Protein 2IYA (pdb70)

CATH classification: 3.40.50.2000 (+1 more: 3.40.50.2000)

Solvent-accessible surface area: 30878 Å² total; per-residue (Å²): 155,94,57,8,0,0,3,5,8,7,3,8,36,41,45,0,21,13,0,13,3,0,0,49,14,0,52,51,64,43,21,125,5,8,0,0,0,9,75,59,1,18,63,24,0,130,60,8,40,5,88,25,25,83,10,83,18,89,5,14,94,20,64,48,75,164,67,63,40,37,105,70,72,35,50,20,12,22,55,27,6,72,9,1,81,104,6,4,64,52,3,54,112,58,6,61,151,60,132,3,42,0,0,2,14,4,55,9,5,20,6,0,10,5,0,1,102,127,15,132,27,35,44,2,16,7,1,11,21,25,10,23,12,120,40,26,66,122,87,26,83,24,2,63,58,71,102,123,56,46,24,30,68,128,9,0,77,138,0,31,59,10,2,118,142,68,50,1,133,36,85,9,26,81,28,28,36,47,16,109,27,0,1,0,4,0,11,77,89,6,4,34,97,4,127,48,11,46,90,65,24,15,7,0,0,18,1,54,22,99,37,87,106,56,36,109,17,68,37,72,79,69,81,122,45,11,0,0,1,5,10,23,32,24,32,6,86,53,52,113,25,0,110,37,1,14,70,2,3,83,70,16,99,19,24,1,0,0,10,0,8,94,52,7,73,44,78,75,8,50,82,52,19,142,29,14,44,27,71,48,92,8,24,26,17,34,0,1,78,87,15,44,0,0,1,0,16,0,9,9,26,13,0,4,11,0,1,17,41,34,0,11,0,0,0,4,7,14,38,73,49,9,48,50,1,0,81,44,0,71,124,51,17,0,12,104,51,20,68,100,148,62,29,74,32,75,37,0,71,75,1,2,77,30,6,40,87,58,110,21,12,58,133,101,4,59,57,26,56,63,50,20,146,34,10,16,15,19,65,0,0,0,4,6,0,46,9,5,6,54,47,56,137,127,59,80,6,0,0,3,5,8,7,4,12,41,41,45,0,20,13,0,14,3,0,0,51,43,0,52,83,82,43,29,104,3,6,0,0,0,13,112,59,3,13,76,49,0,120,75,7,40,4,89,28,26,82,9,56,16,12,3,8,67,31,79,39,64,66,7,13,46,30,94,72,71,48,46,21,12,23,16,27,2,8,9,1,33,20,6,3,24,54,4,50,114,57,6,36,148,64,124,4,46,0,0,2,14,4,56,9,6,20,7,0,7,4,0,1,97,127,24,134,18,42,37,2,15,7,1,12,20,26,10,24,9,79,32,20,70,82,87,31,80,24,3,88,28,66,73,116,133,31,42,68,58,9,0,76,66,0,33,60,13,2,134,74,61,67,2,99,26,84,6,28,84,24,29,26,50,15,76,87,0,1,0,4,0,11,101,81,6,3,25,100,6,129,58,12,39,104,54,22,44,21,1,0,18,2,55,22,86,83,151,75,98,136,102,53,17,0,0,1,6,2,23,38,26,31,5,61,52,45,110,26,0,110,38,0,16,70,3,4,91,75,12,108,18,39,1,0,0,10,0,7,50,43,7,78,43,77,81,14,50,184,43,23,140,10,12,43,28,71,71,141,10,69,28,24,50,0,1,81,100,15,44,0,0,0,0,14,0,9,7,27,12,0,4,10,0,1,24,38,24,2,13,0,0,0,0,6,15,37,77,48,8,46,39,1,0,75,42,0,74,120,52,20,0,13,110,52,12,43,104,128,92,31,63,29,122,77,0,95,93,2,2,64,31,6,39,86,60,95,17,14,58,120,104,3,45,53,21,98,77,68,19,177,121,25,33,15,21,174,25,0,0,79,31,0,54,45,31,5,90,153,66

InterPro domains:
  IPR002213 UDP-glucuronosyl/UDP-glucosyltransferase [cd03784] (14-419)
  IPR006326 UDP-glycosyltransferase, MGT-like [TIGR01426] (18-422)
  IPR010610 Erythromycin biosynthesis protein CIII-like, C-terminal domain [PF06722] (277-403)
  IPR035595 UDP-glycosyltransferase family, conserved site [PS00375] (312-353)
  IPR050426 Glycosyltransferase 28 [PTHR48050] (252-417)

Nearest PDB structures (foldseek):
  2iya-assembly1_A  TM=1.003E+00  e=1.671E-77  Streptomyces antibioticus
  2iya-assembly2_B  TM=9.967E-01  e=1.538E-72  Streptomyces antibioticus
  3iaa-assembly1_A  TM=9.223E-01  e=1.329E-37  Micromonospora echinospora
  7vlb-assembly1_A  TM=9.215E-01  e=2.554E-37  Bacillus spizizenii
  7vlb-assembly2_B  TM=9.319E-01  e=5.097E-36  Bacillus spizizenii

Secondary structure (DSSP, 8-state):
---EEEEE--S-HHHHHHHHHHHHHHHHTT-EEEEEE-GGGHHHHHHHTPEEEE----SPPTT-TT----SSHHHHHHHHHHHHHHHHHHHHHHTTTS--SEEEEETT-THHHHHHHHHT--EEEEESS----TTHHHHSGGGS----HHHHHHHHHHHHHHHHHTT--S-HHHHHH--SSEEESS-TTTSTTGGG--TTEEE--------GGG-------SS--EEEEE--SSS---HHHHHHHHHHHTT-SSEEEEE--TTS-GGGG-SPPTTEEEESS--HHHHHTT-SEEEE---HHHHHHHHHTT--EEE---SHHHHHHHHHHHHTTSEEE--GGG--HHHHHHHHHHHHH-HHHHHHHHHHHHHHHTS-HHHHHHHHHHHHHHH-/-PPPEEEEE--S-HHHHHHHHHHHHHHHHTT-EEEEEE-HHHHHHHHHTTPEEEE----SPPTT-TT----SSHHHHHHHHHHHHHHHHHHHHHHHTTS--SEEEEETT-THHHHHHHHHT--EEEEESS----TTHHHHSGGGS-TT--HHHHHHHHHHHHHHHTT--S-HHHHHH--SSEEESS-TTTSTTGGGS-TTEEE--------------EEEEE--SSS---HHHHHHHHHHHTT-SSEEEEE--SSS-GGGG-S--TTEEEESS--HHHHHTT-SEEEE---HHHHHHHHHTT--EEE--SSHHHHHHHHHHHHTTSEEE--GGG--HHHHHHHHHHHHH-HHHHHHHHHHHHHHHTS-HHHHHHHHHHHHHHH-

Organism: Streptomyces antibioticus (NCBI:txid1890)

B-factor: mean 14.63, std 6.98, range [3.24, 51.51]

Radius of gyration: 29.79 Å; Cα contacts (8 Å, |Δi|>4): 1487; chains: 2; bounding box: 72×70×78 Å

Foldseek 3Di:
DAFEEEEEEEQFCLQPQLCLLLLLVSVVVPHAYEYEYAPVCQVVSVVSPHHYLHDDFPADHLQDLVDADDQDPLVVLLRLLVRLVRCLVSVCVSCVPPPGQEYEYELSNLSQVLVCVVVVHYYEYEYSAAAQFVCNCVVVVLLPAPCVVVSSVVSLVSQCVVCVVSPHPPRRSCSNGPDQAYEYQAALLLHDNSVRDDDSYAYQHGAGNDSCVQPADDDPPPPFAEEEEDAGSGDQQCLVVVLQQQLLCAPPRHAYEYARGNNDDVCVSPDGHPSYDYHVDHPLLNVLLRHLEYEYCQSSNSVRSNLLNLHAYEHAHDHPSSVSSQVSCVVLLQAHYQYNVRDGSNVVNVRRVVNSPDVVNSVSSVVSNVVNVVSQHSNVVSVVVVVSSVVD/DQAAEEEEEEEPFCLTPQLCLLLLLVSVVVPHAYEYEYAPLCQVVSVVSPHHYDHDDFPADHLQDLVDADDQDPLRNLLRLLVRLVRCLVSVCVSCVPPPGQEYEYELSNLSQVLVCVVVVHYYEYEYSAAADFVCNCVVVVLLPAPVCVSSVVSLVSQCVVCVVSPHPDRRSCSNGPDQAYEYQAFLLLHDNSVRDDPSYAYQHRAGDDDPDDPFAEEEEDAGSGDQQCLVVVLQQLLLCAPPSYQYEYARADNDDPCVSPDGPPSYDYHVDDPLLVRLLRHLEYEYCQSSNSVRSNLLNLHAYEHAHDHVSSVSSQVSCVVLLQAHYDYNVRDGSNVVNVRRVCCSPDVVNSVSSVVSNVVNVVSQHSNNVNVVVVVSSVVD

Structure (mmCIF, N/CA/C/O backbone):
data_2IYA
#
_entry.id   2IYA
#
_cell.length_a   51.338
_cell.length_b   103.471
_cell.length_c   74.590
_cell.angle_alpha   90.00
_cell.angle_beta   94.82
_cell.angle_gamma   90.00
#
_symmetry.space_group_name_H-M   'P 1 21 1'
#
loop_
_entity.id
_entity.type
_entity.pdbx_description
1 polymer 'OLEANDOMYCIN GLYCOSYLTRANSFERASE'
2 non-polymer "URIDINE-5'-DIPHOSPHATE"
3 non-polymer '(3S,5R,6S,7R,8R,11R,12S,13R,14S,15S)-6-HYDROXY-5,7,8,11,13,15-HEXAMETHYL-4,10-DIOXO-14-{[3,4,6-TRIDEOXY-3-(DIMETHYLAMINO)-BETA-D-XYLO-HEXOPYRANOSYL]OXY}-1,9-DIOXASPIRO[2.13]HEXADEC-12-YL 2,6-DIDEOXY-3-O-METHYL-ALPHA-L-ARABINO-HEXOPYRANOSIDE'
4 water water
#
loop_
_atom_site.group_PDB
_atom_site.id
_atom_site.type_symbol
_atom_site.label_atom_id
_atom_site.label_alt_id
_atom_site.label_comp_id
_atom_site.label_asym_id
_atom_site.label_entity_id
_atom_site.label_seq_id
_atom_site.pdbx_PDB_ins_code
_atom_site.Cartn_x
_atom_site.Cartn_y
_atom_site.Cartn_z
_atom_site.occupancy
_atom_site.B_iso_or_equiv
_atom_site.auth_seq_id
_atom_site.auth_comp_id
_atom_site.auth_asym_id
_atom_site.auth_atom_id
_atom_site.pdbx_PDB_model_num
ATOM 1 N N . THR A 1 11 ? 14.685 42.550 46.286 1.00 20.96 11 THR A N 1
ATOM 2 C CA . THR A 1 11 ? 13.963 42.611 44.976 1.00 20.31 11 THR A CA 1
ATOM 3 C C . THR A 1 11 ? 15.001 42.470 43.868 1.00 18.40 11 THR A C 1
ATOM 4 O O . THR A 1 11 ? 15.980 43.246 43.842 1.00 18.56 11 THR A O 1
ATOM 8 N N . PRO A 1 12 ? 14.798 41.494 42.963 1.00 16.66 12 PRO A N 1
ATOM 9 C CA . PRO A 1 12 ? 15.722 41.340 41.829 1.00 14.80 12 PRO A CA 1
ATOM 10 C C . PRO A 1 12 ? 15.799 42.603 40.983 1.00 13.14 12 PRO A C 1
ATOM 11 O O . PRO A 1 12 ? 14.780 43.274 40.737 1.00 12.57 12 PRO A O 1
ATOM 15 N N . ARG A 1 13 ? 17.017 42.923 40.551 1.00 10.72 13 ARG A N 1
ATOM 16 C CA . ARG A 1 13 ? 17.256 44.061 39.672 1.00 9.61 13 ARG A CA 1
ATOM 17 C C . ARG A 1 13 ? 17.836 43.570 38.352 1.00 8.87 13 ARG A C 1
ATOM 18 O O . ARG A 1 13 ? 18.239 42.402 38.248 1.00 8.98 13 ARG A O 1
ATOM 26 N N . HIS A 1 14 ? 17.858 44.464 37.363 1.00 7.97 14 HIS A N 1
ATOM 27 C CA . HIS A 1 14 ? 18.424 44.172 36.051 1.00 7.25 14 HIS A CA 1
ATOM 28 C C . HIS A 1 14 ? 19.775 44.864 35.998 1.00 7.90 14 HIS A C 1
ATOM 29 O O . HIS A 1 14 ? 19.847 46.094 36.020 1.00 7.97 14 HIS A O 1
ATOM 36 N N . ILE A 1 15 ? 20.828 44.050 35.969 1.00 6.93 15 ILE A N 1
ATOM 37 C CA . ILE A 1 15 ? 22.197 44.562 35.881 1.00 7.09 15 ILE A CA 1
ATOM 38 C C . ILE A 1 15 ? 22.736 44.221 34.505 1.00 6.74 15 ILE A C 1
ATOM 39 O O . ILE A 1 15 ? 22.677 43.053 34.081 1.00 7.65 15 ILE A O 1
ATOM 44 N N . SER A 1 16 ? 23.253 45.230 33.804 1.00 6.72 16 SER A N 1
ATOM 45 C CA . SER A 1 16 ? 23.874 45.035 32.487 1.00 6.72 16 SER A CA 1
ATOM 46 C C . SER A 1 16 ? 25.392 45.147 32.609 1.00 6.60 16 SER A C 1
ATOM 47 O O . SER A 1 16 ? 25.910 46.086 33.208 1.00 7.12 16 SER A O 1
ATOM 50 N N . PHE A 1 17 ? 26.099 44.184 32.040 1.00 5.95 17 PHE A N 1
ATOM 51 C CA . PHE A 1 17 ? 27.545 44.279 31.891 1.00 5.70 17 PHE A CA 1
ATOM 52 C C . PHE A 1 17 ? 27.860 44.689 30.452 1.00 5.74 17 PHE A C 1
ATOM 53 O O . PHE A 1 17 ? 27.293 44.116 29.497 1.00 5.98 17 PHE A O 1
ATOM 61 N N . PHE A 1 18 ? 28.727 45.692 30.285 1.00 5.90 18 PHE A N 1
ATOM 62 C CA . PHE A 1 18 ? 29.224 46.077 28.948 1.00 6.28 18 PHE A CA 1
ATOM 63 C C . PHE A 1 18 ? 30.683 45.647 28.900 1.00 6.70 18 PHE A C 1
ATOM 64 O O . PHE A 1 18 ? 31.477 45.993 29.799 1.00 7.21 18 PHE A O 1
ATOM 72 N N . ASN A 1 19 ? 31.070 44.906 27.871 1.00 7.01 19 ASN A N 1
ATOM 73 C CA . ASN A 1 19 ? 32.471 44.536 27.770 1.00 7.02 19 ASN A CA 1
ATOM 74 C C . ASN A 1 19 ? 32.880 44.545 26.300 1.00 7.65 19 ASN A C 1
ATOM 75 O O . ASN A 1 19 ? 32.047 44.824 25.409 1.00 8.10 19 ASN A O 1
ATOM 80 N N . ILE A 1 20 ? 34.147 44.216 26.072 1.00 7.63 20 ILE A N 1
ATOM 81 C CA . ILE A 1 20 ? 34.752 44.169 24.746 1.00 8.60 20 ILE A CA 1
ATOM 82 C C . ILE A 1 20 ? 35.240 42.746 24.480 1.00 8.45 20 ILE A C 1
ATOM 83 O O . ILE A 1 20 ? 35.528 41.983 25.426 1.00 9.24 20 ILE A O 1
ATOM 88 N N . PRO A 1 21 ? 35.275 42.362 23.199 1.00 9.30 21 PRO A N 1
ATOM 89 C CA . PRO A 1 21 ? 35.559 40.978 22.830 1.00 9.38 21 PRO A CA 1
ATOM 90 C C . PRO A 1 21 ? 37.032 40.553 22.981 1.00 10.25 21 PRO A C 1
ATOM 91 O O . PRO A 1 21 ? 37.742 40.358 21.979 1.00 11.88 21 PRO A O 1
ATOM 95 N N . GLY A 1 22 ? 37.484 40.394 24.221 1.00 9.64 22 GLY A N 1
ATOM 96 C CA . GLY A 1 22 ? 38.825 39.835 24.527 1.00 9.74 22 GLY A CA 1
ATOM 97 C C . GLY A 1 22 ? 38.730 39.019 25.804 1.00 9.00 22 GLY A C 1
ATOM 98 O O . GLY A 1 22 ? 38.085 39.456 26.754 1.00 8.46 22 GLY A O 1
ATOM 99 N N . HIS A 1 23 ? 39.308 37.812 25.820 1.00 8.93 23 HIS A N 1
ATOM 100 C CA . HIS A 1 23 ? 39.212 36.946 27.012 1.00 8.60 23 HIS A CA 1
ATOM 101 C C . HIS A 1 23 ? 39.771 37.616 28.257 1.00 8.26 23 HIS A C 1
ATOM 102 O O . HIS A 1 23 ? 39.239 37.422 29.357 1.00 8.68 23 HIS A O 1
ATOM 109 N N . GLY A 1 24 ? 40.815 38.423 28.086 1.00 7.25 24 GLY A N 1
ATOM 110 C CA . GLY A 1 24 ? 41.404 39.134 29.223 1.00 8.31 24 GLY A CA 1
ATOM 111 C C . GLY A 1 24 ? 40.500 40.200 29.836 1.00 7.79 24 GLY A C 1
ATOM 112 O O . GLY A 1 24 ? 40.633 40.549 31.017 1.00 9.56 24 GLY A O 1
ATOM 113 N N . HIS A 1 25 ? 39.552 40.701 29.045 1.00 7.92 25 HIS A N 1
ATOM 114 C CA . HIS A 1 25 ? 38.561 41.656 29.553 1.00 7.54 25 HIS A CA 1
ATOM 115 C C . HIS A 1 25 ? 37.282 40.952 30.031 1.00 6.71 25 HIS A C 1
ATOM 116 O O . HIS A 1 25 ? 36.717 41.329 31.041 1.00 6.88 25 HIS A O 1
ATOM 123 N N . VAL A 1 26 ? 36.853 39.911 29.326 1.00 6.30 26 VAL A N 1
ATOM 124 C CA . VAL A 1 26 ? 35.627 39.198 29.694 1.00 6.94 26 VAL A CA 1
ATOM 125 C C . VAL A 1 26 ? 35.771 38.321 30.946 1.00 6.75 26 VAL A C 1
ATOM 126 O O . VAL A 1 26 ? 34.897 38.336 31.842 1.00 7.47 26 VAL A O 1
ATOM 130 N N . ASN A 1 27 ? 36.843 37.532 31.006 1.00 6.37 27 ASN A N 1
ATOM 131 C CA . ASN A 1 27 ? 36.968 36.525 32.066 1.00 6.55 27 ASN A CA 1
ATOM 132 C C . ASN A 1 27 ? 36.799 37.021 33.503 1.00 6.87 27 ASN A C 1
ATOM 133 O O . ASN A 1 27 ? 36.061 36.392 34.271 1.00 7.37 27 ASN A O 1
ATOM 138 N N . PRO A 1 28 ? 37.476 38.121 33.893 1.00 6.95 28 PRO A N 1
ATOM 139 C CA . PRO A 1 28 ? 37.263 38.581 35.291 1.00 8.02 28 PRO A CA 1
ATOM 140 C C . PRO A 1 28 ? 35.802 38.921 35.652 1.00 9.15 28 PRO A C 1
ATOM 141 O O . PRO A 1 28 ? 35.354 38.678 36.790 1.00 10.65 28 PRO A O 1
ATOM 145 N N . SER A 1 29 ? 35.037 39.414 34.691 1.00 7.77 29 SER A N 1
ATOM 146 C CA . SER A 1 29 ? 33.669 39.806 34.987 1.00 8.01 29 SER A CA 1
ATOM 147 C C . SER A 1 29 ? 32.771 38.612 35.329 1.00 7.94 29 SER A C 1
ATOM 148 O O . SER A 1 29 ? 31.749 38.763 36.016 1.00 7.95 29 SER A O 1
ATOM 151 N N . LEU A 1 30 ? 33.122 37.443 34.811 1.00 7.46 30 LEU A N 1
ATOM 152 C CA . LEU A 1 30 ? 32.205 36.292 34.878 1.00 8.50 30 LEU A CA 1
ATOM 153 C C . LEU A 1 30 ? 31.949 35.759 36.289 1.00 7.79 30 LEU A C 1
ATOM 154 O O . LEU A 1 30 ? 30.832 35.292 36.566 1.00 8.33 30 LEU A O 1
ATOM 159 N N . GLY A 1 31 ? 32.937 35.849 37.189 1.00 7.38 31 GLY A N 1
ATOM 160 C CA . GLY A 1 31 ? 32.701 35.493 38.586 1.00 7.81 31 GLY A CA 1
ATOM 161 C C . GLY A 1 31 ? 31.678 36.401 39.253 1.00 7.40 31 GLY A C 1
ATOM 162 O O . GLY A 1 31 ? 30.905 35.960 40.105 1.00 7.09 31 GLY A O 1
ATOM 163 N N . ILE A 1 32 ? 31.691 37.685 38.875 1.00 7.30 32 ILE A N 1
ATOM 164 C CA . ILE A 1 32 ? 30.726 38.646 39.398 1.00 7.06 32 ILE A CA 1
ATOM 165 C C . ILE A 1 32 ? 29.342 38.335 38.840 1.00 7.16 32 ILE A C 1
ATOM 166 O O . ILE A 1 32 ? 28.360 38.325 39.588 1.00 7.71 32 ILE A O 1
ATOM 171 N N . VAL A 1 33 ? 29.261 38.048 37.533 1.00 7.19 33 VAL A N 1
ATOM 172 C CA . VAL A 1 33 ? 28.002 37.631 36.925 1.00 7.08 33 VAL A CA 1
ATOM 173 C C . VAL A 1 33 ? 27.430 36.444 37.701 1.00 7.78 33 VAL A C 1
ATOM 174 O O . VAL A 1 33 ? 26.261 36.463 38.121 1.00 7.48 33 VAL A O 1
ATOM 178 N N . GLN A 1 34 ? 28.261 35.422 37.921 1.00 7.03 34 GLN A N 1
ATOM 179 C CA . GLN A 1 34 ? 27.799 34.199 38.588 1.00 8.55 34 GLN A CA 1
ATOM 180 C C . GLN A 1 34 ? 27.276 34.501 39.994 1.00 7.98 34 GLN A C 1
ATOM 181 O O . GLN A 1 34 ? 26.213 33.985 40.396 1.00 8.00 34 GLN A O 1
ATOM 187 N N . GLU A 1 35 ? 27.983 35.353 40.731 1.00 7.51 35 GLU A N 1
ATOM 188 C CA . GLU A 1 35 ? 27.543 35.749 42.070 1.00 8.56 35 GLU A CA 1
ATOM 189 C C . GLU A 1 35 ? 26.217 36.536 42.076 1.00 8.53 35 GLU A C 1
ATOM 190 O O . GLU A 1 35 ? 25.330 36.272 42.903 1.00 8.31 35 GLU A O 1
ATOM 196 N N . LEU A 1 36 ? 26.072 37.488 41.155 1.00 6.97 36 LEU A N 1
ATOM 197 C CA . LEU A 1 36 ? 24.824 38.265 41.027 1.00 7.45 36 LEU A CA 1
ATOM 198 C C . LEU A 1 36 ? 23.616 37.402 40.651 1.00 7.48 36 LEU A C 1
ATOM 199 O O . LEU A 1 36 ? 22.509 37.597 41.170 1.00 7.64 36 LEU A O 1
ATOM 204 N N . VAL A 1 37 ? 23.844 36.466 39.743 1.00 7.87 37 VAL A N 1
ATOM 205 C CA . VAL A 1 37 ? 22.808 35.520 39.321 1.00 9.37 37 VAL A CA 1
ATOM 206 C C . VAL A 1 37 ? 22.402 34.638 40.514 1.00 9.56 37 VAL A C 1
ATOM 207 O O . VAL A 1 37 ? 21.205 34.398 40.744 1.00 10.44 37 VAL A O 1
ATOM 211 N N . ALA A 1 38 ? 23.391 34.190 41.284 1.00 10.69 38 ALA A N 1
ATOM 212 C CA . ALA A 1 38 ? 23.137 33.373 42.494 1.00 10.91 38 ALA A CA 1
ATOM 213 C C . ALA A 1 38 ? 22.264 34.122 43.504 1.00 11.68 38 ALA A C 1
ATOM 214 O O . ALA A 1 38 ? 21.394 33.513 44.150 1.00 12.49 38 ALA A O 1
ATOM 216 N N . ARG A 1 39 ? 22.478 35.441 43.605 1.00 10.89 39 ARG A N 1
ATOM 217 C CA . ARG A 1 39 ? 21.714 36.340 44.491 1.00 11.36 39 ARG A CA 1
ATOM 218 C C . ARG A 1 39 ? 20.309 36.719 43.982 1.00 11.65 39 ARG A C 1
ATOM 219 O O . ARG A 1 39 ? 19.560 37.430 44.674 1.00 13.08 39 ARG A O 1
ATOM 227 N N . GLY A 1 40 ? 19.974 36.267 42.774 1.00 11.27 40 GLY A N 1
ATOM 228 C CA . GLY A 1 40 ? 18.627 36.363 42.206 1.00 11.46 40 GLY A CA 1
ATOM 229 C C . GLY A 1 40 ? 18.414 37.497 41.209 1.00 10.81 40 GLY A C 1
ATOM 230 O O . GLY A 1 40 ? 17.274 37.733 40.764 1.00 11.50 40 GLY A O 1
ATOM 231 N N . HIS A 1 41 ? 19.482 38.218 40.861 1.00 10.22 41 HIS A N 1
ATOM 232 C CA . HIS A 1 41 ? 19.358 39.325 39.886 1.00 9.90 41 HIS A CA 1
ATOM 233 C C . HIS A 1 41 ? 19.260 38.823 38.445 1.00 9.81 41 HIS A C 1
ATOM 234 O O . HIS A 1 41 ? 19.695 37.710 38.142 1.00 8.77 41 HIS A O 1
ATOM 241 N N . ARG A 1 42 ? 18.692 39.656 37.575 1.00 8.83 42 ARG A N 1
ATOM 242 C CA . ARG A 1 42 ? 18.631 39.372 36.148 1.00 9.09 42 ARG A CA 1
ATOM 243 C C . ARG A 1 42 ? 19.807 40.083 35.504 1.00 9.21 42 ARG A C 1
ATOM 244 O O . ARG A 1 42 ? 19.879 41.310 35.549 1.00 9.48 42 ARG A O 1
ATOM 252 N N . VAL A 1 43 ? 20.711 39.317 34.897 1.00 8.18 43 VAL A N 1
ATOM 253 C CA . VAL A 1 43 ? 21.936 39.904 34.357 1.00 8.09 43 VAL A CA 1
ATOM 254 C C . VAL A 1 43 ? 21.982 39.750 32.841 1.00 7.88 43 VAL A C 1
ATOM 255 O O . VAL A 1 43 ? 21.797 38.648 32.317 1.00 8.31 43 VAL A O 1
ATOM 259 N N . SER A 1 44 ? 22.182 40.867 32.149 1.00 6.90 44 SER A N 1
ATOM 260 C CA . SER A 1 44 ? 22.357 40.850 30.706 1.00 7.13 44 SER A CA 1
ATOM 261 C C . SER A 1 44 ? 23.802 41.275 30.440 1.00 7.28 44 SER A C 1
ATOM 262 O O . SER A 1 44 ? 24.453 41.895 31.292 1.00 7.84 44 SER A O 1
ATOM 265 N N . TYR A 1 45 ? 24.315 40.913 29.272 1.00 7.17 45 TYR A N 1
ATOM 266 C CA . TYR A 1 45 ? 25.738 41.063 29.041 1.00 7.21 45 TYR A CA 1
ATOM 267 C C . TYR A 1 45 ? 25.980 41.397 27.580 1.00 7.61 45 TYR A C 1
ATOM 268 O O . TYR A 1 45 ? 25.735 40.564 26.696 1.00 7.91 45 TYR A O 1
ATOM 277 N N . ALA A 1 46 ? 26.429 42.628 27.336 1.00 6.60 46 ALA A N 1
ATOM 278 C CA . ALA A 1 46 ? 26.679 43.113 25.971 1.00 7.34 46 ALA A CA 1
ATOM 279 C C . ALA A 1 46 ? 28.058 42.668 25.521 1.00 6.76 46 ALA A C 1
ATOM 280 O O . ALA A 1 46 ? 29.075 43.085 26.075 1.00 6.92 46 ALA A O 1
ATOM 282 N N . ILE A 1 47 ? 28.068 41.814 24.511 1.00 6.49 47 ILE A N 1
ATOM 283 C CA . ILE A 1 47 ? 29.311 41.253 23.995 1.00 6.95 47 ILE A CA 1
ATOM 284 C C . ILE A 1 47 ? 29.055 40.747 22.565 1.00 6.93 47 ILE A C 1
ATOM 285 O O . ILE A 1 47 ? 27.945 40.866 22.049 1.00 8.67 47 ILE A O 1
ATOM 290 N N . THR A 1 48 ? 30.085 40.236 21.905 1.00 7.13 48 THR A N 1
ATOM 291 C CA . THR A 1 48 ? 29.932 39.738 20.538 1.00 8.23 48 THR A CA 1
ATOM 292 C C . THR A 1 48 ? 29.564 38.244 20.548 1.00 9.09 48 THR A C 1
ATOM 293 O O . THR A 1 48 ? 29.638 37.569 21.590 1.00 8.99 48 THR A O 1
ATOM 297 N N . ASP A 1 49 ? 29.186 37.741 19.374 1.00 10.28 49 ASP A N 1
ATOM 298 C CA . ASP A 1 49 ? 28.766 36.342 19.203 1.00 11.88 49 ASP A CA 1
ATOM 299 C C . ASP A 1 49 ? 29.829 35.344 19.690 1.00 12.00 49 ASP A C 1
ATOM 300 O O . ASP A 1 49 ? 29.494 34.305 20.251 1.00 12.99 49 ASP A O 1
ATOM 302 N N . GLU A 1 50 ? 31.101 35.684 19.482 1.00 13.16 50 GLU A N 1
ATOM 303 C CA . GLU A 1 50 ? 32.268 34.869 19.893 1.00 13.64 50 GLU A CA 1
ATOM 304 C C . GLU A 1 50 ? 32.203 34.452 21.381 1.00 13.00 50 GLU A C 1
ATOM 305 O O . GLU A 1 50 ? 32.639 33.340 21.767 1.00 13.13 50 GLU A O 1
ATOM 311 N N . PHE A 1 51 ? 31.634 35.326 22.214 1.00 10.67 51 PHE A N 1
ATOM 312 C CA . PHE A 1 51 ? 31.633 35.104 23.659 1.00 10.43 51 PHE A CA 1
ATOM 313 C C . PHE A 1 51 ? 30.266 34.745 24.226 1.00 10.35 51 PHE A C 1
ATOM 314 O O . PHE A 1 51 ? 30.131 34.567 25.439 1.00 10.03 51 PHE A O 1
ATOM 322 N N . ALA A 1 52 ? 29.256 34.647 23.363 1.00 10.21 52 ALA A N 1
ATOM 323 C CA . ALA A 1 52 ? 27.883 34.462 23.844 1.00 10.66 52 ALA A CA 1
ATOM 324 C C . ALA A 1 52 ? 27.720 33.168 24.649 1.00 11.07 52 ALA A C 1
ATOM 325 O O . ALA A 1 52 ? 27.084 33.171 25.704 1.00 11.49 52 ALA A O 1
ATOM 327 N N . ALA A 1 53 ? 28.291 32.062 24.167 1.00 11.13 53 ALA A N 1
ATOM 328 C CA . ALA A 1 53 ? 28.128 30.785 24.865 1.00 11.75 53 ALA A CA 1
ATOM 329 C C . ALA A 1 53 ? 28.718 30.829 26.282 1.00 12.12 53 ALA A C 1
ATOM 330 O O . ALA A 1 53 ? 28.132 30.308 27.229 1.00 12.13 53 ALA A O 1
ATOM 332 N N . GLN A 1 54 ? 29.871 31.484 26.417 1.00 11.99 54 GLN A N 1
ATOM 333 C CA . GLN A 1 54 ? 30.542 31.599 27.694 1.00 12.56 54 GLN A CA 1
ATOM 334 C C . GLN A 1 54 ? 29.770 32.460 28.699 1.00 11.61 54 GLN A C 1
ATOM 335 O O . GLN A 1 54 ? 29.692 32.144 29.892 1.00 11.45 54 GLN A O 1
ATOM 341 N N . VAL A 1 55 ? 29.231 33.570 28.202 1.00 11.14 55 VAL A N 1
ATOM 342 C CA . VAL A 1 55 ? 28.426 34.468 29.009 1.00 11.63 55 VAL A CA 1
ATOM 343 C C . VAL A 1 55 ? 27.129 33.772 29.463 1.00 12.19 55 VAL A C 1
ATOM 344 O O . VAL A 1 55 ? 26.749 33.846 30.637 1.00 11.07 55 VAL A O 1
ATOM 348 N N . LYS A 1 56 ? 26.496 33.060 28.536 1.00 12.14 56 LYS A N 1
ATOM 349 C CA . LYS A 1 56 ? 25.324 32.236 28.834 1.00 13.91 56 LYS A CA 1
ATOM 350 C C . LYS A 1 56 ? 25.588 31.232 29.957 1.00 13.39 56 LYS A C 1
ATOM 351 O O . LYS A 1 56 ? 24.787 31.108 30.886 1.00 12.79 56 LYS A O 1
ATOM 357 N N . ALA A 1 57 ? 26.712 30.517 29.871 1.00 12.95 57 ALA A N 1
ATOM 358 C CA . ALA A 1 57 ? 27.108 29.542 30.898 1.00 13.29 57 ALA A CA 1
ATOM 359 C C . ALA A 1 57 ? 27.280 30.149 32.281 1.00 13.67 57 ALA A C 1
ATOM 360 O O . ALA A 1 57 ? 27.097 29.464 33.298 1.00 14.19 57 ALA A O 1
ATOM 362 N N . ALA A 1 58 ? 27.668 31.424 32.320 1.00 12.16 58 ALA A N 1
ATOM 363 C CA . ALA A 1 58 ? 27.813 32.168 33.565 1.00 11.78 58 ALA A CA 1
ATOM 364 C C . ALA A 1 58 ? 26.466 32.590 34.134 1.00 11.25 58 ALA A C 1
ATOM 365 O O . ALA A 1 58 ? 26.389 32.963 35.302 1.00 11.99 58 ALA A O 1
ATOM 367 N N . GLY A 1 59 ? 25.421 32.544 33.307 1.00 10.88 59 GLY A N 1
ATOM 368 C CA . GLY A 1 59 ? 24.050 32.801 33.786 1.00 10.56 59 GLY A CA 1
ATOM 369 C C . GLY A 1 59 ? 23.436 34.087 33.265 1.00 10.41 59 GLY A C 1
ATOM 370 O O . GLY A 1 59 ? 22.309 34.443 33.646 1.00 11.27 59 GLY A O 1
ATOM 371 N N . ALA A 1 60 ? 24.172 34.793 32.412 1.00 10.73 60 ALA A N 1
ATOM 372 C CA . ALA A 1 60 ? 23.691 36.052 31.841 1.00 11.20 60 ALA A CA 1
ATOM 373 C C . ALA A 1 60 ? 23.010 35.864 30.493 1.00 12.07 60 ALA A C 1
ATOM 374 O O . ALA A 1 60 ? 23.266 34.888 29.792 1.00 13.07 60 ALA A O 1
ATOM 376 N N . THR A 1 61 ? 22.150 36.806 30.119 1.00 11.38 61 THR A N 1
ATOM 377 C CA . THR A 1 61 ? 21.607 36.800 28.763 1.00 11.80 61 THR A CA 1
ATOM 378 C C . THR A 1 61 ? 22.517 37.651 27.872 1.00 10.80 61 THR A C 1
ATOM 379 O O . THR A 1 61 ? 22.713 38.842 28.154 1.00 10.15 61 THR A O 1
ATOM 383 N N . PRO A 1 62 ? 23.107 37.048 26.811 1.00 10.59 62 PRO A N 1
ATOM 384 C CA . PRO A 1 62 ? 23.916 37.882 25.913 1.00 10.60 62 PRO A CA 1
ATOM 385 C C . PRO A 1 62 ? 23.076 38.901 25.143 1.00 10.55 62 PRO A C 1
ATOM 386 O O . PRO A 1 62 ? 21.976 38.576 24.631 1.00 10.80 62 PRO A O 1
ATOM 390 N N . VAL A 1 63 ? 23.595 40.117 25.068 1.00 9.39 63 VAL A N 1
ATOM 391 C CA . VAL A 1 63 ? 23.067 41.156 24.186 1.00 9.36 63 VAL A CA 1
ATOM 392 C C . VAL A 1 63 ? 24.140 41.327 23.122 1.00 9.13 63 VAL A C 1
ATOM 393 O O . VAL A 1 63 ? 25.179 41.935 23.360 1.00 9.33 63 VAL A O 1
ATOM 397 N N . VAL A 1 64 ? 23.907 40.726 21.957 1.00 8.92 64 VAL A N 1
ATOM 398 C CA . VAL A 1 64 ? 24.974 40.583 20.988 1.00 9.17 64 VAL A CA 1
ATOM 399 C C . VAL A 1 64 ? 25.032 41.808 20.096 1.00 9.62 64 VAL A C 1
ATOM 400 O O . VAL A 1 64 ? 23.996 42.246 19.552 1.00 11.22 64 VAL A 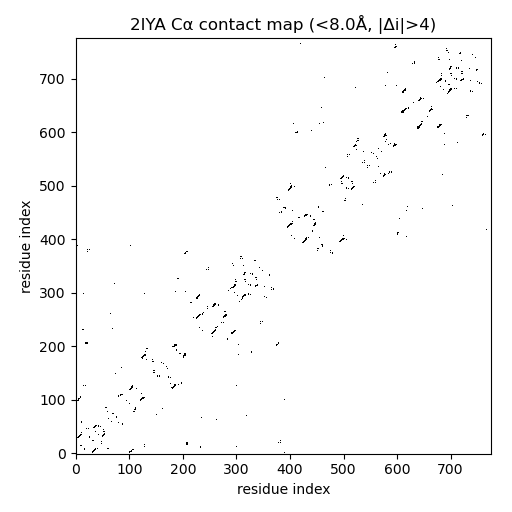O 1
ATOM 404 N N . TYR A 1 65 ? 26.227 42.376 19.973 1.00 9.03 65 TYR A N 1
ATOM 405 C CA . TYR A 1 65 ? 26.462 43.500 19.069 1.00 8.70 65 TYR A CA 1
ATOM 406 C C . TYR A 1 65 ? 27.495 43.132 18.037 1.00 9.18 65 TYR A C 1
ATOM 407 O O . TYR A 1 65 ? 28.241 42.169 18.219 1.00 8.94 65 TYR A O 1
ATOM 416 N N . ASP A 1 66 ? 27.537 43.926 16.969 1.00 9.18 66 ASP A N 1
ATOM 417 C CA . ASP A 1 66 ? 28.496 43.747 15.912 1.00 11.33 66 ASP A CA 1
ATOM 418 C C . ASP A 1 66 ? 29.706 44.637 16.177 1.00 10.34 66 ASP A C 1
ATOM 419 O O . ASP A 1 66 ? 29.568 45.838 16.436 1.00 10.85 66 ASP A O 1
ATOM 424 N N . SER A 1 67 ? 30.885 44.023 16.105 1.00 11.27 67 SER A N 1
ATOM 425 C CA . SER A 1 67 ? 32.157 44.673 16.451 1.00 10.52 67 SER A CA 1
ATOM 426 C C . SER A 1 67 ? 33.118 44.732 15.261 1.00 10.83 67 SER A C 1
ATOM 427 O O . SER A 1 67 ? 33.111 43.837 14.402 1.00 11.15 67 SER A O 1
ATOM 430 N N . ILE A 1 68 ? 33.946 45.774 15.221 1.00 9.94 68 ILE A N 1
ATOM 431 C CA . ILE A 1 68 ? 35.022 45.863 14.240 1.00 10.50 68 ILE A CA 1
ATOM 432 C C . ILE A 1 68 ? 36.380 45.545 14.861 1.00 10.23 68 ILE A C 1
ATOM 433 O O . ILE A 1 68 ? 37.412 45.663 14.202 1.00 10.03 68 ILE A O 1
ATOM 438 N N . LEU A 1 69 ? 36.374 45.143 16.130 1.00 9.14 69 LEU A N 1
ATOM 439 C CA . LEU A 1 69 ? 37.606 44.802 16.832 1.00 8.83 69 LEU A CA 1
ATOM 440 C C . LEU A 1 69 ? 38.153 43.450 16.310 1.00 9.49 69 LEU A C 1
ATOM 441 O O . LEU A 1 69 ? 37.376 42.593 15.869 1.00 9.26 69 LEU A O 1
ATOM 446 N N . PRO A 1 70 ? 39.486 43.264 16.341 1.00 10.57 70 PRO A N 1
ATOM 447 C CA . PRO A 1 70 ? 40.093 42.037 15.792 1.00 11.37 70 PRO A CA 1
ATOM 448 C C . PRO A 1 70 ? 39.684 40.846 16.628 1.00 12.90 70 PRO A C 1
ATOM 449 O O . PRO A 1 70 ? 39.877 40.871 17.848 1.00 13.18 70 PRO A O 1
ATOM 453 N N . LYS A 1 71 ? 39.095 39.834 15.988 1.00 12.80 71 LYS A N 1
ATOM 454 C CA . LYS A 1 71 ? 38.608 38.631 16.684 1.00 14.35 71 LYS A CA 1
ATOM 455 C C . LYS A 1 71 ? 39.735 37.702 17.138 1.00 15.22 71 LYS A C 1
ATOM 456 O O . LYS A 1 71 ? 40.569 37.295 16.325 1.00 13.90 71 LYS A O 1
ATOM 462 N N . GLU A 1 72 ? 39.755 37.337 18.427 1.00 16.32 72 GLU A N 1
ATOM 463 C CA . GLU A 1 72 ? 40.865 36.510 18.910 1.00 17.30 72 GLU A CA 1
ATOM 464 C C . GLU A 1 72 ? 40.811 35.100 18.308 1.00 17.26 72 GLU A C 1
ATOM 465 O O . GLU A 1 72 ? 41.821 34.388 18.314 1.00 17.91 72 GLU A O 1
ATOM 468 N N . SER A 1 73 ? 39.643 34.738 17.765 1.00 17.35 73 SER A N 1
ATOM 469 C CA . SER A 1 73 ? 39.429 33.480 17.035 1.00 17.99 73 SER A CA 1
ATOM 470 C C . SER A 1 73 ? 39.802 33.494 15.539 1.00 17.55 73 SER A C 1
ATOM 471 O O . SER A 1 73 ? 39.928 32.427 14.937 1.00 19.02 73 SER A O 1
ATOM 474 N N . ASN A 1 74 ? 39.970 34.682 14.943 1.00 15.98 74 ASN A N 1
ATOM 475 C CA . ASN A 1 74 ? 40.344 34.826 13.529 1.00 14.37 74 ASN A CA 1
ATOM 476 C C . ASN A 1 74 ? 41.859 35.076 13.370 1.00 13.30 74 ASN A C 1
ATOM 477 O O . ASN A 1 74 ? 42.346 36.171 13.691 1.00 12.00 74 ASN A O 1
ATOM 482 N N . PRO A 1 75 ? 42.602 34.094 12.818 1.00 12.08 75 PRO A N 1
ATOM 483 C CA . PRO A 1 75 ? 44.060 34.238 12.738 1.00 12.05 75 PRO A CA 1
ATOM 484 C C . PRO A 1 75 ? 44.532 35.206 11.648 1.00 11.94 75 PRO A C 1
ATOM 485 O O . PRO A 1 75 ? 45.740 35.438 11.513 1.00 11.99 75 PRO A O 1
ATOM 489 N N . GLU A 1 76 ? 43.596 35.783 10.903 1.00 11.67 76 GLU A N 1
ATOM 490 C CA . GLU A 1 76 ? 43.968 36.723 9.851 1.00 13.47 76 GLU A CA 1
ATOM 491 C C . GLU A 1 76 ? 44.126 38.169 10.352 1.00 11.77 76 GLU A C 1
ATOM 492 O O . GLU A 1 76 ? 44.582 39.052 9.611 1.00 12.22 76 GLU A O 1
ATOM 498 N N . GLU A 1 77 ? 43.775 38.413 11.613 1.00 9.86 77 GLU A N 1
ATOM 499 C CA . GLU A 1 77 ? 43.832 39.776 12.151 1.00 9.40 77 GLU A CA 1
ATOM 500 C C . GLU A 1 77 ? 44.292 39.780 13.604 1.00 8.64 77 GLU A C 1
ATOM 501 O O . GLU A 1 77 ? 44.132 38.785 14.313 1.00 7.62 77 GLU A O 1
ATOM 507 N N . SER A 1 78 ? 44.866 40.894 14.030 1.00 7.55 78 SER A N 1
ATOM 508 C CA A SER A 1 78 ? 45.421 41.009 15.374 0.50 7.59 78 SER A CA 1
ATOM 509 C CA B SER A 1 78 ? 45.341 41.000 15.399 0.50 8.34 78 SER A CA 1
ATOM 510 C C . SER A 1 78 ? 45.264 42.424 15.939 1.00 8.51 78 SER A C 1
ATOM 511 O O . SER A 1 78 ? 45.014 43.380 15.187 1.00 7.36 78 SER A O 1
ATOM 516 N N . TRP A 1 79 ? 45.424 42.538 17.259 1.00 8.97 79 TRP A N 1
ATOM 517 C CA . TRP A 1 79 ? 45.512 43.829 17.940 1.00 10.20 79 TRP A CA 1
ATOM 518 C C . TRP A 1 79 ? 46.835 44.513 17.619 1.00 10.63 79 TRP A C 1
ATOM 519 O O . TRP A 1 79 ? 47.858 43.839 17.347 1.00 10.99 79 TRP A O 1
ATOM 530 N N . PRO A 1 80 ? 46.854 45.861 17.684 1.00 11.77 80 PRO A N 1
ATOM 531 C CA . PRO A 1 80 ? 48.131 46.554 17.610 1.00 11.77 80 PRO A CA 1
ATOM 532 C C . PRO A 1 80 ? 48.821 46.422 18.972 1.00 12.20 80 PRO A C 1
ATOM 533 O O . PRO A 1 80 ? 48.162 46.084 19.962 1.00 11.24 80 PRO A O 1
ATOM 537 N N . GLU A 1 81 ? 50.125 46.673 19.022 1.00 12.44 81 GLU A N 1
ATOM 538 C CA . GLU A 1 81 ? 50.857 46.676 20.303 1.00 14.13 81 GLU A CA 1
ATOM 539 C C . GLU A 1 81 ? 50.844 48.051 20.983 1.00 13.61 81 GLU A C 1
ATOM 540 O O . GLU A 1 81 ? 51.106 48.154 22.185 1.00 14.83 81 GLU A O 1
ATOM 546 N N . ASP A 1 82 ? 50.528 49.103 20.232 1.00 12.83 82 ASP A N 1
ATOM 547 C CA . ASP A 1 82 ? 50.685 50.461 20.753 1.00 12.29 82 ASP A CA 1
ATOM 548 C C . ASP A 1 82 ? 49.370 51.074 21.237 1.00 11.75 82 ASP A C 1
ATOM 549 O O . ASP A 1 82 ? 48.320 50.916 20.589 1.00 10.57 82 ASP A O 1
ATOM 554 N N . GLN A 1 83 ? 49.451 51.829 22.336 1.00 10.98 83 GLN A N 1
ATOM 555 C CA . GLN A 1 83 ? 48.257 52.372 22.970 1.00 11.10 83 GLN A CA 1
ATOM 556 C C . GLN A 1 83 ? 47.514 53.344 22.063 1.00 11.40 83 GLN A C 1
ATOM 557 O O . GLN A 1 83 ? 46.278 53.329 22.000 1.00 11.15 83 GLN A O 1
ATOM 563 N N . GLU A 1 84 ? 48.272 54.178 21.353 1.00 11.56 84 GLU A N 1
ATOM 564 C CA . GLU A 1 84 ? 47.672 55.159 20.451 1.00 12.05 84 GLU A CA 1
ATOM 565 C C . GLU A 1 84 ? 46.705 54.523 19.437 1.00 12.05 84 GLU A C 1
ATOM 566 O O . GLU A 1 84 ? 45.555 54.958 19.295 1.00 12.20 84 GLU A O 1
ATOM 569 N N . SER A 1 85 ? 47.173 53.492 18.733 1.00 10.99 85 SER A N 1
ATOM 570 C CA . SER A 1 85 ? 46.342 52.792 17.760 1.00 10.72 85 SER A CA 1
ATOM 571 C C . SER A 1 85 ? 45.156 52.103 18.422 1.00 10.02 85 SER A C 1
ATOM 572 O O . SER A 1 85 ? 44.028 52.126 17.904 1.00 8.89 85 SER A O 1
ATOM 575 N N . ALA A 1 86 ? 45.404 51.496 19.574 1.00 8.58 86 ALA A N 1
ATOM 576 C CA . ALA A 1 86 ? 44.338 50.783 20.294 1.00 9.28 86 ALA A CA 1
ATOM 577 C C . ALA A 1 86 ? 43.224 51.727 20.741 1.00 8.68 86 ALA A C 1
ATOM 578 O O . ALA A 1 86 ? 42.035 51.412 20.616 1.00 8.87 86 ALA A O 1
ATOM 580 N N . MET A 1 87 ? 43.598 52.886 21.277 1.00 8.04 87 MET A N 1
ATOM 581 C CA . MET A 1 87 ? 42.591 53.845 21.702 1.00 8.21 87 MET A CA 1
ATOM 582 C C . MET A 1 87 ? 41.728 54.303 20.512 1.00 7.50 87 MET A C 1
ATOM 583 O O . MET A 1 87 ? 40.521 54.440 20.644 1.00 7.21 87 MET A O 1
ATOM 588 N N . GLY A 1 88 ? 42.345 54.498 19.339 1.00 6.98 88 GLY A N 1
ATOM 589 C CA . GLY A 1 88 ? 41.609 54.865 18.118 1.00 7.22 88 GLY A CA 1
ATOM 590 C C . GLY A 1 88 ? 40.564 53.802 17.795 1.00 7.84 88 GLY A C 1
ATOM 591 O O . GLY A 1 88 ? 39.429 54.114 17.433 1.00 7.12 88 GLY A O 1
ATOM 592 N N . LEU A 1 89 ? 40.983 52.536 17.904 1.00 7.47 89 LEU A N 1
ATOM 593 C CA A LEU A 1 89 ? 40.094 51.398 17.642 0.50 7.64 89 LEU A CA 1
ATOM 594 C CA B LEU A 1 89 ? 40.120 51.399 17.651 0.50 8.19 89 LEU A CA 1
ATOM 595 C C . LEU A 1 89 ? 38.916 51.422 18.604 1.00 7.82 89 LEU A C 1
ATOM 596 O O . LEU A 1 89 ? 37.763 51.237 18.200 1.00 7.61 89 LEU A O 1
ATOM 605 N N . PHE A 1 90 ? 39.187 51.668 19.880 1.00 7.22 90 PHE A N 1
ATOM 606 C CA . PHE A 1 90 ? 38.120 51.635 20.874 1.00 7.62 90 PHE A CA 1
ATOM 607 C C . PHE A 1 90 ? 37.147 52.789 20.680 1.00 7.63 90 PHE A C 1
ATOM 608 O O . PHE A 1 90 ? 35.961 52.662 20.996 1.00 8.28 90 PHE A O 1
ATOM 616 N N . LEU A 1 91 ? 37.652 53.906 20.158 1.00 7.18 91 LEU A N 1
ATOM 617 C CA . LEU A 1 91 ? 36.786 55.053 19.866 1.00 7.72 91 LEU A CA 1
ATOM 618 C C . LEU A 1 91 ? 35.854 54.718 18.710 1.00 7.58 91 LEU A C 1
ATOM 619 O O . LEU A 1 91 ? 34.638 54.903 18.801 1.00 7.39 91 LEU A O 1
ATOM 624 N N . ASP A 1 92 ? 36.422 54.215 17.614 1.00 7.19 92 ASP A N 1
ATOM 625 C CA . ASP A 1 92 ? 35.615 53.890 16.439 1.00 8.44 92 ASP A CA 1
ATOM 626 C C . ASP A 1 92 ? 34.592 52.805 16.780 1.00 8.02 92 ASP A C 1
ATOM 627 O O . ASP A 1 92 ? 33.437 52.846 16.342 1.00 7.85 92 ASP A O 1
ATOM 632 N N . GLU A 1 93 ? 35.004 51.876 17.629 1.00 8.15 93 GLU A N 1
ATOM 633 C CA . GLU A 1 93 ? 34.093 50.835 18.087 1.00 8.49 93 GLU A CA 1
ATOM 634 C C . GLU A 1 93 ? 32.965 51.431 18.933 1.00 8.95 93 GLU A C 1
ATOM 635 O O . GLU A 1 93 ? 31.808 51.069 18.750 1.00 9.47 93 GLU A O 1
ATOM 641 N N . ALA A 1 94 ? 33.300 52.362 19.819 1.00 8.17 94 ALA A N 1
ATOM 642 C CA . ALA A 1 94 ? 32.283 53.036 20.658 1.00 8.16 94 ALA A CA 1
ATOM 643 C C . ALA A 1 94 ? 31.211 53.730 19.805 1.00 8.16 94 ALA A C 1
ATOM 644 O O . ALA A 1 94 ? 29.995 53.648 20.098 1.00 8.59 94 ALA A O 1
ATOM 646 N N . VAL A 1 95 ? 31.652 54.424 18.752 1.00 8.17 95 VAL A N 1
ATOM 647 C CA . VAL A 1 95 ? 30.724 55.100 17.848 1.00 8.02 95 VAL A CA 1
ATOM 648 C C . VAL A 1 95 ? 29.711 54.120 17.277 1.00 8.03 95 VAL A C 1
ATOM 649 O O . VAL A 1 95 ? 28.511 54.419 17.166 1.00 8.25 95 VAL A O 1
ATOM 653 N N . ARG A 1 96 ? 30.209 52.950 16.908 1.00 7.47 96 ARG A N 1
ATOM 654 C CA . ARG A 1 96 ? 29.410 51.960 16.200 1.00 7.48 96 ARG A CA 1
ATOM 655 C C . ARG A 1 96 ? 28.577 51.102 17.147 1.00 8.20 96 ARG A C 1
ATOM 656 O O . ARG A 1 96 ? 27.499 50.612 16.766 1.00 7.58 96 ARG A O 1
ATOM 664 N N . VAL A 1 97 ? 29.070 50.913 18.381 1.00 6.97 97 VAL A N 1
ATOM 665 C CA . VAL A 1 97 ? 28.400 50.029 19.344 1.00 6.76 97 VAL A CA 1
ATOM 666 C C . VAL A 1 97 ? 27.337 50.772 20.147 1.00 7.26 97 VAL A C 1
ATOM 667 O O . VAL A 1 97 ? 26.273 50.219 20.435 1.00 7.24 97 VAL A O 1
ATOM 671 N N . LEU A 1 98 ? 27.621 52.025 20.511 1.00 7.36 98 LEU A N 1
ATOM 672 C CA . LEU A 1 98 ? 26.652 52.834 21.257 1.00 8.87 98 LEU A CA 1
ATOM 673 C C . LEU A 1 98 ? 25.172 52.706 20.770 1.00 8.60 98 LEU A C 1
ATOM 674 O O . LEU A 1 98 ? 24.289 52.365 21.576 1.00 8.77 98 LEU A O 1
ATOM 679 N N . PRO A 1 99 ? 24.887 52.982 19.478 1.00 9.47 99 PRO A N 1
ATOM 680 C CA . PRO A 1 99 ? 23.489 52.874 19.016 1.00 9.80 99 PRO A CA 1
ATOM 681 C C . PRO A 1 99 ? 22.936 51.473 19.044 1.00 9.37 99 PRO A C 1
ATOM 682 O O . PRO A 1 99 ? 21.725 51.289 19.227 1.00 9.77 99 PRO A O 1
ATOM 686 N N . GLN A 1 100 ? 23.803 50.480 18.862 1.00 8.39 100 GLN A N 1
ATOM 687 C CA . GLN A 1 100 ? 23.357 49.098 18.959 1.00 7.49 100 GLN A CA 1
ATOM 688 C C . GLN A 1 100 ? 22.844 48.789 20.369 1.00 8.01 100 GLN A C 1
ATOM 689 O O . GLN A 1 100 ? 21.818 48.113 20.525 1.00 9.01 100 GLN A O 1
ATOM 695 N N . LEU A 1 101 ? 23.533 49.296 21.389 1.00 8.06 101 LEU A N 1
ATOM 696 C CA . LEU A 1 101 ? 23.122 49.027 22.776 1.00 9.23 101 LEU A CA 1
ATOM 697 C C . LEU A 1 101 ? 21.892 49.843 23.135 1.00 9.52 101 LEU A C 1
ATOM 698 O O . LEU A 1 101 ? 20.992 49.380 23.864 1.00 8.31 101 LEU A O 1
ATOM 703 N N . GLU A 1 102 ? 21.827 51.048 22.592 1.00 10.17 102 GLU A N 1
ATOM 704 C CA . GLU A 1 102 ? 20.694 51.913 22.867 1.00 12.31 102 GLU A CA 1
ATOM 705 C C . GLU A 1 102 ? 19.427 51.266 22.321 1.00 12.91 102 GLU A C 1
ATOM 706 O O . GLU A 1 102 ? 18.392 51.254 22.998 1.00 13.58 102 GLU A O 1
ATOM 712 N N . ASP A 1 103 ? 19.524 50.713 21.111 1.00 12.86 103 ASP A N 1
ATOM 713 C CA A ASP A 1 103 ? 18.422 49.986 20.471 0.50 13.64 103 ASP A CA 1
ATOM 714 C CA B ASP A 1 103 ? 18.391 50.011 20.506 0.50 13.89 103 ASP A CA 1
ATOM 715 C C . ASP A 1 103 ? 18.036 48.721 21.254 1.00 13.61 103 ASP A C 1
ATOM 716 O O . ASP A 1 103 ? 16.855 48.450 21.496 1.00 13.65 103 ASP A O 1
ATOM 725 N N . ALA A 1 104 ? 19.050 47.938 21.627 1.00 12.57 104 ALA A N 1
ATOM 726 C CA . ALA A 1 104 ? 18.843 46.656 22.302 1.00 12.62 104 ALA A CA 1
ATOM 727 C C . ALA A 1 104 ? 18.109 46.832 23.628 1.00 12.30 104 ALA A C 1
ATOM 728 O O . ALA A 1 104 ? 17.215 46.049 23.952 1.00 12.60 104 ALA A O 1
ATOM 730 N N . TYR A 1 105 ? 18.471 47.873 24.371 1.00 12.02 105 TYR A N 1
ATOM 731 C CA . TYR A 1 105 ? 17.931 48.113 25.707 1.00 12.01 105 TYR A CA 1
ATOM 732 C C . TYR A 1 105 ? 16.782 49.117 25.742 1.00 13.75 105 TYR A C 1
ATOM 733 O O . TYR A 1 105 ? 16.341 49.518 26.831 1.00 13.52 105 TYR A O 1
ATOM 742 N N . ALA A 1 106 ? 16.300 49.514 24.568 1.00 14.88 106 ALA A N 1
ATOM 743 C CA . ALA A 1 106 ? 15.326 50.608 24.472 1.00 17.04 106 ALA A CA 1
ATOM 744 C C . ALA A 1 106 ? 14.107 50.345 25.367 1.00 17.84 106 ALA A C 1
ATOM 745 O O . ALA A 1 106 ? 13.660 51.238 26.085 1.00 20.06 106 ALA A O 1
ATOM 747 N N . ASP A 1 107 ? 13.613 49.118 25.355 1.00 18.16 107 ASP A N 1
ATOM 748 C CA . ASP A 1 107 ? 12.380 48.792 26.075 1.00 19.07 107 ASP A CA 1
ATOM 749 C C . ASP A 1 107 ? 12.602 48.133 27.438 1.00 17.81 107 ASP A C 1
ATOM 750 O O . ASP A 1 107 ? 11.645 47.759 28.128 1.00 17.39 107 ASP A O 1
ATOM 755 N N . ASP A 1 108 ? 13.866 48.006 27.836 1.00 15.27 108 ASP A N 1
ATOM 756 C CA . ASP A 1 108 ? 14.224 47.187 28.986 1.00 13.77 108 ASP A CA 1
ATOM 757 C C . ASP A 1 108 ? 15.517 47.744 29.568 1.00 12.51 108 ASP A C 1
ATOM 758 O O . ASP A 1 108 ? 16.515 47.040 29.653 1.00 12.34 108 ASP A O 1
ATOM 763 N N . ARG A 1 109 ? 15.508 49.010 29.948 1.00 11.71 109 ARG A N 1
ATOM 764 C CA . ARG A 1 109 ? 16.729 49.634 30.468 1.00 11.25 109 ARG A CA 1
ATOM 765 C C . ARG A 1 109 ? 17.170 48.969 31.781 1.00 10.85 109 ARG A C 1
ATOM 766 O O . ARG A 1 109 ? 16.337 48.704 32.668 1.00 10.56 109 ARG A O 1
ATOM 774 N N . PRO A 1 110 ? 18.482 48.736 31.929 1.00 10.02 110 PRO A N 1
ATOM 775 C CA . PRO A 1 110 ? 19.015 48.143 33.164 1.00 9.55 110 PRO A CA 1
ATOM 776 C C . PRO A 1 110 ? 18.927 49.135 34.325 1.00 9.08 110 PRO A C 1
ATOM 777 O O . PRO A 1 110 ? 18.711 50.340 34.104 1.00 8.91 110 PRO A O 1
ATOM 781 N N . ASP A 1 111 ? 19.051 48.613 35.544 1.00 7.67 111 ASP A N 1
ATOM 782 C CA . ASP A 1 111 ? 19.112 49.438 36.759 1.00 7.27 111 ASP A CA 1
ATOM 783 C C . ASP A 1 111 ? 20.520 49.922 37.103 1.00 7.19 111 ASP A C 1
ATOM 784 O O . ASP A 1 111 ? 20.701 50.875 37.884 1.00 7.65 111 ASP A O 1
ATOM 789 N N . LEU A 1 112 ? 21.507 49.257 36.504 1.00 6.98 112 LEU A N 1
ATOM 790 C CA A LEU A 1 112 ? 22.909 49.566 36.742 0.50 6.47 112 LEU A CA 1
ATOM 791 C CA B LEU A 1 112 ? 22.925 49.481 36.796 0.50 5.89 112 LEU A CA 1
ATOM 792 C C . LEU A 1 112 ? 23.734 48.976 35.603 1.00 6.13 112 LEU A C 1
ATOM 793 O O . LEU A 1 112 ? 23.395 47.918 35.048 1.00 6.73 112 LEU A O 1
ATOM 802 N N . ILE A 1 113 ? 24.797 49.686 35.252 1.00 5.25 113 ILE A N 1
ATOM 803 C CA . ILE A 1 113 ? 25.748 49.200 34.230 1.00 5.97 113 ILE A CA 1
ATOM 804 C C . ILE A 1 113 ? 27.115 48.947 34.901 1.00 5.92 113 ILE A C 1
ATOM 805 O O . ILE A 1 113 ? 27.645 49.832 35.616 1.00 6.49 113 ILE A O 1
ATOM 810 N N . VAL A 1 114 ? 27.672 47.752 34.679 1.00 5.32 114 VAL A N 1
ATOM 811 C CA . VAL A 1 114 ? 29.055 47.444 35.081 1.00 5.73 114 VAL A CA 1
ATOM 812 C C . VAL A 1 114 ? 29.842 47.376 33.787 1.00 5.86 114 VAL A C 1
ATOM 813 O O . VAL A 1 114 ? 29.483 46.613 32.894 1.00 6.51 114 VAL A O 1
ATOM 817 N N . TYR A 1 115 ? 30.897 48.179 33.653 1.00 5.49 115 TYR A N 1
ATOM 818 C CA . TYR A 1 115 ? 31.545 48.280 32.336 1.00 5.30 115 TYR A CA 1
ATOM 819 C C . TYR A 1 115 ? 33.053 48.125 32.385 1.00 5.88 115 TYR A C 1
ATOM 820 O O . TYR A 1 115 ? 33.728 48.573 33.327 1.00 4.88 115 TYR A O 1
ATOM 829 N N . ASP A 1 116 ? 33.577 47.495 31.342 1.00 5.75 116 ASP A N 1
ATOM 830 C CA . ASP A 1 116 ? 35.005 47.326 31.201 1.00 6.61 116 ASP A CA 1
ATOM 831 C C . ASP A 1 116 ? 35.715 48.663 30.902 1.00 6.37 116 ASP A C 1
ATOM 832 O O . ASP A 1 116 ? 35.104 49.630 30.421 1.00 6.98 116 ASP A O 1
ATOM 837 N N . ILE A 1 117 ? 37.013 48.693 31.163 1.00 6.27 117 ILE A N 1
ATOM 838 C CA . ILE A 1 117 ? 37.839 49.890 30.922 1.00 7.05 117 ILE A CA 1
ATOM 839 C C . ILE A 1 117 ? 37.749 50.423 29.487 1.00 7.33 117 ILE A C 1
ATOM 840 O O . ILE A 1 117 ? 37.902 51.622 29.270 1.00 9.02 117 ILE A O 1
ATOM 845 N N . ALA A 1 118 ? 37.514 49.534 28.523 1.00 7.49 118 ALA A N 1
ATOM 846 C CA . ALA A 1 118 ? 37.444 49.931 27.106 1.00 8.77 118 ALA A CA 1
ATOM 847 C C . ALA A 1 118 ? 36.002 50.091 26.571 1.00 9.71 118 ALA A C 1
ATOM 848 O O . ALA A 1 118 ? 35.806 50.319 25.364 1.00 10.30 118 ALA A O 1
ATOM 850 N N . SER A 1 119 ? 35.001 49.973 27.450 1.00 9.43 119 SER A N 1
ATOM 851 C CA . SER A 1 119 ? 33.585 50.043 27.021 1.00 9.48 119 SER A CA 1
ATOM 852 C C . SER A 1 119 ? 33.062 51.462 27.147 1.00 9.13 119 SER A C 1
ATOM 853 O O . SER A 1 119 ? 32.182 51.751 27.976 1.00 9.37 119 SER A O 1
ATOM 856 N N . TRP A 1 120 ? 33.568 52.342 26.281 1.00 8.65 120 TRP A N 1
ATOM 857 C CA . TRP A 1 120 ? 33.277 53.765 26.372 1.00 9.12 120 TRP A CA 1
ATOM 858 C C . TRP A 1 120 ? 31.806 54.172 26.140 1.00 8.85 120 TRP A C 1
ATOM 859 O O . TRP A 1 120 ? 31.429 55.251 26.576 1.00 9.29 120 TRP A O 1
ATOM 870 N N . PRO A 1 121 ? 30.967 53.323 25.469 1.00 8.94 121 PRO A N 1
ATOM 871 C CA . PRO A 1 121 ? 29.517 53.655 25.483 1.00 8.95 121 PRO A CA 1
ATOM 872 C C . PRO A 1 121 ? 28.846 53.694 26.877 1.00 9.18 121 PRO A C 1
ATOM 873 O O . PRO A 1 121 ? 27.798 54.339 27.042 1.00 8.65 121 PRO A O 1
ATOM 877 N N . ALA A 1 122 ? 29.429 53.014 27.865 1.00 9.04 122 ALA A N 1
ATOM 878 C CA . ALA A 1 122 ? 28.764 52.858 29.168 1.00 9.42 122 ALA A CA 1
ATOM 879 C C . ALA A 1 122 ? 28.479 54.190 29.888 1.00 9.77 122 ALA A C 1
ATOM 880 O O . ALA A 1 122 ? 27.327 54.441 30.261 1.00 9.93 122 ALA A O 1
ATOM 882 N N . PRO A 1 123 ? 29.495 55.074 30.048 1.00 10.23 123 PRO A N 1
ATOM 883 C CA . PRO A 1 123 ? 29.190 56.356 30.699 1.00 10.60 123 PRO A CA 1
ATOM 884 C C . PRO A 1 123 ? 28.211 57.234 29.890 1.00 11.05 123 PRO A C 1
ATOM 885 O O . PRO A 1 123 ? 27.486 58.059 30.470 1.00 11.67 123 PRO A O 1
ATOM 889 N N . VAL A 1 124 ? 28.191 57.061 28.567 1.00 10.22 124 VAL A N 1
ATOM 890 C CA . VAL A 1 124 ? 27.271 57.818 27.728 1.00 10.58 124 VAL A CA 1
ATOM 891 C C . VAL A 1 124 ? 25.833 57.404 28.043 1.00 10.14 124 VAL A C 1
ATOM 892 O O . VAL A 1 124 ? 24.967 58.245 28.310 1.00 9.99 124 VAL A O 1
ATOM 896 N N . LEU A 1 125 ? 25.588 56.100 28.034 1.00 9.42 125 LEU A N 1
ATOM 897 C CA . LEU A 1 125 ? 24.254 55.589 28.297 1.00 10.25 125 LEU A CA 1
ATOM 898 C C . LEU A 1 125 ? 23.856 55.684 29.769 1.00 10.63 125 LEU A C 1
ATOM 899 O O . LEU A 1 125 ? 22.702 55.946 30.068 1.00 10.51 125 LEU A O 1
ATOM 904 N N . GLY A 1 126 ? 24.806 55.507 30.694 1.00 10.94 126 GLY A N 1
ATOM 905 C CA . GLY A 1 126 ? 24.508 55.733 32.119 1.00 11.23 126 GLY A CA 1
ATOM 906 C C . GLY A 1 126 ? 23.976 57.138 32.372 1.00 12.55 126 GLY A C 1
ATOM 907 O O . GLY A 1 126 ? 23.034 57.330 33.146 1.00 11.85 126 GLY A O 1
ATOM 908 N N . ARG A 1 127 ? 24.587 58.119 31.715 1.00 13.20 127 ARG A N 1
ATOM 909 C CA . ARG A 1 127 ? 24.149 59.513 31.817 1.00 15.98 127 ARG A CA 1
ATOM 910 C C . ARG A 1 127 ? 22.783 59.709 31.165 1.00 15.87 127 ARG A C 1
ATOM 911 O O . ARG A 1 127 ? 21.884 60.318 31.758 1.00 16.52 127 ARG A O 1
ATOM 919 N N . LYS A 1 128 ? 22.626 59.190 29.945 1.00 15.60 128 LYS A N 1
ATOM 920 C CA . LYS A 1 128 ? 21.388 59.327 29.186 1.00 16.15 128 LYS A CA 1
ATOM 921 C C . LYS A 1 128 ? 20.191 58.711 29.923 1.00 16.24 128 LYS A C 1
ATOM 922 O O . LYS A 1 128 ? 19.111 59.309 29.978 1.00 16.48 128 LYS A O 1
ATOM 928 N N . TRP A 1 129 ? 20.415 57.532 30.500 1.00 14.50 129 TRP A N 1
ATOM 929 C CA . TRP A 1 129 ? 19.396 56.759 31.194 1.00 14.52 129 TRP A CA 1
ATOM 930 C C . TRP A 1 129 ? 19.254 57.125 32.681 1.00 13.71 129 TRP A C 1
ATOM 931 O O . TRP A 1 129 ? 18.337 56.645 33.332 1.00 13.49 129 TRP A O 1
ATOM 942 N N . ASP A 1 130 ? 20.153 57.970 33.198 1.00 13.52 130 ASP A N 1
ATOM 943 C CA . ASP A 1 130 ? 20.186 58.316 34.625 1.00 13.82 130 ASP A CA 1
ATOM 944 C C . ASP A 1 130 ? 20.257 57.077 35.512 1.00 12.62 130 ASP A C 1
ATOM 945 O O . ASP A 1 130 ? 19.429 56.880 36.427 1.00 12.42 130 ASP A O 1
ATOM 950 N N . ILE A 1 131 ? 21.238 56.227 35.227 1.00 11.22 131 ILE A N 1
ATOM 951 C CA . ILE A 1 131 ? 21.464 55.071 36.082 1.00 10.53 131 ILE A CA 1
ATOM 952 C C . ILE A 1 131 ? 22.936 55.003 36.490 1.00 9.88 131 ILE A C 1
ATOM 953 O O . ILE A 1 131 ? 23.792 55.537 35.781 1.00 10.27 131 ILE A O 1
ATOM 958 N N . PRO A 1 132 ? 23.227 54.359 37.634 1.00 9.97 132 PRO A N 1
ATOM 959 C CA . PRO A 1 132 ? 24.626 54.250 38.063 1.00 9.06 132 PRO A CA 1
ATOM 960 C C . PRO A 1 132 ? 25.426 53.410 37.088 1.00 7.99 132 PRO A C 1
ATOM 961 O O . PRO A 1 132 ? 24.885 52.476 36.482 1.00 7.44 132 PRO A O 1
ATOM 965 N N . PHE A 1 133 ? 26.689 53.771 36.927 1.00 7.23 133 PHE A N 1
ATOM 966 C CA . PHE A 1 133 ? 27.620 52.995 36.094 1.00 6.81 133 PHE A CA 1
ATOM 967 C C . PHE A 1 133 ? 28.947 52.850 36.825 1.00 6.68 133 PHE A C 1
ATOM 968 O O . PHE A 1 133 ? 29.521 53.842 37.323 1.00 7.71 133 PHE A O 1
ATOM 976 N N . VAL A 1 134 ? 29.418 51.609 36.930 1.00 5.80 134 VAL A N 1
ATOM 977 C CA . VAL A 1 134 ? 30.599 51.296 37.742 1.00 5.83 134 VAL A CA 1
ATOM 978 C C . VAL A 1 134 ? 31.599 50.572 36.853 1.00 5.98 134 VAL A C 1
ATOM 979 O O . VAL A 1 134 ? 31.238 49.615 36.175 1.00 5.14 134 VAL A O 1
ATOM 983 N N . GLN A 1 135 ? 32.840 51.056 36.848 1.00 5.06 135 GLN A N 1
ATOM 984 C CA . GLN A 1 135 ? 33.874 50.433 36.039 1.00 5.75 135 GLN A CA 1
ATOM 985 C C . GLN A 1 135 ? 34.421 49.192 36.714 1.00 6.00 135 GLN A C 1
ATOM 986 O O . GLN A 1 135 ? 34.566 49.143 37.942 1.00 6.51 135 GLN A O 1
ATOM 992 N N . LEU A 1 136 ? 34.675 48.164 35.916 1.00 6.38 136 LEU A N 1
ATOM 993 C CA . LEU A 1 136 ? 35.384 46.982 36.400 1.00 7.20 136 LEU A CA 1
ATOM 994 C C . LEU A 1 136 ? 36.712 46.930 35.688 1.00 6.82 136 LEU A C 1
ATOM 995 O O . LEU A 1 136 ? 36.760 46.781 34.460 1.00 7.45 136 LEU A O 1
ATOM 1000 N N . SER A 1 137 ? 37.797 47.064 36.433 1.00 6.07 137 SER A N 1
ATOM 1001 C CA . SER A 1 137 ? 39.108 47.040 35.806 1.00 5.94 137 SER A CA 1
ATOM 1002 C C . SER A 1 137 ? 39.831 45.706 35.939 1.00 6.38 137 SER A C 1
ATOM 1003 O O . SER A 1 137 ? 40.141 45.279 37.063 1.00 6.19 137 SER A O 1
ATOM 1006 N N . PRO A 1 138 ? 40.172 45.090 34.790 1.00 6.53 138 PRO A N 1
ATOM 1007 C CA . PRO A 1 138 ? 40.906 43.816 34.793 1.00 7.59 138 PRO A CA 1
ATOM 1008 C C . PRO A 1 138 ? 42.399 44.045 34.933 1.00 8.43 138 PRO A C 1
ATOM 1009 O O . PRO A 1 138 ? 43.146 43.085 35.003 1.00 9.40 138 PRO A O 1
ATOM 1013 N N . THR A 1 139 ? 42.840 45.308 34.948 1.00 8.16 139 THR A N 1
ATOM 1014 C CA . THR A 1 139 ? 44.279 45.587 35.095 1.00 8.81 139 THR A CA 1
ATOM 1015 C C . THR A 1 139 ? 44.529 46.712 36.108 1.00 7.89 139 THR A C 1
ATOM 1016 O O . THR A 1 139 ? 43.586 47.193 36.761 1.00 8.15 139 THR A O 1
ATOM 1020 N N . PHE A 1 140 ? 45.790 47.114 36.257 1.00 7.55 140 PHE A N 1
ATOM 1021 C CA . PHE A 1 140 ? 46.086 48.180 37.197 1.00 6.80 140 PHE A CA 1
ATOM 1022 C C . PHE A 1 140 ? 45.413 49.500 36.761 1.00 6.98 140 PHE A C 1
ATOM 1023 O O . PHE A 1 140 ? 45.099 49.693 35.589 1.00 6.89 140 PHE A O 1
ATOM 1031 N N . VAL A 1 141 ? 45.159 50.360 37.738 1.00 7.01 141 VAL A N 1
ATOM 1032 C CA . VAL A 1 141 ? 44.452 51.626 37.522 1.00 7.32 141 VAL A CA 1
ATOM 1033 C C . VAL A 1 141 ? 45.415 52.816 37.637 1.00 9.19 141 VAL A C 1
ATOM 1034 O O . VAL A 1 141 ? 46.606 52.648 37.954 1.00 9.60 141 VAL A O 1
ATOM 1038 N N . ALA A 1 142 ? 44.905 54.006 37.341 1.00 9.77 142 ALA A N 1
ATOM 1039 C CA . ALA A 1 142 ? 45.733 55.206 37.346 1.00 11.64 142 ALA A CA 1
ATOM 1040 C C . ALA A 1 142 ? 46.094 55.518 38.792 1.00 13.24 142 ALA A C 1
ATOM 1041 O O . ALA A 1 142 ? 45.218 55.639 39.648 1.00 16.16 142 ALA A O 1
ATOM 1043 N N . TYR A 1 143 ? 47.383 55.557 39.071 1.00 13.35 143 TYR A N 1
ATOM 1044 C CA . TYR A 1 143 ? 47.887 55.930 40.381 1.00 13.62 143 TYR A CA 1
ATOM 1045 C C . TYR A 1 143 ? 48.392 57.377 40.286 1.00 14.84 143 TYR A C 1
ATOM 1046 O O . TYR A 1 143 ? 48.421 57.962 39.203 1.00 14.71 143 TYR A O 1
ATOM 1055 N N . GLU A 1 144 ? 48.810 57.938 41.416 1.00 15.81 144 GLU A N 1
ATOM 1056 C CA . GLU A 1 144 ? 49.325 59.306 41.435 1.00 18.32 144 GLU A CA 1
ATOM 1057 C C . GLU A 1 144 ? 50.495 59.459 40.470 1.00 17.56 144 GLU A C 1
ATOM 1058 O O . GLU A 1 144 ? 51.521 58.772 40.585 1.00 17.71 144 GLU A O 1
ATOM 1064 N N . GLY A 1 145 ? 50.327 60.361 39.508 1.00 17.35 145 GLY A N 1
ATOM 1065 C CA . GLY A 1 145 ? 51.341 60.596 38.498 1.00 17.84 145 GLY A CA 1
ATOM 1066 C C . GLY A 1 145 ? 51.270 59.698 37.271 1.00 18.30 145 GLY A C 1
ATOM 1067 O O . GLY A 1 145 ? 52.154 59.750 36.421 1.00 18.59 145 GLY A O 1
ATOM 1068 N N . PHE A 1 146 ? 50.221 58.878 37.171 1.00 18.24 146 PHE A N 1
ATOM 1069 C CA . PHE A 1 146 ? 50.056 57.935 36.042 1.00 17.58 146 PHE A CA 1
ATOM 1070 C C . PHE A 1 146 ? 50.310 58.574 34.673 1.00 17.61 146 PHE A C 1
ATOM 1071 O O . PHE A 1 146 ? 51.038 58.022 33.840 1.00 17.37 146 PHE A O 1
ATOM 1079 N N . GLU A 1 147 ? 49.717 59.740 34.445 1.00 18.70 147 GLU A N 1
ATOM 1080 C CA . GLU A 1 147 ? 49.799 60.354 33.122 1.00 19.38 147 GLU A CA 1
ATOM 1081 C C . GLU A 1 147 ? 51.229 60.737 32.725 1.00 19.05 147 GLU A C 1
ATOM 1082 O O . GLU A 1 147 ? 51.525 60.890 31.548 1.00 18.22 147 GLU A O 1
ATOM 1088 N N . GLU A 1 148 ? 52.116 60.888 33.702 1.00 19.21 148 GLU A N 1
ATOM 1089 C CA . GLU A 1 148 ? 53.513 61.166 33.383 1.00 19.77 148 GLU A CA 1
ATOM 1090 C C . GLU A 1 148 ? 54.255 59.900 32.950 1.00 19.34 148 GLU A C 1
ATOM 1091 O O . GLU A 1 148 ? 55.114 59.947 32.063 1.00 19.50 148 GLU A O 1
ATOM 1097 N N . ASP A 1 149 ? 53.901 58.766 33.551 1.00 18.85 149 ASP A N 1
ATOM 1098 C CA . ASP A 1 149 ? 54.491 57.481 33.183 1.00 19.03 149 ASP A CA 1
ATOM 1099 C C . ASP A 1 149 ? 53.940 56.962 31.860 1.00 18.58 149 ASP A C 1
ATOM 1100 O O . ASP A 1 149 ? 54.629 56.248 31.132 1.00 18.16 149 ASP A O 1
ATOM 1105 N N . VAL A 1 150 ? 52.688 57.321 31.561 1.00 18.00 150 VAL A N 1
ATOM 1106 C CA . VAL A 1 150 ? 51.996 56.849 30.360 1.00 17.63 150 VAL A CA 1
ATOM 1107 C C . VAL A 1 150 ? 51.461 58.066 29.595 1.00 17.52 150 VAL A C 1
ATOM 1108 O O . VAL A 1 150 ? 50.258 58.324 29.578 1.00 17.06 150 VAL A O 1
ATOM 1112 N N . PRO A 1 151 ? 52.367 58.823 28.954 1.00 17.49 151 PRO A N 1
ATOM 1113 C CA . PRO A 1 151 ? 51.983 60.138 28.419 1.00 17.19 151 PRO A CA 1
ATOM 1114 C C . PRO A 1 151 ? 51.020 60.108 27.223 1.00 16.35 151 PRO A C 1
ATOM 1115 O O . PRO A 1 151 ? 50.473 61.157 26.859 1.00 17.08 151 PRO A O 1
ATOM 1119 N N . ALA A 1 152 ? 50.783 58.935 26.628 1.00 15.10 152 ALA A N 1
ATOM 1120 C CA . ALA A 1 152 ? 49.760 58.834 25.570 1.00 14.07 152 ALA A CA 1
ATOM 1121 C C . ALA A 1 152 ? 48.357 59.265 26.025 1.00 13.30 152 ALA A C 1
ATOM 1122 O O . ALA A 1 152 ? 47.516 59.611 25.195 1.00 12.33 152 ALA A O 1
ATOM 1124 N N . VAL A 1 153 ? 48.096 59.243 27.328 1.00 12.23 153 VAL A N 1
ATOM 1125 C CA . VAL A 1 153 ? 46.770 59.637 27.824 1.00 12.43 153 VAL A CA 1
ATOM 1126 C C . VAL A 1 153 ? 46.598 61.149 27.995 1.00 13.15 153 VAL A C 1
ATOM 1127 O O . VAL A 1 153 ? 45.481 61.622 28.254 1.00 13.08 153 VAL A O 1
ATOM 1131 N N . GLN A 1 154 ? 47.695 61.898 27.870 1.00 14.22 154 GLN A N 1
ATOM 1132 C CA . GLN A 1 154 ? 47.651 63.363 27.943 1.00 15.90 154 GLN A CA 1
ATOM 1133 C C . GLN A 1 154 ? 47.163 63.937 26.630 1.00 16.65 154 GLN A C 1
ATOM 1134 O O . GLN A 1 154 ? 47.677 63.594 25.560 1.00 16.93 154 GLN A O 1
ATOM 1140 N N . ASP A 1 155 ? 46.176 64.819 26.730 1.00 18.25 155 ASP A N 1
ATOM 1141 C CA . ASP A 1 155 ? 45.555 65.444 25.568 1.00 19.77 155 ASP A CA 1
ATOM 1142 C C . ASP A 1 155 ? 46.514 66.482 24.971 1.00 20.78 155 ASP A C 1
ATOM 1143 O O . ASP A 1 155 ? 46.806 67.488 25.619 1.00 19.83 155 ASP A O 1
ATOM 1148 N N . PRO A 1 156 ? 47.018 66.239 23.742 1.00 22.42 156 PRO A N 1
ATOM 1149 C CA . PRO A 1 156 ? 47.957 67.208 23.164 1.00 23.69 156 PRO A CA 1
ATOM 1150 C C . PRO A 1 156 ? 47.259 68.442 22.559 1.00 25.20 156 PRO A C 1
ATOM 1151 O O . PRO A 1 156 ? 47.927 69.403 22.160 1.00 25.96 156 PRO A O 1
ATOM 1155 N N . THR A 1 157 ? 45.929 68.419 22.508 1.00 26.56 157 THR A N 1
ATOM 1156 C CA . THR A 1 157 ? 45.165 69.529 21.932 1.00 27.94 157 THR A CA 1
ATOM 1157 C C . THR A 1 157 ? 44.877 70.588 23.001 1.00 28.85 157 THR A C 1
ATOM 1158 O O . THR A 1 157 ? 44.331 71.655 22.697 1.00 30.24 157 THR A O 1
ATOM 1162 N N . ALA A 1 179 ? 52.907 59.664 14.433 1.00 26.93 179 ALA A N 1
ATOM 1163 C CA . ALA A 1 179 ? 52.416 59.292 15.768 1.00 26.94 179 ALA A CA 1
ATOM 1164 C C . ALA A 1 179 ? 51.912 60.515 16.546 1.00 26.65 179 ALA A C 1
ATOM 1165 O O . ALA A 1 179 ? 50.924 60.426 17.302 1.00 26.52 179 ALA A O 1
ATOM 1167 N N . GLU A 1 180 ? 52.605 61.644 16.370 1.00 25.43 180 GLU A N 1
ATOM 1168 C CA . GLU A 1 180 ? 52.192 62.923 16.954 1.00 24.74 180 GLU A CA 1
ATOM 1169 C C . GLU A 1 180 ? 50.855 63.369 16.372 1.00 23.94 180 GLU A C 1
ATOM 1170 O O . GLU A 1 180 ? 49.924 63.723 17.120 1.00 24.01 180 GLU A O 1
ATOM 1171 N N . ASP A 1 181 ? 50.755 63.329 15.039 1.00 22.93 181 ASP A N 1
ATOM 1172 C CA . ASP A 1 181 ? 49.531 63.709 14.345 1.00 21.14 181 ASP A CA 1
ATOM 1173 C C . ASP A 1 181 ? 48.411 62.752 14.762 1.00 19.57 181 ASP A C 1
ATOM 1174 O O . ASP A 1 181 ? 47.266 63.170 14.949 1.00 19.55 181 ASP A O 1
ATOM 1175 N N . GLY A 1 182 ? 48.761 61.475 14.920 1.00 18.55 182 GLY A N 1
ATOM 1176 C CA . GLY A 1 182 ? 47.799 60.442 15.303 1.00 17.28 182 GLY A CA 1
ATOM 1177 C C . GLY A 1 182 ? 47.132 60.716 16.645 1.00 16.88 182 GLY A C 1
ATOM 1178 O O . GLY A 1 182 ? 45.930 60.506 16.799 1.00 15.44 182 GLY A O 1
ATOM 1179 N N . LEU A 1 183 ? 47.902 61.209 17.613 1.00 15.78 183 LEU A N 1
ATOM 1180 C CA . LEU A 1 183 ? 47.328 61.443 18.946 1.00 15.90 183 LEU A CA 1
ATOM 1181 C C . LEU A 1 183 ? 46.428 62.689 18.925 1.00 14.93 183 LEU A C 1
ATOM 1182 O O . LEU A 1 183 ? 45.366 62.726 19.561 1.00 13.89 183 LEU A O 1
ATOM 1187 N N . VAL A 1 184 ? 46.844 63.706 18.172 1.00 14.58 184 VAL A N 1
ATOM 1188 C CA . VAL A 1 184 ? 46.011 64.885 17.973 1.00 14.31 184 VAL A CA 1
ATOM 1189 C C . VAL A 1 184 ? 44.676 64.516 17.322 1.00 13.96 184 VAL A C 1
ATOM 1190 O O . VAL A 1 184 ? 43.619 64.955 17.773 1.00 14.30 184 VAL A O 1
ATOM 1194 N N . ARG A 1 185 ? 44.733 63.686 16.283 1.00 13.08 185 ARG A N 1
ATOM 1195 C CA . ARG A 1 185 ? 43.546 63.254 15.566 1.00 13.41 185 ARG A CA 1
ATOM 1196 C C . ARG A 1 185 ? 42.639 62.474 16.512 1.00 12.00 185 ARG A C 1
ATOM 1197 O O . ARG A 1 185 ? 41.448 62.722 16.558 1.00 12.67 185 ARG A O 1
ATOM 1205 N N . PHE A 1 186 ? 43.226 61.563 17.282 1.00 11.04 186 PHE A N 1
ATOM 1206 C CA . PHE A 1 186 ? 42.452 60.790 18.256 1.00 10.02 186 PHE A CA 1
ATOM 1207 C C . PHE A 1 186 ? 41.744 61.703 19.272 1.00 9.89 186 PHE A C 1
ATOM 1208 O O . PHE A 1 186 ? 40.540 61.578 19.483 1.00 10.08 186 PHE A O 1
ATOM 1216 N N . PHE A 1 187 ? 42.489 62.583 19.939 1.00 10.50 187 PHE A N 1
ATOM 1217 C CA . PHE A 1 187 ? 41.855 63.436 20.972 1.00 10.16 187 PHE A CA 1
ATOM 1218 C C . PHE A 1 187 ? 40.777 64.373 20.419 1.00 10.91 187 PHE A C 1
ATOM 1219 O O . PHE A 1 187 ? 39.741 64.597 21.053 1.00 10.37 187 PHE A O 1
ATOM 1227 N N . THR A 1 188 ? 41.027 64.907 19.230 1.00 10.26 188 THR A N 1
ATOM 1228 C CA . THR A 1 188 ? 40.032 65.694 18.534 1.00 11.24 188 THR A CA 1
ATOM 1229 C C . THR A 1 188 ? 38.755 64.888 18.317 1.00 10.16 188 THR A C 1
ATOM 1230 O O . THR A 1 188 ? 37.645 65.372 18.592 1.00 10.12 188 THR A O 1
ATOM 1234 N N . ARG A 1 189 ? 38.910 63.645 17.860 1.00 9.48 189 ARG A N 1
ATOM 1235 C CA . ARG A 1 189 ? 37.753 62.793 17.580 1.00 9.32 189 ARG A CA 1
ATOM 1236 C C . ARG A 1 189 ? 37.054 62.317 18.860 1.00 9.66 189 ARG A C 1
ATOM 1237 O O . ARG A 1 189 ? 35.823 62.169 18.881 1.00 9.90 189 ARG A O 1
ATOM 1245 N N . LEU A 1 190 ? 37.836 62.093 19.924 1.00 10.01 190 LEU A N 1
ATOM 1246 C CA . LEU A 1 190 ? 37.276 61.656 21.213 1.00 10.27 190 LEU A CA 1
ATOM 1247 C C . LEU A 1 190 ? 36.427 62.774 21.825 1.00 10.96 190 LEU A C 1
ATOM 1248 O O . LEU A 1 190 ? 35.292 62.557 22.249 1.00 10.08 190 LEU A O 1
ATOM 1253 N N . SER A 1 191 ? 36.988 63.974 21.838 1.00 11.58 191 SER A N 1
ATOM 1254 C CA . SER A 1 191 ? 36.272 65.144 22.354 1.00 13.03 191 SER A CA 1
ATOM 1255 C C . SER A 1 191 ? 34.985 65.372 21.589 1.00 12.97 191 SER A C 1
ATOM 1256 O O . SER A 1 191 ? 33.957 65.669 22.191 1.00 13.40 191 SER A O 1
ATOM 1259 N N . ALA A 1 192 ? 35.025 65.193 20.269 1.00 12.90 192 ALA A N 1
ATOM 1260 C CA . ALA A 1 192 ? 33.835 65.387 19.439 1.00 12.79 192 ALA A CA 1
ATOM 1261 C C . ALA A 1 192 ? 32.771 64.362 19.818 1.00 12.84 192 ALA A C 1
ATOM 1262 O O . ALA A 1 192 ? 31.600 64.699 19.948 1.00 13.92 192 ALA A O 1
ATOM 1264 N N . PHE A 1 193 ? 33.183 63.110 20.020 1.00 12.12 193 PHE A N 1
ATOM 1265 C CA . PHE A 1 193 ? 32.238 62.051 20.391 1.00 12.46 193 PHE A CA 1
ATOM 1266 C C . PHE A 1 193 ? 31.586 62.346 21.746 1.00 12.47 193 PHE A C 1
ATOM 1267 O O . PHE A 1 193 ? 30.368 62.252 21.903 1.00 12.57 193 PHE A O 1
ATOM 1275 N N . LEU A 1 194 ? 32.401 62.698 22.726 1.00 12.86 194 LEU A N 1
ATOM 1276 C CA . LEU A 1 194 ? 31.893 62.913 24.069 1.00 13.63 194 LEU A CA 1
ATOM 1277 C C . LEU A 1 194 ? 30.899 64.073 24.076 1.00 14.86 194 LEU A C 1
ATOM 1278 O O . LEU A 1 194 ? 29.774 63.939 24.558 1.00 13.98 194 LEU A O 1
ATOM 1283 N N . GLU A 1 195 ? 31.321 65.206 23.529 1.00 15.51 195 GLU A N 1
ATOM 1284 C CA . GLU A 1 195 ? 30.434 66.375 23.465 1.00 17.51 195 GLU A CA 1
ATOM 1285 C C . GLU A 1 195 ? 29.136 66.136 22.710 1.00 17.11 195 GLU A C 1
ATOM 1286 O O . GLU A 1 195 ? 28.067 66.546 23.189 1.00 18.11 195 GLU A O 1
ATOM 1292 N N . GLU A 1 196 ? 29.202 65.459 21.563 1.00 17.30 196 GLU A N 1
ATOM 1293 C CA . GLU A 1 196 ? 27.991 65.118 20.812 1.00 18.85 196 GLU A CA 1
ATOM 1294 C C . GLU A 1 196 ? 26.986 64.331 21.672 1.00 18.38 196 GLU A C 1
ATOM 1295 O O . GLU A 1 196 ? 25.770 64.528 21.565 1.00 18.12 196 GLU A O 1
ATOM 1301 N N . HIS A 1 197 ? 27.495 63.432 22.514 1.00 17.62 197 HIS A N 1
ATOM 1302 C CA . HIS A 1 197 ? 26.615 62.528 23.268 1.00 18.51 197 HIS A CA 1
ATOM 1303 C C . HIS A 1 197 ? 26.392 62.937 24.716 1.00 18.98 197 HIS A C 1
ATOM 1304 O O . HIS A 1 197 ? 26.007 62.108 25.556 1.00 19.06 197 HIS A O 1
ATOM 1311 N N . GLY A 1 198 ? 26.637 64.216 24.981 1.00 18.71 198 GLY A N 1
ATOM 1312 C CA . GLY A 1 198 ? 26.282 64.861 26.239 1.00 19.57 198 GLY A CA 1
ATOM 1313 C C . GLY A 1 198 ? 27.155 64.555 27.434 1.00 19.55 198 GLY A C 1
ATOM 1314 O O . GLY A 1 198 ? 26.697 64.681 28.573 1.00 19.96 198 GLY A O 1
ATOM 1315 N N . VAL A 1 199 ? 28.398 64.150 27.180 1.00 19.13 199 VAL A N 1
ATOM 1316 C CA . VAL A 1 199 ? 29.381 63.910 28.238 1.00 18.85 199 VAL A CA 1
ATOM 1317 C C . VAL A 1 199 ? 30.360 65.074 28.240 1.00 19.52 199 VAL A C 1
ATOM 1318 O O . VAL A 1 199 ? 31.100 65.268 27.270 1.00 19.70 199 VAL A O 1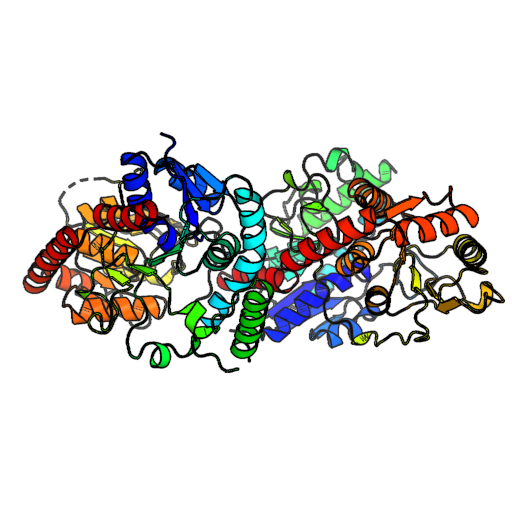
ATOM 1322 N N . ASP A 1 200 ? 30.388 65.832 29.336 1.00 20.43 200 ASP A N 1
ATOM 1323 C CA . ASP A 1 200 ? 31.250 67.019 29.423 1.00 21.48 200 ASP A CA 1
ATOM 1324 C C . ASP A 1 200 ? 32.588 66.760 30.122 1.00 20.41 200 ASP A C 1
ATOM 1325 O O . ASP A 1 200 ? 33.394 67.679 30.303 1.00 20.24 200 ASP A O 1
ATOM 1330 N N . THR A 1 201 ? 32.814 65.506 30.502 1.00 19.12 201 THR A N 1
ATOM 1331 C CA . THR A 1 201 ? 34.055 65.095 31.159 1.00 17.49 201 THR A CA 1
ATOM 1332 C C . THR A 1 201 ? 35.250 65.404 30.237 1.00 15.95 201 THR A C 1
ATOM 1333 O O . THR A 1 201 ? 35.230 65.016 29.076 1.00 15.05 201 THR A O 1
ATOM 1337 N N . PRO A 1 202 ? 36.285 66.111 30.742 1.00 14.43 202 PRO A N 1
ATOM 1338 C CA . PRO A 1 202 ? 37.477 66.356 29.919 1.00 13.54 202 PRO A CA 1
ATOM 1339 C C . PRO A 1 202 ? 38.078 65.034 29.435 1.00 12.63 202 PRO A C 1
ATOM 1340 O O . PRO A 1 202 ? 37.973 64.020 30.143 1.00 11.67 202 PRO A O 1
ATOM 1344 N N . ALA A 1 203 ? 38.712 65.049 28.260 1.00 11.42 203 ALA A N 1
ATOM 1345 C CA . ALA A 1 203 ? 39.119 63.797 27.585 1.00 10.11 203 ALA A CA 1
ATOM 1346 C C . ALA A 1 203 ? 40.015 62.893 28.420 1.00 9.83 203 ALA A C 1
ATOM 1347 O O . ALA A 1 203 ? 39.737 61.690 28.539 1.00 8.24 203 ALA A O 1
ATOM 1349 N N . THR A 1 204 ? 41.085 63.444 28.993 1.00 8.59 204 THR A N 1
ATOM 1350 C CA . THR A 1 204 ? 41.998 62.597 29.776 1.00 9.06 204 THR A CA 1
ATOM 1351 C C . THR A 1 204 ? 41.298 61.982 30.987 1.00 8.54 204 THR A C 1
ATOM 1352 O O . THR A 1 204 ? 41.478 60.783 31.268 1.00 7.73 204 THR A O 1
ATOM 1356 N N . GLU A 1 205 ? 40.486 62.789 31.675 1.00 8.02 205 GLU A N 1
ATOM 1357 C CA . GLU A 1 205 ? 39.731 62.312 32.847 1.00 7.26 205 GLU A CA 1
ATOM 1358 C C . GLU A 1 205 ? 38.799 61.178 32.433 1.00 7.37 205 GLU A C 1
ATOM 1359 O O . GLU A 1 205 ? 38.682 60.154 33.135 1.00 7.68 205 GLU A O 1
ATOM 1365 N N . PHE A 1 206 ? 38.136 61.357 31.290 1.00 6.60 206 PHE A N 1
ATOM 1366 C CA . PHE A 1 206 ? 37.256 60.313 30.778 1.00 7.08 206 PHE A CA 1
ATOM 1367 C C . PHE A 1 206 ? 38.018 58.986 30.637 1.00 7.20 206 PHE A C 1
ATOM 1368 O O . PHE A 1 206 ? 37.510 57.923 31.031 1.00 7.07 206 PHE A O 1
ATOM 1376 N N . LEU A 1 207 ? 39.224 59.065 30.078 1.00 6.63 207 LEU A N 1
ATOM 1377 C CA . LEU A 1 207 ? 40.026 57.882 29.798 1.00 7.02 207 LEU A CA 1
ATOM 1378 C C . LEU A 1 207 ? 40.532 57.190 31.065 1.00 7.63 207 LEU A C 1
ATOM 1379 O O . LEU A 1 207 ? 40.547 55.947 31.122 1.00 7.43 207 LEU A O 1
ATOM 1384 N N . ILE A 1 208 ? 40.947 57.962 32.072 1.00 6.61 208 ILE A N 1
ATOM 1385 C CA . ILE A 1 208 ? 41.736 57.373 33.166 1.00 7.04 208 ILE A CA 1
ATOM 1386 C C . ILE A 1 208 ? 41.201 57.513 34.602 1.00 6.99 208 ILE A C 1
ATOM 1387 O O . ILE A 1 208 ? 41.808 56.972 35.542 1.00 6.89 208 ILE A O 1
ATOM 1392 N N . ALA A 1 209 ? 40.106 58.252 34.780 1.00 6.94 209 ALA A N 1
ATOM 1393 C CA . ALA A 1 209 ? 39.603 58.590 36.122 1.00 8.26 209 ALA A CA 1
ATOM 1394 C C . ALA A 1 209 ? 38.103 58.285 36.256 1.00 8.55 209 ALA A C 1
ATOM 1395 O O . ALA A 1 209 ? 37.259 59.186 36.147 1.00 9.15 209 ALA A O 1
ATOM 1397 N N . PRO A 1 210 ? 37.742 57.004 36.454 1.00 8.56 210 PRO A N 1
ATOM 1398 C CA . PRO A 1 210 ? 36.322 56.636 36.591 1.00 8.50 210 PRO A CA 1
ATOM 1399 C C . PRO A 1 210 ? 35.720 57.136 37.902 1.00 8.78 210 PRO A C 1
ATOM 1400 O O . PRO A 1 210 ? 36.408 57.177 38.913 1.00 8.71 210 PRO A O 1
ATOM 1404 N N . ASN A 1 211 ? 34.435 57.489 37.886 1.00 9.59 211 ASN A N 1
ATOM 1405 C CA . ASN A 1 211 ? 33.768 57.886 39.129 1.00 10.12 211 ASN A CA 1
ATOM 1406 C C . ASN A 1 211 ? 33.791 56.785 40.197 1.00 9.62 211 ASN A C 1
ATOM 1407 O O . ASN A 1 211 ? 33.923 57.054 41.396 1.00 10.23 211 ASN A O 1
ATOM 1412 N N . ARG A 1 212 ? 33.663 55.535 39.761 1.00 8.82 212 ARG A N 1
ATOM 1413 C CA . ARG A 1 212 ? 33.649 54.402 40.701 1.00 7.65 212 ARG A CA 1
ATOM 1414 C C . ARG A 1 212 ? 34.204 53.191 39.968 1.00 6.75 212 ARG A C 1
ATOM 1415 O O . ARG A 1 212 ? 33.813 52.917 38.828 1.00 6.54 212 ARG A O 1
ATOM 1423 N N . CYS A 1 213 ? 35.119 52.491 40.620 1.00 5.59 213 CYS A N 1
ATOM 1424 C CA . CYS A 1 213 ? 35.819 51.393 39.982 1.00 5.66 213 CYS A CA 1
ATOM 1425 C C . CYS A 1 213 ? 36.055 50.242 40.955 1.00 5.77 213 CYS A C 1
ATOM 1426 O O . CYS A 1 213 ? 36.450 50.472 42.087 1.00 7.09 213 CYS A O 1
ATOM 1429 N N . ILE A 1 214 ? 35.772 49.021 40.493 1.00 5.34 214 ILE A N 1
ATOM 1430 C CA . ILE A 1 214 ? 36.089 47.798 41.231 1.00 4.62 214 ILE A CA 1
ATOM 1431 C C . ILE A 1 214 ? 37.282 47.152 40.503 1.00 5.65 214 ILE A C 1
ATOM 1432 O O . ILE A 1 214 ? 37.194 46.885 39.288 1.00 6.08 214 ILE A O 1
ATOM 1437 N N . VAL A 1 215 ? 38.377 46.896 41.224 1.00 5.11 215 VAL A N 1
ATOM 1438 C CA . VAL A 1 215 ? 39.640 46.506 40.573 1.00 5.23 215 VAL A CA 1
ATOM 1439 C C . VAL A 1 215 ? 39.957 45.034 40.878 1.00 5.60 215 VAL A C 1
ATOM 1440 O O . VAL A 1 215 ? 40.027 44.645 42.044 1.00 6.01 215 VAL A O 1
ATOM 1444 N N . ALA A 1 216 ? 40.212 44.245 39.836 1.00 5.99 216 ALA A N 1
ATOM 1445 C CA . ALA A 1 216 ? 40.313 42.798 39.957 1.00 6.15 216 ALA A CA 1
ATOM 1446 C C . ALA A 1 216 ? 41.740 42.335 40.330 1.00 6.87 216 ALA A C 1
ATOM 1447 O O . ALA A 1 216 ? 42.254 41.329 39.808 1.00 8.06 216 ALA A O 1
ATOM 1449 N N . LEU A 1 217 ? 42.363 43.068 41.248 1.00 6.88 217 LEU A N 1
ATOM 1450 C CA . LEU A 1 217 ? 43.644 42.661 41.838 1.00 7.77 217 LEU A CA 1
ATOM 1451 C C . LEU A 1 217 ? 43.761 43.266 43.230 1.00 8.10 217 LEU A C 1
ATOM 1452 O O . LEU A 1 217 ? 43.025 44.193 43.568 1.00 7.28 217 LEU A O 1
ATOM 1457 N N . PRO A 1 218 ? 44.648 42.704 44.076 1.00 8.59 218 PRO A N 1
ATOM 1458 C CA . PRO A 1 218 ? 44.793 43.354 45.399 1.00 9.30 218 PRO A CA 1
ATOM 1459 C C . PRO A 1 218 ? 45.599 44.646 45.341 1.00 9.10 218 PRO A C 1
ATOM 1460 O O . PRO A 1 218 ? 46.435 44.811 44.461 1.00 9.79 218 PRO A O 1
ATOM 1464 N N . ARG A 1 219 ? 45.353 45.551 46.292 1.00 9.76 219 ARG A N 1
ATOM 1465 C CA . ARG A 1 219 ? 46.079 46.815 46.336 1.00 10.26 219 ARG A CA 1
ATOM 1466 C C . ARG A 1 219 ? 47.594 46.603 46.371 1.00 10.51 219 ARG A C 1
ATOM 1467 O O . ARG A 1 219 ? 48.343 47.397 45.810 1.00 11.01 219 ARG A O 1
ATOM 1475 N N . THR A 1 220 ? 48.035 45.535 47.026 1.00 10.85 220 THR A N 1
ATOM 1476 C CA . THR A 1 220 ? 49.475 45.285 47.175 1.00 11.70 220 THR A CA 1
ATOM 1477 C C . THR A 1 220 ? 50.172 45.045 45.828 1.00 11.20 220 THR A C 1
ATOM 1478 O O . THR A 1 220 ? 51.334 45.413 45.660 1.00 12.83 220 THR A O 1
ATOM 1482 N N . PHE A 1 221 ? 49.455 44.477 44.860 1.00 10.07 221 PHE A N 1
ATOM 1483 C CA . PHE A 1 221 ? 50.031 44.289 43.533 1.00 9.20 221 PHE A CA 1
ATOM 1484 C C . PHE A 1 221 ? 50.046 45.585 42.718 1.00 8.95 221 PHE A C 1
ATOM 1485 O O . PHE A 1 221 ? 50.976 45.833 41.947 1.00 8.97 221 PHE A O 1
ATOM 1493 N N . GLN A 1 222 ? 49.007 46.398 42.900 1.00 9.04 222 GLN A N 1
ATOM 1494 C CA . GLN A 1 222 ? 48.838 47.646 42.171 1.00 8.51 222 GLN A CA 1
ATOM 1495 C C . GLN A 1 222 ? 50.048 48.573 42.303 1.00 8.60 222 GLN A C 1
ATOM 1496 O O . GLN A 1 222 ? 50.520 48.830 43.412 1.00 8.04 222 GLN A O 1
ATOM 1502 N N . ILE A 1 223 ? 50.535 49.089 41.172 1.00 9.22 223 ILE A N 1
ATOM 1503 C CA . ILE A 1 223 ? 51.632 50.078 41.185 1.00 10.43 223 ILE A CA 1
ATOM 1504 C C . ILE A 1 223 ? 51.199 51.299 42.007 1.00 10.47 223 ILE A C 1
ATOM 1505 O O . ILE A 1 223 ? 50.135 51.898 41.758 1.00 9.24 223 ILE A O 1
ATOM 1510 N N . LYS A 1 224 ? 52.006 51.662 43.003 1.00 10.90 224 LYS A N 1
ATOM 1511 C CA . LYS A 1 224 ? 51.679 52.806 43.873 1.00 12.81 224 LYS A CA 1
ATOM 1512 C C . LYS A 1 224 ? 50.242 52.751 44.425 1.00 12.17 224 LYS A C 1
ATOM 1513 O O . LYS A 1 224 ? 49.526 53.767 44.505 1.00 12.18 224 LYS A O 1
ATOM 1519 N N . GLY A 1 225 ? 49.836 51.542 44.808 1.00 12.40 225 GLY A N 1
ATOM 1520 C CA . GLY A 1 225 ? 48.477 51.275 45.275 1.00 12.88 225 GLY A CA 1
ATOM 1521 C C . GLY A 1 225 ? 48.067 52.113 46.467 1.00 13.77 225 GLY A C 1
ATOM 1522 O O . GLY A 1 225 ? 46.894 52.391 46.670 1.00 12.76 225 GLY A O 1
ATOM 1523 N N . ASP A 1 226 ? 49.052 52.512 47.263 1.00 15.23 226 ASP A N 1
ATOM 1524 C CA . ASP A 1 226 ? 48.806 53.347 48.434 1.00 17.38 226 ASP A CA 1
ATOM 1525 C C . ASP A 1 226 ? 48.324 54.757 48.069 1.00 17.25 226 ASP A C 1
ATOM 1526 O O . ASP A 1 226 ? 47.757 55.462 48.921 1.00 18.14 226 ASP A O 1
ATOM 1531 N N . THR A 1 227 ? 48.556 55.174 46.823 1.00 16.24 227 THR A N 1
ATOM 1532 C CA . THR A 1 227 ? 48.173 56.514 46.356 1.00 16.37 227 THR A CA 1
ATOM 1533 C C . THR A 1 227 ? 46.825 56.528 45.628 1.00 16.05 227 THR A C 1
ATOM 1534 O O . THR A 1 227 ? 46.394 57.572 45.127 1.00 15.87 227 THR A O 1
ATOM 1538 N N . VAL A 1 228 ? 46.186 55.369 45.540 1.00 14.76 228 VAL A N 1
ATOM 1539 C CA . VAL A 1 228 ? 44.884 55.266 44.869 1.00 14.80 228 VAL A CA 1
ATOM 1540 C C . VAL A 1 228 ? 43.734 55.497 45.866 1.00 15.64 228 VAL A C 1
ATOM 1541 O O . VAL A 1 228 ? 43.631 54.816 46.903 1.00 16.11 228 VAL A O 1
ATOM 1545 N N . GLY A 1 229 ? 42.858 56.445 45.511 1.00 17.30 229 GLY A N 1
ATOM 1546 C CA . GLY A 1 229 ? 41.773 56.924 46.375 1.00 17.68 229 GLY A CA 1
ATOM 1547 C C . GLY A 1 229 ? 40.531 56.048 46.497 1.00 18.83 229 GLY A C 1
ATOM 1548 O O . GLY A 1 229 ? 40.409 55.011 45.840 1.00 17.67 229 GLY A O 1
ATOM 1549 N N . ASP A 1 230 ? 39.597 56.491 47.339 1.00 18.99 230 ASP A N 1
ATOM 1550 C CA . ASP A 1 230 ? 38.485 55.652 47.793 1.00 19.85 230 ASP A CA 1
ATOM 1551 C C . ASP A 1 230 ? 37.398 55.415 46.744 1.00 18.68 230 ASP A C 1
ATOM 1552 O O . ASP A 1 230 ? 36.475 54.613 46.989 1.00 20.34 230 ASP A O 1
ATOM 1555 N N . ASN A 1 231 ? 37.479 56.080 45.595 1.00 17.09 231 ASN A N 1
ATOM 1556 C CA . ASN A 1 231 ? 36.551 55.663 44.518 1.00 15.80 231 ASN A CA 1
ATOM 1557 C C . ASN A 1 231 ? 36.941 54.362 43.783 1.00 12.99 231 ASN A C 1
ATOM 1558 O O . ASN A 1 231 ? 36.181 53.872 42.945 1.00 10.74 231 ASN A O 1
ATOM 1563 N N . TYR A 1 232 ? 38.091 53.801 44.162 1.00 9.85 232 TYR A N 1
ATOM 1564 C CA . TYR A 1 232 ? 38.469 52.452 43.740 1.00 9.23 232 TYR A CA 1
ATOM 1565 C C . TYR A 1 232 ? 38.395 51.485 44.908 1.00 9.29 232 TYR A C 1
ATOM 1566 O O . TYR A 1 232 ? 38.762 51.839 46.041 1.00 9.59 232 TYR A O 1
ATOM 1575 N N . THR A 1 233 ? 37.949 50.266 44.635 1.00 8.54 233 THR A N 1
ATOM 1576 C CA . THR A 1 233 ? 38.024 49.209 45.635 1.00 8.93 233 THR A CA 1
ATOM 1577 C C . THR A 1 233 ? 38.738 48.033 45.015 1.00 8.04 233 THR A C 1
ATOM 1578 O O . THR A 1 233 ? 38.323 47.549 43.954 1.00 8.15 233 THR A O 1
ATOM 1582 N N . PHE A 1 234 ? 39.810 47.591 45.676 1.00 6.88 234 PHE A N 1
ATOM 1583 C CA . PHE A 1 234 ? 40.626 46.470 45.184 1.00 6.80 234 PHE A CA 1
ATOM 1584 C C . PHE A 1 234 ? 40.117 45.158 45.785 1.00 7.34 234 PHE A C 1
ATOM 1585 O O . PHE A 1 234 ? 40.224 44.943 47.010 1.00 9.12 234 PHE A O 1
ATOM 1593 N N . VAL A 1 235 ? 39.560 44.288 44.951 1.00 6.05 235 VAL A N 1
ATOM 1594 C CA . VAL A 1 235 ? 38.959 43.060 45.486 1.00 6.40 235 VAL A CA 1
ATOM 1595 C C . VAL A 1 235 ? 39.733 41.789 45.122 1.00 6.79 235 VAL A C 1
ATOM 1596 O O . VAL A 1 235 ? 39.305 40.687 45.441 1.00 6.67 235 VAL A O 1
ATOM 1600 N N . GLY A 1 236 ? 40.878 41.956 44.456 1.00 6.04 236 GLY A N 1
ATOM 1601 C CA . GLY A 1 236 ? 41.625 40.811 43.906 1.00 6.88 236 GLY A CA 1
ATOM 1602 C C . GLY A 1 236 ? 40.859 40.179 42.736 1.00 6.75 236 GLY A C 1
ATOM 1603 O O . GLY A 1 236 ? 39.805 40.709 42.317 1.00 6.76 236 GLY A O 1
ATOM 1604 N N . PRO A 1 237 ? 41.371 39.048 42.204 1.00 7.21 237 PRO A N 1
ATOM 1605 C CA . PRO A 1 237 ? 40.733 38.446 41.024 1.00 7.35 237 PRO A CA 1
ATOM 1606 C C . PRO A 1 237 ? 39.278 38.061 41.267 1.00 9.04 237 PRO A C 1
ATOM 1607 O O . PRO A 1 237 ? 38.933 37.612 42.352 1.00 8.51 237 PRO A O 1
ATOM 1611 N N . THR A 1 238 ? 38.441 38.238 40.250 1.00 9.07 238 THR A N 1
ATOM 1612 C CA . THR A 1 238 ? 37.012 38.019 40.418 1.00 10.47 238 THR A CA 1
ATOM 1613 C C . THR A 1 238 ? 36.502 36.881 39.537 1.00 11.28 238 THR A C 1
ATOM 1614 O O . THR A 1 238 ? 35.272 36.720 39.346 1.00 10.88 238 THR A O 1
ATOM 1618 N N . TYR A 1 239 ? 37.427 36.103 38.968 1.00 11.11 239 TYR A N 1
ATOM 1619 C CA . TYR A 1 239 ? 37.019 35.023 38.084 1.00 12.20 239 TYR A CA 1
ATOM 1620 C C . TYR A 1 239 ? 36.197 33.990 38.842 1.00 12.87 239 TYR A C 1
ATOM 1621 O O . TYR A 1 239 ? 36.328 33.837 40.070 1.00 13.52 239 TYR A O 1
ATOM 1630 N N . GLY A 1 240 ? 35.334 33.290 38.116 1.00 14.13 240 GLY A N 1
ATOM 1631 C CA . GLY A 1 240 ? 34.425 32.371 38.769 1.00 15.27 240 GLY A CA 1
ATOM 1632 C C . GLY A 1 240 ? 34.741 30.926 38.463 1.00 16.29 240 GLY A C 1
ATOM 1633 O O . GLY A 1 240 ? 35.888 30.564 38.177 1.00 16.12 240 GLY A O 1
ATOM 1634 N N . ASP A 1 241 ? 33.696 30.114 38.540 1.00 16.61 241 ASP A N 1
ATOM 1635 C CA . ASP A 1 241 ? 33.733 28.712 38.163 1.00 18.20 241 ASP A CA 1
ATOM 1636 C C . ASP A 1 241 ? 33.828 28.639 36.635 1.00 18.13 241 ASP A C 1
ATOM 1637 O O . ASP A 1 241 ? 32.906 29.063 35.923 1.00 19.12 241 ASP A O 1
ATOM 1642 N N . ARG A 1 242 ? 34.932 28.099 36.130 1.00 16.92 242 ARG A N 1
ATOM 1643 C CA . ARG A 1 242 ? 35.143 28.033 34.680 1.00 16.72 242 ARG A CA 1
ATOM 1644 C C . ARG A 1 242 ? 34.882 26.622 34.133 1.00 17.17 242 ARG A C 1
ATOM 1645 O O . ARG A 1 242 ? 35.577 26.163 33.226 1.00 15.15 242 ARG A O 1
ATOM 1653 N N . SER A 1 243 ? 33.851 25.959 34.673 1.00 18.66 243 SER A N 1
ATOM 1654 C CA . SER A 1 243 ? 33.515 24.588 34.258 1.00 20.22 243 SER A CA 1
ATOM 1655 C C . SER A 1 243 ? 33.169 24.493 32.767 1.00 20.40 243 SER A C 1
ATOM 1656 O O . SER A 1 243 ? 33.344 23.435 32.163 1.00 20.63 243 SER A O 1
ATOM 1659 N N . HIS A 1 244 ? 32.717 25.607 32.186 1.00 20.96 244 HIS A N 1
ATOM 1660 C CA . HIS A 1 244 ? 32.449 25.705 30.744 1.00 21.46 244 HIS A CA 1
ATOM 1661 C C . HIS A 1 244 ? 33.643 25.237 29.916 1.00 21.39 244 HIS A C 1
ATOM 1662 O O . HIS A 1 244 ? 33.467 24.622 28.870 1.00 20.74 244 HIS A O 1
ATOM 1669 N N . GLN A 1 245 ? 34.852 25.549 30.380 1.00 21.72 245 GLN A N 1
ATOM 1670 C CA . GLN A 1 245 ? 36.079 25.107 29.697 1.00 22.28 245 GLN A CA 1
ATOM 1671 C C . GLN A 1 245 ? 36.375 23.621 29.902 1.00 23.13 245 GLN A C 1
ATOM 1672 O O . GLN A 1 245 ? 37.231 23.043 29.216 1.00 24.20 245 GLN A O 1
ATOM 1678 N N . GLY A 1 246 ? 35.699 23.017 30.869 1.00 23.89 246 GLY A N 1
ATOM 1679 C CA . GLY A 1 246 ? 35.950 21.627 31.237 1.00 24.59 246 GLY A CA 1
ATOM 1680 C C . GLY A 1 246 ? 37.270 21.468 31.968 1.00 25.27 246 GLY A C 1
ATOM 1681 O O . GLY A 1 246 ? 37.984 22.458 32.216 1.00 25.79 246 GLY A O 1
ATOM 1682 N N . THR A 1 247 ? 37.587 20.214 32.297 1.00 24.92 247 THR A N 1
ATOM 1683 C CA . THR A 1 247 ? 38.761 19.853 33.072 1.00 24.54 247 THR A CA 1
ATOM 1684 C C . THR A 1 247 ? 39.924 19.532 32.131 1.00 22.83 247 THR A C 1
ATOM 1685 O O . THR A 1 247 ? 39.728 19.195 30.949 1.00 23.19 247 THR A O 1
ATOM 1689 N N . TRP A 1 248 ? 41.140 19.679 32.640 1.00 20.72 248 TRP A N 1
ATOM 1690 C CA . TRP A 1 248 ? 42.301 19.112 31.981 1.00 18.62 248 TRP A CA 1
ATOM 1691 C C . TRP A 1 248 ? 42.695 17.844 32.740 1.00 18.32 248 TRP A C 1
ATOM 1692 O O . TRP A 1 248 ? 42.773 17.857 33.958 1.00 18.97 248 TRP A O 1
ATOM 1703 N N . GLU A 1 249 ? 42.902 16.748 32.022 1.00 17.77 249 GLU A N 1
ATOM 1704 C CA . GLU A 1 249 ? 43.293 15.499 32.684 1.00 18.14 249 GLU A CA 1
ATOM 1705 C C . GLU A 1 249 ? 44.795 15.342 32.563 1.00 17.22 249 GLU A C 1
ATOM 1706 O O . GLU A 1 249 ? 45.300 15.106 31.477 1.00 17.64 249 GLU A O 1
ATOM 1707 N N . GLY A 1 250 ? 45.508 15.485 33.675 1.00 17.41 250 GLY A N 1
ATOM 1708 C CA . GLY A 1 250 ? 46.961 15.304 33.659 1.00 17.40 250 GLY A CA 1
ATOM 1709 C C . GLY A 1 250 ? 47.351 13.830 33.576 1.00 17.89 250 GLY A C 1
ATOM 1710 O O . GLY A 1 250 ? 46.494 12.950 33.735 1.00 17.79 250 GLY A O 1
ATOM 1711 N N . PRO A 1 251 ? 48.637 13.554 33.313 1.00 17.73 251 PRO A N 1
ATOM 1712 C CA . PRO A 1 251 ? 49.120 12.156 33.282 1.00 17.61 251 PRO A CA 1
ATOM 1713 C C . PRO A 1 251 ? 48.907 11.407 34.606 1.00 17.48 251 PRO A C 1
ATOM 1714 O O . PRO A 1 251 ? 48.784 10.188 34.585 1.00 17.74 251 PRO A O 1
ATOM 1718 N N . GLY A 1 252 ? 48.851 12.123 35.730 1.00 16.52 252 GLY A N 1
ATOM 1719 C CA . GLY A 1 252 ? 48.607 11.507 37.041 1.00 16.36 252 GLY A CA 1
ATOM 1720 C C . GLY A 1 252 ? 49.758 10.618 37.493 1.00 16.29 252 GLY A C 1
ATOM 1721 O O . GLY A 1 252 ? 49.528 9.600 38.164 1.00 16.52 252 GLY A O 1
ATOM 1722 N N . ASP A 1 253 ? 50.977 11.019 37.115 1.00 16.07 253 ASP A N 1
ATOM 1723 C CA . ASP A 1 253 ? 52.239 10.348 37.477 1.00 15.53 253 ASP A CA 1
ATOM 1724 C C . ASP A 1 253 ? 53.036 11.008 38.610 1.00 15.30 253 ASP A C 1
ATOM 1725 O O . ASP A 1 253 ? 54.146 10.551 38.943 1.00 15.76 253 ASP A O 1
ATOM 1730 N N . GLY A 1 254 ? 52.506 12.093 39.173 1.00 13.42 254 GLY A N 1
ATOM 1731 C CA . GLY A 1 254 ? 53.204 12.816 40.228 1.00 13.20 254 GLY A CA 1
ATOM 1732 C C . GLY A 1 254 ? 54.282 13.767 39.740 1.00 11.81 254 GLY A C 1
ATOM 1733 O O . GLY A 1 254 ? 54.928 14.435 40.559 1.00 13.22 254 GLY A O 1
ATOM 1734 N N . ARG A 1 255 ? 54.504 13.838 38.428 1.00 11.64 255 ARG A N 1
ATOM 1735 C CA . ARG A 1 255 ? 55.548 14.721 37.882 1.00 10.92 255 ARG A CA 1
ATOM 1736 C C . ARG A 1 255 ? 55.028 16.167 37.889 1.00 10.07 255 ARG A C 1
ATOM 1737 O O . ARG A 1 255 ? 53.823 16.388 37.681 1.00 9.82 255 ARG A O 1
ATOM 1745 N N . PRO A 1 256 ? 55.924 17.136 38.153 1.00 9.84 256 PRO A N 1
ATOM 1746 C CA . PRO A 1 256 ? 55.495 18.538 38.158 1.00 9.26 256 PRO A CA 1
ATOM 1747 C C . PRO A 1 256 ? 55.063 18.937 36.750 1.00 9.20 256 PRO A C 1
ATOM 1748 O O . PRO A 1 256 ? 55.613 18.427 35.744 1.00 8.97 256 PRO A O 1
ATOM 1752 N N . VAL A 1 257 ? 54.044 19.795 36.707 1.00 9.02 257 VAL A N 1
ATOM 1753 C CA . VAL A 1 257 ? 53.437 20.253 35.479 1.00 7.13 257 VAL A CA 1
ATOM 1754 C C . VAL A 1 257 ? 53.821 21.710 35.207 1.00 7.47 257 VAL A C 1
ATOM 1755 O O . VAL A 1 257 ? 53.698 22.577 36.075 1.00 7.76 257 VAL A O 1
ATOM 1759 N N . LEU A 1 258 ? 54.284 21.949 33.996 1.00 6.33 258 LEU A N 1
ATOM 1760 C CA . LEU A 1 258 ? 54.616 23.317 33.568 1.00 6.51 258 LEU A CA 1
ATOM 1761 C C . LEU A 1 258 ? 53.566 23.743 32.547 1.00 6.06 258 LEU A C 1
ATOM 1762 O O . LEU A 1 258 ? 53.324 23.023 31.594 1.00 5.99 258 LEU A O 1
ATOM 1767 N N . LEU A 1 259 ? 52.955 24.911 32.742 1.00 5.52 259 LEU A N 1
ATOM 1768 C CA . LEU A 1 259 ? 52.130 25.500 31.695 1.00 5.44 259 LEU A CA 1
ATOM 1769 C C . LEU A 1 259 ? 52.934 26.566 30.951 1.00 5.25 259 LEU A C 1
ATOM 1770 O O . LEU A 1 259 ? 53.609 27.381 31.573 1.00 5.04 259 LEU A O 1
ATOM 1775 N N . ILE A 1 260 ? 52.828 26.571 29.624 1.00 4.70 260 ILE A N 1
ATOM 1776 C CA . ILE A 1 260 ? 53.394 27.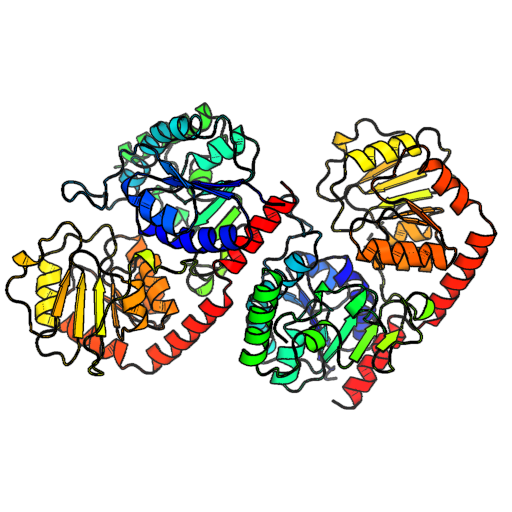647 28.818 1.00 5.57 260 ILE A CA 1
ATOM 1777 C C . ILE A 1 260 ? 52.238 28.260 28.021 1.00 5.18 260 ILE A C 1
ATOM 1778 O O . ILE A 1 260 ? 51.615 27.589 27.217 1.00 5.88 260 ILE A O 1
ATOM 1783 N N . ALA A 1 261 ? 51.925 29.531 28.279 1.00 6.45 261 ALA A N 1
ATOM 1784 C CA . ALA A 1 261 ? 50.829 30.208 27.569 1.00 6.94 261 ALA A CA 1
ATOM 1785 C C . ALA A 1 261 ? 51.047 31.723 27.623 1.00 7.99 261 ALA A C 1
ATOM 1786 O O . ALA A 1 261 ? 51.245 32.277 28.714 1.00 8.60 261 ALA A O 1
ATOM 1788 N N . LEU A 1 262 ? 50.976 32.364 26.456 1.00 7.76 262 LEU A N 1
ATOM 1789 C CA . LEU A 1 262 ? 51.155 33.824 26.328 1.00 8.83 262 LEU A CA 1
ATOM 1790 C C . LEU A 1 262 ? 49.831 34.623 26.175 1.00 8.78 262 LEU A C 1
ATOM 1791 O O . LEU A 1 262 ? 49.762 35.691 25.507 1.00 9.71 262 LEU A O 1
ATOM 1796 N N . GLY A 1 263 ? 48.772 34.154 26.816 1.00 8.07 263 GLY A N 1
ATOM 1797 C CA . GLY A 1 263 ? 47.528 34.928 26.823 1.00 8.53 263 GLY A CA 1
ATOM 1798 C C . GLY A 1 263 ? 46.622 34.675 25.644 1.00 10.01 263 GLY A C 1
ATOM 1799 O O . GLY A 1 263 ? 46.757 33.661 24.956 1.00 8.71 263 GLY A O 1
ATOM 1800 N N . SER A 1 264 ? 45.679 35.592 25.411 1.00 9.41 264 SER A N 1
ATOM 1801 C CA . SER A 1 264 ? 44.681 35.369 24.367 1.00 11.22 264 SER A CA 1
ATOM 1802 C C . SER A 1 264 ? 44.872 36.282 23.164 1.00 11.12 264 SER A C 1
ATOM 1803 O O . SER A 1 264 ? 44.079 36.230 22.224 1.00 11.37 264 SER A O 1
ATOM 1806 N N . ALA A 1 265 ? 45.921 37.100 23.173 1.00 11.18 265 ALA A N 1
ATOM 1807 C CA . ALA A 1 265 ? 46.081 38.075 22.087 1.00 11.79 265 ALA A CA 1
ATOM 1808 C C . ALA A 1 265 ? 47.426 38.040 21.375 1.00 11.54 265 ALA A C 1
ATOM 1809 O O . ALA A 1 265 ? 47.473 37.882 20.149 1.00 13.61 265 ALA A O 1
ATOM 1811 N N . PHE A 1 266 ? 48.505 38.185 22.120 1.00 9.57 266 PHE A N 1
ATOM 1812 C CA . PHE A 1 266 ? 49.812 38.416 21.485 1.00 9.84 266 PHE A CA 1
ATOM 1813 C C . PHE A 1 266 ? 50.627 37.133 21.465 1.00 10.09 266 PHE A C 1
ATOM 1814 O O . PHE A 1 266 ? 51.682 37.037 22.078 1.00 9.95 266 PHE A O 1
ATOM 1822 N N . THR A 1 267 ? 50.116 36.155 20.728 1.00 9.59 267 THR A N 1
ATOM 1823 C CA . THR A 1 267 ? 50.615 34.784 20.838 1.00 9.68 267 THR A CA 1
ATOM 1824 C C . THR A 1 267 ? 51.364 34.305 19.596 1.00 10.53 267 THR A C 1
ATOM 1825 O O . THR A 1 267 ? 51.859 33.168 19.581 1.00 10.44 267 THR A O 1
ATOM 1829 N N . ASP A 1 268 ? 51.425 35.128 18.548 1.00 10.13 268 ASP A N 1
ATOM 1830 C CA . ASP A 1 268 ? 52.012 34.642 17.285 1.00 11.89 268 ASP A CA 1
ATOM 1831 C C . ASP A 1 268 ? 53.551 34.589 17.313 1.00 12.24 268 ASP A C 1
ATOM 1832 O O . ASP A 1 268 ? 54.238 35.480 16.768 1.00 13.12 268 ASP A O 1
ATOM 1837 N N . HIS A 1 269 ? 54.090 33.530 17.922 1.00 12.00 269 HIS A N 1
ATOM 1838 C CA . HIS A 1 269 ? 55.520 33.461 18.246 1.00 12.52 269 HIS A CA 1
ATOM 1839 C C . HIS A 1 269 ? 56.114 32.071 18.051 1.00 12.90 269 HIS A C 1
ATOM 1840 O O . HIS A 1 269 ? 56.646 31.470 19.008 1.00 12.24 269 HIS A O 1
ATOM 1847 N N . LEU A 1 270 ? 56.052 31.585 16.807 1.00 13.74 270 LEU A N 1
ATOM 1848 C CA . LEU A 1 270 ? 56.516 30.229 16.494 1.00 14.82 270 LEU A CA 1
ATOM 1849 C C . LEU A 1 270 ? 57.940 29.959 16.967 1.00 14.94 270 LEU A C 1
ATOM 1850 O O . LEU A 1 270 ? 58.216 28.887 17.539 1.00 14.71 270 LEU A O 1
ATOM 1855 N N . ASP A 1 271 ? 58.847 30.905 16.726 1.00 15.61 271 ASP A N 1
ATOM 1856 C CA . ASP A 1 271 ? 60.245 30.722 17.116 1.00 16.69 271 ASP A CA 1
ATOM 1857 C C . ASP A 1 271 ? 60.387 30.572 18.626 1.00 16.14 271 ASP A C 1
ATOM 1858 O O . ASP A 1 271 ? 61.169 29.745 19.103 1.00 15.84 271 ASP A O 1
ATOM 1863 N N . PHE A 1 272 ? 59.617 31.362 19.380 1.00 14.63 272 PHE A N 1
ATOM 1864 C CA . PHE A 1 272 ? 59.624 31.249 20.823 1.00 13.67 272 PHE A CA 1
ATOM 1865 C C . PHE A 1 272 ? 59.150 29.854 21.254 1.00 12.86 272 PHE A C 1
ATOM 1866 O O . PHE A 1 272 ? 59.748 29.240 22.143 1.00 14.03 272 PHE A O 1
ATOM 1874 N N . TYR A 1 273 ? 58.083 29.365 20.634 1.00 11.74 273 TYR A N 1
ATOM 1875 C CA . TYR A 1 273 ? 57.535 28.051 20.996 1.00 11.98 273 TYR A CA 1
ATOM 1876 C C . TYR A 1 273 ? 58.510 26.932 20.656 1.00 13.41 273 TYR A C 1
ATOM 1877 O O . TYR A 1 273 ? 58.604 25.956 21.397 1.00 12.89 273 TYR A O 1
ATOM 1886 N N . ARG A 1 274 ? 59.253 27.078 19.557 1.00 14.06 274 ARG A N 1
ATOM 1887 C CA . ARG A 1 274 ? 60.300 26.081 19.245 1.00 15.34 274 ARG A CA 1
ATOM 1888 C C . ARG A 1 274 ? 61.404 26.086 20.300 1.00 15.58 274 ARG A C 1
ATOM 1889 O O . ARG A 1 274 ? 61.917 25.026 20.686 1.00 16.61 274 ARG A O 1
ATOM 1897 N N . THR A 1 275 ? 61.758 27.278 20.771 1.00 15.10 275 THR A N 1
ATOM 1898 C CA . THR A 1 275 ? 62.741 27.472 21.847 1.00 16.04 275 THR A CA 1
ATOM 1899 C C . THR A 1 275 ? 62.276 26.799 23.156 1.00 15.65 275 THR A C 1
ATOM 1900 O O . THR A 1 275 ? 63.071 26.150 23.849 1.00 15.32 275 THR A O 1
ATOM 1904 N N . CYS A 1 276 ? 60.981 26.920 23.464 1.00 15.15 276 CYS A N 1
ATOM 1905 C CA . CYS A 1 276 ? 60.376 26.229 24.620 1.00 14.86 276 CYS A CA 1
ATOM 1906 C C . CYS A 1 276 ? 60.506 24.700 24.522 1.00 15.08 276 CYS A C 1
ATOM 1907 O O . CYS A 1 276 ? 60.763 24.023 25.522 1.00 13.84 276 CYS A O 1
ATOM 1910 N N . LEU A 1 277 ? 60.330 24.165 23.323 1.00 15.38 277 LEU A N 1
ATOM 1911 C CA . LEU A 1 277 ? 60.444 22.719 23.113 1.00 17.57 277 LEU A CA 1
ATOM 1912 C C . LEU A 1 277 ? 61.851 22.242 23.466 1.00 18.14 277 LEU A C 1
ATOM 1913 O O . LEU A 1 277 ? 62.019 21.216 24.154 1.00 18.36 277 LEU A O 1
ATOM 1918 N N . SER A 1 278 ? 62.855 23.006 23.028 1.00 18.73 278 SER A N 1
ATOM 1919 C CA . SER A 1 278 ? 64.262 22.710 23.365 1.00 19.35 278 SER A CA 1
ATOM 1920 C C . SER A 1 278 ? 64.528 22.873 24.854 1.00 18.74 278 SER A C 1
ATOM 1921 O O . SER A 1 278 ? 65.270 22.092 25.448 1.00 18.56 278 SER A O 1
ATOM 1924 N N . ALA A 1 279 ? 63.914 23.890 25.454 1.00 17.14 279 ALA A N 1
ATOM 1925 C CA . ALA A 1 279 ? 64.055 24.138 26.879 1.00 17.17 279 ALA A CA 1
ATOM 1926 C C . ALA A 1 279 ? 63.557 22.951 27.721 1.00 16.56 279 ALA A C 1
ATOM 1927 O O . ALA A 1 279 ? 64.139 22.648 28.758 1.00 18.01 279 ALA A O 1
ATOM 1929 N N . VAL A 1 280 ? 62.482 22.299 27.286 1.00 16.43 280 VAL A N 1
ATOM 1930 C CA . VAL A 1 280 ? 61.830 21.281 28.130 1.00 16.66 280 VAL A CA 1
ATOM 1931 C C . VAL A 1 280 ? 62.211 19.839 27.772 1.00 17.87 280 VAL A C 1
ATOM 1932 O O . VAL A 1 280 ? 61.772 18.884 28.424 1.00 17.83 280 VAL A O 1
ATOM 1936 N N . ASP A 1 281 ? 63.023 19.691 26.729 1.00 18.21 281 ASP A N 1
ATOM 1937 C CA . ASP A 1 281 ? 63.427 18.376 26.268 1.00 19.98 281 ASP A CA 1
ATOM 1938 C C . ASP A 1 281 ? 64.317 17.727 27.320 1.00 19.31 281 ASP A C 1
ATOM 1939 O O . ASP A 1 281 ? 65.376 18.257 27.659 1.00 19.44 281 ASP A O 1
ATOM 1944 N N . GLY A 1 282 ? 63.883 16.581 27.826 1.00 19.75 282 GLY A N 1
ATOM 1945 C CA . GLY A 1 282 ? 64.632 15.876 28.866 1.00 19.56 282 GLY A CA 1
ATOM 1946 C C . GLY A 1 282 ? 64.350 16.335 30.288 1.00 19.39 282 GLY A C 1
ATOM 1947 O O . GLY A 1 282 ? 64.892 15.766 31.245 1.00 20.13 282 GLY A O 1
ATOM 1948 N N . LEU A 1 283 ? 63.503 17.357 30.437 1.00 18.35 283 LEU A N 1
ATOM 1949 C CA . LEU A 1 283 ? 63.071 17.808 31.761 1.00 17.84 283 LEU A CA 1
ATOM 1950 C C . LEU A 1 283 ? 62.137 16.752 32.342 1.00 16.24 283 LEU A C 1
ATOM 1951 O O . LEU A 1 283 ? 61.296 16.192 31.636 1.00 15.37 283 LEU A O 1
ATOM 1956 N N . ASP A 1 284 ? 62.282 16.478 33.632 1.00 14.26 284 ASP A N 1
ATOM 1957 C CA . ASP A 1 284 ? 61.421 15.492 34.275 1.00 12.84 284 ASP A CA 1
ATOM 1958 C C . ASP A 1 284 ? 60.106 16.143 34.757 1.00 12.07 284 ASP A C 1
ATOM 1959 O O . ASP A 1 284 ? 59.719 16.070 35.934 1.00 10.23 284 ASP A O 1
ATOM 1964 N N . TRP A 1 285 ? 59.415 16.753 33.798 1.00 11.23 285 TRP A N 1
ATOM 1965 C CA . TRP A 1 285 ? 58.186 17.499 34.028 1.00 11.18 285 TRP A CA 1
ATOM 1966 C C . TRP A 1 285 ? 57.225 17.163 32.902 1.00 10.54 285 TRP A C 1
ATOM 1967 O O . TRP A 1 285 ? 57.680 16.845 31.795 1.00 11.39 285 TRP A O 1
ATOM 1978 N N . HIS A 1 286 ? 55.921 17.244 33.161 1.00 9.76 286 HIS A N 1
ATOM 1979 C CA . HIS A 1 286 ? 54.940 17.255 32.081 1.00 10.21 286 HIS A CA 1
ATOM 1980 C C . HIS A 1 286 ? 54.711 18.714 31.655 1.00 9.77 286 HIS A C 1
ATOM 1981 O O . HIS A 1 286 ? 54.620 19.587 32.509 1.00 10.05 286 HIS A O 1
ATOM 1988 N N . VAL A 1 287 ? 54.633 18.966 30.354 1.00 8.58 287 VAL A N 1
ATOM 1989 C CA . VAL A 1 287 ? 54.488 20.351 29.854 1.00 8.43 287 VAL A CA 1
ATOM 1990 C C . VAL A 1 287 ? 53.242 20.487 29.007 1.00 8.02 287 VAL A C 1
ATOM 1991 O O . VAL A 1 287 ? 53.020 19.688 28.101 1.00 9.11 287 VAL A O 1
ATOM 1995 N N . VAL A 1 288 ? 52.431 21.503 29.291 1.00 7.36 288 VAL A N 1
ATOM 1996 C CA . VAL A 1 288 ? 51.302 21.842 28.448 1.00 7.49 288 VAL A CA 1
ATOM 1997 C C . VAL A 1 288 ? 51.698 23.150 27.760 1.00 7.32 288 VAL A C 1
ATOM 1998 O O . VAL A 1 288 ? 51.953 24.173 28.437 1.00 7.52 288 VAL A O 1
ATOM 2002 N N . LEU A 1 289 ? 51.772 23.095 26.429 1.00 6.97 289 LEU A N 1
ATOM 2003 C CA . LEU A 1 289 ? 52.153 24.245 25.612 1.00 7.39 289 LEU A CA 1
ATOM 2004 C C . LEU A 1 289 ? 50.918 24.739 24.860 1.00 8.39 289 LEU A C 1
ATOM 2005 O O . LEU A 1 289 ? 50.347 24.016 24.042 1.00 9.17 289 LEU A O 1
ATOM 2010 N N . SER A 1 290 ? 50.499 25.964 25.158 1.00 7.15 290 SER A N 1
ATOM 2011 C CA . SER A 1 290 ? 49.383 26.569 24.429 1.00 8.01 290 SER A CA 1
ATOM 2012 C C . SER A 1 290 ? 50.002 27.543 23.444 1.00 8.81 290 SER A C 1
ATOM 2013 O O . SER A 1 290 ? 50.756 28.431 23.875 1.00 8.04 290 SER A O 1
ATOM 2016 N N . VAL A 1 291 ? 49.758 27.355 22.140 1.00 7.84 291 VAL A N 1
ATOM 2017 C CA . VAL A 1 291 ? 50.473 28.163 21.126 1.00 8.40 291 VAL A CA 1
ATOM 2018 C C . VAL A 1 291 ? 49.648 29.293 20.511 1.00 8.34 291 VAL A C 1
ATOM 2019 O O . VAL A 1 291 ? 50.160 30.045 19.678 1.00 8.45 291 VAL A O 1
ATOM 2023 N N . GLY A 1 292 ? 48.392 29.424 20.921 1.00 8.73 292 GLY A N 1
ATOM 2024 C CA . GLY A 1 292 ? 47.552 30.504 20.364 1.00 8.16 292 GLY A CA 1
ATOM 2025 C C . GLY A 1 292 ? 46.954 30.148 19.013 1.00 9.64 292 GLY A C 1
ATOM 2026 O O . GLY A 1 292 ? 47.240 29.082 18.434 1.00 8.69 292 GLY A O 1
ATOM 2027 N N . ARG A 1 293 ? 46.110 31.046 18.515 1.00 8.84 293 ARG A N 1
ATOM 2028 C CA . ARG A 1 293 ? 45.317 30.798 17.314 1.00 10.30 293 ARG A CA 1
ATOM 2029 C C . ARG A 1 293 ? 46.074 31.035 16.000 1.00 10.12 293 ARG A C 1
ATOM 2030 O O . ARG A 1 293 ? 45.596 30.634 14.931 1.00 11.07 293 ARG A O 1
ATOM 2038 N N . PHE A 1 294 ? 47.231 31.688 16.072 1.00 9.33 294 PHE A N 1
ATOM 2039 C CA . PHE A 1 294 ? 47.993 32.020 14.863 1.00 9.48 294 PHE A CA 1
ATOM 2040 C C . PHE A 1 294 ? 48.957 30.914 14.424 1.00 10.14 294 PHE A C 1
ATOM 2041 O O . PHE A 1 294 ? 49.445 30.934 13.289 1.00 10.78 294 PHE A O 1
ATOM 2049 N N . VAL A 1 295 ? 49.243 29.975 15.334 1.00 9.73 295 VAL A N 1
ATOM 2050 C CA . VAL A 1 295 ? 50.279 28.957 15.114 1.00 10.79 295 VAL A CA 1
ATOM 2051 C C . VAL A 1 295 ? 49.611 27.590 15.006 1.00 11.36 295 VAL A C 1
ATOM 2052 O O . VAL A 1 295 ? 48.842 27.189 15.866 1.00 11.72 295 VAL A O 1
ATOM 2056 N N . ASP A 1 296 ? 49.895 26.896 13.915 1.00 11.94 296 ASP A N 1
ATOM 2057 C CA . ASP A 1 296 ? 49.411 25.534 13.716 1.00 13.33 296 ASP A CA 1
ATOM 2058 C C . ASP A 1 296 ? 50.322 24.604 14.547 1.00 13.58 296 ASP A C 1
ATOM 2059 O O . ASP A 1 296 ? 51.528 24.587 14.326 1.00 13.31 296 ASP A O 1
ATOM 2064 N N . PRO A 1 297 ? 49.754 23.847 15.520 1.00 14.41 297 PRO A N 1
ATOM 2065 C CA . PRO A 1 297 ? 50.613 22.951 16.330 1.00 15.70 297 PRO A CA 1
ATOM 2066 C C . PRO A 1 297 ? 51.482 22.022 15.481 1.00 16.88 297 PRO A C 1
ATOM 2067 O O . PRO A 1 297 ? 52.591 21.666 15.895 1.00 17.03 297 PRO A O 1
ATOM 2071 N N . ALA A 1 298 ? 51.015 21.673 14.286 1.00 17.90 298 ALA A N 1
ATOM 2072 C CA . ALA A 1 298 ? 51.812 20.811 13.410 1.00 19.43 298 ALA A CA 1
ATOM 2073 C C . ALA A 1 298 ? 53.092 21.479 12.887 1.00 20.77 298 ALA A C 1
ATO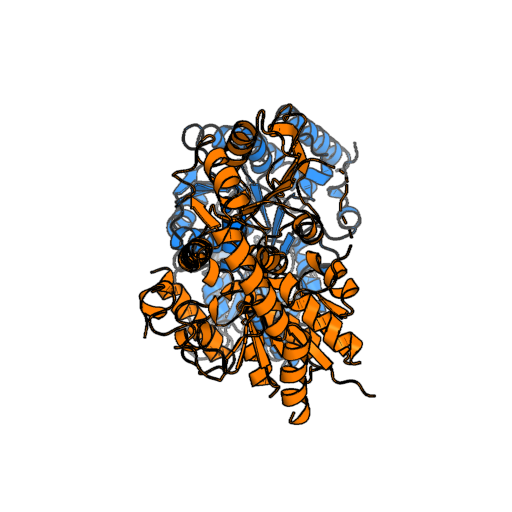M 2074 O O . ALA A 1 298 ? 54.013 20.795 12.445 1.00 21.56 298 ALA A O 1
ATOM 2076 N N . ASP A 1 299 ? 53.168 22.808 12.972 1.00 21.65 299 ASP A N 1
ATOM 2077 C CA . ASP A 1 299 ? 54.358 23.547 12.529 1.00 23.49 299 ASP A CA 1
ATOM 2078 C C . ASP A 1 299 ? 55.500 23.502 13.556 1.00 24.27 299 ASP A C 1
ATOM 2079 O O . ASP A 1 299 ? 56.588 24.048 13.326 1.00 24.47 299 ASP A O 1
ATOM 2084 N N . LEU A 1 300 ? 55.244 22.848 14.688 1.00 24.78 300 LEU A N 1
ATOM 2085 C CA . LEU A 1 300 ? 56.271 22.631 15.703 1.00 26.55 300 LEU A CA 1
ATOM 2086 C C . LEU A 1 300 ? 56.986 21.292 15.477 1.00 27.33 300 LEU A C 1
ATOM 2087 O O . LEU A 1 300 ? 58.012 21.010 16.109 1.00 28.46 300 LEU A O 1
ATOM 2092 N N . GLY A 1 301 ? 56.418 20.479 14.587 1.00 28.24 301 GLY A N 1
ATOM 2093 C CA . GLY A 1 301 ? 56.950 19.161 14.240 1.00 29.21 301 GLY A CA 1
ATOM 2094 C C . GLY A 1 301 ? 56.771 18.125 15.335 1.00 29.37 301 GLY A C 1
ATOM 2095 O O . GLY A 1 301 ? 55.746 18.109 16.037 1.00 30.10 301 GLY A O 1
ATOM 2096 N N . GLU A 1 302 ? 57.766 17.249 15.463 1.00 29.30 302 GLU A N 1
ATOM 2097 C CA . GLU A 1 302 ? 57.804 16.254 16.530 1.00 28.56 302 GLU A CA 1
ATOM 2098 C C . GLU A 1 302 ? 58.185 16.930 17.854 1.00 28.13 302 GLU A C 1
ATOM 2099 O O . GLU A 1 302 ? 59.238 17.579 17.973 1.00 28.61 302 GLU A O 1
ATOM 2100 N N . VAL A 1 303 ? 57.318 16.777 18.843 1.00 27.06 303 VAL A N 1
ATOM 2101 C CA . VAL A 1 303 ? 57.557 17.401 20.138 1.00 26.07 303 VAL A CA 1
ATOM 2102 C C . VAL A 1 303 ? 58.063 16.336 21.103 1.00 24.98 303 VAL A C 1
ATOM 2103 O O . VAL A 1 303 ? 57.716 15.153 20.944 1.00 24.85 303 VAL A O 1
ATOM 2107 N N . PRO A 1 304 ? 58.884 16.740 22.096 1.00 24.15 304 PRO A N 1
ATOM 2108 C CA . PRO A 1 304 ? 59.313 15.760 23.096 1.00 23.18 304 PRO A CA 1
ATOM 2109 C C . PRO A 1 304 ? 58.109 15.051 23.731 1.00 22.46 304 PRO A C 1
ATOM 2110 O O . PRO A 1 304 ? 57.017 15.628 23.801 1.00 22.52 304 PRO A O 1
ATOM 2114 N N . PRO A 1 305 ? 58.285 13.795 24.169 1.00 21.36 305 PRO A N 1
ATOM 2115 C CA . PRO A 1 305 ? 57.203 12.960 24.720 1.00 20.08 305 PRO A CA 1
ATOM 2116 C C . PRO A 1 305 ? 56.499 13.491 25.988 1.00 18.87 305 PRO A C 1
ATOM 2117 O O . PRO A 1 305 ? 55.383 13.055 26.300 1.00 19.06 305 PRO A O 1
ATOM 2121 N N . ASN A 1 306 ? 57.137 14.428 26.689 1.00 17.41 306 ASN A N 1
ATOM 2122 C CA . ASN A 1 306 ? 56.554 15.049 27.886 1.00 16.27 306 ASN A CA 1
ATOM 2123 C C . ASN A 1 306 ? 55.754 16.320 27.579 1.00 15.65 306 ASN A C 1
ATOM 2124 O O . ASN A 1 306 ? 55.352 17.029 28.502 1.00 14.32 306 ASN A O 1
ATOM 2129 N N . VAL A 1 307 ? 55.524 16.597 26.296 1.00 14.71 307 VAL A N 1
ATOM 2130 C CA . VAL A 1 307 ? 54.828 17.813 25.902 1.00 14.79 307 VAL A CA 1
ATOM 2131 C C . VAL A 1 307 ? 53.517 17.528 25.188 1.00 14.61 307 VAL A C 1
ATOM 2132 O O . VAL A 1 307 ? 53.450 16.676 24.283 1.00 14.93 307 VAL A O 1
ATOM 2136 N N . GLU A 1 308 ? 52.468 18.247 25.589 1.00 13.72 308 GLU A N 1
ATOM 2137 C CA . GLU A 1 308 ? 51.248 18.273 24.805 1.00 13.79 308 GLU A CA 1
ATOM 2138 C C . GLU A 1 308 ? 51.025 19.699 24.308 1.00 14.07 308 GLU A C 1
ATOM 2139 O O . GLU A 1 308 ? 51.205 20.651 25.074 1.00 13.13 308 GLU A O 1
ATOM 2145 N N . VAL A 1 309 ? 50.673 19.819 23.027 1.00 12.99 309 VAL A N 1
ATOM 2146 C CA . VAL A 1 309 ? 50.550 21.123 22.362 1.00 12.75 309 VAL A CA 1
ATOM 2147 C C . VAL A 1 309 ? 49.110 21.350 21.914 1.00 12.70 309 VAL A C 1
ATOM 2148 O O . VAL A 1 309 ? 48.486 20.462 21.320 1.00 12.55 309 VAL A O 1
ATOM 2152 N N . HIS A 1 310 ? 48.584 22.542 22.188 1.00 11.64 310 HIS A N 1
ATOM 2153 C CA . HIS A 1 310 ? 47.218 22.899 21.802 1.00 11.57 310 HIS A CA 1
ATOM 2154 C C . HIS A 1 310 ? 47.221 24.367 21.401 1.00 10.22 310 HIS A C 1
ATOM 2155 O O . HIS A 1 310 ? 48.079 25.109 21.844 1.00 9.82 310 HIS A O 1
ATOM 2162 N N . GLN A 1 311 ? 46.250 24.802 20.603 1.00 8.72 311 GLN A N 1
ATOM 2163 C CA . GLN A 1 311 ? 46.115 26.248 20.392 1.00 8.47 311 GLN A CA 1
ATOM 2164 C C . GLN A 1 311 ? 45.532 26.950 21.611 1.00 8.94 311 GLN A C 1
ATOM 2165 O O . GLN A 1 311 ? 45.793 28.128 21.821 1.00 9.28 311 GLN A O 1
ATOM 2171 N N . TRP A 1 312 ? 44.703 26.240 22.372 1.00 8.67 312 TRP A N 1
ATOM 2172 C CA . TRP A 1 312 ? 43.944 26.859 23.485 1.00 8.94 312 TRP A CA 1
ATOM 2173 C C . TRP A 1 312 ? 43.703 25.797 24.557 1.00 9.06 312 TRP A C 1
ATOM 2174 O O . TRP A 1 312 ? 43.384 24.652 24.225 1.00 9.92 312 TRP A O 1
ATOM 2185 N N . VAL A 1 313 ? 43.914 26.154 25.824 1.00 7.95 313 VAL A N 1
ATOM 2186 C CA . VAL A 1 313 ? 43.782 25.187 26.921 1.00 8.26 313 VAL A CA 1
ATOM 2187 C C . VAL A 1 313 ? 42.898 25.701 28.068 1.00 8.55 313 VAL A C 1
ATOM 2188 O O . VAL A 1 313 ? 42.649 26.905 28.150 1.00 8.76 313 VAL A O 1
ATOM 2192 N N . PRO A 1 314 ? 42.426 24.793 28.946 1.00 9.28 314 PRO A N 1
ATOM 2193 C CA . PRO A 1 314 ? 41.730 25.215 30.173 1.00 8.57 314 PRO A CA 1
ATOM 2194 C C . PRO A 1 314 ? 42.766 25.683 31.175 1.00 7.55 314 PRO A C 1
ATOM 2195 O O . PRO A 1 314 ? 43.153 24.946 32.111 1.00 6.88 314 PRO A O 1
ATOM 2199 N N . GLN A 1 315 ? 43.225 26.911 30.972 1.00 7.09 315 GLN A N 1
ATOM 2200 C CA . GLN A 1 315 ? 44.356 27.427 31.755 1.00 6.70 315 GLN A CA 1
ATOM 2201 C C . GLN A 1 315 ? 44.109 27.442 33.246 1.00 6.18 315 GLN A C 1
ATOM 2202 O O . GLN A 1 315 ? 44.997 27.073 34.021 1.00 5.61 315 GLN A O 1
ATOM 2208 N N . LEU A 1 316 ? 42.931 27.904 33.667 1.00 7.36 316 LEU A N 1
ATOM 2209 C CA . LEU A 1 316 ? 42.676 28.008 35.105 1.00 8.37 316 LEU A CA 1
ATOM 2210 C C . LEU A 1 316 ? 42.738 26.618 35.725 1.00 8.59 316 LEU A C 1
ATOM 2211 O O . LEU A 1 316 ? 43.397 26.413 36.757 1.00 9.33 316 LEU A O 1
ATOM 2216 N N . ASP A 1 317 ? 42.111 25.644 35.068 1.00 8.94 317 ASP A N 1
ATOM 2217 C CA . ASP A 1 317 ? 42.169 24.286 35.611 1.00 9.72 317 ASP A CA 1
ATOM 2218 C C . ASP A 1 317 ? 43.610 23.757 35.710 1.00 9.23 317 ASP A C 1
ATOM 2219 O O . ASP A 1 317 ? 43.989 23.170 36.720 1.00 9.52 317 ASP A O 1
ATOM 2224 N N . ILE A 1 318 ? 44.405 23.982 34.674 1.00 7.78 318 ILE A N 1
ATOM 2225 C CA . ILE A 1 318 ? 45.791 23.535 34.689 1.00 6.99 318 ILE A CA 1
ATOM 2226 C C . ILE A 1 318 ? 46.591 24.240 35.797 1.00 7.41 318 ILE A C 1
ATOM 2227 O O . ILE A 1 318 ? 47.411 23.629 36.474 1.00 7.36 318 ILE A O 1
ATOM 2232 N N . LEU A 1 319 ? 46.342 25.538 35.991 1.00 6.19 319 LEU A N 1
ATOM 2233 C CA . LEU A 1 319 ? 47.055 26.265 37.034 1.00 6.48 319 LEU A CA 1
ATOM 2234 C C . LEU A 1 319 ? 46.761 25.752 38.433 1.00 7.35 319 LEU A C 1
ATOM 2235 O O . LEU A 1 319 ? 47.620 25.866 39.320 1.00 8.71 319 LEU A O 1
ATOM 2240 N N . THR A 1 320 ? 45.591 25.137 38.634 1.00 7.40 320 THR A N 1
ATOM 2241 C CA . THR A 1 320 ? 45.314 24.497 39.939 1.00 8.98 320 THR A CA 1
ATOM 2242 C C . THR A 1 320 ? 46.210 23.262 40.165 1.00 9.59 320 THR A C 1
ATOM 2243 O O . THR A 1 320 ? 46.323 22.790 41.291 1.00 10.05 320 THR A O 1
ATOM 2247 N N . LYS A 1 321 ? 46.831 22.776 39.094 1.00 9.32 321 LYS A N 1
ATOM 2248 C CA . LYS A 1 321 ? 47.657 21.550 39.103 1.00 10.24 321 LYS A CA 1
ATOM 2249 C C . LYS A 1 321 ? 49.143 21.798 38.802 1.00 10.29 321 LYS A C 1
ATOM 2250 O O . LYS A 1 321 ? 49.959 20.867 38.868 1.00 10.28 321 LYS A O 1
ATOM 2256 N N . ALA A 1 322 ? 49.486 23.046 38.468 1.00 8.03 322 ALA A N 1
ATOM 2257 C CA . ALA A 1 322 ? 50.810 23.381 37.956 1.00 8.48 322 ALA A CA 1
ATOM 2258 C C . ALA A 1 322 ? 51.847 23.687 39.034 1.00 8.10 322 ALA A C 1
ATOM 2259 O O . ALA A 1 322 ? 51.504 24.175 40.103 1.00 9.61 322 ALA A O 1
ATOM 2261 N N . SER A 1 323 ? 53.119 23.451 38.707 1.00 7.37 323 SER A N 1
ATOM 2262 C CA . SER A 1 323 ? 54.238 23.819 39.556 1.00 7.63 323 SER A CA 1
ATOM 2263 C C . SER A 1 323 ? 55.050 25.014 39.048 1.00 7.10 323 SER A C 1
ATOM 2264 O O . SER A 1 323 ? 55.912 25.521 39.763 1.00 7.66 323 SER A O 1
ATOM 2267 N N . ALA A 1 324 ? 54.806 25.421 37.798 1.00 6.40 324 ALA A N 1
ATOM 2268 C CA . ALA A 1 324 ? 55.442 26.614 37.236 1.00 5.99 324 ALA A CA 1
ATOM 2269 C C . ALA A 1 324 ? 54.673 27.044 36.008 1.00 5.85 324 ALA A C 1
ATOM 2270 O O . ALA A 1 324 ? 53.907 26.264 35.425 1.00 5.71 324 ALA A O 1
ATOM 2272 N N . PHE A 1 325 ? 54.882 28.300 35.620 1.00 5.70 325 PHE A N 1
ATOM 2273 C CA . PHE A 1 325 ? 54.115 28.881 34.531 1.00 5.37 325 PHE A CA 1
ATOM 2274 C C . PHE A 1 325 ? 55.008 29.844 33.766 1.00 5.69 325 PHE A C 1
ATOM 2275 O O . PHE A 1 325 ? 55.522 30.794 34.367 1.00 6.54 325 PHE A O 1
ATOM 2283 N N . ILE A 1 326 ? 55.199 29.586 32.469 1.00 5.18 326 ILE A N 1
ATOM 2284 C CA . ILE A 1 326 ? 55.842 30.564 31.551 1.00 5.47 326 ILE A CA 1
ATOM 2285 C C . ILE A 1 326 ? 54.690 31.331 30.932 1.00 6.11 326 ILE A C 1
ATOM 2286 O O . ILE A 1 326 ? 53.823 30.749 30.250 1.00 5.66 326 ILE A O 1
ATOM 2291 N N . THR A 1 327 ? 54.682 32.634 31.196 1.00 6.72 327 THR A N 1
ATOM 2292 C CA . THR A 1 327 ? 53.526 33.512 30.940 1.00 8.63 327 THR A CA 1
ATOM 2293 C C . THR A 1 327 ? 54.010 34.833 30.333 1.00 7.82 327 THR A C 1
ATOM 2294 O O . THR A 1 327 ? 55.166 35.219 30.517 1.00 8.05 327 THR A O 1
ATOM 2298 N N . HIS A 1 328 ? 53.118 35.532 29.638 1.00 7.46 328 HIS A N 1
ATOM 2299 C CA . HIS A 1 328 ? 53.407 36.896 29.204 1.00 7.58 328 HIS A CA 1
ATOM 2300 C C . HIS A 1 328 ? 53.164 37.915 30.339 1.00 7.60 328 HIS A C 1
ATOM 2301 O O . HIS A 1 328 ? 53.458 39.094 30.179 1.00 8.09 328 HIS A O 1
ATOM 2308 N N . ALA A 1 329 ? 52.611 37.453 31.467 1.00 7.86 329 ALA A N 1
ATOM 2309 C CA . ALA A 1 329 ? 52.288 38.320 32.616 1.00 7.42 329 ALA A CA 1
ATOM 2310 C C . ALA A 1 329 ? 51.155 39.306 32.341 1.00 7.13 329 ALA A C 1
ATOM 2311 O O . ALA A 1 329 ? 51.139 40.400 32.912 1.00 7.43 329 ALA A O 1
ATOM 2313 N N . GLY A 1 330 ? 50.200 38.918 31.488 1.00 6.43 330 GLY A N 1
ATOM 2314 C CA . GLY A 1 330 ? 48.907 39.622 31.453 1.00 6.34 330 GLY A CA 1
ATOM 2315 C C . GLY A 1 330 ? 48.321 39.570 32.867 1.00 6.40 330 GLY A C 1
ATOM 2316 O O . GLY A 1 330 ? 48.613 38.628 33.617 1.00 5.86 330 GLY A O 1
ATOM 2317 N N . MET A 1 331 ? 47.468 40.529 33.236 1.00 6.51 331 MET A N 1
ATOM 2318 C CA . MET A 1 331 ? 46.984 40.545 34.638 1.00 6.97 331 MET A CA 1
ATOM 2319 C C . MET A 1 331 ? 46.134 39.329 35.009 1.00 6.63 331 MET A C 1
ATOM 2320 O O . MET A 1 331 ? 46.221 38.819 36.144 1.00 6.67 331 MET A O 1
ATOM 2325 N N . GLY A 1 332 ? 45.274 38.898 34.087 1.00 6.12 332 GLY A N 1
ATOM 2326 C CA . GLY A 1 332 ? 44.413 37.728 34.345 1.00 6.46 332 GLY A CA 1
ATOM 2327 C C . GLY A 1 332 ? 45.256 36.488 34.629 1.00 5.77 332 GLY A C 1
ATOM 2328 O O . GLY A 1 332 ? 45.031 35.765 35.616 1.00 6.63 332 GLY A O 1
ATOM 2329 N N . SER A 1 333 ? 46.219 36.241 33.743 1.00 5.40 333 SER A N 1
ATOM 2330 C CA . SER A 1 333 ? 47.102 35.082 33.893 1.00 6.18 333 SER A CA 1
ATOM 2331 C C . SER A 1 333 ? 47.900 35.160 35.207 1.00 6.56 333 SER A C 1
ATOM 2332 O O . SER A 1 333 ? 48.041 34.161 35.923 1.00 5.52 333 SER A O 1
ATOM 2335 N N . THR A 1 334 ? 48.384 36.356 35.512 1.00 5.86 334 THR A N 1
ATOM 2336 C CA . THR A 1 334 ? 49.116 36.635 36.748 1.00 6.90 334 THR A CA 1
ATOM 2337 C C . THR A 1 334 ? 48.246 36.323 37.949 1.00 6.68 334 THR A C 1
ATOM 2338 O O . THR A 1 334 ? 48.655 35.574 38.834 1.00 6.94 334 THR A O 1
ATOM 2342 N N . MET A 1 335 ? 47.029 36.860 37.956 1.00 6.24 335 MET A N 1
ATOM 2343 C CA . MET A 1 335 ? 46.147 36.638 39.114 1.00 6.98 335 MET A CA 1
ATOM 2344 C C . MET A 1 335 ? 45.661 35.183 39.241 1.00 7.15 335 MET A C 1
ATOM 2345 O O . MET A 1 335 ? 45.478 34.672 40.369 1.00 7.38 335 MET A O 1
ATOM 2350 N N . GLU A 1 336 ? 45.486 34.489 38.113 1.00 6.27 336 GLU A N 1
ATOM 2351 C CA . GLU A 1 336 ? 45.137 33.050 38.176 1.00 6.14 336 GLU A CA 1
ATOM 2352 C C . GLU A 1 336 ? 46.287 32.196 38.767 1.00 5.66 336 GLU A C 1
ATOM 2353 O O . GLU A 1 336 ? 46.075 31.304 39.619 1.00 6.81 336 GLU A O 1
ATOM 2359 N N . ALA A 1 337 ? 47.508 32.497 38.337 1.00 5.27 337 ALA A N 1
ATOM 2360 C CA . ALA A 1 337 ? 48.689 31.830 38.899 1.00 5.08 337 ALA A CA 1
ATOM 2361 C C . ALA A 1 337 ? 48.839 32.132 40.395 1.00 7.00 337 ALA A C 1
ATOM 2362 O O . ALA A 1 337 ? 49.040 31.213 41.220 1.00 6.53 337 ALA A O 1
ATOM 2364 N N . LEU A 1 338 ? 48.740 33.406 40.757 1.00 7.28 338 LEU A N 1
ATOM 2365 C CA . LEU A 1 338 ? 48.942 33.800 42.185 1.00 7.02 338 LEU A CA 1
ATOM 2366 C C . LEU A 1 338 ? 47.861 33.253 43.110 1.00 7.85 338 LEU A C 1
ATOM 2367 O O . LEU A 1 338 ? 48.144 32.905 44.271 1.00 8.34 338 LEU A O 1
ATOM 2372 N N . SER A 1 339 ? 46.641 33.137 42.589 1.00 7.87 339 SER A N 1
ATOM 2373 C CA . SER A 1 339 ? 45.535 32.548 43.353 1.00 8.93 339 SER A CA 1
ATOM 2374 C C . SER A 1 339 ? 45.847 31.100 43.672 1.00 9.39 339 SER A C 1
ATOM 2375 O O . SER A 1 339 ? 45.318 30.546 44.643 1.00 10.21 339 SER A O 1
ATOM 2378 N N . ASN A 1 340 ? 46.690 30.495 42.827 1.00 8.61 340 ASN A N 1
ATOM 2379 C CA . ASN A 1 340 ? 47.072 29.095 42.966 1.00 9.15 340 ASN A CA 1
ATOM 2380 C C . ASN A 1 340 ? 48.524 28.867 43.418 1.00 8.56 340 ASN A C 1
ATOM 2381 O O . ASN A 1 340 ? 49.030 27.733 43.375 1.00 8.81 340 ASN A O 1
ATOM 2386 N N . ALA A 1 341 ? 49.164 29.937 43.891 1.00 9.49 341 ALA A N 1
ATOM 2387 C CA . ALA A 1 341 ? 50.569 29.917 44.346 1.00 9.25 341 ALA A CA 1
ATOM 2388 C C . ALA A 1 341 ? 51.533 29.275 43.330 1.00 8.69 341 ALA A C 1
ATOM 2389 O O . ALA A 1 341 ? 52.379 28.438 43.697 1.00 9.35 341 ALA A O 1
ATOM 2391 N N . VAL A 1 342 ? 51.384 29.630 42.049 1.00 7.40 342 VAL A N 1
ATOM 2392 C CA . VAL A 1 342 ? 52.233 29.065 40.988 1.00 7.12 342 VAL A CA 1
ATOM 2393 C C . VAL A 1 342 ? 53.339 30.052 40.590 1.00 7.34 342 VAL A C 1
ATOM 2394 O O . VAL A 1 342 ? 53.034 31.164 40.157 1.00 6.98 342 VAL A O 1
ATOM 2398 N N . PRO A 1 343 ? 54.622 29.657 40.742 1.00 7.87 343 PRO A N 1
ATOM 2399 C CA . PRO A 1 343 ? 55.703 30.591 40.375 1.00 7.35 343 PRO A CA 1
ATOM 2400 C C . PRO A 1 343 ? 55.752 30.816 38.884 1.00 7.79 343 PRO A C 1
ATOM 2401 O O . PRO A 1 343 ? 55.419 29.914 38.099 1.00 8.51 343 PRO A O 1
ATOM 2405 N N . MET A 1 344 ? 56.187 32.012 38.496 1.00 7.30 344 MET A N 1
ATOM 2406 C CA . MET A 1 344 ? 56.113 32.418 37.112 1.00 7.53 344 MET A CA 1
ATOM 2407 C C . MET A 1 344 ? 57.476 32.777 36.532 1.00 7.85 344 MET A C 1
ATOM 2408 O O . MET A 1 344 ? 58.370 33.260 37.238 1.00 7.92 344 MET A O 1
ATOM 2413 N N . VAL A 1 345 ? 57.617 32.511 35.243 1.00 6.78 345 VAL A N 1
ATOM 2414 C CA . VAL A 1 345 ? 58.706 33.058 34.436 1.00 7.26 345 VAL A CA 1
ATOM 2415 C C . VAL A 1 345 ? 58.004 33.908 33.390 1.00 7.29 345 VAL A C 1
ATOM 2416 O O . VAL A 1 345 ? 57.293 33.374 32.534 1.00 7.57 345 VAL A O 1
ATOM 2420 N N . ALA A 1 346 ? 58.185 35.228 33.479 1.00 6.76 346 ALA A N 1
ATOM 2421 C CA . ALA A 1 346 ? 57.384 36.174 32.697 1.00 6.50 346 ALA A CA 1
ATOM 2422 C C . ALA A 1 346 ? 58.188 36.635 31.500 1.00 6.81 346 ALA A C 1
ATOM 2423 O O . ALA A 1 346 ? 59.334 37.075 31.649 1.00 6.61 346 ALA A O 1
ATOM 2425 N N . VAL A 1 347 ? 57.576 36.516 30.325 1.00 6.92 347 VAL A N 1
ATOM 2426 C CA . VAL A 1 347 ? 58.142 36.982 29.054 1.00 7.26 347 VAL A CA 1
ATOM 2427 C C . VAL A 1 347 ? 57.112 37.947 28.397 1.00 7.57 347 VAL A C 1
ATOM 2428 O O . VAL A 1 347 ? 56.312 37.541 27.529 1.00 8.29 347 VAL A O 1
ATOM 2432 N N . PRO A 1 348 ? 57.109 39.225 28.836 1.00 8.26 348 PRO A N 1
ATOM 2433 C CA . PRO A 1 348 ? 56.086 40.218 28.445 1.00 8.59 348 PRO A CA 1
ATOM 2434 C C . PRO A 1 348 ? 56.133 40.569 26.968 1.00 9.69 348 PRO A C 1
ATOM 2435 O O . PRO A 1 348 ? 57.192 40.520 26.352 1.00 9.81 348 PRO A O 1
ATOM 2439 N N . GLN A 1 349 ? 54.976 40.921 26.411 1.00 10.84 349 GLN A N 1
ATOM 2440 C CA . GLN A 1 349 ? 54.917 41.373 25.023 1.00 11.91 349 GLN A CA 1
ATOM 2441 C C . GLN A 1 349 ? 54.801 42.908 24.963 1.00 12.32 349 GLN A C 1
ATOM 2442 O O . GLN A 1 349 ? 55.606 43.565 24.305 1.00 14.67 349 GLN A O 1
ATOM 2444 N N . ILE A 1 350 ? 53.844 43.476 25.699 1.00 10.39 350 ILE A N 1
ATOM 2445 C CA . ILE A 1 350 ? 53.577 44.914 25.644 1.00 10.37 350 ILE A CA 1
ATOM 2446 C C . ILE A 1 350 ? 53.938 45.579 26.974 1.00 9.91 350 ILE A C 1
ATOM 2447 O O . ILE A 1 350 ? 54.128 44.898 27.971 1.00 8.72 350 ILE A O 1
ATOM 2452 N N . ALA A 1 351 ? 54.038 46.914 26.974 1.00 9.77 351 ALA A N 1
ATOM 2453 C CA . ALA A 1 351 ? 54.433 47.653 28.174 1.00 9.62 351 ALA A CA 1
ATOM 2454 C C . ALA A 1 351 ? 53.633 47.317 29.434 1.00 9.21 351 ALA A C 1
ATOM 2455 O O . ALA A 1 351 ? 54.213 47.218 30.515 1.00 9.00 351 ALA A O 1
ATOM 2457 N N . GLU A 1 352 ? 52.315 47.154 29.310 1.00 9.20 352 GLU A N 1
ATOM 2458 C CA . GLU A 1 352 ? 51.500 46.772 30.476 1.00 9.46 352 GLU A CA 1
ATOM 2459 C C . GLU A 1 352 ? 52.077 45.504 31.106 1.00 8.45 352 GLU A C 1
ATOM 2460 O O . GLU A 1 352 ? 52.237 45.416 32.318 1.00 8.11 352 GLU A O 1
ATOM 2466 N N . GLN A 1 353 ? 52.401 44.528 30.270 1.00 7.00 353 GLN A N 1
ATOM 2467 C CA . GLN A 1 353 ? 52.926 43.253 30.765 1.00 6.53 353 GLN A CA 1
ATOM 2468 C C . GLN A 1 353 ? 54.315 43.393 31.368 1.00 7.01 353 GLN A C 1
ATOM 2469 O O . GLN A 1 353 ? 54.630 42.723 32.337 1.00 6.79 353 GLN A O 1
ATOM 2475 N N . THR A 1 354 ? 55.130 44.284 30.816 1.00 6.77 354 THR A N 1
ATOM 2476 C CA . THR A 1 354 ? 56.452 44.532 31.409 1.00 7.68 354 THR A CA 1
ATOM 2477 C C . THR A 1 354 ? 56.283 45.090 32.819 1.00 8.22 354 THR A C 1
ATOM 2478 O O . THR A 1 354 ? 57.002 44.680 33.750 1.00 8.00 354 THR A O 1
ATOM 2482 N N . MET A 1 355 ? 55.322 46.003 32.981 1.00 7.62 355 MET A N 1
ATOM 2483 C CA . MET A 1 355 ? 55.043 46.567 34.321 1.00 9.52 355 MET A CA 1
ATOM 2484 C C . MET A 1 355 ? 54.593 45.454 35.304 1.00 8.46 355 MET A C 1
ATOM 2485 O O . MET A 1 355 ? 55.063 45.400 36.448 1.00 8.14 355 MET A O 1
ATOM 2490 N N . ASN A 1 356 ? 53.727 44.543 34.840 1.00 6.85 356 ASN A N 1
ATOM 2491 C CA . ASN A 1 356 ? 53.297 43.414 35.666 1.00 7.52 356 ASN A CA 1
ATOM 2492 C C . ASN A 1 356 ? 54.481 42.512 36.008 1.00 6.88 356 ASN A C 1
ATOM 2493 O O . ASN A 1 356 ? 54.621 42.043 37.145 1.00 7.50 356 ASN A O 1
ATOM 2498 N N . ALA A 1 357 ? 55.345 42.262 35.027 1.00 7.19 357 ALA A N 1
ATOM 2499 C CA . ALA A 1 357 ? 56.517 41.422 35.274 1.00 7.54 357 ALA A CA 1
ATOM 2500 C C . ALA A 1 357 ? 57.451 42.050 36.315 1.00 8.79 357 ALA A C 1
ATOM 2501 O O . ALA A 1 357 ? 58.011 41.345 37.150 1.00 8.41 357 ALA A O 1
ATOM 2503 N N . GLU A 1 358 ? 57.620 43.368 36.256 1.00 8.86 358 GLU A N 1
ATOM 2504 C CA . GLU A 1 358 ? 58.459 44.056 37.257 1.00 11.07 358 GLU A CA 1
ATOM 2505 C C . GLU A 1 358 ? 57.883 43.914 38.668 1.00 10.37 358 GLU A C 1
ATOM 2506 O O . GLU A 1 358 ? 58.631 43.708 39.637 1.00 9.77 358 GLU A O 1
ATOM 2512 N N . ARG A 1 359 ? 56.556 44.000 38.784 1.00 9.68 359 ARG A N 1
ATOM 2513 C CA . ARG A 1 359 ? 55.878 43.820 40.083 1.00 10.78 359 ARG A CA 1
ATOM 2514 C C . ARG A 1 359 ? 56.096 42.397 40.618 1.00 10.10 359 ARG A C 1
ATOM 2515 O O . ARG A 1 359 ? 56.316 42.197 41.828 1.00 9.77 359 ARG A O 1
ATOM 2523 N N . ILE A 1 360 ? 56.014 41.411 39.715 1.00 9.00 360 ILE A N 1
ATOM 2524 C CA . ILE A 1 360 ? 56.257 40.000 40.049 1.00 8.87 360 ILE A CA 1
ATOM 2525 C C . ILE A 1 360 ? 57.670 39.853 40.637 1.00 9.22 360 ILE A C 1
ATOM 2526 O O . ILE A 1 360 ? 57.863 39.182 41.672 1.00 10.48 360 ILE A O 1
ATOM 2531 N N . VAL A 1 361 ? 58.644 40.493 39.991 1.00 9.21 361 VAL A N 1
ATOM 2532 C CA . VAL A 1 361 ? 60.036 40.438 40.468 1.00 10.49 361 VAL A CA 1
ATOM 2533 C C . VAL A 1 361 ? 60.172 41.142 41.820 1.00 11.22 361 VAL A C 1
ATOM 2534 O O . VAL A 1 361 ? 60.724 40.569 42.779 1.00 11.38 361 VAL A O 1
ATOM 2538 N N . GLU A 1 362 ? 59.655 42.363 41.904 1.00 11.28 362 GLU A N 1
ATOM 2539 C CA . GLU A 1 362 ? 59.723 43.159 43.143 1.00 13.77 362 GLU A CA 1
ATOM 2540 C 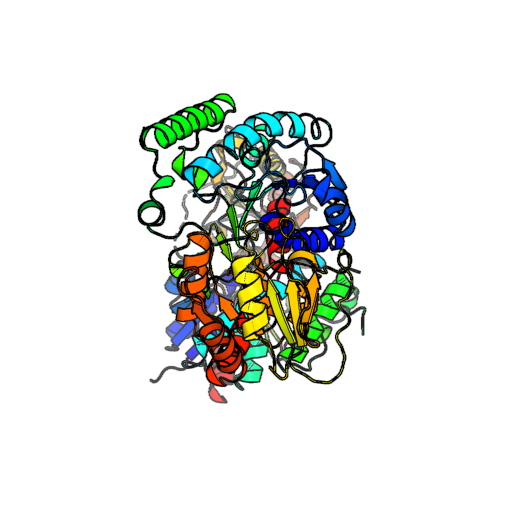C . GLU A 1 362 ? 59.103 42.435 44.344 1.00 12.97 362 GLU A C 1
ATOM 2541 O O . GLU A 1 362 ? 59.605 42.543 45.478 1.00 13.62 362 GLU A O 1
ATOM 2547 N N . LEU A 1 363 ? 58.027 41.691 44.101 1.00 12.63 363 LEU A N 1
ATOM 2548 C CA . LEU A 1 363 ? 57.328 40.948 45.158 1.00 12.26 363 LEU A CA 1
ATOM 2549 C C . LEU A 1 363 ? 57.933 39.566 45.412 1.00 12.12 363 LEU A C 1
ATOM 2550 O O . LEU A 1 363 ? 57.507 38.840 46.324 1.00 11.86 363 LEU A O 1
ATOM 2555 N N . GLY A 1 364 ? 58.911 39.198 44.586 1.00 11.15 364 GLY A N 1
ATOM 2556 C CA . GLY A 1 364 ? 59.660 37.955 44.766 1.00 11.83 364 GLY A CA 1
ATOM 2557 C C . GLY A 1 364 ? 58.832 36.730 44.435 1.00 11.72 364 GLY A C 1
ATOM 2558 O O . GLY A 1 364 ? 58.896 35.701 45.136 1.00 12.16 364 GLY A O 1
ATOM 2559 N N . LEU A 1 365 ? 58.039 36.842 43.373 1.00 10.85 365 LEU A N 1
ATOM 2560 C CA . LEU A 1 365 ? 57.100 35.761 42.983 1.00 10.71 365 LEU A CA 1
ATOM 2561 C C . LEU A 1 365 ? 57.472 35.043 41.687 1.00 10.92 365 LEU A C 1
ATOM 2562 O O . LEU A 1 365 ? 56.741 34.136 41.228 1.00 10.71 365 LEU A O 1
ATOM 2567 N N . GLY A 1 366 ? 58.586 35.444 41.088 1.00 10.61 366 GLY A N 1
ATOM 2568 C CA . GLY A 1 366 ? 59.035 34.838 39.841 1.00 11.25 366 GLY A CA 1
ATOM 2569 C C . GLY A 1 366 ? 60.216 35.557 39.228 1.00 11.20 366 GLY A C 1
ATOM 2570 O O . GLY A 1 366 ? 60.896 36.340 39.905 1.00 12.02 366 GLY A O 1
ATOM 2571 N N . ARG A 1 367 ? 60.461 35.264 37.961 1.00 10.92 367 ARG A N 1
ATOM 2572 C CA . ARG A 1 367 ? 61.578 35.798 37.203 1.00 11.42 367 ARG A CA 1
ATOM 2573 C C . ARG A 1 367 ? 61.036 36.498 35.963 1.00 11.44 367 ARG A C 1
ATOM 2574 O O . ARG A 1 367 ? 59.967 36.140 35.453 1.00 10.62 367 ARG A O 1
ATOM 2582 N N . HIS A 1 368 ? 61.795 37.470 35.475 1.00 9.83 368 HIS A N 1
ATOM 2583 C CA . HIS A 1 368 ? 61.413 38.230 34.295 1.00 10.20 368 HIS A CA 1
ATOM 2584 C C . HIS A 1 368 ? 62.543 38.045 33.295 1.00 11.13 368 HIS A C 1
ATOM 2585 O O . HIS A 1 368 ? 63.714 38.346 33.611 1.00 11.57 368 HIS A O 1
ATOM 2592 N N . ILE A 1 369 ? 62.190 37.515 32.124 1.00 11.00 369 ILE A N 1
ATOM 2593 C CA . ILE A 1 369 ? 63.101 37.391 30.979 1.00 12.21 369 ILE A CA 1
ATOM 2594 C C . ILE A 1 369 ? 62.514 38.180 29.820 1.00 12.50 369 ILE A C 1
ATOM 2595 O O . ILE A 1 369 ? 61.554 37.734 29.192 1.00 12.35 369 ILE A O 1
ATOM 2600 N N . PRO A 1 370 ? 63.080 39.360 29.519 1.00 14.01 370 PRO A N 1
ATOM 2601 C CA . PRO A 1 370 ? 62.617 40.142 28.362 1.00 14.98 370 PRO A CA 1
ATOM 2602 C C . PRO A 1 370 ? 62.633 39.336 27.053 1.00 16.18 370 PRO A C 1
ATOM 2603 O O . PRO A 1 370 ? 63.518 38.497 26.851 1.00 15.50 370 PRO A O 1
ATOM 2607 N N . ARG A 1 371 ? 61.632 39.583 26.208 1.00 18.48 371 ARG A N 1
ATOM 2608 C CA . ARG A 1 371 ? 61.360 38.796 24.992 1.00 21.34 371 ARG A CA 1
ATOM 2609 C C . ARG A 1 371 ? 62.566 38.547 24.094 1.00 23.00 371 ARG A C 1
ATOM 2610 O O . ARG A 1 371 ? 62.791 37.422 23.648 1.00 23.56 371 ARG A O 1
ATOM 2618 N N . ASP A 1 372 ? 63.335 39.585 23.789 1.00 24.49 372 ASP A N 1
ATOM 2619 C CA . ASP A 1 372 ? 64.466 39.327 22.887 1.00 26.22 372 ASP A CA 1
ATOM 2620 C C . ASP A 1 372 ? 65.763 38.916 23.602 1.00 26.00 372 ASP A C 1
ATOM 2621 O O . ASP A 1 372 ? 66.838 38.914 22.989 1.00 27.53 372 ASP A O 1
ATOM 2626 N N . GLN A 1 373 ? 65.640 38.522 24.879 1.00 25.41 373 GLN A N 1
ATOM 2627 C CA . GLN A 1 373 ? 66.735 37.914 25.660 1.00 24.55 373 GLN A CA 1
ATOM 2628 C C . GLN A 1 373 ? 66.506 36.418 26.017 1.00 23.94 373 GLN A C 1
ATOM 2629 O O . GLN A 1 373 ? 67.231 35.838 26.837 1.00 24.44 373 GLN A O 1
ATOM 2631 N N . VAL A 1 374 ? 65.496 35.808 25.403 1.00 22.77 374 VAL A N 1
ATOM 2632 C CA . VAL A 1 374 ? 65.124 34.410 25.669 1.00 21.42 374 VAL A CA 1
ATOM 2633 C C . VAL A 1 374 ? 66.033 33.400 24.964 1.00 21.11 374 VAL A C 1
ATOM 2634 O O . VAL A 1 374 ? 66.304 33.537 23.771 1.00 20.66 374 VAL A O 1
ATOM 2638 N N . THR A 1 375 ? 66.472 32.375 25.701 1.00 20.67 375 THR A N 1
ATOM 2639 C CA . THR A 1 375 ? 67.090 31.175 25.108 1.00 20.79 375 THR A CA 1
ATOM 2640 C C . THR A 1 375 ? 66.529 29.903 25.757 1.00 20.14 375 THR A C 1
ATOM 2641 O O . THR A 1 375 ? 65.887 29.966 26.818 1.00 20.16 375 THR A O 1
ATOM 2645 N N . ALA A 1 376 ? 66.767 28.755 25.127 1.00 19.83 376 ALA A N 1
ATOM 2646 C CA . ALA A 1 376 ? 66.370 27.475 25.715 1.00 19.53 376 ALA A CA 1
ATOM 2647 C C . ALA A 1 376 ? 66.961 27.278 27.116 1.00 19.43 376 ALA A C 1
ATOM 2648 O O . ALA A 1 376 ? 66.229 26.928 28.059 1.00 18.53 376 ALA A O 1
ATOM 2650 N N . GLU A 1 377 ? 68.266 27.532 27.260 1.00 18.90 377 GLU A N 1
ATOM 2651 C CA . GLU A 1 377 ? 68.953 27.350 28.545 1.00 18.93 377 GLU A CA 1
ATOM 2652 C C . GLU A 1 377 ? 68.419 28.268 29.645 1.00 18.78 377 GLU A C 1
ATOM 2653 O O . GLU A 1 377 ? 68.257 27.840 30.800 1.00 18.12 377 GLU A O 1
ATOM 2655 N N . LYS A 1 378 ? 68.149 29.524 29.288 1.00 18.26 378 LYS A N 1
ATOM 2656 C CA . LYS A 1 378 ? 67.628 30.498 30.243 1.00 17.62 378 LYS A CA 1
ATOM 2657 C C . LYS A 1 378 ? 66.241 30.106 30.753 1.00 17.07 378 LYS A C 1
ATOM 2658 O O . LYS A 1 378 ? 65.980 30.192 31.967 1.00 16.33 378 LYS A O 1
ATOM 2660 N N . LEU A 1 379 ? 65.374 29.662 29.836 1.00 16.00 379 LEU A N 1
ATOM 2661 C CA . LEU A 1 379 ? 64.016 29.242 30.191 1.00 15.60 379 LEU A CA 1
ATOM 2662 C C . LEU A 1 379 ? 64.060 28.042 31.124 1.00 15.39 379 LEU A C 1
ATOM 2663 O O . LEU A 1 379 ? 63.427 28.053 32.186 1.00 14.34 379 LEU A O 1
ATOM 2668 N N . ARG A 1 380 ? 64.827 27.021 30.733 1.00 15.41 380 ARG A N 1
ATOM 2669 C CA . ARG A 1 380 ? 64.985 25.816 31.562 1.00 16.37 380 ARG A CA 1
ATOM 2670 C C . ARG A 1 380 ? 65.478 26.172 32.972 1.00 15.25 380 ARG A C 1
ATOM 2671 O O . ARG A 1 380 ? 64.877 25.758 33.966 1.00 14.25 380 ARG A O 1
ATOM 2679 N N . GLU A 1 381 ? 66.572 26.932 33.053 1.00 14.85 381 GLU A N 1
ATOM 2680 C CA . GLU A 1 381 ? 67.149 27.320 34.339 1.00 14.71 381 GLU A CA 1
ATOM 2681 C C . GLU A 1 381 ? 66.140 28.081 35.207 1.00 14.01 381 GLU A C 1
ATOM 2682 O O . GLU A 1 381 ? 66.051 27.835 36.406 1.00 12.99 381 GLU A O 1
ATOM 2685 N N . ALA A 1 382 ? 65.413 29.019 34.594 1.00 13.60 382 ALA A N 1
ATOM 2686 C CA . ALA A 1 382 ? 64.411 29.840 35.312 1.00 12.76 382 ALA A CA 1
ATOM 2687 C C . ALA A 1 382 ? 63.262 29.007 35.878 1.00 12.31 382 ALA A C 1
ATOM 2688 O O . ALA A 1 382 ? 62.844 29.205 37.036 1.00 11.64 382 ALA A O 1
ATOM 2690 N N . VAL A 1 383 ? 62.729 28.106 35.060 1.00 11.27 383 VAL A N 1
ATOM 2691 C CA . VAL A 1 383 ? 61.626 27.222 35.504 1.00 11.72 383 VAL A CA 1
ATOM 2692 C C . VAL A 1 383 ? 62.093 26.403 36.707 1.00 11.94 383 VAL A C 1
ATOM 2693 O O . VAL A 1 383 ? 61.444 26.375 37.754 1.00 11.89 383 VAL A O 1
ATOM 2697 N N . LEU A 1 384 ? 63.259 25.782 36.565 1.00 12.35 384 LEU A N 1
ATOM 2698 C CA . LEU A 1 384 ? 63.829 24.953 37.641 1.00 13.30 384 LEU A CA 1
ATOM 2699 C C . LEU A 1 384 ? 64.098 25.763 38.914 1.00 13.34 384 LEU A C 1
ATOM 2700 O O . LEU A 1 384 ? 63.798 25.303 40.029 1.00 14.13 384 LEU A O 1
ATOM 2705 N N . ALA A 1 385 ? 64.634 26.970 38.750 1.00 13.31 385 ALA A N 1
ATOM 2706 C CA . ALA A 1 385 ? 64.936 27.858 39.884 1.00 13.43 385 ALA A CA 1
ATOM 2707 C C . ALA A 1 385 ? 63.664 28.321 40.612 1.00 13.98 385 ALA A C 1
ATOM 2708 O O . ALA A 1 385 ? 63.566 28.197 41.846 1.00 14.40 385 ALA A O 1
ATOM 2710 N N . VAL A 1 386 ? 62.670 28.830 39.878 1.00 13.54 386 VAL A N 1
ATOM 2711 C CA . VAL A 1 386 ? 61.498 29.370 40.581 1.00 13.37 386 VAL A CA 1
ATOM 2712 C C . VAL A 1 386 ? 60.675 28.276 41.254 1.00 13.61 386 VAL A C 1
ATOM 2713 O O . VAL A 1 386 ? 60.084 28.528 42.290 1.00 14.24 386 VAL A O 1
ATOM 2717 N N . ALA A 1 387 ? 60.672 27.069 40.681 1.00 13.15 387 ALA A N 1
ATOM 2718 C CA . ALA A 1 387 ? 59.834 25.982 41.190 1.00 14.54 387 ALA A CA 1
ATOM 2719 C C . ALA A 1 387 ? 60.410 25.353 42.454 1.00 15.31 387 ALA A C 1
ATOM 2720 O O . ALA A 1 387 ? 59.679 24.718 43.212 1.00 15.55 387 ALA A O 1
ATOM 2722 N N . SER A 1 388 ? 61.702 25.577 42.696 1.00 15.57 388 SER A N 1
ATOM 2723 C CA . SER A 1 388 ? 62.404 24.949 43.825 1.00 17.37 388 SER A CA 1
ATOM 2724 C C . SER A 1 388 ? 62.871 25.918 44.919 1.00 17.73 388 SER A C 1
ATOM 2725 O O . SER A 1 388 ? 63.449 25.497 45.938 1.00 18.95 388 SER A O 1
ATOM 2728 N N . ASP A 1 389 ? 62.637 27.209 44.711 1.00 17.35 389 ASP A N 1
ATOM 2729 C CA . ASP A 1 389 ? 63.033 28.245 45.659 1.00 17.68 389 ASP A CA 1
ATOM 2730 C C . ASP A 1 389 ? 62.073 28.306 46.861 1.00 17.51 389 ASP A C 1
ATOM 2731 O O . ASP A 1 389 ? 60.896 28.652 46.713 1.00 16.69 389 ASP A O 1
ATOM 2736 N N . PRO A 1 390 ? 62.572 27.989 48.071 1.00 17.37 390 PRO A N 1
ATOM 2737 C CA . PRO A 1 390 ? 61.647 27.991 49.215 1.00 17.03 390 PRO A CA 1
ATOM 2738 C C . PRO A 1 390 ? 61.150 29.395 49.597 1.00 16.47 390 PRO A C 1
ATOM 2739 O O . PRO A 1 390 ? 60.055 29.515 50.139 1.00 16.49 390 PRO A O 1
ATOM 2743 N N . GLY A 1 391 ? 61.954 30.424 49.311 1.00 15.57 391 GLY A N 1
ATOM 2744 C CA . GLY A 1 391 ? 61.589 31.826 49.563 1.00 15.22 391 GLY A CA 1
ATOM 2745 C C . GLY A 1 391 ? 60.452 32.266 48.646 1.00 14.45 391 GLY A C 1
ATOM 2746 O O . GLY A 1 391 ? 59.484 32.880 49.108 1.00 14.28 391 GLY A O 1
ATOM 2747 N N . VAL A 1 392 ? 60.581 31.943 47.355 1.00 13.83 392 VAL A N 1
ATOM 2748 C CA . VAL A 1 392 ? 59.489 32.153 46.383 1.00 12.94 392 VAL A CA 1
ATOM 2749 C C . VAL A 1 392 ? 58.230 31.405 46.843 1.00 12.96 392 VAL A C 1
ATOM 2750 O O . VAL A 1 392 ? 57.138 31.969 46.843 1.00 12.50 392 VAL A O 1
ATOM 2754 N N . ALA A 1 393 ? 58.382 30.146 47.257 1.00 12.34 393 ALA A N 1
ATOM 2755 C CA . ALA A 1 393 ? 57.234 29.381 47.753 1.00 12.46 393 ALA A CA 1
ATOM 2756 C C . ALA A 1 393 ? 56.575 30.036 48.958 1.00 12.65 393 ALA A C 1
ATOM 2757 O O . ALA A 1 393 ? 55.346 30.102 49.021 1.00 12.33 393 ALA A O 1
ATOM 2759 N N . GLU A 1 394 ? 57.383 30.523 49.910 1.00 13.12 394 GLU A N 1
ATOM 2760 C CA . GLU A 1 394 ? 56.846 31.226 51.078 1.00 14.23 394 GLU A CA 1
ATOM 2761 C C . GLU A 1 394 ? 56.043 32.464 50.648 1.00 13.51 394 GLU A C 1
ATOM 2762 O O . GLU A 1 394 ? 54.942 32.705 51.143 1.00 14.13 394 GLU A O 1
ATOM 2768 N N . ARG A 1 395 ? 56.607 33.232 49.732 1.00 12.43 395 ARG A N 1
ATOM 2769 C CA . ARG A 1 395 ? 55.979 34.474 49.273 1.00 12.02 395 ARG A CA 1
ATOM 2770 C C . ARG A 1 395 ? 54.701 34.224 48.475 1.00 11.24 395 ARG A C 1
ATOM 2771 O O . ARG A 1 395 ? 53.718 34.946 48.641 1.00 9.86 395 ARG A O 1
ATOM 2779 N N . LEU A 1 396 ? 54.700 33.171 47.663 1.00 10.62 396 LEU A N 1
ATOM 2780 C CA . LEU A 1 396 ? 53.487 32.777 46.923 1.00 10.22 396 LEU A CA 1
ATOM 2781 C C . LEU A 1 396 ? 52.370 32.353 47.871 1.00 10.94 396 LEU A C 1
ATOM 2782 O O . LEU A 1 396 ? 51.201 32.658 47.635 1.00 9.85 396 LEU A O 1
ATOM 2787 N N . ALA A 1 397 ? 52.735 31.632 48.939 1.00 10.95 397 ALA A N 1
ATOM 2788 C CA . ALA A 1 397 ? 51.757 31.234 49.949 1.00 12.01 397 ALA A CA 1
ATOM 2789 C C . ALA A 1 397 ? 51.119 32.451 50.619 1.00 12.59 397 ALA A C 1
ATOM 2790 O O . ALA A 1 397 ? 49.895 32.479 50.842 1.00 13.59 397 ALA A O 1
ATOM 2792 N N . ALA A 1 398 ? 51.945 33.455 50.925 1.00 12.58 398 ALA A N 1
ATOM 2793 C CA . ALA A 1 398 ? 51.478 34.702 51.539 1.00 12.83 398 ALA A CA 1
ATOM 2794 C C . ALA A 1 398 ? 50.517 35.442 50.603 1.00 12.96 398 ALA A C 1
ATOM 2795 O O . ALA A 1 398 ? 49.445 35.903 51.029 1.00 13.04 398 ALA A O 1
ATOM 2797 N N . VAL A 1 399 ? 50.899 35.535 49.329 1.00 12.75 399 VAL A N 1
ATOM 2798 C CA . VAL A 1 399 ? 50.078 36.252 48.333 1.00 12.64 399 VAL A CA 1
ATOM 2799 C C . VAL A 1 399 ? 48.764 35.530 48.032 1.00 12.11 399 VAL A C 1
ATOM 2800 O O . VAL A 1 399 ? 47.707 36.170 47.851 1.00 11.54 399 VAL A O 1
ATOM 2804 N N . ARG A 1 400 ? 48.804 34.197 48.009 1.00 11.74 400 ARG A N 1
ATOM 2805 C CA . ARG A 1 400 ? 47.581 33.425 47.844 1.00 12.48 400 ARG A CA 1
ATOM 2806 C C . ARG A 1 400 ? 46.606 33.755 48.980 1.00 12.60 400 ARG A C 1
ATOM 2807 O O . ARG A 1 400 ? 45.408 33.924 48.756 1.00 11.68 400 ARG A O 1
ATOM 2812 N N . GLN A 1 401 ? 47.136 33.888 50.194 1.00 12.75 401 GLN A N 1
ATOM 2813 C CA . GLN A 1 401 ? 46.289 34.221 51.341 1.00 13.85 401 GLN A CA 1
ATOM 2814 C C . GLN A 1 401 ? 45.721 35.642 51.238 1.00 13.26 401 GLN A C 1
ATOM 2815 O O . GLN A 1 401 ? 44.544 35.863 51.550 1.00 13.38 401 GLN A O 1
ATOM 2821 N N . GLU A 1 402 ? 46.550 36.596 50.801 1.00 13.05 402 GLU A N 1
ATOM 2822 C CA . GLU A 1 402 ? 46.106 37.976 50.550 1.00 13.41 402 GLU A CA 1
ATOM 2823 C C . GLU A 1 402 ? 44.924 37.981 49.559 1.00 13.07 402 GLU A C 1
ATOM 2824 O O . GLU A 1 402 ? 43.910 38.677 49.759 1.00 12.23 402 GLU A O 1
ATOM 2827 N N . ILE A 1 403 ? 45.045 37.187 48.495 1.00 11.52 403 ILE A N 1
ATOM 2828 C CA . ILE A 1 403 ? 43.968 37.092 47.510 1.00 11.74 403 ILE A CA 1
ATOM 2829 C C . ILE A 1 403 ? 42.701 36.488 48.128 1.00 12.82 403 ILE A C 1
ATOM 2830 O O . ILE A 1 403 ? 41.601 36.971 47.868 1.00 13.31 403 ILE A O 1
ATOM 2835 N N . ARG A 1 404 ? 42.846 35.453 48.956 1.00 12.96 404 ARG A N 1
ATOM 2836 C CA . ARG A 1 404 ? 41.690 34.853 49.635 1.00 14.36 404 ARG A CA 1
ATOM 2837 C C . ARG A 1 404 ? 40.975 35.860 50.544 1.00 13.52 404 ARG A C 1
ATOM 2838 O O . ARG A 1 404 ? 39.785 35.707 50.802 1.00 14.41 404 ARG A O 1
ATOM 2846 N N . GLU A 1 405 ? 41.703 36.889 50.977 1.00 13.16 405 GLU A N 1
ATOM 2847 C CA . GLU A 1 405 ? 41.192 37.898 51.917 1.00 13.73 405 GLU A CA 1
ATOM 2848 C C . GLU A 1 405 ? 40.731 39.165 51.204 1.00 13.32 405 GLU A C 1
ATOM 2849 O O . GLU A 1 405 ? 40.213 40.090 51.833 1.00 13.18 405 GLU A O 1
ATOM 2855 N N . ALA A 1 406 ? 40.952 39.225 49.896 1.00 11.12 406 ALA A N 1
ATOM 2856 C CA . ALA A 1 406 ? 40.732 40.477 49.165 1.00 11.30 406 ALA A CA 1
ATOM 2857 C C . ALA A 1 406 ? 39.259 40.761 48.887 1.00 10.96 406 ALA A C 1
ATOM 2858 O O . ALA A 1 406 ? 38.885 41.925 48.650 1.00 11.41 406 ALA A O 1
ATOM 2860 N N . GLY A 1 407 ? 38.441 39.707 48.884 1.00 10.36 407 GLY A N 1
ATOM 2861 C CA . GLY A 1 407 ? 36.983 39.832 48.756 1.00 10.86 407 GLY A CA 1
ATOM 2862 C C . GLY A 1 407 ? 36.386 39.222 47.502 1.00 10.18 407 GLY A C 1
ATOM 2863 O O . GLY A 1 407 ? 35.254 38.689 47.529 1.00 10.40 407 GLY A O 1
ATOM 2864 N N . GLY A 1 408 ? 37.132 39.313 46.396 1.00 9.42 408 GLY A N 1
ATOM 2865 C CA . GLY A 1 408 ? 36.741 38.668 45.148 1.00 8.50 408 GLY A CA 1
ATOM 2866 C C . GLY A 1 408 ? 35.358 39.043 44.634 1.00 8.15 408 GLY A C 1
ATOM 2867 O O . GLY A 1 408 ? 34.865 40.155 44.890 1.00 7.64 408 GLY A O 1
ATOM 2868 N N . ALA A 1 409 ? 34.742 38.123 43.896 1.00 8.42 409 ALA A N 1
ATOM 2869 C CA . ALA A 1 409 ? 33.410 38.360 43.328 1.00 8.04 409 ALA A CA 1
ATOM 2870 C C . ALA A 1 409 ? 32.336 38.652 44.399 1.00 8.38 409 ALA A C 1
ATOM 2871 O O . ALA A 1 409 ? 31.405 39.419 44.150 1.00 7.49 409 ALA A O 1
ATOM 2873 N N . ARG A 1 410 ? 32.472 38.041 45.574 1.00 8.27 410 ARG A N 1
ATOM 2874 C CA . ARG A 1 410 ? 31.552 38.317 46.689 1.00 9.90 410 ARG A CA 1
ATOM 2875 C C . ARG A 1 410 ? 31.569 39.785 47.103 1.00 8.35 410 ARG A C 1
ATOM 2876 O O . ARG A 1 410 ? 30.505 40.420 47.204 1.00 9.16 410 ARG A O 1
ATOM 2884 N N . ALA A 1 411 ? 32.766 40.335 47.313 1.00 7.50 411 ALA A N 1
ATOM 2885 C CA . ALA A 1 411 ? 32.912 41.752 47.680 1.00 7.36 411 ALA A CA 1
ATOM 2886 C C . ALA A 1 411 ? 32.405 42.640 46.559 1.00 7.19 411 ALA A C 1
ATOM 2887 O O . ALA A 1 411 ? 31.717 43.641 46.818 1.00 6.04 411 ALA A O 1
ATOM 2889 N N . ALA A 1 412 ? 32.734 42.275 45.322 1.00 6.14 412 ALA A N 1
ATOM 2890 C CA . ALA A 1 412 ? 32.312 43.085 44.155 1.00 6.54 412 ALA A CA 1
ATOM 2891 C C . ALA A 1 412 ? 30.789 43.148 44.058 1.00 6.72 412 ALA A C 1
ATOM 2892 O O . ALA A 1 412 ? 30.208 44.236 43.882 1.00 7.29 412 ALA A O 1
ATOM 2894 N N . ALA A 1 413 ? 30.134 41.998 44.225 1.00 7.27 413 ALA A N 1
ATOM 2895 C CA . ALA A 1 413 ? 28.676 41.959 44.231 1.00 7.09 413 ALA A CA 1
ATOM 2896 C C . ALA A 1 413 ? 28.065 42.749 45.399 1.00 8.48 413 ALA A C 1
ATOM 2897 O O . ALA A 1 413 ? 27.062 43.435 45.220 1.00 8.74 413 ALA A O 1
ATOM 2899 N N . ASP A 1 414 ? 28.679 42.665 46.581 1.00 8.34 414 ASP A N 1
ATOM 2900 C CA . ASP A 1 414 ? 28.263 43.492 47.732 1.00 9.27 414 ASP A CA 1
ATOM 2901 C C . ASP A 1 414 ? 28.234 44.990 47.398 1.00 8.80 414 ASP A C 1
ATOM 2902 O O . ASP A 1 414 ? 27.240 45.686 47.695 1.00 9.00 414 ASP A O 1
ATOM 2907 N N . ILE A 1 415 ? 29.321 45.469 46.785 1.00 7.54 415 ILE A N 1
ATOM 2908 C CA . ILE A 1 415 ? 29.496 46.867 46.396 1.00 7.66 415 ILE A CA 1
ATOM 2909 C C . ILE A 1 415 ? 28.370 47.243 45.428 1.00 7.07 415 ILE A C 1
ATOM 2910 O O . ILE A 1 415 ? 27.691 48.272 45.601 1.00 7.04 415 ILE A O 1
ATOM 2915 N N . LEU A 1 416 ? 28.176 46.418 44.403 1.00 6.54 416 LEU A N 1
ATOM 2916 C CA . LEU A 1 416 ? 27.126 46.685 43.411 1.00 6.27 416 LEU A CA 1
ATOM 2917 C C . LEU A 1 416 ? 25.736 46.681 44.052 1.00 6.85 416 LEU A C 1
ATOM 2918 O O . LEU A 1 416 ? 24.904 47.532 43.728 1.00 6.27 416 LEU A O 1
ATOM 2923 N N . GLU A 1 417 ? 25.483 45.741 44.956 1.00 6.86 417 GLU A N 1
ATOM 2924 C CA . GLU A 1 417 ? 24.188 45.742 45.644 1.00 8.79 417 GLU A CA 1
ATOM 2925 C C . GLU A 1 417 ? 23.948 46.981 46.523 1.00 8.57 417 GLU A C 1
ATOM 2926 O O . GLU A 1 417 ? 22.801 47.457 46.637 1.00 8.95 417 GLU A O 1
ATOM 2932 N N . GLY A 1 418 ? 25.022 47.511 47.109 1.00 8.07 418 GLY A N 1
ATOM 2933 C CA . GLY A 1 418 ? 24.967 48.765 47.891 1.00 8.46 418 GLY A CA 1
ATOM 2934 C C . GLY A 1 418 ? 24.533 49.935 47.017 1.00 8.70 418 GLY A C 1
ATOM 2935 O O . GLY A 1 418 ? 23.756 50.796 47.437 1.00 9.03 418 GLY A O 1
ATOM 2936 N N . ILE A 1 419 ? 25.022 49.948 45.784 1.00 7.91 419 ILE A N 1
ATOM 2937 C CA . ILE A 1 419 ? 24.644 50.992 44.830 1.00 9.38 419 ILE A CA 1
ATOM 2938 C C . ILE A 1 419 ? 23.184 50.811 44.405 1.00 9.73 419 ILE A C 1
ATOM 2939 O O . ILE A 1 419 ? 22.419 51.788 44.312 1.00 9.81 419 ILE A O 1
ATOM 2944 N N . LEU A 1 420 ? 22.787 49.557 44.176 1.00 10.25 420 LEU A N 1
ATOM 2945 C CA . LEU A 1 420 ? 21.415 49.250 43.771 1.00 11.90 420 LEU A CA 1
ATOM 2946 C C . LEU A 1 420 ? 20.398 49.602 44.846 1.00 13.86 420 LEU A C 1
ATOM 2947 O O . LEU A 1 420 ? 19.248 49.933 44.531 1.00 13.85 420 LEU A O 1
ATOM 2952 N N . ALA A 1 421 ? 20.838 49.542 46.104 1.00 15.20 421 ALA A N 1
ATOM 2953 C CA . ALA A 1 421 ? 19.981 49.815 47.260 1.00 17.86 421 ALA A CA 1
ATOM 2954 C C . ALA A 1 421 ? 19.490 51.260 47.247 1.00 19.97 421 ALA A C 1
ATOM 2955 O O . ALA A 1 421 ? 18.405 51.557 47.752 1.00 21.28 421 ALA A O 1
ATOM 2957 N N . GLU A 1 422 ? 20.305 52.142 46.675 1.00 21.77 422 GLU A N 1
ATOM 2958 C CA . GLU A 1 422 ? 19.997 53.563 46.572 1.00 24.52 422 GLU A CA 1
ATOM 2959 C C . GLU A 1 422 ? 19.298 53.878 45.253 1.00 25.68 422 GLU A C 1
ATOM 2960 O O . GLU A 1 422 ? 18.378 54.707 45.219 1.00 26.66 422 GLU A O 1
ATOM 2966 N N . ALA A 1 423 ? 19.706 53.191 44.187 1.00 26.84 423 ALA A N 1
ATOM 2967 C CA . ALA A 1 423 ? 19.273 53.520 42.827 1.00 28.09 423 ALA A CA 1
ATOM 2968 C C . ALA A 1 423 ? 17.898 52.962 42.447 1.00 28.88 423 ALA A C 1
ATOM 2969 O O . ALA A 1 423 ? 17.462 51.923 42.955 1.00 30.19 423 ALA A O 1
ATOM 2971 N N . VAL B 1 10 ? 50.732 54.132 83.751 1.00 28.20 10 VAL B N 1
ATOM 2972 C CA . VAL B 1 10 ? 52.201 54.203 83.484 1.00 26.77 10 VAL B CA 1
ATOM 2973 C C . VAL B 1 10 ? 52.877 52.865 83.775 1.00 26.17 10 VAL B C 1
ATOM 2974 O O . VAL B 1 10 ? 53.216 52.584 84.944 1.00 27.61 10 VAL B O 1
ATOM 2976 N N . THR B 1 11 ? 53.059 52.015 82.757 1.00 24.47 11 THR B N 1
ATOM 2977 C CA . THR B 1 11 ? 52.548 52.234 81.400 1.00 22.28 11 THR B CA 1
ATOM 2978 C C . THR B 1 11 ? 51.028 51.991 81.366 1.00 20.20 11 THR B C 1
ATOM 2979 O O . THR B 1 11 ? 50.554 50.962 81.847 1.00 20.02 11 THR B O 1
ATOM 2983 N N . PRO B 1 12 ? 50.267 52.947 80.802 1.00 18.68 12 PRO B N 1
ATOM 2984 C CA . PRO B 1 12 ? 48.820 52.780 80.672 1.00 17.00 12 PRO B CA 1
ATOM 2985 C C . PRO B 1 12 ? 48.433 51.516 79.911 1.00 15.84 12 PRO B C 1
ATOM 2986 O O . PRO B 1 12 ? 49.104 51.154 78.929 1.00 15.04 12 PRO B O 1
ATOM 2990 N N . ARG B 1 13 ? 47.350 50.870 80.350 1.00 14.36 13 ARG B N 1
ATOM 2991 C CA . ARG B 1 13 ? 46.826 49.708 79.625 1.00 13.50 13 ARG B CA 1
ATOM 2992 C C . ARG B 1 13 ? 46.304 50.167 78.264 1.00 11.66 13 ARG B C 1
ATOM 2993 O O . ARG B 1 13 ? 45.854 51.304 78.127 1.00 11.69 13 ARG B O 1
ATOM 3001 N N . HIS B 1 14 ? 46.352 49.264 77.285 1.00 10.43 14 HIS B N 1
ATOM 3002 C CA . HIS B 1 14 ? 45.932 49.568 75.920 1.00 9.47 14 HIS B CA 1
ATOM 3003 C C . HIS B 1 14 ? 44.601 48.863 75.682 1.00 8.86 14 HIS B C 1
ATOM 3004 O O . HIS B 1 14 ? 44.536 47.636 75.730 1.00 9.43 14 HIS B O 1
ATOM 3011 N N . ILE B 1 15 ? 43.546 49.657 75.488 1.00 8.30 15 ILE B N 1
ATOM 3012 C CA . ILE B 1 15 ? 42.220 49.110 75.178 1.00 7.84 15 ILE B CA 1
ATOM 3013 C C . ILE B 1 15 ? 41.904 49.430 73.727 1.00 7.28 15 ILE B C 1
ATOM 3014 O O . ILE B 1 15 ? 42.059 50.574 73.305 1.00 7.21 15 ILE B O 1
ATOM 3019 N N . SER B 1 16 ? 41.499 48.417 72.973 1.00 7.54 16 SER B N 1
ATOM 3020 C CA . SER B 1 16 ? 41.131 48.604 71.564 1.00 7.13 16 SER B CA 1
ATOM 3021 C C . SER B 1 16 ? 39.634 48.470 71.380 1.00 7.12 16 SER B C 1
ATOM 3022 O O . SER B 1 16 ? 39.029 47.517 71.879 1.00 7.45 16 SER B O 1
ATOM 3025 N N . PHE B 1 17 ? 39.031 49.420 70.666 1.00 6.02 17 PHE B N 1
ATOM 3026 C CA . PHE B 1 17 ? 37.626 49.298 70.236 1.00 6.27 17 PHE B CA 1
ATOM 3027 C C . PHE B 1 17 ? 37.586 48.884 68.779 1.00 6.61 17 PHE B C 1
ATOM 3028 O O . PHE B 1 17 ? 38.313 49.452 67.948 1.00 7.20 17 PHE B O 1
ATOM 3036 N N . PHE B 1 18 ? 36.764 47.893 68.466 1.00 6.49 18 PHE B N 1
ATOM 3037 C CA . PHE B 1 18 ? 36.545 47.502 67.073 1.00 7.57 18 PHE B CA 1
ATOM 3038 C C . PHE B 1 18 ? 35.117 47.928 66.760 1.00 8.10 18 PHE B C 1
ATOM 3039 O O . PHE B 1 18 ? 34.170 47.507 67.454 1.00 9.01 18 PHE B O 1
ATOM 3047 N N . ASN B 1 19 ? 34.920 48.736 65.725 1.00 8.25 19 ASN B N 1
ATOM 3048 C CA . ASN B 1 19 ? 33.545 49.057 65.365 1.00 8.44 19 ASN B CA 1
ATOM 3049 C C . ASN B 1 19 ? 33.364 49.050 63.851 1.00 9.13 19 ASN B C 1
ATOM 3050 O O . ASN B 1 19 ? 34.329 48.807 63.093 1.00 9.42 19 ASN B O 1
ATOM 3055 N N . ILE B 1 20 ? 32.117 49.251 63.430 1.00 9.49 20 ILE B N 1
ATOM 3056 C CA . ILE B 1 20 ? 31.775 49.364 62.022 1.00 10.57 20 ILE B CA 1
ATOM 3057 C C . ILE B 1 20 ? 31.357 50.811 61.722 1.00 10.69 20 ILE B C 1
ATOM 3058 O O . ILE B 1 20 ? 30.944 51.546 62.631 1.00 10.45 20 ILE B O 1
ATOM 3063 N N . PRO B 1 21 ? 31.537 51.246 60.465 1.00 11.95 21 PRO B N 1
ATOM 3064 C CA . PRO B 1 21 ? 31.264 52.624 60.067 1.00 12.09 21 PRO B CA 1
ATOM 3065 C C . PRO B 1 21 ? 29.777 52.984 59.925 1.00 13.42 21 PRO B C 1
ATOM 3066 O O . PRO B 1 21 ? 29.243 53.097 58.796 1.00 14.44 21 PRO B O 1
ATOM 3070 N N . GLY B 1 22 ? 29.123 53.216 61.055 1.00 12.32 22 GLY B N 1
ATOM 3071 C CA . GLY B 1 22 ? 27.784 53.856 61.052 1.00 12.74 22 GLY B CA 1
ATOM 3072 C C . GLY B 1 22 ? 27.615 54.606 62.356 1.00 12.41 22 GLY B C 1
ATOM 3073 O O . GLY B 1 22 ? 28.050 54.095 63.398 1.00 12.12 22 GLY B O 1
ATOM 3074 N N . HIS B 1 23 ? 27.014 55.804 62.310 1.00 12.09 23 HIS B N 1
ATOM 3075 C CA . HIS B 1 23 ? 26.846 56.636 63.511 1.00 11.46 23 HIS B CA 1
ATOM 3076 C C . HIS B 1 23 ? 26.084 55.911 64.618 1.00 10.59 23 HIS B C 1
ATOM 3077 O O . HIS B 1 23 ? 26.392 56.099 65.790 1.00 9.99 23 HIS B O 1
ATOM 3084 N N . GLY B 1 24 ? 25.124 55.066 64.240 1.00 10.18 24 GLY B N 1
ATOM 3085 C CA . GLY B 1 24 ? 24.329 54.341 65.224 1.00 10.37 24 GLY B CA 1
ATOM 3086 C C . GLY B 1 24 ? 25.167 53.320 65.984 1.00 10.08 24 GLY B C 1
ATOM 3087 O O . GLY B 1 24 ? 24.803 52.918 67.093 1.00 11.12 24 GLY B O 1
ATOM 3088 N N . HIS B 1 25 ? 26.276 52.884 65.381 1.00 9.72 25 HIS B N 1
ATOM 3089 C CA . HIS B 1 25 ? 27.167 51.930 66.055 1.00 10.39 25 HIS B CA 1
ATOM 3090 C C . HIS B 1 25 ? 28.310 52.637 66.764 1.00 10.42 25 HIS B C 1
ATOM 3091 O O . HIS B 1 25 ? 28.714 52.215 67.860 1.00 10.22 25 HIS B O 1
ATOM 3098 N N . VAL B 1 26 ? 28.819 53.712 66.153 1.00 9.55 26 VAL B N 1
ATOM 3099 C CA . VAL B 1 26 ? 29.952 54.446 66.727 1.00 9.32 26 VAL B CA 1
ATOM 3100 C C . VAL B 1 26 ? 29.553 55.331 67.907 1.00 9.91 26 VAL B C 1
ATOM 3101 O O . VAL B 1 26 ? 30.226 55.345 68.941 1.00 10.02 26 VAL B O 1
ATOM 3105 N N . ASN B 1 27 ? 28.466 56.080 67.768 1.00 9.08 27 ASN B N 1
ATOM 3106 C CA . ASN B 1 27 ? 28.139 57.064 68.798 1.00 9.75 27 ASN B CA 1
ATOM 3107 C C . ASN B 1 27 ? 28.100 56.561 70.262 1.00 8.67 27 ASN B C 1
ATOM 3108 O O . ASN B 1 27 ? 28.668 57.211 71.147 1.00 9.26 27 ASN B O 1
ATOM 3113 N N . PRO B 1 28 ? 27.437 55.418 70.528 1.00 9.10 28 PRO B N 1
ATOM 3114 C CA . PRO B 1 28 ? 27.399 54.967 71.937 1.00 9.32 28 PRO B CA 1
ATOM 3115 C C . PRO B 1 28 ? 28.782 54.685 72.517 1.00 10.04 28 PRO B C 1
ATOM 3116 O O . PRO B 1 28 ? 29.056 54.997 73.692 1.00 10.80 28 PRO B O 1
ATOM 3120 N N . SER B 1 29 ? 29.676 54.156 71.689 1.00 8.90 29 SER B N 1
ATOM 3121 C CA . SER B 1 29 ? 31.003 53.778 72.188 1.00 9.17 29 SER B CA 1
ATOM 3122 C C . SER B 1 29 ? 31.828 54.986 72.633 1.00 8.96 29 SER B C 1
ATOM 3123 O O . SER B 1 29 ? 32.711 54.855 73.462 1.00 9.12 29 SER B O 1
ATOM 3126 N N . LEU B 1 30 ? 31.578 56.155 72.050 1.00 9.62 30 LEU B N 1
ATOM 3127 C CA . LEU B 1 30 ? 32.439 57.315 72.304 1.00 10.18 30 LEU B CA 1
ATOM 3128 C C . LEU B 1 30 ? 32.374 57.861 73.723 1.00 9.42 30 LEU B C 1
ATOM 3129 O O . LEU B 1 30 ? 33.362 58.424 74.208 1.00 9.30 30 LEU B O 1
ATOM 3134 N N . GLY B 1 31 ? 31.246 57.682 74.418 1.00 8.31 31 GLY B N 1
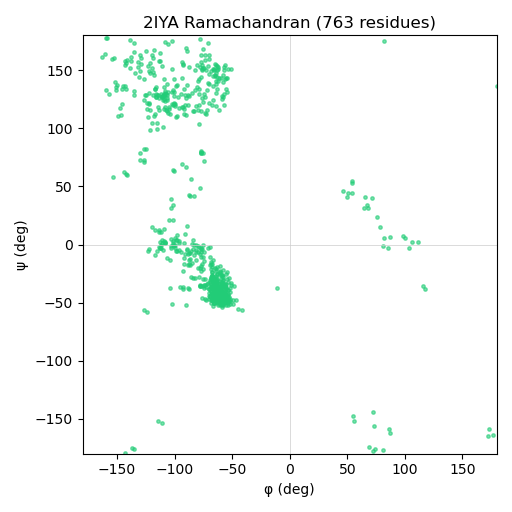ATOM 3135 C CA . GLY B 1 31 ? 31.228 58.099 75.825 1.00 8.54 31 GLY B CA 1
ATOM 3136 C C . GLY B 1 31 ? 32.147 57.240 76.675 1.00 8.34 31 GLY B C 1
ATOM 3137 O O . GLY B 1 31 ? 32.764 57.722 77.650 1.00 7.65 31 GLY B O 1
ATOM 3138 N N . ILE B 1 32 ? 32.208 55.955 76.314 1.00 7.31 32 ILE B N 1
ATOM 3139 C CA . ILE B 1 32 ? 33.069 54.999 77.022 1.00 7.41 32 ILE B CA 1
ATOM 3140 C C . ILE B 1 32 ? 34.533 55.341 76.732 1.00 6.20 32 ILE B C 1
ATOM 3141 O O . ILE B 1 32 ? 35.357 55.397 77.655 1.00 7.24 32 ILE B O 1
ATOM 3146 N N . VAL B 1 33 ? 34.848 55.605 75.466 1.00 6.75 33 VAL B N 1
ATOM 3147 C CA . VAL B 1 33 ? 36.183 56.080 75.097 1.00 6.77 33 VAL B CA 1
ATOM 3148 C C . VAL B 1 33 ? 36.595 57.297 75.937 1.00 7.61 33 VAL B C 1
ATOM 3149 O O . VAL B 1 33 ? 37.701 57.316 76.521 1.00 7.37 33 VAL B O 1
ATOM 3153 N N . GLN B 1 34 ? 35.729 58.316 75.991 1.00 7.56 34 GLN B N 1
ATOM 3154 C CA . GLN B 1 34 ? 36.019 59.540 76.758 1.00 8.84 34 GLN B CA 1
ATOM 3155 C C . GLN B 1 34 ? 36.320 59.229 78.236 1.00 8.37 34 GLN B C 1
ATOM 3156 O O . GLN B 1 34 ? 37.276 59.771 78.819 1.00 8.22 34 GLN B O 1
ATOM 3162 N N . GLU B 1 35 ? 35.510 58.355 78.832 1.00 7.47 35 GLU B N 1
ATOM 3163 C CA . GLU B 1 35 ? 35.708 57.976 80.235 1.00 8.85 35 GLU B CA 1
ATOM 3164 C C . GLU B 1 35 ? 37.031 57.235 80.429 1.00 8.57 35 GLU B C 1
ATOM 3165 O O . GLU B 1 35 ? 37.794 57.552 81.353 1.00 9.00 35 GLU B O 1
ATOM 3171 N N . LEU B 1 36 ? 37.311 56.256 79.566 1.00 7.77 36 LEU B N 1
ATOM 3172 C CA . LEU B 1 36 ? 38.561 55.491 79.682 1.00 7.62 36 LEU B CA 1
ATOM 3173 C C . LEU B 1 36 ? 39.799 56.380 79.526 1.00 7.83 36 LEU B C 1
ATOM 3174 O O . LEU B 1 36 ? 40.799 56.186 80.222 1.00 7.70 36 LEU B O 1
ATOM 3179 N N . VAL B 1 37 ? 39.722 57.342 78.608 1.00 7.88 37 VAL B N 1
ATOM 3180 C CA . VAL B 1 37 ? 40.847 58.258 78.360 1.00 8.66 37 VAL B CA 1
ATOM 3181 C C . VAL B 1 37 ? 41.048 59.156 79.589 1.00 9.33 37 VAL B C 1
ATOM 3182 O O . VAL B 1 37 ? 42.195 59.400 80.024 1.00 9.82 37 VAL B O 1
ATOM 3186 N N . ALA B 1 38 ? 39.924 59.612 80.153 1.00 9.72 38 ALA B N 1
ATOM 3187 C CA . ALA B 1 38 ? 39.909 60.416 81.380 1.00 11.58 38 ALA B CA 1
ATOM 3188 C C . ALA B 1 38 ? 40.608 59.669 82.511 1.00 11.49 38 ALA B C 1
ATOM 3189 O O . ALA B 1 38 ? 41.356 60.270 83.295 1.00 13.31 38 ALA B O 1
ATOM 3191 N N . ARG B 1 39 ? 40.401 58.354 82.570 1.00 11.76 39 ARG B N 1
ATOM 3192 C CA . ARG B 1 39 ? 41.010 57.491 83.587 1.00 12.37 39 ARG B CA 1
ATOM 3193 C C . ARG B 1 39 ? 42.484 57.154 83.333 1.00 12.96 39 ARG B C 1
ATOM 3194 O O . ARG B 1 39 ? 43.141 56.487 84.165 1.00 14.59 39 ARG B O 1
ATOM 3202 N N . GLY B 1 40 ? 42.987 57.571 82.177 1.00 12.69 40 GLY B N 1
ATOM 3203 C CA . GLY B 1 40 ? 44.409 57.424 81.856 1.00 12.31 40 GLY B CA 1
ATOM 3204 C C . GLY B 1 40 ? 44.821 56.251 80.984 1.00 11.72 40 GLY B C 1
ATOM 3205 O O . GLY B 1 40 ? 46.011 56.014 80.799 1.00 12.06 40 GLY B O 1
ATOM 3206 N N . HIS B 1 41 ? 43.853 55.519 80.440 1.00 10.70 41 HIS B N 1
ATOM 3207 C CA . HIS B 1 41 ? 44.155 54.404 79.543 1.00 9.83 41 HIS B CA 1
ATOM 3208 C C . HIS B 1 41 ? 44.518 54.890 78.141 1.00 9.56 41 HIS B C 1
ATOM 3209 O O . HIS B 1 41 ? 44.057 55.953 77.718 1.00 9.32 41 HIS B O 1
ATOM 3216 N N . ARG B 1 42 ? 45.318 54.099 77.424 1.00 7.97 42 ARG B N 1
ATOM 3217 C CA . ARG B 1 42 ? 45.578 54.370 76.007 1.00 8.11 42 ARG B CA 1
ATOM 3218 C C . ARG B 1 42 ? 44.512 53.666 75.197 1.00 7.57 42 ARG B C 1
ATOM 3219 O O . ARG B 1 42 ? 44.369 52.462 75.299 1.00 8.57 42 ARG B O 1
ATOM 3227 N N . VAL B 1 43 ? 43.739 54.427 74.435 1.00 6.18 43 VAL B N 1
ATOM 3228 C CA . VAL B 1 43 ? 42.647 53.807 73.677 1.00 6.63 43 VAL B CA 1
ATOM 3229 C C . VAL B 1 43 ? 42.920 53.948 72.178 1.00 6.85 43 VAL B C 1
ATOM 3230 O O . VAL B 1 43 ? 43.193 55.057 71.703 1.00 7.27 43 VAL B O 1
ATOM 3234 N N . SER B 1 44 ? 42.844 52.824 71.460 1.00 6.47 44 SER B N 1
ATOM 3235 C CA . SER B 1 44 ? 42.949 52.787 70.005 1.00 6.99 44 SER B CA 1
ATOM 3236 C C . SER B 1 44 ? 41.582 52.359 69.486 1.00 7.20 44 SER B C 1
ATOM 3237 O O . SER B 1 44 ? 40.791 51.773 70.236 1.00 6.88 44 SER B O 1
ATOM 3240 N N . TYR B 1 45 ? 41.281 52.672 68.225 1.00 6.44 45 TYR B N 1
ATOM 3241 C CA . TYR B 1 45 ? 39.910 52.506 67.738 1.00 6.72 45 TYR B CA 1
ATOM 3242 C C . TYR B 1 45 ? 39.916 52.173 66.275 1.00 6.69 45 TYR B C 1
ATOM 3243 O O . TYR B 1 45 ? 40.281 53.013 65.454 1.00 7.14 45 TYR B O 1
ATOM 3252 N N . ALA B 1 46 ? 39.540 50.937 65.963 1.00 6.53 46 ALA B N 1
ATOM 3253 C CA . ALA B 1 46 ? 39.573 50.419 64.585 1.00 7.65 46 ALA B CA 1
ATOM 3254 C C . ALA B 1 46 ? 38.290 50.866 63.906 1.00 7.58 46 ALA B C 1
ATOM 3255 O O . ALA B 1 46 ? 37.197 50.473 64.321 1.00 7.81 46 ALA B O 1
ATOM 3257 N N . ILE B 1 47 ? 38.429 51.722 62.894 1.00 7.74 47 ILE B N 1
ATOM 3258 C CA . ILE B 1 47 ? 37.275 52.284 62.203 1.00 8.25 47 ILE B CA 1
ATOM 3259 C C . ILE B 1 47 ? 37.756 52.770 60.823 1.00 8.64 47 ILE B C 1
ATOM 3260 O O . ILE B 1 47 ? 38.928 52.646 60.494 1.00 8.42 47 ILE B O 1
ATOM 3265 N N . THR B 1 48 ? 36.833 53.278 60.016 1.00 8.79 48 THR B N 1
ATOM 3266 C CA . THR B 1 48 ? 37.185 53.779 58.696 1.00 9.64 48 THR B CA 1
ATOM 3267 C C . THR B 1 48 ? 37.570 55.251 58.746 1.00 10.47 48 THR B C 1
ATOM 3268 O O . THR B 1 48 ? 37.320 55.953 59.738 1.00 9.71 48 THR B O 1
ATOM 3272 N N . ASP B 1 49 ? 38.168 55.726 57.654 1.00 11.74 49 ASP B N 1
ATOM 3273 C CA . ASP B 1 49 ? 38.597 57.112 57.545 1.00 13.31 49 ASP B CA 1
ATOM 3274 C C . ASP B 1 49 ? 37.469 58.098 57.843 1.00 12.77 49 ASP B C 1
ATOM 3275 O O . ASP B 1 49 ? 37.689 59.111 58.480 1.00 11.66 49 ASP B O 1
ATOM 3280 N N . GLU B 1 50 ? 36.265 57.769 57.378 1.00 12.95 50 GLU B N 1
ATOM 3281 C CA . GLU B 1 50 ? 35.070 58.577 57.589 1.00 14.30 50 GLU B CA 1
ATOM 3282 C C . GLU B 1 50 ? 34.857 59.031 59.052 1.00 13.11 50 GLU B C 1
ATOM 3283 O O . GLU B 1 50 ? 34.407 60.154 59.304 1.00 13.12 50 GLU B O 1
ATOM 3289 N N . PHE B 1 51 ? 35.212 58.169 60.009 1.00 11.54 51 PHE B N 1
ATOM 3290 C CA . PHE B 1 51 ? 34.928 58.427 61.426 1.00 11.23 51 PHE B CA 1
ATOM 3291 C C . PHE B 1 51 ? 36.174 58.761 62.236 1.00 10.98 51 PHE B C 1
ATOM 3292 O O . PHE B 1 51 ? 36.089 58.961 63.454 1.00 11.32 51 PHE B O 1
ATOM 3300 N N . ALA B 1 52 ? 37.323 58.800 61.563 1.00 10.78 52 ALA B N 1
ATOM 3301 C CA . ALA B 1 52 ? 38.606 58.989 62.247 1.00 10.74 52 ALA B CA 1
ATOM 3302 C C . ALA B 1 52 ? 38.643 60.270 63.084 1.00 10.77 52 ALA B C 1
ATOM 3303 O O . ALA B 1 52 ? 39.097 60.254 64.229 1.00 11.11 52 ALA B O 1
ATOM 3305 N N . ALA B 1 53 ? 38.171 61.380 62.518 1.00 11.16 53 ALA B N 1
ATOM 3306 C CA . ALA B 1 53 ? 38.190 62.674 63.226 1.00 11.19 53 ALA B CA 1
ATOM 3307 C C . ALA B 1 53 ? 37.344 62.646 64.508 1.00 11.11 53 ALA B C 1
ATOM 3308 O O . ALA B 1 53 ? 37.752 63.169 65.545 1.00 10.38 53 ALA B O 1
ATOM 3310 N N . GLN B 1 54 ? 36.183 61.999 64.434 1.00 10.29 54 GLN B N 1
ATOM 3311 C CA . GLN B 1 54 ? 35.285 61.901 65.574 1.00 11.15 54 GLN B CA 1
ATOM 3312 C C . GLN B 1 54 ? 35.908 61.066 66.694 1.00 10.47 54 GLN B C 1
ATOM 3313 O O . GLN B 1 54 ? 35.839 61.428 67.871 1.00 10.82 54 GLN B O 1
ATOM 3319 N N . VAL B 1 55 ? 36.499 59.933 66.319 1.00 10.06 55 VAL B N 1
ATOM 3320 C CA . VAL B 1 55 ? 37.127 59.029 67.274 1.00 10.69 55 VAL B CA 1
ATOM 3321 C C . VAL B 1 55 ? 38.324 59.716 67.942 1.00 10.39 55 VAL B C 1
ATOM 3322 O O . VAL B 1 55 ? 38.535 59.614 69.175 1.00 9.85 55 VAL B O 1
ATOM 3326 N N . LYS B 1 56 ? 39.085 60.457 67.148 1.00 9.80 56 LYS B N 1
ATOM 3327 C CA . LYS B 1 56 ? 40.201 61.229 67.685 1.00 11.41 56 LYS B CA 1
ATOM 3328 C C . LYS B 1 56 ? 39.756 62.318 68.676 1.00 11.05 56 LYS B C 1
ATOM 3329 O O . LYS B 1 56 ? 40.393 62.510 69.717 1.00 10.95 56 LYS B O 1
ATOM 3335 N N . ALA B 1 57 ? 38.676 63.037 68.341 1.00 10.63 57 ALA B N 1
ATOM 3336 C CA . ALA B 1 57 ? 38.084 64.028 69.237 1.00 11.29 57 ALA B CA 1
ATOM 3337 C C . ALA B 1 57 ? 37.652 63.444 70.597 1.00 11.37 57 ALA B C 1
ATOM 3338 O O . ALA B 1 57 ? 37.685 64.146 71.619 1.00 12.66 57 ALA B O 1
ATOM 3340 N N . ALA B 1 58 ? 37.267 62.165 70.606 1.00 11.06 58 ALA B N 1
ATOM 3341 C CA . ALA B 1 58 ? 36.908 61.445 71.834 1.00 11.38 58 ALA B CA 1
ATOM 3342 C C . ALA B 1 58 ? 38.143 61.040 72.637 1.00 10.93 58 ALA B C 1
ATOM 3343 O O . ALA B 1 58 ? 38.017 60.598 73.772 1.00 12.40 58 ALA B O 1
ATOM 3345 N N . GLY B 1 59 ? 39.329 61.175 72.033 1.00 10.96 59 GLY B N 1
ATOM 3346 C CA . GLY B 1 59 ? 40.603 60.899 72.722 1.00 10.27 59 GLY B CA 1
ATOM 3347 C C . GLY B 1 59 ? 41.304 59.606 72.312 1.00 10.38 59 GLY B C 1
ATOM 3348 O O . GLY B 1 59 ? 42.346 59.279 72.863 1.00 10.42 59 GLY B O 1
ATOM 3349 N N . ALA B 1 60 ? 40.736 58.870 71.348 1.00 9.96 60 ALA B N 1
ATOM 3350 C CA . ALA B 1 60 ? 41.331 57.617 70.854 1.00 9.95 60 ALA B CA 1
ATOM 3351 C C . ALA B 1 60 ? 42.233 57.834 69.651 1.00 10.74 60 ALA B C 1
ATOM 3352 O O . ALA B 1 60 ? 42.053 58.799 68.891 1.00 10.72 60 ALA B O 1
ATOM 3354 N N . THR B 1 61 ? 43.189 56.930 69.471 1.00 9.16 61 THR B N 1
ATOM 3355 C CA . THR B 1 61 ? 44.029 56.936 68.272 1.00 9.17 61 THR B CA 1
ATOM 3356 C C . THR B 1 61 ? 43.365 56.004 67.249 1.00 8.51 61 THR B C 1
ATOM 3357 O O . THR B 1 61 ? 43.196 54.831 67.517 1.00 7.55 61 THR B O 1
ATOM 3361 N N . PRO B 1 62 ? 42.952 56.549 66.081 1.00 9.34 62 PRO B N 1
ATOM 3362 C CA . PRO B 1 62 ? 42.324 55.720 65.055 1.00 9.50 62 PRO B CA 1
ATOM 3363 C C . PRO B 1 62 ? 43.259 54.668 64.485 1.00 9.69 62 PRO B C 1
ATOM 3364 O O . PRO B 1 62 ? 44.450 54.939 64.255 1.00 9.08 62 PRO B O 1
ATOM 3368 N N . VAL B 1 63 ? 42.706 53.486 64.249 1.00 9.60 63 VAL B N 1
ATOM 3369 C CA . VAL B 1 63 ? 43.380 52.444 63.499 1.00 10.24 63 VAL B CA 1
ATOM 3370 C C . VAL B 1 63 ? 42.532 52.264 62.248 1.00 10.36 63 VAL B C 1
ATOM 3371 O O . VAL B 1 63 ? 41.498 51.635 62.291 1.00 10.46 63 VAL B O 1
ATOM 3375 N N . VAL B 1 64 ? 42.961 52.864 61.142 1.00 10.41 64 VAL B N 1
ATOM 3376 C CA . VAL B 1 64 ? 42.071 52.928 59.987 1.00 11.31 64 VAL B CA 1
ATOM 3377 C C . VAL B 1 64 ? 42.168 51.662 59.137 1.00 11.58 64 VAL B C 1
ATOM 3378 O O . VAL B 1 64 ? 43.282 51.185 58.806 1.00 12.08 64 VAL B O 1
ATOM 3382 N N . TYR B 1 65 ? 41.004 51.088 58.827 1.00 10.29 65 TYR B N 1
ATOM 3383 C CA . TYR B 1 65 ? 40.922 49.973 57.884 1.00 10.04 65 TYR B CA 1
ATOM 3384 C C . TYR B 1 65 ? 40.070 50.343 56.673 1.00 10.13 65 TYR B C 1
ATOM 3385 O O . TYR B 1 65 ? 39.273 51.274 56.741 1.00 9.58 65 TYR B O 1
ATOM 3394 N N . ASP B 1 66 ? 40.244 49.597 55.578 1.00 10.52 66 ASP B N 1
ATOM 3395 C CA . ASP B 1 66 ? 39.462 49.796 54.366 1.00 11.48 66 ASP B CA 1
ATOM 3396 C C . ASP B 1 66 ? 38.232 48.887 54.406 1.00 10.29 66 ASP B C 1
ATOM 3397 O O . ASP B 1 66 ? 38.343 47.693 54.709 1.00 9.65 66 ASP B O 1
ATOM 3402 N N . SER B 1 67 ? 37.081 49.470 54.080 1.00 10.87 67 SER B N 1
ATOM 3403 C CA . SER B 1 67 ? 35.781 48.824 54.225 1.00 10.74 67 SER B CA 1
ATOM 3404 C C . SER B 1 67 ? 35.017 48.737 52.895 1.00 11.49 67 SER B C 1
ATOM 3405 O O . SER B 1 67 ? 35.168 49.615 52.027 1.00 12.07 67 SER B O 1
ATOM 3408 N N . ILE B 1 68 ? 34.205 47.690 52.752 1.00 10.67 68 ILE B N 1
ATOM 3409 C CA . ILE B 1 68 ? 33.271 47.597 51.614 1.00 12.47 68 ILE B CA 1
ATOM 3410 C C . ILE B 1 68 ? 31.845 47.972 52.026 1.00 12.28 68 ILE B C 1
ATOM 3411 O O . ILE B 1 68 ? 30.911 47.886 51.215 1.00 13.29 68 ILE B O 1
ATOM 3416 N N . LEU B 1 69 ? 31.669 48.380 53.275 1.00 11.39 69 LEU B N 1
ATOM 3417 C CA . LEU B 1 69 ? 30.333 48.740 53.739 1.00 11.69 69 LEU B CA 1
ATOM 3418 C C . LEU B 1 69 ? 29.949 50.103 53.151 1.00 12.43 69 LEU B C 1
ATOM 3419 O O . LEU B 1 69 ? 30.837 50.917 52.854 1.00 11.70 69 LEU B O 1
ATOM 3424 N N . PRO B 1 70 ? 28.635 50.352 52.956 1.00 13.65 70 PRO B N 1
ATOM 3425 C CA . PRO B 1 70 ? 28.174 51.619 52.346 1.00 14.46 70 PRO B CA 1
ATOM 3426 C C . PRO B 1 70 ? 28.514 52.822 53.217 1.00 15.89 70 PRO B C 1
ATOM 3427 O O . PRO B 1 70 ? 28.262 52.795 54.432 1.00 16.81 70 PRO B O 1
ATOM 3431 N N . LYS B 1 71 ? 29.108 53.852 52.618 1.00 15.89 71 LYS B N 1
ATOM 3432 C CA . LYS B 1 71 ? 29.533 55.034 53.366 1.00 17.41 71 LYS B CA 1
ATOM 3433 C C . LYS B 1 71 ? 28.379 56.005 53.591 1.00 18.48 71 LYS B C 1
ATOM 3434 O O . LYS B 1 71 ? 27.642 56.351 52.649 1.00 17.53 71 LYS B O 1
ATOM 3440 N N . GLU B 1 72 ? 28.246 56.475 54.836 1.00 19.87 72 GLU B N 1
ATOM 3441 C CA . GLU B 1 72 ? 27.249 57.498 55.175 1.00 21.23 72 GLU B CA 1
ATOM 3442 C C . GLU B 1 72 ? 27.411 58.758 54.327 1.00 21.75 72 GLU B C 1
ATOM 3443 O O . GLU B 1 72 ? 26.422 59.385 53.949 1.00 23.14 72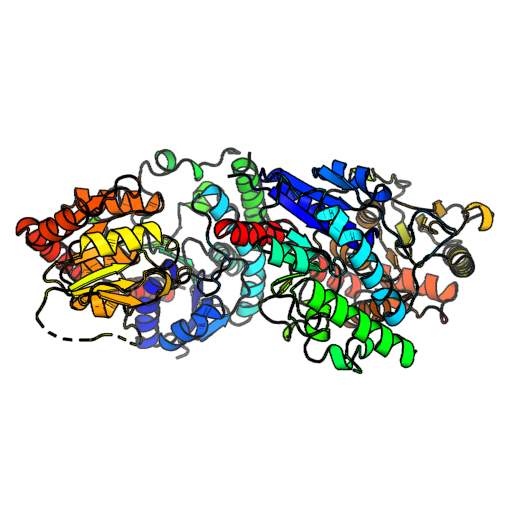 GLU B O 1
ATOM 3445 N N . SER B 1 73 ? 28.661 59.095 54.017 1.00 21.73 73 SER B N 1
ATOM 3446 C CA . SER B 1 73 ? 29.027 60.257 53.212 1.00 21.98 73 SER B CA 1
ATOM 3447 C C . SER B 1 73 ? 28.914 60.084 51.682 1.00 21.26 73 SER B C 1
ATOM 3448 O O . SER B 1 73 ? 29.230 61.021 50.926 1.00 22.09 73 SER B O 1
ATOM 3451 N N . ASN B 1 74 ? 28.506 58.897 51.223 1.00 19.19 74 ASN B N 1
ATOM 3452 C CA . ASN B 1 74 ? 28.327 58.659 49.789 1.00 17.24 74 ASN B CA 1
ATOM 3453 C C . ASN B 1 74 ? 26.853 58.390 49.481 1.00 15.95 74 ASN B C 1
ATOM 3454 O O . ASN B 1 74 ? 26.351 57.297 49.749 1.00 15.93 74 ASN B O 1
ATOM 3459 N N . PRO B 1 75 ? 26.158 59.382 48.897 1.00 15.11 75 PRO B N 1
ATOM 3460 C CA . PRO B 1 75 ? 24.734 59.287 48.619 1.00 14.15 75 PRO B CA 1
ATOM 3461 C C . PRO B 1 75 ? 24.386 58.313 47.478 1.00 13.24 75 PRO B C 1
ATOM 3462 O O . PRO B 1 75 ? 23.205 58.098 47.189 1.00 13.60 75 PRO B O 1
ATOM 3466 N N . GLU B 1 76 ? 25.401 57.729 46.845 1.00 12.39 76 GLU B N 1
ATOM 3467 C CA . GLU B 1 76 ? 25.191 56.782 45.756 1.00 11.86 76 GLU B CA 1
ATOM 3468 C C . GLU B 1 76 ? 25.053 55.319 46.227 1.00 11.22 76 GLU B C 1
ATOM 3469 O O . GLU B 1 76 ? 24.796 54.431 45.413 1.00 10.82 76 GLU B O 1
ATOM 3472 N N . GLU B 1 77 ? 25.211 55.081 47.529 1.00 9.90 77 GLU B N 1
ATOM 3473 C CA . GLU B 1 77 ? 25.061 53.722 48.063 1.00 9.57 77 GLU B CA 1
ATOM 3474 C C . GLU B 1 77 ? 24.389 53.716 49.424 1.00 8.69 77 GLU B C 1
ATOM 3475 O O . GLU B 1 77 ? 24.446 54.715 50.148 1.00 8.59 77 GLU B O 1
ATOM 3481 N N . SER B 1 78 ? 23.773 52.592 49.759 1.00 8.30 78 SER B N 1
ATOM 3482 C CA A SER B 1 78 ? 23.047 52.472 51.021 0.50 8.94 78 SER B CA 1
ATOM 3483 C CA B SER B 1 78 ? 23.103 52.475 51.054 0.50 9.45 78 SER B CA 1
ATOM 3484 C C . SER B 1 78 ? 23.058 51.040 51.574 1.00 9.45 78 SER B C 1
ATOM 3485 O O . SER B 1 78 ? 23.515 50.101 50.911 1.00 9.56 78 SER B O 1
ATOM 3490 N N . TRP B 1 79 ? 22.531 50.886 52.785 1.00 9.72 79 TRP B N 1
ATOM 3491 C CA . TRP B 1 79 ? 22.428 49.577 53.430 1.00 10.74 79 TRP B CA 1
ATOM 3492 C C . TRP B 1 79 ? 21.216 48.841 52.873 1.00 11.17 79 TRP B C 1
ATOM 3493 O O . TRP B 1 79 ? 20.245 49.486 52.455 1.00 12.08 79 TRP B O 1
ATOM 3504 N N . PRO B 1 80 ? 21.232 47.498 52.919 1.00 11.91 80 PRO B N 1
ATOM 3505 C CA . PRO B 1 80 ? 20.010 46.728 52.667 1.00 12.64 80 PRO B CA 1
ATOM 3506 C C . PRO B 1 80 ? 19.103 46.862 53.882 1.00 13.52 80 PRO B C 1
ATOM 3507 O O . PRO B 1 80 ? 19.566 47.275 54.950 1.00 13.31 80 PRO B O 1
ATOM 3511 N N . GLU B 1 81 ? 17.828 46.542 53.720 1.00 14.19 81 GLU B N 1
ATOM 3512 C CA . GLU B 1 81 ? 16.900 46.590 54.838 1.00 16.00 81 GLU B CA 1
ATOM 3513 C C . GLU B 1 81 ? 16.812 45.221 55.504 1.00 15.72 81 GLU B C 1
ATOM 3514 O O . GLU B 1 81 ? 16.453 45.138 56.674 1.00 16.44 81 GLU B O 1
ATOM 3520 N N . ASP B 1 82 ? 17.146 44.158 54.770 1.00 15.17 82 ASP B N 1
ATOM 3521 C CA . ASP B 1 82 ? 16.940 42.797 55.268 1.00 14.91 82 ASP B CA 1
ATOM 3522 C C . ASP B 1 82 ? 18.148 42.164 55.968 1.00 13.92 82 ASP B C 1
ATOM 3523 O O . ASP B 1 82 ? 19.299 42.355 55.557 1.00 13.06 82 ASP B O 1
ATOM 3528 N N . GLN B 1 83 ? 17.864 41.383 57.010 1.00 12.38 83 GLN B N 1
ATOM 3529 C CA . GLN B 1 83 ? 18.940 40.790 57.800 1.00 12.31 83 GLN B CA 1
ATOM 3530 C C . GLN B 1 83 ? 19.817 39.818 57.014 1.00 12.32 83 GLN B C 1
ATOM 3531 O O . GLN B 1 83 ? 21.033 39.789 57.212 1.00 11.95 83 GLN B O 1
ATOM 3537 N N . GLU B 1 84 ? 19.205 39.008 56.148 1.00 12.57 84 GLU B N 1
ATOM 3538 C CA . GLU B 1 84 ? 19.977 38.028 55.372 1.00 13.28 84 GLU B CA 1
ATOM 3539 C C . GLU B 1 84 ? 21.078 38.695 54.536 1.00 13.16 84 GLU B C 1
ATOM 3540 O O . GLU B 1 84 ? 22.241 38.287 54.596 1.00 14.05 84 GLU B O 1
ATOM 3543 N N . SER B 1 85 ? 20.711 39.736 53.788 1.00 13.27 85 SER B N 1
ATOM 3544 C CA . SER B 1 85 ? 21.689 40.497 53.001 1.00 12.96 85 SER B CA 1
ATOM 3545 C C . SER B 1 85 ? 22.738 41.161 53.879 1.00 12.03 85 SER B C 1
ATOM 3546 O O . SER B 1 85 ? 23.929 41.189 53.538 1.00 11.05 85 SER B O 1
ATOM 3549 N N . ALA B 1 86 ? 22.287 41.725 54.991 1.00 10.97 86 ALA B N 1
ATOM 3550 C CA . ALA B 1 86 ? 23.173 42.428 55.903 1.00 11.30 86 ALA B CA 1
ATOM 3551 C C . ALA B 1 86 ? 24.230 41.500 56.484 1.00 10.90 86 ALA B C 1
ATOM 3552 O O . ALA B 1 86 ? 25.409 41.859 56.532 1.00 10.68 86 ALA B O 1
ATOM 3554 N N . MET B 1 87 ? 23.806 40.318 56.924 1.00 10.62 87 MET B N 1
ATOM 3555 C CA . MET B 1 87 ? 24.731 39.333 57.497 1.00 11.03 87 MET B CA 1
ATOM 3556 C C . MET B 1 87 ? 25.793 38.897 56.470 1.00 10.79 87 MET B C 1
ATOM 3557 O O . MET B 1 87 ? 26.983 38.775 56.808 1.00 9.76 87 MET B O 1
ATOM 3562 N N . GLY B 1 88 ? 25.368 38.727 55.216 1.00 10.04 88 GLY B N 1
ATOM 3563 C CA . GLY B 1 88 ? 26.303 38.415 54.135 1.00 10.89 88 GLY B CA 1
ATOM 3564 C C . GLY B 1 88 ? 27.358 39.508 54.005 1.00 10.07 88 GLY B C 1
ATOM 3565 O O . GLY B 1 88 ? 28.563 39.222 53.886 1.00 11.47 88 GLY B O 1
ATOM 3566 N N . LEU B 1 89 ? 26.904 40.759 54.050 1.00 9.92 89 LEU B N 1
ATOM 3567 C CA A LEU B 1 89 ? 27.786 41.921 53.940 0.50 9.90 89 LEU B CA 1
ATOM 3568 C CA B LEU B 1 89 ? 27.789 41.903 53.918 0.50 9.39 89 LEU B CA 1
ATOM 3569 C C . LEU B 1 89 ? 28.790 41.942 55.079 1.00 9.97 89 LEU B C 1
ATOM 3570 O O . LEU B 1 89 ? 29.990 42.170 54.867 1.00 9.55 89 LEU B O 1
ATOM 3579 N N . PHE B 1 90 ? 28.305 41.698 56.298 1.00 9.22 90 PHE B N 1
ATOM 3580 C CA . PHE B 1 90 ? 29.197 41.721 57.460 1.00 9.78 90 PHE B CA 1
ATOM 3581 C C . PHE B 1 90 ? 30.216 40.588 57.441 1.00 10.02 90 PHE B C 1
ATOM 3582 O O . PHE B 1 90 ? 31.328 40.751 57.945 1.00 10.67 90 PHE B O 1
ATOM 3590 N N . LEU B 1 91 ? 29.860 39.461 56.829 1.00 9.81 91 LEU B N 1
ATOM 3591 C CA . LEU B 1 91 ? 30.789 38.344 56.724 1.00 10.92 91 LEU B CA 1
ATOM 3592 C C . LEU B 1 91 ? 31.885 38.681 55.710 1.00 10.37 91 LEU B C 1
ATOM 3593 O O . LEU B 1 91 ? 33.064 38.510 56.006 1.00 9.75 91 LEU B O 1
ATOM 3598 N N . ASP B 1 92 ? 31.501 39.175 54.531 1.00 10.13 92 ASP B N 1
ATOM 3599 C CA . ASP B 1 92 ? 32.498 39.559 53.527 1.00 11.04 92 ASP B CA 1
ATOM 3600 C C . ASP B 1 92 ? 33.420 40.650 54.071 1.00 11.05 92 ASP B C 1
ATOM 3601 O O . ASP B 1 92 ? 34.648 40.625 53.862 1.00 12.11 92 ASP B O 1
ATOM 3606 N N . GLU B 1 93 ? 32.834 41.578 54.815 1.00 10.11 93 GLU B N 1
ATOM 3607 C CA . GLU B 1 93 ? 33.616 42.622 55.466 1.00 10.81 93 GLU B CA 1
ATOM 3608 C C . GLU B 1 93 ? 34.600 42.023 56.489 1.00 10.03 93 GLU B C 1
ATOM 3609 O O . GLU B 1 93 ? 35.778 42.401 56.506 1.00 10.56 93 GLU B O 1
ATOM 3615 N N . ALA B 1 94 ? 34.128 41.084 57.301 1.00 9.22 94 ALA B N 1
ATOM 3616 C CA . ALA B 1 94 ? 34.966 40.438 58.337 1.00 9.87 94 ALA B CA 1
ATOM 3617 C C . ALA B 1 94 ? 36.176 39.769 57.706 1.00 9.95 94 ALA B C 1
ATOM 3618 O O . ALA B 1 94 ? 37.298 39.870 58.215 1.00 8.98 94 ALA B O 1
ATOM 3620 N N . VAL B 1 95 ? 35.944 39.111 56.569 1.00 9.99 95 VAL B N 1
ATOM 3621 C CA . VAL B 1 95 ? 37.014 38.406 55.853 1.00 11.07 95 VAL B CA 1
ATOM 3622 C C . VAL B 1 95 ? 38.100 39.380 55.419 1.00 10.82 95 VAL B C 1
ATOM 3623 O O . VAL B 1 95 ? 39.293 39.101 55.538 1.00 11.33 95 VAL B O 1
ATOM 3627 N N . ARG B 1 96 ? 37.675 40.546 54.960 1.00 10.54 96 ARG B N 1
ATOM 3628 C CA . ARG B 1 96 ? 38.576 41.546 54.418 1.00 11.20 96 ARG B CA 1
ATOM 3629 C C . ARG B 1 96 ? 39.242 42.408 55.501 1.00 10.49 96 ARG B C 1
ATOM 3630 O O . ARG B 1 96 ? 40.381 42.905 55.333 1.00 10.41 96 ARG B O 1
ATOM 3638 N N . VAL B 1 97 ? 38.538 42.581 56.619 1.00 9.10 97 VAL B N 1
ATOM 3639 C CA . VAL B 1 97 ? 39.007 43.464 57.686 1.00 8.37 97 VAL B CA 1
ATOM 3640 C C . VAL B 1 97 ? 39.915 42.749 58.686 1.00 7.85 97 VAL B C 1
ATOM 3641 O O . VAL B 1 97 ? 40.865 43.345 59.198 1.00 8.83 97 VAL B O 1
ATOM 3645 N N . LEU B 1 98 ? 39.599 41.494 58.983 1.00 8.52 98 LEU B N 1
ATOM 3646 C CA . LEU B 1 98 ? 40.405 40.697 59.912 1.00 9.37 98 LEU B CA 1
ATOM 3647 C C . LEU B 1 98 ? 41.932 40.803 59.667 1.00 9.66 98 LEU B C 1
ATOM 3648 O O . LEU B 1 98 ? 42.678 41.126 60.613 1.00 8.80 98 LEU B O 1
ATOM 3653 N N . PRO B 1 99 ? 42.411 40.505 58.431 1.00 10.05 99 PRO B N 1
ATOM 3654 C CA . PRO B 1 99 ? 43.858 40.568 58.244 1.00 10.43 99 PRO B CA 1
ATOM 3655 C C . PRO B 1 99 ? 44.399 41.974 58.352 1.00 10.65 99 PRO B C 1
ATOM 3656 O O . PRO B 1 99 ? 45.558 42.137 58.721 1.00 12.11 99 PRO B O 1
ATOM 3660 N N . GLN B 1 100 ? 43.589 42.993 58.039 1.00 10.29 100 GLN B N 1
ATOM 3661 C CA . GLN B 1 100 ? 44.043 44.369 58.209 1.00 10.05 100 GLN B CA 1
ATOM 3662 C C . GLN B 1 100 ? 44.307 44.683 59.685 1.00 9.98 100 GLN B C 1
ATOM 3663 O O . GLN B 1 100 ? 45.283 45.359 60.022 1.00 11.32 100 GLN B O 1
ATOM 3669 N N . LEU B 1 101 ? 43.428 44.207 60.557 1.00 10.06 101 LEU B N 1
ATOM 3670 C CA . LEU B 1 101 ? 43.556 44.484 61.993 1.00 11.24 101 LEU B CA 1
ATOM 3671 C C . LEU B 1 101 ? 44.622 43.608 62.608 1.00 11.61 101 LEU B C 1
ATOM 3672 O O . LEU B 1 101 ? 45.337 44.037 63.508 1.00 11.93 101 LEU B O 1
ATOM 3677 N N . GLU B 1 102 ? 44.718 42.373 62.123 1.00 13.04 102 GLU B N 1
ATOM 3678 C CA . GLU B 1 102 ? 45.767 41.468 62.582 1.00 14.55 102 GLU B CA 1
ATOM 3679 C C . GLU B 1 102 ? 47.132 42.089 62.311 1.00 15.06 102 GLU B C 1
ATOM 3680 O O . GLU B 1 102 ? 47.997 42.093 63.193 1.00 14.72 102 GLU B O 1
ATOM 3686 N N . ASP B 1 103 ? 47.312 42.620 61.102 1.00 15.29 103 ASP B N 1
ATOM 3687 C CA . ASP B 1 103 ? 48.547 43.331 60.733 1.00 16.61 103 ASP B CA 1
ATOM 3688 C C . ASP B 1 103 ? 48.802 44.567 61.589 1.00 15.85 103 ASP B C 1
ATOM 3689 O O . ASP B 1 103 ? 49.914 44.772 62.097 1.00 16.10 103 ASP B O 1
ATOM 3694 N N . ALA B 1 104 ? 47.767 45.379 61.769 1.00 14.46 104 ALA B N 1
ATOM 3695 C CA . ALA B 1 104 ? 47.894 46.632 62.489 1.00 14.37 104 ALA B CA 1
ATOM 3696 C C . ALA B 1 104 ? 48.292 46.384 63.948 1.00 14.13 104 ALA B C 1
ATOM 3697 O O . ALA B 1 104 ? 49.106 47.114 64.496 1.00 15.14 104 ALA B O 1
ATOM 3699 N N . TYR B 1 105 ? 47.767 45.328 64.555 1.00 13.89 105 TYR B N 1
ATOM 3700 C CA . TYR B 1 105 ? 47.940 45.126 65.989 1.00 14.24 105 TYR B CA 1
ATOM 3701 C C . TYR B 1 105 ? 48.987 44.079 66.372 1.00 15.43 105 TYR B C 1
ATOM 3702 O O . TYR B 1 105 ? 49.239 43.878 67.558 1.00 16.00 105 TYR B O 1
ATOM 3711 N N . ALA B 1 106 ? 49.589 43.427 65.378 1.00 16.83 106 ALA B N 1
ATOM 3712 C CA . ALA B 1 106 ? 50.428 42.238 65.607 1.00 17.77 106 ALA B CA 1
ATOM 3713 C C . ALA B 1 106 ? 51.520 42.495 66.639 1.00 17.99 106 ALA B C 1
ATOM 3714 O O . ALA B 1 106 ? 51.817 41.622 67.470 1.00 17.98 106 ALA B O 1
ATOM 3716 N N . ASP B 1 107 ? 52.102 43.687 66.580 1.00 18.09 107 ASP B N 1
ATOM 3717 C CA . ASP B 1 107 ? 53.208 44.025 67.483 1.00 19.43 107 ASP B CA 1
ATOM 3718 C C . ASP B 1 107 ? 52.884 45.140 68.501 1.00 18.02 107 ASP B C 1
ATOM 3719 O O . ASP B 1 107 ? 53.778 45.682 69.152 1.00 18.33 107 ASP B O 1
ATOM 3724 N N . ASP B 1 108 ? 51.599 45.472 68.624 1.00 15.82 108 ASP B N 1
ATOM 3725 C CA . ASP B 1 108 ? 51.115 46.378 69.657 1.00 14.32 108 ASP B CA 1
ATOM 3726 C C . ASP B 1 108 ? 49.745 45.843 70.081 1.00 13.74 108 ASP B C 1
ATOM 3727 O O . ASP B 1 108 ? 48.712 46.508 69.914 1.00 12.99 108 ASP B O 1
ATOM 3732 N N . ARG B 1 109 ? 49.750 44.627 70.611 1.00 13.10 109 ARG B N 1
ATOM 3733 C CA . ARG B 1 109 ? 48.499 43.916 70.897 1.00 13.19 109 ARG B CA 1
ATOM 3734 C C . ARG B 1 109 ? 47.811 44.551 72.095 1.00 12.74 109 ARG B C 1
ATOM 3735 O O . ARG B 1 109 ? 48.454 44.822 73.119 1.00 12.59 109 ARG B O 1
ATOM 3743 N N . PRO B 1 110 ? 46.507 44.801 71.964 1.00 11.72 110 PRO B N 1
ATOM 3744 C CA . PRO B 1 110 ? 45.741 45.380 73.072 1.00 11.31 110 PRO B CA 1
ATOM 3745 C C . PRO B 1 110 ? 45.668 44.442 74.281 1.00 10.17 110 PRO B C 1
ATOM 3746 O O . PRO B 1 110 ? 45.803 43.220 74.145 1.00 10.22 110 PRO B O 1
ATOM 3750 N N . ASP B 1 111 ? 45.461 45.026 75.462 1.00 9.50 111 ASP B N 1
ATOM 3751 C CA . ASP B 1 111 ? 45.206 44.260 76.675 1.00 9.48 111 ASP B CA 1
ATOM 3752 C C . ASP B 1 111 ? 43.750 43.787 76.749 1.00 8.42 111 ASP B C 1
ATOM 3753 O O . ASP B 1 111 ? 43.427 42.838 77.462 1.00 7.90 111 ASP B O 1
ATOM 3758 N N . LEU B 1 112 ? 42.885 44.462 75.991 1.00 7.70 112 LEU B N 1
ATOM 3759 C CA A LEU B 1 112 ? 41.455 44.180 76.011 0.50 7.12 112 LEU B CA 1
ATOM 3760 C CA B LEU B 1 112 ? 41.438 44.224 76.033 0.50 6.71 112 LEU B CA 1
ATOM 3761 C C . LEU B 1 112 ? 40.844 44.733 74.725 1.00 6.98 112 LEU B C 1
ATOM 3762 O O . LEU B 1 112 ? 41.236 45.795 74.272 1.00 6.92 112 LEU B O 1
ATOM 3771 N N . ILE B 1 113 ? 39.925 43.965 74.140 1.00 6.57 113 ILE B N 1
ATOM 3772 C CA . ILE B 1 113 ? 39.172 44.403 72.952 1.00 7.18 113 ILE B CA 1
ATOM 3773 C C . ILE B 1 113 ? 37.700 44.616 73.336 1.00 6.65 113 ILE B C 1
ATOM 3774 O O . ILE B 1 113 ? 37.087 43.739 73.941 1.00 7.43 113 ILE B O 1
ATOM 3779 N N . VAL B 1 114 ? 37.154 45.772 72.977 1.00 6.96 114 VAL B N 1
ATOM 3780 C CA . VAL B 1 114 ? 35.722 46.028 73.118 1.00 6.95 114 VAL B CA 1
ATOM 3781 C C . VAL B 1 114 ? 35.195 46.082 71.696 1.00 6.44 114 VAL B C 1
ATOM 3782 O O . VAL B 1 114 ? 35.745 46.810 70.865 1.00 7.70 114 VAL B O 1
ATOM 3786 N N . TYR B 1 115 ? 34.160 45.304 71.382 1.00 6.84 115 TYR B N 1
ATOM 3787 C CA . TYR B 1 115 ? 33.776 45.200 69.975 1.00 6.40 115 TYR B CA 1
ATOM 3788 C C . TYR B 1 115 ? 32.277 45.324 69.750 1.00 6.59 115 TYR B C 1
ATOM 3789 O O . TYR B 1 115 ? 31.447 44.918 70.581 1.00 6.01 115 TYR B O 1
ATOM 3798 N N . ASP B 1 116 ? 31.937 45.892 68.600 1.00 6.69 116 ASP B N 1
ATOM 3799 C CA . ASP B 1 116 ? 30.540 46.063 68.220 1.00 7.55 116 ASP B CA 1
ATOM 3800 C C . ASP B 1 116 ? 29.886 44.743 67.801 1.00 8.26 116 ASP B C 1
ATOM 3801 O O . ASP B 1 116 ? 30.571 43.795 67.420 1.00 8.47 116 ASP B O 1
ATOM 3806 N N . ILE B 1 117 ? 28.557 44.695 67.853 1.00 8.17 117 ILE B N 1
ATOM 3807 C CA . ILE B 1 117 ? 27.830 43.473 67.492 1.00 8.92 117 ILE B CA 1
ATOM 3808 C C . ILE B 1 117 ? 28.173 42.958 66.079 1.00 9.19 117 ILE B C 1
ATOM 3809 O O . ILE B 1 117 ? 28.033 41.756 65.813 1.00 10.31 117 ILE B O 1
ATOM 3814 N N . ALA B 1 118 ? 28.602 43.860 65.200 1.00 8.81 118 ALA B N 1
ATOM 3815 C CA . ALA B 1 118 ? 28.875 43.511 63.805 1.00 10.19 118 ALA B CA 1
ATOM 3816 C C . ALA B 1 118 ? 30.377 43.327 63.535 1.00 10.75 118 ALA B C 1
ATOM 3817 O O . ALA B 1 118 ? 30.769 42.993 62.408 1.00 11.44 118 ALA B O 1
ATOM 3819 N N . SER B 1 119 ? 31.201 43.511 64.571 1.00 10.33 119 SER B N 1
ATOM 3820 C CA . SER B 1 119 ? 32.660 43.458 64.400 1.00 10.50 119 SER B CA 1
ATOM 3821 C C . SER B 1 119 ? 33.182 42.048 64.609 1.00 10.35 119 SER B C 1
ATOM 3822 O O . SER B 1 119 ? 33.917 41.786 65.584 1.00 11.16 119 SER B O 1
ATOM 3825 N N . TRP B 1 120 ? 32.816 41.135 63.702 1.00 10.18 120 TRP B N 1
ATOM 3826 C CA . TRP B 1 120 ? 33.149 39.714 63.853 1.00 10.84 120 TRP B CA 1
ATOM 3827 C C . TRP B 1 120 ? 34.653 39.362 63.922 1.00 10.69 120 TRP B C 1
ATOM 3828 O O . TRP B 1 120 ? 34.998 38.320 64.469 1.00 11.92 120 TRP B O 1
ATOM 3839 N N . PRO B 1 121 ? 35.552 40.193 63.336 1.00 10.56 121 PRO B N 1
ATOM 3840 C CA . PRO B 1 121 ? 36.983 39.890 63.553 1.00 10.54 121 PRO B CA 1
ATOM 3841 C C . PRO B 1 121 ? 37.416 39.874 65.026 1.00 10.34 121 PRO B C 1
ATOM 3842 O O . PRO B 1 121 ? 38.388 39.189 65.381 1.00 10.18 121 PRO B O 1
ATOM 3846 N N . ALA B 1 122 ? 36.701 40.609 65.881 1.00 10.25 122 ALA B N 1
ATOM 3847 C CA . ALA B 1 122 ? 37.160 40.773 67.268 1.00 11.44 122 ALA B CA 1
ATOM 3848 C C . ALA B 1 122 ? 37.317 39.488 68.069 1.00 11.65 122 ALA B C 1
ATOM 3849 O O . ALA B 1 122 ? 38.392 39.270 68.622 1.00 11.63 122 ALA B O 1
ATOM 3851 N N . PRO B 1 123 ? 36.279 38.611 68.124 1.00 12.54 123 PRO B N 1
ATOM 3852 C CA . PRO B 1 123 ? 36.429 37.342 68.831 1.00 12.90 123 PRO B CA 1
ATOM 3853 C C . PRO B 1 123 ? 37.483 36.432 68.211 1.00 13.28 123 PRO B C 1
ATOM 3854 O O . PRO B 1 123 ? 38.139 35.667 68.936 1.00 13.36 123 PRO B O 1
ATOM 3858 N N . VAL B 1 124 ? 37.662 36.513 66.890 1.00 12.37 124 VAL B N 1
ATOM 3859 C CA . VAL B 1 124 ? 38.709 35.745 66.221 1.00 12.91 124 VAL B CA 1
ATOM 3860 C C . VAL B 1 124 ? 40.091 36.127 66.754 1.00 12.67 124 VAL B C 1
ATOM 3861 O O . VAL B 1 124 ? 40.856 35.256 67.177 1.00 13.22 124 VAL B O 1
ATOM 3865 N N . LEU B 1 125 ? 40.397 37.423 66.768 1.00 12.33 125 LEU B N 1
ATOM 3866 C CA . LEU B 1 125 ? 41.691 37.897 67.254 1.00 12.38 125 LEU B CA 1
ATOM 3867 C C . LEU B 1 125 ? 41.849 37.740 68.753 1.00 13.13 125 LEU B C 1
ATOM 3868 O O . LEU B 1 125 ? 42.939 37.398 69.236 1.00 13.56 125 LEU B O 1
ATOM 3873 N N . GLY B 1 126 ? 40.767 37.984 69.499 1.00 13.26 126 GLY B N 1
ATOM 3874 C CA . GLY B 1 126 ? 40.780 37.766 70.950 1.00 14.16 126 GLY B CA 1
ATOM 3875 C C . GLY B 1 126 ? 41.218 36.345 71.271 1.00 15.06 126 GLY B C 1
ATOM 3876 O O . GLY B 1 126 ? 42.085 36.127 72.114 1.00 14.98 126 GLY B O 1
ATOM 3877 N N . ARG B 1 127 ? 40.628 35.377 70.584 1.00 16.03 127 ARG B N 1
ATOM 3878 C CA . ARG B 1 127 ? 40.925 33.972 70.853 1.00 18.13 127 ARG B CA 1
ATOM 3879 C C . ARG B 1 127 ? 42.351 33.619 70.402 1.00 17.99 127 ARG B C 1
ATOM 3880 O O . ARG B 1 127 ? 43.112 33.008 71.162 1.00 18.23 127 ARG B O 1
ATOM 3888 N N . LYS B 1 128 ? 42.713 34.042 69.188 1.00 17.55 128 LYS B N 1
ATOM 3889 C CA . LYS B 1 128 ? 44.063 33.852 68.630 1.00 17.96 128 LYS B CA 1
ATOM 3890 C C . LYS B 1 128 ? 45.175 34.338 69.562 1.00 17.48 128 LYS B C 1
ATOM 3891 O O . LYS B 1 128 ? 46.146 33.606 69.820 1.00 17.96 128 LYS B O 1
ATOM 3897 N N . TRP B 1 129 ? 45.011 35.556 70.078 1.00 16.27 129 TRP B N 1
ATOM 3898 C CA . TRP B 1 129 ? 46.013 36.225 70.903 1.00 16.44 129 TRP B CA 1
ATOM 3899 C C . TRP B 1 129 ? 45.794 36.129 72.424 1.00 15.84 129 TRP B C 1
ATOM 3900 O O . TRP B 1 129 ? 46.568 36.711 73.203 1.00 15.57 129 TRP B O 1
ATOM 3911 N N . ASP B 1 130 ? 44.768 35.376 72.824 1.00 15.53 130 ASP B N 1
ATOM 3912 C CA . ASP B 1 130 ? 44.439 35.145 74.236 1.00 16.36 130 ASP B CA 1
ATOM 3913 C C . ASP B 1 130 ? 44.295 36.479 74.961 1.00 15.49 130 ASP B C 1
ATOM 3914 O O . ASP B 1 130 ? 44.976 36.773 75.957 1.00 15.27 130 ASP B O 1
ATOM 3919 N N . ILE B 1 131 ? 43.427 37.319 74.419 1.00 13.53 131 ILE B N 1
ATOM 3920 C CA . ILE B 1 131 ? 43.132 38.556 75.113 1.00 13.53 131 ILE B CA 1
ATOM 3921 C C . ILE B 1 131 ? 41.610 38.676 75.305 1.00 11.79 131 ILE B C 1
ATOM 3922 O O . ILE B 1 131 ? 40.838 38.252 74.443 1.00 11.94 131 ILE B O 1
ATOM 3927 N N . PRO B 1 132 ? 41.180 39.215 76.454 1.00 10.31 132 PRO B N 1
ATOM 3928 C CA . PRO B 1 132 ? 39.748 39.266 76.732 1.00 9.37 132 PRO B CA 1
ATOM 3929 C C . PRO B 1 132 ? 39.027 40.146 75.716 1.00 8.41 132 PRO B C 1
ATOM 3930 O O . PRO B 1 132 ? 39.585 41.149 75.248 1.00 7.95 132 PRO B O 1
ATOM 3934 N N . PHE B 1 133 ? 37.810 39.762 75.357 1.00 7.80 133 PHE B N 1
ATOM 3935 C CA . PHE B 1 133 ? 37.039 40.570 74.422 1.00 7.68 133 PHE B CA 1
ATOM 3936 C C . PHE B 1 133 ? 35.599 40.701 74.921 1.00 7.59 133 PHE B C 1
ATOM 3937 O O . PHE B 1 133 ? 34.978 39.706 75.330 1.00 9.02 133 PHE B O 1
ATOM 3945 N N . VAL B 1 134 ? 35.093 41.924 74.913 1.00 6.61 134 VAL B N 1
ATOM 3946 C CA . VAL B 1 134 ? 33.771 42.227 75.493 1.00 6.53 134 VAL B CA 1
ATOM 3947 C C . VAL B 1 134 ? 32.922 42.903 74.424 1.00 6.31 134 VAL B C 1
ATOM 3948 O O . VAL B 1 134 ? 33.368 43.871 73.807 1.00 6.90 134 VAL B O 1
ATOM 3952 N N . GLN B 1 135 ? 31.714 42.396 74.194 1.00 6.39 135 GLN B N 1
ATOM 3953 C CA . GLN B 1 135 ? 30.854 43.019 73.185 1.00 6.71 135 GLN B CA 1
ATOM 3954 C C . GLN B 1 135 ? 30.195 44.269 73.733 1.00 7.07 135 GLN B C 1
ATOM 3955 O O . GLN B 1 135 ? 29.810 44.291 74.902 1.00 6.84 135 GLN B O 1
ATOM 3961 N N . LEU B 1 136 ? 30.052 45.298 72.896 1.00 6.85 136 LEU B N 1
ATOM 3962 C CA . LEU B 1 136 ? 29.278 46.500 73.269 1.00 7.13 136 LEU B CA 1
ATOM 3963 C C . LEU B 1 136 ? 28.075 46.529 72.354 1.00 7.23 136 LEU B C 1
ATOM 3964 O O . LEU B 1 136 ? 28.244 46.556 71.141 1.00 8.23 136 LEU B O 1
ATOM 3969 N N . SER B 1 137 ? 26.871 46.447 72.920 1.00 6.62 137 SER B N 1
ATOM 3970 C CA . SER B 1 137 ? 25.673 46.388 72.085 1.00 6.97 137 SER B CA 1
ATOM 3971 C C . SER B 1 137 ? 24.947 47.711 72.101 1.00 7.51 137 SER B C 1
ATOM 3972 O O . SER B 1 137 ? 24.492 48.142 73.174 1.00 6.70 137 SER B O 1
ATOM 3975 N N . PRO B 1 138 ? 24.831 48.349 70.922 1.00 7.87 138 PRO B N 1
ATOM 3976 C CA . PRO B 1 138 ? 24.069 49.597 70.788 1.00 8.64 138 PRO B CA 1
ATOM 3977 C C . PRO B 1 138 ? 22.561 49.327 70.608 1.00 9.01 138 PRO B C 1
ATOM 3978 O O . PRO B 1 138 ? 21.777 50.272 70.501 1.00 11.34 138 PRO B O 1
ATOM 3982 N N . THR B 1 139 ? 22.157 48.058 70.594 1.00 8.75 139 THR B N 1
ATOM 3983 C CA . THR B 1 139 ? 20.730 47.727 70.528 1.00 8.93 139 THR B CA 1
ATOM 3984 C C . THR B 1 139 ? 20.330 46.585 71.469 1.00 8.39 139 THR B C 1
ATOM 3985 O O . THR B 1 139 ? 21.149 46.117 72.276 1.00 7.75 139 THR B O 1
ATOM 3989 N N . PHE B 1 140 ? 19.069 46.159 71.404 1.00 8.62 140 PHE B N 1
ATOM 3990 C CA . PHE B 1 140 ? 18.643 45.035 72.245 1.00 8.54 140 PHE B CA 1
ATOM 3991 C C . PHE B 1 140 ? 19.392 43.750 71.915 1.00 8.67 140 PHE B C 1
ATOM 3992 O O . PHE B 1 140 ? 19.893 43.564 70.798 1.00 7.94 140 PHE B O 1
ATOM 4000 N N . VAL B 1 141 ? 19.504 42.895 72.935 1.00 8.25 141 VAL B N 1
ATOM 4001 C CA . VAL B 1 141 ? 20.219 41.634 72.825 1.00 8.73 141 VAL B CA 1
ATOM 4002 C C . VAL B 1 141 ? 19.242 40.461 72.759 1.00 9.91 141 VAL B C 1
ATOM 4003 O O . VAL B 1 141 ? 18.019 40.639 72.925 1.00 9.43 141 VAL B O 1
ATOM 4007 N N . ALA B 1 142 ? 19.776 39.274 72.505 1.00 10.86 142 ALA B N 1
ATOM 4008 C CA . ALA B 1 142 ? 18.963 38.057 72.442 1.00 12.53 142 ALA B CA 1
ATOM 4009 C C . ALA B 1 142 ? 18.306 37.807 73.805 1.00 14.12 142 ALA B C 1
ATOM 4010 O O . ALA B 1 142 ? 18.887 38.085 74.862 1.00 15.57 142 ALA B O 1
ATOM 4012 N N . TYR B 1 143 ? 17.064 37.363 73.761 1.00 14.19 143 TYR B N 1
ATOM 4013 C CA . TYR B 1 143 ? 16.266 37.135 74.952 1.00 14.77 143 TYR B CA 1
ATOM 4014 C C . TYR B 1 143 ? 15.596 35.781 74.711 1.00 15.47 143 TYR B C 1
ATOM 4015 O O . TYR B 1 143 ? 15.685 35.217 73.604 1.00 15.19 143 TYR B O 1
ATOM 4024 N N . GLU B 1 144 ? 14.911 35.260 75.717 1.00 16.54 144 GLU B N 1
ATOM 4025 C CA . GLU B 1 144 ? 14.209 33.984 75.539 1.00 17.51 144 GLU B CA 1
ATOM 4026 C C . GLU B 1 144 ? 13.103 34.127 74.486 1.00 17.38 144 GLU B C 1
ATOM 4027 O O . GLU B 1 144 ? 12.189 34.933 74.646 1.00 18.23 144 GLU B O 1
ATOM 4030 N N . GLY B 1 145 ? 13.215 33.356 73.407 1.00 18.14 145 GLY B N 1
ATOM 4031 C CA . GLY B 1 145 ? 12.242 33.376 72.328 1.00 18.26 145 GLY B CA 1
ATOM 4032 C C . GLY B 1 145 ? 12.758 34.140 71.121 1.00 18.16 145 GLY B C 1
ATOM 4033 O O . GLY B 1 145 ? 12.085 34.200 70.081 1.00 18.02 145 GLY B O 1
ATOM 4034 N N . PHE B 1 146 ? 13.953 34.716 71.254 1.00 17.34 146 PHE B N 1
ATOM 4035 C CA . PHE B 1 146 ? 14.527 35.541 70.188 1.00 17.46 146 PHE B CA 1
ATOM 4036 C C . PHE B 1 146 ? 14.628 34.792 68.853 1.00 17.41 146 PHE B C 1
ATOM 4037 O O . PHE B 1 146 ? 14.239 35.321 67.809 1.00 16.38 146 PHE B O 1
ATOM 4045 N N . GLU B 1 147 ? 15.145 33.568 68.902 1.00 17.83 147 GLU B N 1
ATOM 4046 C CA . GLU B 1 147 ? 15.343 32.763 67.703 1.00 19.41 147 GLU B CA 1
ATOM 4047 C C . GLU B 1 147 ? 14.051 32.509 66.945 1.00 19.63 147 GLU B C 1
ATOM 4048 O O . GLU B 1 147 ? 14.067 32.422 65.722 1.00 19.70 147 GLU B O 1
ATOM 4054 N N . GLU B 1 148 ? 12.942 32.385 67.673 1.00 20.10 148 GLU B N 1
ATOM 4055 C CA . GLU B 1 148 ? 11.636 32.167 67.030 1.00 20.39 148 GLU B CA 1
ATOM 4056 C C . GLU B 1 148 ? 11.080 33.467 66.446 1.00 20.05 148 GLU B C 1
ATOM 4057 O O . GLU B 1 148 ? 10.448 33.453 65.383 1.00 20.38 148 GLU B O 1
ATOM 4059 N N . ASP B 1 149 ? 11.329 34.583 67.134 1.00 19.64 149 ASP B N 1
ATOM 4060 C CA . ASP B 1 149 ? 10.912 35.908 66.667 1.00 19.77 149 ASP B CA 1
ATOM 4061 C C . ASP B 1 149 ? 11.719 36.381 65.450 1.00 19.09 149 ASP B C 1
ATOM 4062 O O . ASP B 1 149 ? 11.194 37.102 64.596 1.00 19.29 149 ASP B O 1
ATOM 4067 N N . VAL B 1 150 ? 12.991 35.988 65.398 1.00 17.38 150 VAL B N 1
ATOM 4068 C CA . VAL B 1 150 ? 13.927 36.421 64.358 1.00 17.48 150 VAL B CA 1
ATOM 4069 C C . VAL B 1 150 ? 14.627 35.176 63.787 1.00 17.30 150 VAL B C 1
ATOM 4070 O O . VAL B 1 150 ? 15.809 34.944 64.048 1.00 16.49 150 VAL B O 1
ATOM 4074 N N . PRO B 1 151 ? 13.890 34.368 62.993 1.00 17.61 151 PRO B N 1
ATOM 4075 C CA . PRO B 1 151 ? 14.353 33.038 62.548 1.00 17.60 151 PRO B CA 1
ATOM 4076 C C . PRO B 1 151 ? 15.559 33.059 61.603 1.00 17.03 151 PRO B C 1
ATOM 4077 O O . PRO B 1 151 ? 16.181 32.011 61.392 1.00 16.89 151 PRO B O 1
ATOM 4081 N N . ALA B 1 152 ? 15.885 34.242 61.060 1.00 16.57 152 ALA B N 1
ATOM 4082 C CA . ALA B 1 152 ? 17.078 34.452 60.230 1.00 16.38 152 ALA B CA 1
ATOM 4083 C C . ALA B 1 152 ? 18.363 34.015 60.934 1.00 16.13 152 ALA B C 1
ATOM 4084 O O . ALA B 1 152 ? 19.355 33.698 60.272 1.00 15.27 152 ALA B O 1
ATOM 4086 N N . VAL B 1 153 ? 18.343 33.978 62.263 1.00 15.96 153 VAL B N 1
ATOM 4087 C CA . VAL B 1 153 ? 19.546 33.619 63.016 1.00 16.52 153 VAL B CA 1
ATOM 4088 C C . VAL B 1 153 ? 19.708 32.110 63.205 1.00 17.65 153 VAL B C 1
ATOM 4089 O O . VAL B 1 153 ? 20.775 31.644 63.603 1.00 17.34 153 VAL B O 1
ATOM 4093 N N . GLN B 1 154 ? 18.645 31.360 62.913 1.00 18.59 154 GLN B N 1
ATOM 4094 C CA . GLN B 1 154 ? 18.670 29.901 63.024 1.00 20.29 154 GLN B CA 1
ATOM 4095 C C . GLN B 1 154 ? 19.422 29.309 61.844 1.00 20.60 154 GLN B C 1
ATOM 4096 O O . GLN B 1 154 ? 19.114 29.602 60.686 1.00 20.78 154 GLN B O 1
ATOM 4102 N N . ASP B 1 155 ? 20.419 28.494 62.162 1.00 20.89 155 ASP B N 1
ATOM 4103 C CA . ASP B 1 155 ? 21.267 27.841 61.179 1.00 22.05 155 ASP B CA 1
ATOM 4104 C C . ASP B 1 155 ? 20.504 26.723 60.462 1.00 23.09 155 ASP B C 1
ATOM 4105 O O . ASP B 1 155 ? 20.176 25.704 61.078 1.00 22.69 155 ASP B O 1
ATOM 4110 N N . PRO B 1 156 ? 20.232 26.899 59.154 1.00 24.37 156 PRO B N 1
ATOM 4111 C CA . PRO B 1 156 ? 19.454 25.875 58.446 1.00 25.73 156 PRO B CA 1
ATOM 4112 C C . PRO B 1 156 ? 20.292 24.635 58.074 1.00 26.89 156 PRO B C 1
ATOM 4113 O O . PRO B 1 156 ? 19.743 23.630 57.606 1.00 27.93 156 PRO B O 1
ATOM 4117 N N . THR B 1 157 ? 21.602 24.714 58.283 1.00 27.84 157 THR B N 1
ATOM 4118 C CA . THR B 1 157 ? 22.516 23.599 58.033 1.00 29.25 157 THR B CA 1
ATOM 4119 C C . THR B 1 157 ? 22.785 22.768 59.290 1.00 30.14 157 THR B C 1
ATOM 4120 O O . THR B 1 157 ? 23.429 21.718 59.218 1.00 31.12 157 THR B O 1
ATOM 4124 N N . ALA B 1 158 ? 22.290 23.229 60.438 1.00 30.85 158 ALA B N 1
ATOM 4125 C CA . ALA B 1 158 ? 22.567 22.563 61.717 1.00 31.17 158 ALA B CA 1
ATOM 4126 C C . ALA B 1 158 ? 21.560 21.462 62.060 1.00 31.52 158 ALA B C 1
ATOM 4127 O O . ALA B 1 158 ? 20.519 21.322 61.415 1.00 31.83 158 ALA B O 1
ATOM 4129 N N . ASP B 1 181 ? 18.032 29.378 50.679 1.00 34.32 181 ASP B N 1
ATOM 4130 C CA . ASP B 1 181 ? 19.182 29.074 49.818 1.00 33.93 181 ASP B CA 1
ATOM 4131 C C . ASP B 1 181 ? 20.309 30.072 50.063 1.00 32.73 181 ASP B C 1
ATOM 4132 O O . ASP B 1 181 ? 21.453 29.679 50.290 1.00 32.53 181 ASP B O 1
ATOM 4137 N N . GLY B 1 182 ? 19.973 31.360 49.997 1.00 31.50 182 GLY B N 1
ATOM 4138 C CA . GLY B 1 182 ? 20.891 32.427 50.381 1.00 29.90 182 GLY B CA 1
ATOM 4139 C C . GLY B 1 182 ? 21.309 32.296 51.837 1.00 28.66 182 GLY B C 1
ATOM 4140 O O . GLY B 1 182 ? 22.460 32.573 52.188 1.00 28.06 182 GLY B O 1
ATOM 4141 N N . LEU B 1 183 ? 20.368 31.877 52.687 1.00 27.58 183 LEU B N 1
ATOM 4142 C CA . LEU B 1 183 ? 20.653 31.700 54.110 1.00 26.32 183 LEU B CA 1
ATOM 4143 C C . LEU B 1 183 ? 21.524 30.465 54.336 1.00 25.37 183 LEU B C 1
ATOM 4144 O O . LEU B 1 183 ? 22.404 30.461 55.205 1.00 23.97 183 LEU B O 1
ATOM 4149 N N . VAL B 1 184 ? 21.287 29.425 53.540 1.00 24.42 184 VAL B N 1
ATOM 4150 C CA . VAL B 1 184 ? 22.128 28.232 53.573 1.00 24.08 184 VAL B CA 1
ATOM 4151 C C . VAL B 1 184 ? 23.539 28.594 53.131 1.00 23.33 184 VAL B C 1
ATOM 4152 O O . VAL B 1 184 ? 24.513 28.183 53.770 1.00 23.13 184 VAL B O 1
ATOM 4156 N N . ARG B 1 185 ? 23.644 29.388 52.062 1.00 22.79 185 ARG B N 1
ATOM 4157 C CA . ARG B 1 185 ? 24.949 29.827 51.562 1.00 22.68 185 ARG B CA 1
ATOM 4158 C C . ARG B 1 185 ? 25.663 30.657 52.618 1.00 20.92 185 ARG B C 1
ATOM 4159 O O . ARG B 1 185 ? 26.852 30.474 52.854 1.00 21.03 185 ARG B O 1
ATOM 4167 N N . PHE B 1 186 ? 24.930 31.562 53.248 1.00 19.66 186 PHE B N 1
ATOM 4168 C CA . PHE B 1 186 ? 25.512 32.391 54.311 1.00 18.13 186 PHE B CA 1
ATOM 4169 C C . PHE B 1 186 ? 26.093 31.548 55.449 1.00 17.51 186 PHE B C 1
ATOM 4170 O O . PHE B 1 186 ? 27.244 31.751 55.852 1.00 17.45 186 PHE B O 1
ATOM 4178 N N . PHE B 1 187 ? 25.289 30.624 55.980 1.00 16.69 187 PHE B N 1
ATOM 4179 C CA . PHE B 1 187 ? 25.713 29.825 57.145 1.00 16.20 187 PHE B CA 1
ATOM 4180 C C . PHE B 1 187 ? 26.855 28.867 56.819 1.00 16.66 187 PHE B C 1
ATOM 4181 O O . PHE B 1 187 ? 27.706 28.604 57.667 1.00 15.70 187 PHE B O 1
ATOM 4189 N N . THR B 1 188 ? 26.891 28.391 55.579 1.00 16.32 188 THR B N 1
ATOM 4190 C CA . THR B 1 188 ? 28.019 27.580 55.114 1.00 17.53 188 THR B CA 1
ATOM 4191 C C . THR B 1 188 ? 29.298 28.414 55.057 1.00 16.98 188 THR B C 1
ATOM 4192 O O . THR B 1 188 ? 30.333 27.993 55.575 1.00 17.99 188 THR B O 1
ATOM 4196 N N . ARG B 1 189 ? 29.207 29.602 54.454 1.00 17.05 189 ARG B N 1
ATOM 4197 C CA . ARG B 1 189 ? 30.339 30.525 54.361 1.00 16.73 189 ARG B CA 1
ATOM 4198 C C . ARG B 1 189 ? 30.818 30.944 55.776 1.00 16.31 189 ARG B C 1
ATOM 4199 O O . ARG B 1 189 ? 32.019 30.962 56.050 1.00 15.61 189 ARG B O 1
ATOM 4207 N N . LEU B 1 190 ? 29.879 31.209 56.689 1.00 15.86 190 LEU B N 1
ATOM 4208 C CA . LEU B 1 190 ? 30.235 31.644 58.048 1.00 15.82 190 LEU B CA 1
ATOM 4209 C C . LEU B 1 190 ? 30.944 30.549 58.835 1.00 16.97 190 LEU B C 1
ATOM 4210 O O . LEU B 1 190 ? 31.973 30.790 59.480 1.00 16.69 190 LEU B O 1
ATOM 4215 N N . SER B 1 191 ? 30.368 29.349 58.810 1.00 17.93 191 SER B N 1
ATOM 4216 C CA . SER B 1 191 ? 30.980 28.188 59.449 1.00 19.57 191 SER B CA 1
ATOM 4217 C C . SER B 1 191 ? 32.391 27.948 58.924 1.00 19.27 191 SER B C 1
ATOM 4218 O O . SER B 1 191 ? 33.292 27.658 59.710 1.00 19.59 191 SER B O 1
ATOM 4221 N N . ALA B 1 192 ? 32.578 28.121 57.614 1.00 19.49 192 ALA B N 1
ATOM 4222 C CA . ALA B 1 192 ? 33.891 27.953 56.987 1.00 19.69 192 ALA B CA 1
ATOM 4223 C C . ALA B 1 192 ? 34.872 28.986 57.530 1.00 19.70 192 ALA B C 1
ATOM 4224 O O . ALA B 1 192 ? 36.006 28.645 57.876 1.00 19.92 192 ALA B O 1
ATOM 4226 N N . PHE B 1 193 ? 34.418 30.238 57.611 1.00 18.86 193 PHE B N 1
ATOM 4227 C CA . PHE B 1 193 ? 35.233 31.348 58.114 1.00 18.82 193 PHE B CA 1
ATOM 4228 C C . PHE B 1 193 ? 35.684 31.067 59.542 1.00 18.62 193 PHE B C 1
ATOM 4229 O O . PHE B 1 193 ? 36.856 31.194 59.862 1.00 18.86 193 PHE B O 1
ATOM 4237 N N . LEU B 1 194 ? 34.742 30.687 60.397 1.00 19.16 194 LEU B N 1
ATOM 4238 C CA . LEU B 1 194 ? 35.043 30.466 61.811 1.00 19.88 194 LEU B CA 1
ATOM 4239 C C . LEU B 1 194 ? 36.040 29.320 62.021 1.00 21.28 194 LEU B C 1
ATOM 4240 O O . LEU B 1 194 ? 37.054 29.477 62.712 1.00 20.93 194 LEU B O 1
ATOM 4245 N N . GLU B 1 195 ? 35.754 28.185 61.392 1.00 22.44 195 GLU B N 1
ATOM 4246 C CA . GLU B 1 195 ? 36.607 27.001 61.496 1.00 24.69 195 GLU B CA 1
ATOM 4247 C C . GLU B 1 195 ? 38.027 27.263 60.983 1.00 23.94 195 GLU B C 1
ATOM 4248 O O . GLU B 1 195 ? 39.003 26.857 61.620 1.00 24.02 195 GLU B O 1
ATOM 4254 N N . GLU B 1 196 ? 38.132 27.965 59.855 1.00 23.92 196 GLU B N 1
ATOM 4255 C CA . GLU B 1 196 ? 39.426 28.338 59.269 1.00 24.01 196 GLU B CA 1
ATOM 4256 C C . GLU B 1 196 ? 40.286 29.119 60.267 1.00 23.83 196 GLU B C 1
ATOM 4257 O O . GLU B 1 196 ? 41.507 28.964 60.303 1.00 23.89 196 GLU B O 1
ATOM 4260 N N . HIS B 1 197 ? 39.641 29.944 61.085 1.00 23.14 197 HIS B N 1
ATOM 4261 C CA . HIS B 1 197 ? 40.371 30.834 61.973 1.00 23.39 197 HIS B CA 1
ATOM 4262 C C . HIS B 1 197 ? 40.367 30.383 63.439 1.00 23.61 197 HIS B C 1
ATOM 4263 O O . HIS B 1 197 ? 40.613 31.179 64.345 1.00 24.61 197 HIS B O 1
ATOM 4270 N N . GLY B 1 198 ? 40.114 29.098 63.664 1.00 23.93 198 GLY B N 1
ATOM 4271 C CA . GLY B 1 198 ? 40.234 28.519 65.003 1.00 24.06 198 GLY B CA 1
ATOM 4272 C C . GLY B 1 198 ? 39.089 28.775 65.968 1.00 24.29 198 GLY B C 1
ATOM 4273 O O . GLY B 1 198 ? 39.233 28.576 67.185 1.00 24.67 198 GLY B O 1
ATOM 4274 N N . VAL B 1 199 ? 37.953 29.223 65.448 1.00 23.77 199 VAL B N 1
ATOM 4275 C CA . VAL B 1 199 ? 36.758 29.375 66.276 1.00 23.56 199 VAL B CA 1
ATOM 4276 C C . VAL B 1 199 ? 35.839 28.165 66.066 1.00 23.59 199 VAL B C 1
ATOM 4277 O O . VAL B 1 199 ? 35.368 27.924 64.946 1.00 23.66 199 VAL B O 1
ATOM 4281 N N . ASP B 1 200 ? 35.582 27.426 67.147 1.00 23.72 200 ASP B N 1
ATOM 4282 C CA . ASP B 1 200 ? 34.776 26.201 67.107 1.00 23.87 200 ASP B CA 1
ATOM 4283 C C . ASP B 1 200 ? 33.311 26.437 67.515 1.00 23.79 200 ASP B C 1
ATOM 4284 O O . ASP B 1 200 ? 32.461 25.532 67.444 1.00 24.27 200 ASP B O 1
ATOM 4286 N N . THR B 1 201 ? 33.027 27.659 67.940 1.00 22.53 201 THR B N 1
ATOM 4287 C CA . THR B 1 201 ? 31.695 28.060 68.346 1.00 21.43 201 THR B CA 1
ATOM 4288 C C . THR B 1 201 ? 30.706 27.825 67.206 1.00 20.19 201 THR B C 1
ATOM 4289 O O . THR B 1 201 ? 30.974 28.245 66.076 1.00 20.20 201 THR B O 1
ATOM 4293 N N . PRO B 1 202 ? 29.571 27.147 67.490 1.00 19.22 202 PRO B N 1
ATOM 4294 C CA . PRO B 1 202 ? 28.518 26.985 66.476 1.00 18.21 202 PRO B CA 1
ATOM 4295 C C . PRO B 1 202 ? 28.070 28.335 65.940 1.00 16.74 202 PRO B C 1
ATOM 4296 O O . PRO B 1 202 ? 27.988 29.301 66.700 1.00 15.03 202 PRO B O 1
ATOM 4300 N N . ALA B 1 203 ? 27.767 28.377 64.644 1.00 15.72 203 ALA B N 1
ATOM 4301 C CA . ALA B 1 203 ? 27.436 29.623 63.946 1.00 15.17 203 ALA B CA 1
ATOM 4302 C C . ALA B 1 203 ? 26.383 30.491 64.647 1.00 14.37 203 ALA B C 1
ATOM 4303 O O . ALA B 1 203 ? 26.605 31.698 64.851 1.00 14.03 203 ALA B O 1
ATOM 4305 N N . THR B 1 204 ? 25.243 29.903 65.007 1.00 13.47 204 THR B N 1
ATOM 4306 C CA . THR B 1 204 ? 24.162 30.689 65.633 1.00 13.53 204 THR B CA 1
ATOM 4307 C C . THR B 1 204 ? 24.604 31.299 66.968 1.00 13.97 204 THR B C 1
ATOM 4308 O O . THR B 1 204 ? 24.346 32.477 67.239 1.00 12.84 204 THR B O 1
ATOM 4312 N N . GLU B 1 205 ? 25.279 30.491 67.785 1.00 13.71 205 GLU B N 1
ATOM 4313 C CA . GLU B 1 205 ? 25.803 30.948 69.058 1.00 14.85 205 GLU B CA 1
ATOM 4314 C C . GLU B 1 205 ? 26.815 32.060 68.837 1.00 13.19 205 GLU B C 1
ATOM 4315 O O . GLU B 1 205 ? 26.824 33.044 69.566 1.00 12.83 205 GLU B O 1
ATOM 4321 N N . PHE B 1 206 ? 27.665 31.917 67.822 1.00 12.15 206 PHE B N 1
ATOM 4322 C CA . PHE B 1 206 ? 28.627 32.984 67.540 1.00 11.66 206 PHE B CA 1
ATOM 4323 C C . PHE B 1 206 ? 27.901 34.311 67.256 1.00 11.58 206 PHE B C 1
ATOM 4324 O O . PHE B 1 206 ? 28.311 35.382 67.722 1.00 11.71 206 PHE B O 1
ATOM 4332 N N . LEU B 1 207 ? 26.822 34.227 66.493 1.00 10.37 207 LEU B N 1
ATOM 4333 C CA . LEU B 1 207 ? 26.068 35.414 66.098 1.00 11.32 207 LEU B CA 1
ATOM 4334 C C . LEU B 1 207 ? 25.307 36.074 67.256 1.00 11.39 207 LEU B C 1
ATOM 4335 O O . LEU B 1 207 ? 25.218 37.304 67.319 1.00 10.28 207 LEU B O 1
ATOM 4340 N N . ILE B 1 208 ? 24.735 35.272 68.154 1.00 10.59 208 ILE B N 1
ATOM 4341 C CA . ILE B 1 208 ? 23.765 35.847 69.102 1.00 11.51 208 ILE B CA 1
ATOM 4342 C C . ILE B 1 208 ? 24.059 35.679 70.604 1.00 11.18 208 ILE B C 1
ATOM 4343 O O . ILE B 1 208 ? 23.312 36.200 71.439 1.00 11.48 208 ILE B O 1
ATOM 4348 N N . ALA B 1 209 ? 25.126 34.966 70.946 1.00 10.78 209 ALA B N 1
ATOM 4349 C CA . ALA B 1 209 ? 25.415 34.625 72.340 1.00 11.53 209 ALA B CA 1
ATOM 4350 C C . ALA B 1 209 ? 26.846 35.037 72.761 1.00 11.82 209 ALA B C 1
ATOM 4351 O O . ALA B 1 209 ? 27.719 34.165 72.931 1.00 12.72 209 ALA B O 1
ATOM 4353 N N . PRO B 1 210 ? 27.108 36.355 72.899 1.00 11.31 210 PRO B N 1
ATOM 4354 C CA . PRO B 1 210 ? 28.463 36.778 73.281 1.00 11.13 210 PRO B CA 1
ATOM 4355 C C . PRO B 1 210 ? 28.827 36.282 74.683 1.00 11.10 210 PRO B C 1
ATOM 4356 O O . PRO B 1 210 ? 27.953 36.191 75.550 1.00 11.01 210 PRO B O 1
ATOM 4360 N N . ASN B 1 211 ? 30.106 35.981 74.903 1.00 11.12 211 ASN B N 1
ATOM 4361 C CA . ASN B 1 211 ? 30.584 35.604 76.237 1.00 11.96 211 ASN B CA 1
ATOM 4362 C C . ASN B 1 211 ? 30.275 36.676 77.281 1.00 11.97 211 ASN B C 1
ATOM 4363 O O . ASN B 1 211 ? 29.831 36.368 78.391 1.00 12.83 211 ASN B O 1
ATOM 4365 N N . ARG B 1 212 ? 30.526 37.933 76.923 1.00 11.43 212 ARG B N 1
ATOM 4366 C CA . ARG B 1 212 ? 30.322 39.054 77.827 1.00 10.03 212 ARG B CA 1
ATOM 4367 C C . ARG B 1 212 ? 29.850 40.251 77.003 1.00 9.77 212 ARG B C 1
ATOM 4368 O O . ARG B 1 212 ? 30.411 40.523 75.931 1.00 8.06 212 ARG B O 1
ATOM 4376 N N . CYS B 1 213 ? 28.841 40.958 77.509 1.00 8.96 213 CYS B N 1
ATOM 4377 C CA . CYS B 1 213 ? 28.265 42.081 76.775 1.00 8.99 213 CYS B CA 1
ATOM 4378 C C . CYS B 1 213 ? 27.838 43.254 77.687 1.00 9.72 213 CYS B C 1
ATOM 4379 O O . CYS B 1 213 ? 27.258 43.048 78.758 1.00 10.74 213 CYS B O 1
ATOM 4382 N N . ILE B 1 214 ? 28.157 44.465 77.264 1.00 8.24 214 ILE B N 1
ATOM 4383 C CA . ILE B 1 214 ? 27.700 45.675 77.923 1.00 8.28 214 ILE B CA 1
ATOM 4384 C C . ILE B 1 214 ? 26.639 46.256 76.992 1.00 7.73 214 ILE B C 1
ATOM 4385 O O . ILE B 1 214 ? 26.907 46.464 75.804 1.00 8.45 214 ILE B O 1
ATOM 4390 N N . VAL B 1 215 ? 25.441 46.514 77.517 1.00 7.13 215 VAL B N 1
ATOM 4391 C CA . VAL B 1 215 ? 24.305 46.908 76.669 1.00 7.15 215 VAL B CA 1
ATOM 4392 C C . VAL B 1 215 ? 23.933 48.371 76.913 1.00 7.42 215 VAL B C 1
ATOM 4393 O O . VAL B 1 215 ? 23.709 48.798 78.066 1.00 6.82 215 VAL B O 1
ATOM 4397 N N . ALA B 1 216 ? 23.874 49.142 75.828 1.00 7.74 216 ALA B N 1
ATOM 4398 C CA . ALA B 1 216 ? 23.653 50.587 75.913 1.00 7.80 216 ALA B CA 1
ATOM 4399 C C . ALA B 1 216 ? 22.173 51.005 76.053 1.00 8.50 216 ALA B C 1
ATOM 4400 O O . ALA B 1 216 ? 21.723 51.990 75.444 1.00 8.33 216 ALA B O 1
ATOM 4402 N N . LEU B 1 217 ? 21.436 50.267 76.882 1.00 8.34 217 LEU B N 1
ATOM 4403 C CA . LEU B 1 217 ? 20.046 50.617 77.212 1.00 9.34 217 LEU B CA 1
ATOM 4404 C C . LEU B 1 217 ? 19.747 50.014 78.584 1.00 9.62 217 LEU B C 1
ATOM 4405 O O . LEU B 1 217 ? 20.476 49.128 79.032 1.00 7.97 217 LEU B O 1
ATOM 4410 N N . PRO B 1 218 ? 18.709 50.524 79.284 1.00 10.35 218 PRO B N 1
ATOM 4411 C CA . PRO B 1 218 ? 18.353 49.887 80.565 1.00 10.22 218 PRO B CA 1
ATOM 4412 C C . PRO B 1 218 ? 17.638 48.579 80.351 1.00 10.87 218 PRO B C 1
ATOM 4413 O O . PRO B 1 218 ? 16.966 48.409 79.332 1.00 10.18 218 PRO B O 1
ATOM 4417 N N . ARG B 1 219 ? 17.762 47.655 81.314 1.00 10.74 219 ARG B N 1
ATOM 4418 C CA . ARG B 1 219 ? 17.100 46.376 81.222 1.00 11.97 219 ARG B CA 1
ATOM 4419 C C . ARG B 1 219 ? 15.588 46.536 81.032 1.00 12.54 219 ARG B C 1
ATOM 4420 O O . ARG B 1 219 ? 14.965 45.723 80.360 1.00 12.91 219 ARG B O 1
ATOM 4428 N N . THR B 1 220 ? 15.019 47.574 81.639 1.00 13.32 220 THR B N 1
ATOM 4429 C CA . THR B 1 220 ? 13.572 47.839 81.534 1.00 14.23 220 THR B CA 1
ATOM 4430 C C . THR B 1 220 ? 13.075 48.057 80.103 1.00 13.49 220 THR B C 1
ATOM 4431 O O . THR B 1 220 ? 11.958 47.635 79.764 1.00 13.58 220 THR B O 1
ATOM 4435 N N . PHE B 1 221 ? 13.909 48.678 79.262 1.00 11.92 221 PHE B N 1
ATOM 4436 C CA . PHE B 1 221 ? 13.569 48.840 77.843 1.00 11.48 221 PHE B CA 1
ATOM 4437 C C . PHE B 1 221 ? 13.728 47.533 77.036 1.00 11.31 221 PHE B C 1
ATOM 4438 O O . PHE B 1 221 ? 12.955 47.259 76.113 1.00 10.78 221 PHE B O 1
ATOM 4446 N N . GLN B 1 222 ? 14.739 46.732 77.384 1.00 10.71 222 GLN B N 1
ATOM 4447 C CA . GLN B 1 222 ? 15.053 45.499 76.667 1.00 10.79 222 GLN B CA 1
ATOM 4448 C C . GLN B 1 222 ? 13.851 44.545 76.594 1.00 11.02 222 GLN B C 1
ATOM 4449 O O . GLN B 1 222 ? 13.164 44.308 77.609 1.00 11.73 222 GLN B O 1
ATOM 4455 N N . ILE B 1 223 ? 13.596 43.999 75.407 1.00 11.80 223 ILE B N 1
ATOM 4456 C CA . ILE B 1 223 ? 12.539 42.995 75.217 1.00 12.33 223 ILE B CA 1
ATOM 4457 C C . ILE B 1 223 ? 12.813 41.813 76.142 1.00 12.81 223 ILE B C 1
ATOM 4458 O O . ILE B 1 223 ? 13.905 41.274 76.129 1.00 11.73 223 ILE B O 1
ATOM 4463 N N . LYS B 1 224 ? 11.819 41.432 76.951 1.00 13.46 224 LYS B N 1
ATOM 4464 C CA . LYS B 1 224 ? 11.958 40.288 77.881 1.00 14.28 224 LYS B CA 1
ATOM 4465 C C . LYS B 1 224 ? 13.281 40.333 78.652 1.00 13.91 224 LYS B C 1
ATOM 4466 O O . LYS B 1 224 ? 13.971 39.323 78.791 1.00 13.77 224 LYS B O 1
ATOM 4472 N N . GLY B 1 225 ? 13.588 41.525 79.161 1.00 14.53 225 GLY B N 1
ATOM 4473 C CA . GLY B 1 225 ? 14.814 41.827 79.897 1.00 15.68 225 GLY B CA 1
ATOM 4474 C C . GLY B 1 225 ? 15.088 40.905 81.079 1.00 16.58 225 GLY B C 1
ATOM 4475 O O . GLY B 1 225 ? 16.248 40.609 81.379 1.00 16.03 225 GLY B O 1
ATOM 4476 N N . ASP B 1 226 ? 14.020 40.431 81.727 1.00 17.40 226 ASP B N 1
ATOM 4477 C CA A ASP B 1 226 ? 14.110 39.521 82.878 0.50 18.23 226 ASP B CA 1
ATOM 4478 C CA B ASP B 1 226 ? 14.179 39.541 82.888 0.50 18.10 226 ASP B CA 1
ATOM 4479 C C . ASP B 1 226 ? 14.676 38.147 82.513 1.00 18.36 226 ASP B C 1
ATOM 4480 O O . ASP B 1 226 ? 15.135 37.393 83.396 1.00 18.92 226 ASP B O 1
ATOM 4489 N N . THR B 1 227 ? 14.618 37.804 81.220 1.00 17.21 227 THR B N 1
ATOM 4490 C CA . THR B 1 227 ? 15.131 36.513 80.730 1.00 16.99 227 THR B CA 1
ATOM 4491 C C . THR B 1 227 ? 16.615 36.566 80.324 1.00 16.90 227 THR B C 1
ATOM 4492 O O . THR B 1 227 ? 17.198 35.546 79.973 1.00 17.64 227 THR B O 1
ATOM 4496 N N . VAL B 1 228 ? 17.209 37.755 80.365 1.00 16.66 228 VAL B N 1
ATOM 4497 C CA . VAL B 1 228 ? 18.574 37.922 79.889 1.00 16.44 228 VAL B CA 1
ATOM 4498 C C . VAL B 1 228 ? 19.555 37.630 81.029 1.00 16.98 228 VAL B C 1
ATOM 4499 O O . VAL B 1 228 ? 19.465 38.230 82.103 1.00 17.67 228 VAL B O 1
ATOM 4503 N N . GLY B 1 229 ? 20.514 36.744 80.754 1.00 17.77 229 GLY B N 1
ATOM 4504 C CA . GLY B 1 229 ? 21.476 36.266 81.753 1.00 17.93 229 GLY B CA 1
ATOM 4505 C C . GLY B 1 229 ? 22.540 37.243 82.229 1.00 17.68 229 GLY B C 1
ATOM 4506 O O . GLY B 1 229 ? 22.680 38.345 81.689 1.00 17.55 229 GLY B O 1
ATOM 4507 N N . ASP B 1 230 ? 23.310 36.812 83.237 1.00 17.55 230 ASP B N 1
ATOM 4508 C CA . ASP B 1 230 ? 24.187 37.705 84.003 1.00 17.90 230 ASP B CA 1
ATOM 4509 C C . ASP B 1 230 ? 25.459 38.122 83.279 1.00 17.22 230 ASP B C 1
ATOM 4510 O O . ASP B 1 230 ? 26.168 39.013 83.747 1.00 18.12 230 ASP B O 1
ATOM 4512 N N . ASN B 1 231 ? 25.752 37.478 82.157 1.00 16.59 231 ASN B N 1
ATOM 4513 C CA . ASN B 1 231 ? 26.887 37.894 81.304 1.00 15.94 231 ASN B CA 1
ATOM 4514 C C . ASN B 1 231 ? 26.613 39.162 80.459 1.00 14.27 231 ASN B C 1
ATOM 4515 O O . ASN B 1 231 ? 27.498 39.666 79.753 1.00 13.57 231 ASN B O 1
ATOM 4520 N N . TYR B 1 232 ? 25.387 39.662 80.532 1.00 12.88 232 TYR B N 1
ATOM 4521 C CA . TYR B 1 232 ? 25.054 40.964 79.983 1.00 12.07 232 TYR B CA 1
ATOM 4522 C C . TYR B 1 232 ? 24.866 41.922 81.142 1.00 11.90 232 TYR B C 1
ATOM 4523 O O . TYR B 1 232 ? 24.238 41.563 82.163 1.00 12.51 232 TYR B O 1
ATOM 4532 N N . THR B 1 233 ? 25.392 43.124 80.983 1.00 10.67 233 THR B N 1
ATOM 4533 C CA . THR B 1 233 ? 25.163 44.205 81.936 1.00 10.67 233 THR B CA 1
ATOM 4534 C C . THR B 1 233 ? 24.533 45.387 81.215 1.00 10.86 233 THR B C 1
ATOM 4535 O O . THR B 1 233 ? 25.125 45.931 80.279 1.00 9.65 233 THR B O 1
ATOM 4539 N N . PHE B 1 234 ? 23.343 45.788 81.670 1.00 9.39 234 PHE B N 1
ATOM 4540 C CA . PHE B 1 234 ? 22.611 46.906 81.083 1.00 9.32 234 PHE B CA 1
ATOM 4541 C C . PHE B 1 234 ? 22.983 48.223 81.759 1.00 9.73 234 PHE B C 1
ATOM 4542 O O . PHE B 1 234 ? 22.660 48.434 82.945 1.00 11.05 234 PHE B O 1
ATOM 4550 N N . VAL B 1 235 ? 23.675 49.098 81.033 1.00 7.74 235 VAL B N 1
ATOM 4551 C CA . VAL B 1 235 ? 24.146 50.364 81.612 1.00 8.39 235 VAL B CA 1
ATOM 4552 C C . VAL B 1 235 ? 23.412 51.615 81.108 1.00 8.38 235 VAL B C 1
ATOM 4553 O O . VAL B 1 235 ? 23.751 52.729 81.493 1.00 8.18 235 VAL B O 1
ATOM 4557 N N . GLY B 1 236 ? 22.416 51.433 80.243 1.00 8.38 236 GLY B N 1
ATOM 4558 C CA . GLY B 1 236 ? 21.758 52.583 79.632 1.00 9.10 236 GLY B CA 1
ATOM 4559 C C . GLY B 1 236 ? 22.640 53.235 78.568 1.00 9.54 236 GLY B C 1
ATOM 4560 O O . GLY B 1 236 ? 23.724 52.730 78.264 1.00 9.46 236 GLY B O 1
ATOM 4561 N N . PRO B 1 237 ? 22.182 54.352 77.981 1.00 9.71 237 PRO B N 1
ATOM 4562 C CA . PRO B 1 237 ? 22.975 54.977 76.913 1.00 10.16 237 PRO B CA 1
ATOM 4563 C C . PRO B 1 237 ? 24.341 55.419 77.407 1.00 11.16 237 PRO B C 1
ATOM 4564 O O . PRO B 1 237 ? 24.482 55.879 78.543 1.00 11.65 237 PRO B O 1
ATOM 4568 N N . THR B 1 238 ? 25.345 55.280 76.553 1.00 11.16 238 THR B N 1
ATOM 4569 C CA . THR B 1 238 ? 26.719 55.572 76.985 1.00 13.21 238 THR B CA 1
ATOM 4570 C C . THR B 1 238 ? 27.340 56.684 76.167 1.00 13.66 238 THR B C 1
ATOM 4571 O O . THR B 1 238 ? 28.555 56.858 76.182 1.00 14.42 238 THR B O 1
ATOM 4575 N N . TYR B 1 239 ? 26.514 57.430 75.431 1.00 14.01 239 TYR B N 1
ATOM 4576 C CA . TYR B 1 239 ? 27.034 58.547 74.647 1.00 15.07 239 TYR B CA 1
ATOM 4577 C C . TYR B 1 239 ? 27.674 59.616 75.533 1.00 15.87 239 TYR B C 1
ATOM 4578 O O . TYR B 1 239 ? 27.297 59.783 76.691 1.00 16.11 239 TYR B O 1
ATOM 4587 N N . GLY B 1 240 ? 28.658 60.316 74.982 1.00 17.73 240 GLY B N 1
ATOM 4588 C CA . GLY B 1 240 ? 29.373 61.348 75.735 1.00 19.66 240 GLY B CA 1
ATOM 4589 C C . GLY B 1 240 ? 29.153 62.744 75.182 1.00 21.48 240 GLY B C 1
ATOM 4590 O O . GLY B 1 240 ? 28.109 63.033 74.587 1.00 21.03 240 GLY B O 1
ATOM 4591 N N . ASP B 1 241 ? 30.143 63.609 75.385 1.00 23.05 241 ASP B N 1
ATOM 4592 C CA . ASP B 1 241 ? 30.095 64.983 74.882 1.00 24.91 241 ASP B CA 1
ATOM 4593 C C . ASP B 1 241 ? 30.230 64.940 73.367 1.00 26.04 241 ASP B C 1
ATOM 4594 O O . ASP B 1 241 ? 31.035 64.181 72.837 1.00 26.38 241 ASP B O 1
ATOM 4596 N N . ARG B 1 242 ? 29.440 65.744 72.666 1.00 27.56 242 ARG B N 1
ATOM 4597 C CA . ARG B 1 242 ? 29.406 65.661 71.215 1.00 28.94 242 ARG B CA 1
ATOM 4598 C C . ARG B 1 242 ? 29.766 66.962 70.474 1.00 30.14 242 ARG B C 1
ATOM 4599 O O . ARG B 1 242 ? 28.924 67.846 70.332 1.00 30.35 242 ARG B O 1
ATOM 4607 N N . SER B 1 243 ? 31.023 67.055 70.016 1.00 31.48 243 SER B N 1
ATOM 4608 C CA . SER B 1 243 ? 31.523 68.119 69.110 1.00 32.62 243 SER B CA 1
ATOM 4609 C C . SER B 1 243 ? 33.040 68.043 68.920 1.00 32.82 243 SER B C 1
ATOM 4610 O O . SER B 1 243 ? 33.544 67.185 68.187 1.00 33.52 243 SER B O 1
ATOM 4613 N N . TRP B 1 248 ? 23.223 74.393 68.436 1.00 35.74 248 TRP B N 1
ATOM 4614 C CA . TRP B 1 248 ? 21.979 74.813 67.786 1.00 35.91 248 TRP B CA 1
ATOM 4615 C C . TRP B 1 248 ? 21.217 75.857 68.610 1.00 36.62 248 TRP B C 1
ATOM 4616 O O . TRP B 1 248 ? 21.090 75.719 69.827 1.00 36.68 248 TRP B O 1
ATOM 4627 N N . GLU B 1 249 ? 20.712 76.895 67.937 1.00 37.65 249 GLU B N 1
ATOM 4628 C CA . GLU B 1 249 ? 19.866 77.919 68.571 1.00 38.38 249 GLU B CA 1
ATOM 4629 C C . GLU B 1 249 ? 18.602 78.178 67.744 1.00 38.93 249 GLU B C 1
ATOM 4630 O O . GLU B 1 249 ? 18.688 78.348 66.526 1.00 38.84 249 GLU B O 1
ATOM 4631 N N . GLY B 1 254 ? 10.484 81.281 71.364 1.00 26.63 254 GLY B N 1
ATOM 4632 C CA . GLY B 1 254 ? 9.667 80.831 72.492 1.00 26.08 254 GLY B CA 1
ATOM 4633 C C . GLY B 1 254 ? 8.688 79.710 72.165 1.00 25.77 254 GLY B C 1
ATOM 4634 O O . GLY B 1 254 ? 7.936 79.264 73.034 1.00 26.68 254 GLY B O 1
ATOM 4635 N N . ARG B 1 255 ? 8.690 79.255 70.915 1.00 24.50 255 ARG B N 1
ATOM 4636 C CA . ARG B 1 255 ? 7.756 78.211 70.485 1.00 23.57 255 ARG B CA 1
ATOM 4637 C C . ARG B 1 255 ? 8.282 76.827 70.871 1.00 20.73 255 ARG B C 1
ATOM 4638 O O . ARG B 1 255 ? 9.491 76.629 70.906 1.00 22.00 255 ARG B O 1
ATOM 4646 N N . PRO B 1 256 ? 7.384 75.854 71.126 1.00 18.99 256 PRO B N 1
ATOM 4647 C CA . PRO B 1 256 ? 7.930 74.502 71.374 1.00 17.11 256 PRO B CA 1
ATOM 4648 C C . PRO B 1 256 ? 8.666 73.978 70.130 1.00 15.57 256 PRO B C 1
ATOM 4649 O O . PRO B 1 256 ? 8.321 74.355 69.000 1.00 15.68 256 PRO B O 1
ATOM 4653 N N . VAL B 1 257 ? 9.676 73.142 70.339 1.00 14.12 257 VAL B N 1
ATOM 4654 C CA . VAL B 1 257 ? 10.527 72.669 69.246 1.00 12.65 257 VAL B CA 1
ATOM 4655 C C . VAL B 1 257 ? 10.226 71.204 68.910 1.00 11.69 257 VAL B C 1
ATOM 4656 O O . VAL B 1 257 ? 10.218 70.348 69.805 1.00 11.13 257 VAL B O 1
ATOM 4660 N N . LEU B 1 258 ? 9.992 70.932 67.618 1.00 9.79 258 LEU B N 1
ATOM 4661 C CA . LEU B 1 258 ? 9.796 69.574 67.123 1.00 9.10 258 LEU B CA 1
ATOM 4662 C C . LEU B 1 258 ? 11.020 69.196 66.312 1.00 9.02 258 LEU B C 1
ATOM 4663 O O . LEU B 1 258 ? 11.400 69.915 65.371 1.00 8.61 258 LEU B O 1
ATOM 4668 N N . LEU B 1 259 ? 11.650 68.080 66.664 1.00 8.11 259 LEU B N 1
ATOM 4669 C CA . LEU B 1 259 ? 12.699 67.537 65.810 1.00 7.55 259 LEU B CA 1
ATOM 4670 C C . LEU B 1 259 ? 12.127 66.432 64.942 1.00 7.34 259 LEU B C 1
ATOM 4671 O O . LEU B 1 259 ? 11.362 65.600 65.441 1.00 8.20 259 LEU B O 1
ATOM 4676 N N . ILE B 1 260 ? 12.502 66.419 63.661 1.00 6.64 260 ILE B N 1
ATOM 4677 C CA . ILE B 1 260 ? 12.153 65.303 62.763 1.00 6.82 260 ILE B CA 1
ATOM 4678 C C . ILE B 1 260 ? 13.455 64.764 62.164 1.00 7.10 260 ILE B C 1
ATOM 4679 O O . ILE B 1 260 ? 14.183 65.500 61.482 1.00 7.37 260 ILE B O 1
ATOM 4684 N N . ALA B 1 261 ? 13.793 63.511 62.459 1.00 7.14 261 ALA B N 1
ATOM 4685 C CA . ALA B 1 261 ? 15.052 62.932 61.933 1.00 8.67 261 ALA B CA 1
ATOM 4686 C C . ALA B 1 261 ? 14.931 61.425 61.993 1.00 9.13 261 ALA B C 1
ATOM 4687 O O . ALA B 1 261 ? 14.531 60.873 63.029 1.00 9.80 261 ALA B O 1
ATOM 4689 N N . LEU B 1 262 ? 15.290 60.782 60.884 1.00 8.87 262 LEU B N 1
ATOM 4690 C CA . LEU B 1 262 ? 15.193 59.331 60.723 1.00 9.87 262 LEU B CA 1
ATOM 4691 C C . LEU B 1 262 ? 16.551 58.601 60.845 1.00 10.01 262 LEU B C 1
ATOM 4692 O O . LEU B 1 262 ? 16.767 57.563 60.218 1.00 10.53 262 LEU B O 1
ATOM 4697 N N . GLY B 1 263 ? 17.455 59.137 61.657 1.00 10.47 263 GLY B N 1
ATOM 4698 C CA . GLY B 1 263 ? 18.736 58.457 61.890 1.00 10.87 263 GLY B CA 1
ATOM 4699 C C . GLY B 1 263 ? 19.823 58.773 60.878 1.00 11.37 263 GLY B C 1
ATOM 4700 O O . GLY B 1 263 ? 19.787 59.806 60.210 1.00 11.00 263 GLY B O 1
ATOM 4701 N N . SER B 1 264 ? 20.807 57.878 60.781 1.00 11.23 264 SER B N 1
ATOM 4702 C CA . SER B 1 264 ? 21.963 58.130 59.931 1.00 12.65 264 SER B CA 1
ATOM 4703 C C . SER B 1 264 ? 22.021 57.185 58.735 1.00 12.93 264 SER B C 1
ATOM 4704 O O . SER B 1 264 ? 22.965 57.253 57.948 1.00 14.41 264 SER B O 1
ATOM 4707 N N . ALA B 1 265 ? 21.022 56.313 58.587 1.00 12.77 265 ALA B N 1
ATOM 4708 C CA . ALA B 1 265 ? 21.074 55.300 57.517 1.00 12.61 265 ALA B CA 1
ATOM 4709 C C . ALA B 1 265 ? 19.880 55.308 56.571 1.00 13.30 265 ALA B C 1
ATOM 4710 O O . ALA B 1 265 ? 20.036 55.477 55.341 1.00 13.87 265 ALA B O 1
ATOM 4712 N N . PHE B 1 266 ? 18.692 55.123 57.135 1.00 11.92 266 PHE B N 1
ATOM 4713 C CA . PHE B 1 266 ? 17.531 54.825 56.305 1.00 12.11 266 PHE B CA 1
ATOM 4714 C C . PHE B 1 266 ? 16.705 56.082 56.123 1.00 11.97 266 PHE B C 1
ATOM 4715 O O . PHE B 1 266 ? 15.554 56.162 56.558 1.00 12.83 266 PHE B O 1
ATOM 4723 N N . THR B 1 267 ? 17.321 57.075 55.484 1.00 10.73 267 THR B N 1
ATOM 4724 C CA . THR B 1 267 ? 16.760 58.431 55.497 1.00 9.73 267 THR B CA 1
ATOM 4725 C C . THR B 1 267 ? 16.203 58.893 54.139 1.00 10.26 267 THR B C 1
ATOM 4726 O O . THR B 1 267 ? 15.669 59.996 54.053 1.00 10.08 267 THR B O 1
ATOM 4730 N N . ASP B 1 268 ? 16.365 58.093 53.083 1.00 10.71 268 ASP B N 1
ATOM 4731 C CA . ASP B 1 268 ? 15.991 58.536 51.716 1.00 12.42 268 ASP B CA 1
ATOM 4732 C C . ASP B 1 268 ? 14.471 58.477 51.489 1.00 12.54 268 ASP B C 1
ATOM 4733 O O . ASP B 1 268 ? 13.956 57.543 50.860 1.00 13.08 268 ASP B O 1
ATOM 4738 N N . HIS B 1 269 ? 13.762 59.485 52.009 1.00 12.31 269 HIS B N 1
ATOM 4739 C CA . HIS B 1 269 ? 12.294 59.437 52.078 1.00 12.18 269 HIS B CA 1
ATOM 4740 C C . HIS B 1 269 ? 11.669 60.794 51.789 1.00 11.99 269 HIS B C 1
ATOM 4741 O O . HIS B 1 269 ? 10.929 61.368 52.610 1.00 10.46 269 HIS B O 1
ATOM 4748 N N . LEU B 1 270 ? 11.950 61.288 50.586 1.00 12.48 270 LEU B N 1
ATOM 4749 C CA . LEU B 1 270 ? 11.464 62.602 50.184 1.00 13.11 270 LEU B CA 1
ATOM 4750 C C . LEU B 1 270 ? 9.950 62.758 50.348 1.00 12.83 270 LEU B C 1
ATOM 4751 O O . LEU B 1 270 ? 9.501 63.804 50.815 1.00 13.60 270 LEU B O 1
ATOM 4756 N N . ASP B 1 271 ? 9.169 61.757 49.950 1.00 13.40 271 ASP B N 1
ATOM 4757 C CA . ASP B 1 271 ? 7.699 61.834 50.083 1.00 14.34 271 ASP B CA 1
ATOM 4758 C C . ASP B 1 271 ? 7.265 61.984 51.550 1.00 13.67 271 ASP B C 1
ATOM 4759 O O . ASP B 1 271 ? 6.353 62.770 51.881 1.00 13.34 271 ASP B O 1
ATOM 4764 N N . PHE B 1 272 ? 7.926 61.232 52.431 1.00 11.20 272 PHE B N 1
ATOM 4765 C CA . PHE B 1 272 ? 7.674 61.367 53.855 1.00 10.81 272 PHE B CA 1
ATOM 4766 C C . PHE B 1 272 ? 7.987 62.786 54.347 1.00 9.60 272 PHE B C 1
ATOM 4767 O O . PHE B 1 272 ? 7.189 63.371 55.094 1.00 11.17 272 PHE B O 1
ATOM 4775 N N . TYR B 1 273 ? 9.129 63.342 53.951 1.00 8.94 273 TYR B N 1
ATOM 4776 C CA . TYR B 1 273 ? 9.480 64.694 54.419 1.00 9.90 273 TYR B CA 1
ATOM 4777 C C . TYR B 1 273 ? 8.490 65.740 53.905 1.00 10.44 273 TYR B C 1
ATOM 4778 O O . TYR B 1 273 ? 8.137 66.667 54.627 1.00 10.86 273 TYR B O 1
ATOM 4787 N N . ARG B 1 274 ? 7.999 65.550 52.685 1.00 12.33 274 ARG B N 1
ATOM 4788 C CA . ARG B 1 274 ? 6.963 66.445 52.153 1.00 13.23 274 ARG B CA 1
ATOM 4789 C C . ARG B 1 274 ? 5.654 66.359 52.955 1.00 12.78 274 ARG B C 1
ATOM 4790 O O . ARG B 1 274 ? 5.003 67.388 53.196 1.00 13.78 274 ARG B O 1
ATOM 4798 N N . THR B 1 275 ? 5.300 65.155 53.405 1.00 11.82 275 THR B N 1
ATOM 4799 C CA . THR B 1 275 ? 4.143 64.951 54.274 1.00 12.25 275 THR B CA 1
ATOM 4800 C C . THR B 1 275 ? 4.358 65.637 55.633 1.00 12.41 275 THR B C 1
ATOM 4801 O O . THR B 1 275 ? 3.441 66.289 56.176 1.00 12.07 275 THR B O 1
ATOM 4805 N N . CYS B 1 276 ? 5.575 65.524 56.174 1.00 11.87 276 CYS B N 1
ATOM 4806 C CA . CYS B 1 276 ? 5.935 66.248 57.403 1.00 11.76 276 CYS B CA 1
ATOM 4807 C C . CYS B 1 276 ? 5.698 67.756 57.292 1.00 11.80 276 CYS B C 1
ATOM 4808 O O . CYS B 1 276 ? 5.157 68.371 58.219 1.00 11.54 276 CYS B O 1
ATOM 4811 N N . LEU B 1 277 ? 6.096 68.336 56.161 1.00 12.51 277 LEU B N 1
ATOM 4812 C CA . LEU B 1 277 ? 5.885 69.772 55.927 1.00 13.38 277 LEU B CA 1
ATOM 4813 C C . LEU B 1 277 ? 4.402 70.115 55.958 1.00 13.93 277 LEU B C 1
ATOM 4814 O O . LEU B 1 277 ? 4.027 71.151 56.505 1.00 14.07 277 LEU B O 1
ATOM 4819 N N . SER B 1 278 ? 3.558 69.260 55.379 1.00 13.62 278 SER B N 1
ATOM 4820 C CA . SER B 1 278 ? 2.113 69.475 55.461 1.00 14.43 278 SER B CA 1
ATOM 4821 C C . SER B 1 278 ? 1.596 69.308 56.883 1.00 12.97 278 SER B C 1
ATOM 4822 O O . SER B 1 278 ? 0.708 70.042 57.318 1.00 13.41 278 SER B O 1
ATOM 4825 N N . ALA B 1 279 ? 2.159 68.349 57.615 1.00 11.64 279 ALA B N 1
ATOM 4826 C CA . ALA B 1 279 ? 1.736 68.114 58.994 1.00 11.45 279 ALA B CA 1
ATOM 4827 C C . ALA B 1 279 ? 1.973 69.344 59.871 1.00 11.88 279 ALA B C 1
ATOM 4828 O O . ALA B 1 279 ? 1.177 69.613 60.760 1.00 12.85 279 ALA B O 1
ATOM 4830 N N . VAL B 1 280 ? 3.037 70.097 59.607 1.00 11.55 280 VAL B N 1
ATOM 4831 C CA . VAL B 1 280 ? 3.425 71.190 60.520 1.00 12.23 280 VAL B CA 1
ATOM 4832 C C . VAL B 1 280 ? 2.976 72.558 60.039 1.00 13.39 280 VAL B C 1
ATOM 4833 O O . VAL B 1 280 ? 3.206 73.571 60.701 1.00 13.75 280 VAL B O 1
ATOM 4837 N N . ASP B 1 281 ? 2.326 72.564 58.879 1.00 13.66 281 ASP B N 1
ATOM 4838 C CA . ASP B 1 281 ? 1.849 73.779 58.232 1.00 15.30 281 ASP B CA 1
ATOM 4839 C C . ASP B 1 281 ? 0.829 74.459 59.152 1.00 15.45 281 ASP B C 1
ATOM 4840 O O . ASP B 1 281 ? -0.219 73.888 59.449 1.00 16.05 281 ASP B O 1
ATOM 4845 N N . GLY B 1 282 ? 1.156 75.660 59.624 1.00 16.88 282 GLY B N 1
ATOM 4846 C CA . GLY B 1 282 ? 0.245 76.397 60.504 1.00 18.26 282 GLY B CA 1
ATOM 4847 C C . GLY B 1 282 ? 0.289 75.994 61.969 1.00 19.59 282 GLY B C 1
ATOM 4848 O O . GLY B 1 282 ? -0.512 76.478 62.777 1.00 20.13 282 GLY B O 1
ATOM 4849 N N . LEU B 1 283 ? 1.226 75.110 62.314 1.00 19.82 283 LEU B N 1
ATOM 4850 C CA . LEU B 1 283 ? 1.460 74.709 63.708 1.00 20.61 283 LEU B CA 1
ATOM 4851 C C . LEU B 1 283 ? 2.298 75.787 64.380 1.00 20.25 283 LEU B C 1
ATOM 4852 O O . LEU B 1 283 ? 3.271 76.253 63.803 1.00 20.62 283 LEU B O 1
ATOM 4857 N N . ASP B 1 284 ? 1.925 76.170 65.600 1.00 20.65 284 ASP B N 1
ATOM 4858 C CA . ASP B 1 284 ? 2.663 77.166 66.378 1.00 20.91 284 ASP B CA 1
ATOM 4859 C C . ASP B 1 284 ? 3.935 76.569 67.030 1.00 19.77 284 ASP B C 1
ATOM 4860 O O . ASP B 1 284 ? 4.205 76.751 68.222 1.00 20.08 284 ASP B O 1
ATOM 4865 N N . TRP B 1 285 ? 4.716 75.860 66.225 1.00 18.12 285 TRP B N 1
ATOM 4866 C CA . TRP B 1 285 ? 5.902 75.158 66.681 1.00 17.30 285 TRP B CA 1
ATOM 4867 C C . TRP B 1 285 ? 7.057 75.511 65.770 1.00 17.08 285 TRP B C 1
ATOM 4868 O O . TRP B 1 285 ? 6.853 75.772 64.577 1.00 17.74 285 TRP B O 1
ATOM 4879 N N . HIS B 1 286 ? 8.261 75.511 66.323 1.00 15.84 286 HIS B N 1
ATOM 4880 C CA . HIS B 1 286 ? 9.455 75.574 65.510 1.00 15.56 286 HIS B CA 1
ATOM 4881 C C . HIS B 1 286 ? 9.914 74.163 65.188 1.00 14.65 286 HIS B C 1
ATOM 4882 O O . HIS B 1 286 ? 10.053 73.320 66.088 1.00 15.64 286 HIS B O 1
ATOM 4889 N N . VAL B 1 287 ? 10.142 73.910 63.906 1.00 13.28 287 VAL B N 1
ATOM 4890 C CA . VAL B 1 287 ? 10.442 72.562 63.437 1.00 11.51 287 VAL B CA 1
ATOM 4891 C C . VAL B 1 287 ? 11.841 72.474 62.855 1.00 11.29 287 VAL B C 1
ATOM 4892 O O . VAL B 1 287 ? 12.198 73.249 61.976 1.00 10.80 287 VAL B O 1
ATOM 4896 N N . VAL B 1 288 ? 12.638 71.526 63.353 1.00 9.82 288 VAL B N 1
ATOM 4897 C CA . VAL B 1 288 ? 13.941 71.249 62.754 1.00 9.73 288 VAL B CA 1
ATOM 4898 C C . VAL B 1 288 ? 13.829 69.941 61.977 1.00 9.99 288 VAL B C 1
ATOM 4899 O O . VAL B 1 288 ? 13.626 68.865 62.571 1.00 10.07 288 VAL B O 1
ATOM 4903 N N . LEU B 1 289 ? 13.947 70.028 60.656 1.00 9.27 289 LEU B N 1
ATOM 4904 C CA . LEU B 1 289 ? 13.820 68.849 59.823 1.00 10.37 289 LEU B CA 1
ATOM 4905 C C . LEU B 1 289 ? 15.175 68.412 59.249 1.00 10.20 289 LEU B C 1
ATOM 4906 O O . LEU B 1 289 ? 15.814 69.156 58.467 1.00 11.22 289 LEU B O 1
ATOM 4911 N N . SER B 1 290 ? 15.634 67.218 59.647 1.00 8.86 290 SER B N 1
ATOM 4912 C CA . SER B 1 290 ? 16.854 66.661 59.071 1.00 10.01 290 SER B CA 1
ATOM 4913 C C . SER B 1 290 ? 16.461 65.652 58.000 1.00 9.89 290 SER B C 1
ATOM 4914 O O . SER B 1 290 ? 15.728 64.691 58.294 1.00 10.07 290 SER B O 1
ATOM 4917 N N . VAL B 1 291 ? 16.898 65.868 56.757 1.00 9.52 291 VAL B N 1
ATOM 4918 C CA . VAL B 1 291 ? 16.456 65.015 55.628 1.00 10.73 291 VAL B CA 1
ATOM 4919 C C . VAL B 1 291 ? 17.462 63.935 55.209 1.00 10.71 291 VAL B C 1
ATOM 4920 O O . VAL B 1 291 ? 17.168 63.136 54.319 1.00 10.62 291 VAL B O 1
ATOM 4924 N N . GLY B 1 292 ? 18.619 63.900 55.871 1.00 11.17 292 GLY B N 1
ATOM 4925 C CA . GLY B 1 292 ? 19.641 62.902 55.549 1.00 11.69 292 GLY B CA 1
ATOM 4926 C C . GLY B 1 292 ? 20.481 63.284 54.334 1.00 12.53 292 GLY B C 1
ATOM 4927 O O . GLY B 1 292 ? 20.305 64.363 53.732 1.00 11.78 292 GLY B O 1
ATOM 4928 N N . ARG B 1 293 ? 21.376 62.382 53.959 1.00 12.20 293 ARG B N 1
ATOM 4929 C CA . ARG B 1 293 ? 22.393 62.674 52.942 1.00 13.44 293 ARG B CA 1
ATOM 4930 C C . ARG B 1 293 ? 21.939 62.413 51.503 1.00 14.07 293 ARG B C 1
ATOM 4931 O O . ARG B 1 293 ? 22.641 62.828 50.555 1.00 14.68 293 ARG B O 1
ATOM 4934 N N . PHE B 1 294 ? 20.810 61.715 51.333 1.00 13.05 294 PHE B N 1
ATOM 4935 C CA . PHE B 1 294 ? 20.322 61.321 49.995 1.00 13.53 294 PHE B CA 1
ATOM 4936 C C . PHE B 1 294 ? 19.371 62.351 49.402 1.00 14.50 294 PHE B C 1
ATOM 4937 O O . PHE B 1 294 ? 19.086 62.324 48.199 1.00 14.88 294 PHE B O 1
ATOM 4945 N N . VAL B 1 295 ? 18.858 63.227 50.260 1.00 14.79 295 VAL B N 1
ATOM 4946 C CA . VAL B 1 295 ? 17.837 64.196 49.852 1.00 16.14 295 VAL B CA 1
ATOM 4947 C C . VAL B 1 295 ? 18.415 65.598 49.796 1.00 16.96 295 VAL B C 1
ATOM 4948 O O . VAL B 1 295 ? 19.075 66.048 50.726 1.00 16.85 295 VAL B O 1
ATOM 4952 N N . ASP B 1 296 ? 18.166 66.281 48.680 1.00 18.64 296 ASP B N 1
ATOM 4953 C CA . ASP B 1 296 ? 18.516 67.693 48.516 1.00 20.68 296 ASP B CA 1
ATOM 4954 C C . ASP B 1 296 ? 17.420 68.534 49.177 1.00 20.91 296 ASP B C 1
ATOM 4955 O O . ASP B 1 296 ? 16.264 68.452 48.767 1.00 20.25 296 ASP B O 1
ATOM 4960 N N . PRO B 1 297 ? 17.774 69.345 50.197 1.00 21.58 297 PRO B N 1
ATOM 4961 C CA . PRO B 1 297 ? 16.783 70.213 50.847 1.00 22.40 297 PRO B CA 1
ATOM 4962 C C . PRO B 1 297 ? 15.967 71.070 49.856 1.00 23.21 297 PRO B C 1
ATOM 4963 O O . PRO B 1 297 ? 14.771 71.296 50.091 1.00 23.08 297 PRO B O 1
ATOM 4967 N N . ALA B 1 298 ? 16.598 71.505 48.759 1.00 23.64 298 ALA B N 1
ATOM 4968 C CA . ALA B 1 298 ? 15.917 72.308 47.726 1.00 24.29 298 ALA B CA 1
ATOM 4969 C C . ALA B 1 298 ? 14.695 71.608 47.114 1.00 24.82 298 ALA B C 1
ATOM 4970 O O . ALA B 1 298 ? 13.728 72.277 46.719 1.00 24.98 298 ALA B O 1
ATOM 4972 N N . ASP B 1 299 ? 14.732 70.273 47.051 1.00 25.29 299 ASP B N 1
ATOM 4973 C CA . ASP B 1 299 ? 13.621 69.471 46.522 1.00 26.17 299 ASP B CA 1
ATOM 4974 C C . ASP B 1 299 ? 12.361 69.471 47.406 1.00 25.96 299 ASP B C 1
ATOM 4975 O O . ASP B 1 299 ? 11.354 68.859 47.054 1.00 26.08 299 ASP B O 1
ATOM 4980 N N . LEU B 1 300 ? 12.420 70.146 48.551 1.00 25.81 300 LEU B N 1
ATOM 4981 C CA . LEU B 1 300 ? 11.238 70.347 49.388 1.00 26.44 300 LEU B CA 1
ATOM 4982 C C . LEU B 1 300 ? 10.490 71.646 49.030 1.00 26.88 300 LEU B C 1
ATOM 4983 O O . LEU B 1 300 ? 9.390 71.903 49.533 1.00 27.06 300 LEU B O 1
ATOM 4988 N N . GLY B 1 301 ? 11.097 72.452 48.162 1.00 27.22 301 GLY B N 1
ATOM 4989 C CA . GLY B 1 301 ? 10.527 73.740 47.779 1.00 27.28 301 GLY B CA 1
ATOM 4990 C C . GLY B 1 301 ? 10.646 74.753 48.900 1.00 27.67 301 GLY B C 1
ATOM 4991 O O . GLY B 1 301 ? 11.525 74.643 49.761 1.00 27.45 301 GLY B O 1
ATOM 4992 N N . GLU B 1 302 ? 9.763 75.750 48.870 1.00 27.58 302 GLU B N 1
ATOM 4993 C CA . GLU B 1 302 ? 9.700 76.779 49.891 1.00 28.53 302 GLU B CA 1
ATOM 4994 C C . GLU B 1 302 ? 8.987 76.220 51.107 1.00 28.54 302 GLU B C 1
ATOM 4995 O O . GLU B 1 302 ? 7.760 76.070 51.121 1.00 29.58 302 GLU B O 1
ATOM 5001 N N . VAL B 1 303 ? 9.778 75.896 52.120 1.00 28.09 303 VAL B N 1
ATOM 5002 C CA . VAL B 1 303 ? 9.273 75.245 53.322 1.00 27.44 303 VAL B CA 1
ATOM 5003 C C . VAL B 1 303 ? 8.546 76.275 54.172 1.00 26.44 303 VAL B C 1
ATOM 5004 O O . VAL B 1 303 ? 8.888 77.464 54.113 1.00 26.27 303 VAL B O 1
ATOM 5008 N N . PRO B 1 304 ? 7.541 75.834 54.964 1.00 25.61 304 PRO B N 1
ATOM 5009 C CA . PRO B 1 304 ? 6.885 76.795 55.857 1.00 24.67 304 PRO B CA 1
ATOM 5010 C C . PRO B 1 304 ? 7.929 77.556 56.694 1.00 23.96 304 PRO B C 1
ATOM 5011 O O . PRO B 1 304 ? 9.010 77.014 56.961 1.00 24.37 304 PRO B O 1
ATOM 5015 N N . PRO B 1 305 ? 7.626 78.809 57.087 1.00 23.03 305 PRO B N 1
ATOM 5016 C CA . PRO B 1 305 ? 8.548 79.678 57.836 1.00 22.12 305 PRO B CA 1
ATOM 5017 C C . PRO B 1 305 ? 8.937 79.159 59.222 1.00 20.99 305 PRO B C 1
ATOM 5018 O O . PRO B 1 305 ? 9.944 79.604 59.800 1.00 20.17 305 PRO B O 1
ATOM 5022 N N . ASN B 1 306 ? 8.134 78.242 59.760 1.00 19.76 306 ASN B N 1
ATOM 5023 C CA . ASN B 1 306 ? 8.435 77.667 61.065 1.00 18.76 306 ASN B CA 1
ATOM 5024 C C . ASN B 1 306 ? 9.429 76.497 60.996 1.00 17.79 306 ASN B C 1
ATOM 5025 O O . ASN B 1 306 ? 9.749 75.907 62.020 1.00 17.69 306 ASN B O 1
ATOM 5030 N N . VAL B 1 307 ? 9.947 76.213 59.797 1.00 16.96 307 VAL B N 1
ATOM 5031 C CA . VAL B 1 307 ? 10.769 75.014 59.529 1.00 15.70 307 VAL B CA 1
ATOM 5032 C C . VAL B 1 307 ? 12.182 75.365 59.065 1.00 15.78 307 VAL B C 1
ATOM 5033 O O . VAL B 1 307 ? 12.362 76.182 58.150 1.00 15.39 307 VAL B O 1
ATOM 5037 N N . GLU B 1 308 ? 13.187 74.779 59.708 1.00 14.74 308 GLU B N 1
ATOM 5038 C CA . GLU B 1 308 ? 14.539 74.803 59.159 1.00 15.04 308 GLU B CA 1
ATOM 5039 C C . GLU B 1 308 ? 14.893 73.408 58.682 1.00 15.13 308 GLU B C 1
ATOM 5040 O O . GLU B 1 308 ? 14.610 72.422 59.384 1.00 14.91 308 GLU B O 1
ATOM 5046 N N . VAL B 1 309 ? 15.487 73.339 57.491 1.00 14.36 309 VAL B N 1
ATOM 5047 C CA . VAL B 1 309 ? 15.809 72.073 56.825 1.00 14.46 309 VAL B CA 1
ATOM 5048 C C . VAL B 1 309 ? 17.325 71.899 56.646 1.00 15.01 309 VAL B C 1
ATOM 5049 O O . VAL B 1 309 ? 18.025 72.799 56.141 1.00 15.16 309 VAL B O 1
ATOM 5053 N N . HIS B 1 310 ? 17.833 70.740 57.054 1.00 14.47 310 HIS B N 1
ATOM 5054 C CA . HIS B 1 310 ? 19.247 70.433 56.933 1.00 14.85 310 HIS B CA 1
ATOM 5055 C C . HIS B 1 310 ? 19.389 68.975 56.547 1.00 14.18 310 HIS B C 1
ATOM 5056 O O . HIS B 1 310 ? 18.476 68.183 56.779 1.00 12.97 310 HIS B O 1
ATOM 5063 N N . GLN B 1 311 ? 20.540 68.613 55.982 1.00 13.49 311 GLN B N 1
ATOM 5064 C CA . GLN B 1 311 ? 20.837 67.209 55.738 1.00 14.05 311 GLN B CA 1
ATOM 5065 C C . GLN B 1 311 ? 21.292 66.495 57.016 1.00 14.38 311 GLN B C 1
ATOM 5066 O O . GLN B 1 311 ? 21.103 65.286 57.137 1.00 14.52 311 GLN B O 1
ATOM 5072 N N . TRP B 1 312 ? 21.886 67.247 57.942 1.00 14.76 312 TRP B N 1
ATOM 5073 C CA . TRP B 1 312 ? 22.425 66.701 59.194 1.00 15.22 312 TRP B CA 1
ATOM 5074 C C . TRP B 1 312 ? 22.328 67.768 60.272 1.00 14.69 312 TRP B C 1
ATOM 5075 O O . TRP B 1 312 ? 22.596 68.940 60.009 1.00 15.05 312 TRP B O 1
ATOM 5086 N N . VAL B 1 313 ? 21.917 67.377 61.481 1.00 13.54 313 VAL B N 1
ATOM 5087 C CA . VAL B 1 313 ? 21.745 68.336 62.586 1.00 13.42 313 VAL B CA 1
ATOM 5088 C C . VAL B 1 313 ? 22.456 67.888 63.879 1.00 13.40 313 VAL B C 1
ATOM 5089 O O . VAL B 1 313 ? 22.762 66.710 64.008 1.00 13.99 313 VAL B O 1
ATOM 5093 N N . PRO B 1 314 ? 22.712 68.833 64.821 1.00 13.97 314 PRO B N 1
ATOM 5094 C CA . PRO B 1 314 ? 23.223 68.465 66.165 1.00 13.83 314 PRO B CA 1
ATOM 5095 C C . PRO B 1 314 ? 22.081 67.912 67.025 1.00 12.92 314 PRO B C 1
ATOM 5096 O O . PRO B 1 314 ? 21.500 68.613 67.864 1.00 12.52 314 PRO B O 1
ATOM 5100 N N . GLN B 1 315 ? 21.760 66.657 66.771 1.00 12.81 315 GLN B N 1
ATOM 5101 C CA . GLN B 1 315 ? 20.558 66.043 67.321 1.00 12.93 315 GLN B CA 1
ATOM 5102 C C . GLN B 1 315 ? 20.550 66.045 68.845 1.00 13.35 315 GLN B C 1
ATOM 5103 O O . GLN B 1 315 ? 19.532 66.356 69.469 1.00 13.18 315 GLN B O 1
ATOM 5109 N N . LEU B 1 316 ? 21.687 65.727 69.448 1.00 14.55 316 LEU B N 1
ATOM 5110 C CA . LEU B 1 316 ? 21.740 65.700 70.902 1.00 16.21 316 LEU B CA 1
ATOM 5111 C C . LEU B 1 316 ? 21.406 67.077 71.499 1.00 15.88 316 LEU B C 1
ATOM 5112 O O . LEU B 1 316 ? 20.553 67.186 72.395 1.00 16.30 316 LEU B O 1
ATOM 5117 N N . ASP B 1 317 ? 22.044 68.127 70.983 1.00 15.44 317 ASP B N 1
ATOM 5118 C CA . ASP B 1 317 ? 21.765 69.494 71.454 1.00 15.97 317 ASP B CA 1
ATOM 5119 C C . ASP B 1 317 ? 20.307 69.900 71.266 1.00 15.01 317 ASP B C 1
ATOM 5120 O O . ASP B 1 317 ? 19.690 70.476 72.164 1.00 15.02 317 ASP B O 1
ATOM 5125 N N . ILE B 1 318 ? 19.759 69.576 70.101 1.00 13.94 318 ILE B N 1
ATOM 5126 C CA . ILE B 1 318 ? 18.349 69.845 69.830 1.00 13.00 318 ILE B CA 1
ATOM 5127 C C . ILE B 1 318 ? 17.414 69.117 70.809 1.00 12.36 318 ILE B C 1
ATOM 5128 O O . ILE B 1 318 ? 16.439 69.699 71.292 1.00 11.98 318 ILE B O 1
ATOM 5133 N N . LEU B 1 319 ? 17.717 67.857 71.118 1.00 12.62 319 LEU B N 1
ATOM 5134 C CA . LEU B 1 319 ? 16.842 67.090 72.007 1.00 12.63 319 LEU B CA 1
ATOM 5135 C C . LEU B 1 319 ? 16.850 67.607 73.444 1.00 13.68 319 LEU B C 1
ATOM 5136 O O . LEU B 1 319 ? 15.901 67.364 74.185 1.00 13.61 319 LEU B O 1
ATOM 5141 N N . THR B 1 320 ? 17.904 68.339 73.829 1.00 14.45 320 THR B N 1
ATOM 5142 C CA . THR B 1 320 ? 17.913 68.996 75.156 1.00 15.61 320 THR B CA 1
ATOM 5143 C C . THR B 1 320 ? 16.902 70.137 75.221 1.00 16.06 320 THR B C 1
ATOM 5144 O O . THR B 1 320 ? 16.515 70.576 76.304 1.00 16.43 320 THR B O 1
ATOM 5148 N N . LYS B 1 321 ? 16.454 70.598 74.054 1.00 16.05 321 LYS B N 1
ATOM 5149 C CA . LYS B 1 321 ? 15.519 71.722 73.978 1.00 17.22 321 LYS B CA 1
ATOM 5150 C C . LYS B 1 321 ? 14.157 71.352 73.370 1.00 16.47 321 LYS B C 1
ATOM 5151 O O . LYS B 1 321 ? 13.217 72.143 73.439 1.00 17.75 321 LYS B O 1
ATOM 5157 N N . ALA B 1 322 ? 14.041 70.142 72.820 1.00 15.20 322 ALA B N 1
ATOM 5158 C CA . ALA B 1 322 ? 12.831 69.729 72.092 1.00 13.62 322 ALA B CA 1
ATOM 5159 C C . ALA B 1 322 ? 11.625 69.364 72.976 1.00 13.07 322 ALA B C 1
ATOM 5160 O O . ALA B 1 322 ? 11.802 68.890 74.106 1.00 13.41 322 ALA B O 1
ATOM 5162 N N . SER B 1 323 ? 10.412 69.588 72.460 1.00 11.93 323 SER B N 1
ATOM 5163 C CA . SER B 1 323 ? 9.171 69.182 73.121 1.00 11.90 323 SER B CA 1
ATOM 5164 C C . SER B 1 323 ? 8.521 67.930 72.495 1.00 10.09 323 SER B C 1
ATOM 5165 O O . SER B 1 323 ? 7.604 67.331 73.063 1.00 9.72 323 SER B O 1
ATOM 5168 N N . ALA B 1 324 ? 8.990 67.557 71.308 1.00 9.68 324 ALA B N 1
ATOM 5169 C CA . ALA B 1 324 ? 8.568 66.311 70.647 1.00 7.73 324 ALA B CA 1
ATOM 5170 C C . ALA B 1 324 ? 9.584 65.906 69.581 1.00 6.99 324 ALA B C 1
ATOM 5171 O O . ALA B 1 324 ? 10.403 66.712 69.134 1.00 6.11 324 ALA B O 1
ATOM 5173 N N . PHE B 1 325 ? 9.499 64.646 69.161 1.00 6.95 325 PHE B N 1
ATOM 5174 C CA . PHE B 1 325 ? 10.498 64.087 68.244 1.00 6.91 325 PHE B CA 1
ATOM 5175 C C . PHE B 1 325 ? 9.817 63.073 67.342 1.00 7.51 325 PHE B C 1
ATOM 5176 O O . PHE B 1 325 ? 9.268 62.074 67.831 1.00 8.62 325 PHE B O 1
ATOM 5184 N N . ILE B 1 326 ? 9.823 63.349 66.032 1.00 7.60 326 ILE B N 1
ATOM 5185 C CA . ILE B 1 326 ? 9.405 62.358 65.043 1.00 7.02 326 ILE B CA 1
ATOM 5186 C C . ILE B 1 326 ? 10.679 61.635 64.641 1.00 7.52 326 ILE B C 1
ATOM 5187 O O . ILE B 1 326 ? 11.602 62.232 64.070 1.00 7.25 326 ILE B O 1
ATOM 5192 N N . THR B 1 327 ? 10.701 60.343 64.949 1.00 8.06 327 THR B N 1
ATOM 5193 C CA . THR B 1 327 ? 11.903 59.510 64.907 1.00 8.43 327 THR B CA 1
ATOM 5194 C C . THR B 1 327 ? 11.649 58.196 64.168 1.00 8.19 327 THR B C 1
ATOM 5195 O O . THR B 1 327 ? 10.520 57.742 64.084 1.00 7.86 327 THR B O 1
ATOM 5199 N N . HIS B 1 328 ? 12.698 57.573 63.644 1.00 7.81 328 HIS B N 1
ATOM 5200 C CA . HIS B 1 328 ? 12.559 56.211 63.139 1.00 8.12 328 HIS B CA 1
ATOM 5201 C C . HIS B 1 328 ? 12.648 55.184 64.295 1.00 7.63 328 HIS B C 1
ATOM 5202 O O . HIS B 1 328 ? 12.465 53.999 64.074 1.00 8.89 328 HIS B O 1
ATOM 5209 N N . ALA B 1 329 ? 12.920 55.659 65.517 1.00 8.01 329 ALA B N 1
ATOM 5210 C CA . ALA B 1 329 ? 13.100 54.786 66.707 1.00 8.01 329 ALA B CA 1
ATOM 5211 C C . ALA B 1 329 ? 14.326 53.865 66.605 1.00 8.25 329 ALA B C 1
ATOM 5212 O O . ALA B 1 329 ? 14.317 52.749 67.153 1.00 8.63 329 ALA B O 1
ATOM 5214 N N . GLY B 1 330 ? 15.380 54.308 65.926 1.00 8.98 330 GLY B N 1
ATOM 5215 C CA . GLY B 1 330 ? 16.686 53.635 66.102 1.00 9.06 330 GLY B CA 1
ATOM 5216 C C . GLY B 1 330 ? 17.008 53.709 67.593 1.00 9.03 330 GLY B C 1
ATOM 5217 O O . GLY B 1 330 ? 16.548 54.623 68.278 1.00 8.90 330 GLY B O 1
ATOM 5218 N N . MET B 1 331 ? 17.787 52.763 68.111 1.00 9.26 331 MET B N 1
ATOM 5219 C CA . MET B 1 331 ? 17.994 52.735 69.562 1.00 9.52 331 MET B CA 1
ATOM 5220 C C . MET B 1 331 ? 18.723 53.965 70.105 1.00 9.03 331 MET B C 1
ATOM 5221 O O . MET B 1 331 ? 18.416 54.407 71.217 1.00 9.55 331 MET B O 1
ATOM 5226 N N . GLY B 1 332 ? 19.699 54.482 69.349 1.00 9.46 332 GLY B N 1
ATOM 5227 C CA . GLY B 1 332 ? 20.467 55.657 69.769 1.00 9.50 332 GLY B CA 1
ATOM 5228 C C . GLY B 1 332 ? 19.590 56.880 69.908 1.00 9.45 332 GLY B C 1
ATOM 5229 O O . GLY B 1 332 ? 19.640 57.568 70.914 1.00 9.91 332 GLY B O 1
ATOM 5230 N N . SER B 1 333 ? 18.777 57.132 68.881 1.00 9.02 333 SER B N 1
ATOM 5231 C CA . SER B 1 333 ? 17.857 58.252 68.897 1.00 8.39 333 SER B CA 1
ATOM 5232 C C . SER B 1 333 ? 16.829 58.086 70.027 1.00 7.99 333 SER B C 1
ATOM 5233 O O . SER B 1 333 ? 16.483 59.054 70.700 1.00 8.02 333 SER B O 1
ATOM 5236 N N . THR B 1 334 ? 16.367 56.858 70.221 1.00 7.93 334 THR B N 1
ATOM 5237 C CA . THR B 1 334 ? 15.413 56.564 71.298 1.00 9.37 334 THR B CA 1
ATOM 5238 C C . THR B 1 334 ? 16.024 56.906 72.658 1.00 9.39 334 THR B C 1
ATOM 5239 O O . THR B 1 334 ? 15.412 57.598 73.472 1.00 8.22 334 THR B O 1
ATOM 5243 N N . MET B 1 335 ? 17.244 56.428 72.887 1.00 9.10 335 MET B N 1
ATOM 5244 C CA . MET B 1 335 ? 17.896 56.649 74.179 1.00 9.38 335 MET B CA 1
ATOM 5245 C C . MET B 1 335 ? 18.269 58.111 74.403 1.00 9.22 335 MET B C 1
ATOM 5246 O O . MET B 1 335 ? 18.177 58.613 75.524 1.00 9.48 335 MET B O 1
ATOM 5251 N N . GLU B 1 336 ? 18.666 58.813 73.336 1.00 8.78 336 GLU B N 1
ATOM 5252 C CA . GLU B 1 336 ? 18.938 60.255 73.436 1.00 9.56 336 GLU B CA 1
ATOM 5253 C C . GLU B 1 336 ? 17.663 61.007 73.799 1.00 8.84 336 GLU B C 1
ATOM 5254 O O . GLU B 1 336 ? 17.675 61.916 74.623 1.00 9.27 336 GLU B O 1
ATOM 5260 N N . ALA B 1 337 ? 16.548 60.618 73.186 1.00 8.30 337 ALA B N 1
ATOM 5261 C CA . ALA B 1 337 ? 15.280 61.276 73.485 1.00 8.62 337 ALA B CA 1
ATOM 5262 C C . ALA B 1 337 ? 14.830 60.997 74.919 1.00 8.84 337 ALA B C 1
ATOM 5263 O O . ALA B 1 337 ? 14.426 61.924 75.626 1.00 9.51 337 ALA B O 1
ATOM 5265 N N . LEU B 1 338 ? 14.924 59.739 75.341 1.00 8.80 338 LEU B N 1
ATOM 5266 C CA . LEU B 1 338 ? 14.513 59.358 76.697 1.00 9.13 338 LEU B CA 1
ATOM 5267 C C . LEU B 1 338 ? 15.396 59.973 77.772 1.00 10.05 338 LEU B C 1
ATOM 5268 O O . LEU B 1 338 ? 14.907 60.303 78.864 1.00 10.03 338 LEU B O 1
ATOM 5273 N N . SER B 1 339 ? 16.675 60.165 77.455 1.00 10.79 339 SER B N 1
ATOM 5274 C CA . SER B 1 339 ? 17.627 60.797 78.388 1.00 11.38 339 SER B CA 1
ATOM 5275 C C . SER B 1 339 ? 17.211 62.244 78.659 1.00 11.97 339 SER B C 1
ATOM 5276 O O . SER B 1 339 ? 17.605 62.843 79.666 1.00 12.23 339 SER B O 1
ATOM 5279 N N . ASN B 1 340 ? 16.437 62.805 77.727 1.00 11.63 340 ASN B N 1
ATOM 5280 C CA . ASN B 1 340 ? 15.969 64.173 77.808 1.00 12.31 340 ASN B CA 1
ATOM 5281 C C . ASN B 1 340 ? 14.459 64.298 77.992 1.00 12.02 340 ASN B C 1
ATOM 5282 O O . ASN B 1 340 ? 13.913 65.400 77.879 1.00 13.11 340 ASN B O 1
ATOM 5287 N N . ALA B 1 341 ? 13.797 63.179 78.279 1.00 11.68 341 ALA B N 1
ATOM 5288 C CA . ALA B 1 341 ? 12.341 63.155 78.500 1.00 10.96 341 ALA B CA 1
ATOM 5289 C C . ALA B 1 341 ? 11.538 63.773 77.346 1.00 10.77 341 ALA B C 1
ATOM 5290 O O . ALA B 1 341 ? 10.582 64.540 77.574 1.00 10.65 341 ALA B O 1
ATOM 5292 N N . VAL B 1 342 ? 11.915 63.424 76.114 1.00 9.32 342 VAL B N 1
ATOM 5293 C CA . VAL B 1 342 ? 11.228 63.954 74.922 1.00 9.34 342 VAL B CA 1
ATOM 5294 C C . VAL B 1 342 ? 10.259 62.901 74.386 1.00 9.77 342 VAL B C 1
ATOM 5295 O O . VAL B 1 342 ? 10.685 61.807 74.053 1.00 10.06 342 VAL B O 1
ATOM 5299 N N . PRO B 1 343 ? 8.957 63.242 74.289 1.00 9.58 343 PRO B N 1
ATOM 5300 C CA . PRO B 1 343 ? 7.967 62.309 73.743 1.00 10.03 343 PRO B CA 1
ATOM 5301 C C . PRO B 1 343 ? 8.202 62.045 72.268 1.00 9.81 343 PRO B C 1
ATOM 5302 O O . PRO B 1 343 ? 8.615 62.948 71.517 1.00 9.83 343 PRO B O 1
ATOM 5306 N N . MET B 1 344 ? 7.926 60.815 71.852 1.00 10.14 344 MET B N 1
ATOM 5307 C CA . MET B 1 344 ? 8.242 60.386 70.507 1.00 9.42 344 MET B CA 1
ATOM 5308 C C . MET B 1 344 ? 7.017 59.984 69.696 1.00 9.42 344 MET B C 1
ATOM 5309 O O . MET B 1 344 ? 6.051 59.439 70.222 1.00 9.37 344 MET B O 1
ATOM 5314 N N . VAL B 1 345 ? 7.097 60.267 68.404 1.00 8.39 345 VAL B N 1
ATOM 5315 C CA . VAL B 1 345 ? 6.238 59.669 67.397 1.00 7.69 345 VAL B CA 1
ATOM 5316 C C . VAL B 1 345 ? 7.169 58.901 66.476 1.00 7.73 345 VAL B C 1
ATOM 5317 O O . VAL B 1 345 ? 7.957 59.507 65.752 1.00 7.81 345 VAL B O 1
ATOM 5321 N N . ALA B 1 346 ? 7.069 57.567 66.532 1.00 6.86 346 ALA B N 1
ATOM 5322 C CA . ALA B 1 346 ? 8.006 56.634 65.884 1.00 7.50 346 ALA B CA 1
ATOM 5323 C C . ALA B 1 346 ? 7.446 56.176 64.546 1.00 7.44 346 ALA B C 1
ATOM 5324 O O . ALA B 1 346 ? 6.306 55.679 64.465 1.00 7.92 346 ALA B O 1
ATOM 5326 N N . VAL B 1 347 ? 8.249 56.321 63.498 1.00 7.51 347 VAL B N 1
ATOM 5327 C CA . VAL B 1 347 ? 7.891 55.853 62.159 1.00 8.22 347 VAL B CA 1
ATOM 5328 C C . VAL B 1 347 ? 9.042 54.956 61.701 1.00 7.88 347 VAL B C 1
ATOM 5329 O O . VAL B 1 347 ? 9.953 55.407 61.003 1.00 9.00 347 VAL B O 1
ATOM 5333 N N . PRO B 1 348 ? 9.028 53.683 62.137 1.00 8.62 348 PRO B N 1
ATOM 5334 C CA . PRO B 1 348 ? 10.173 52.767 61.896 1.00 9.32 348 PRO B CA 1
ATOM 5335 C C . PRO B 1 348 ? 10.415 52.429 60.439 1.00 10.16 348 PRO B C 1
ATOM 5336 O O . PRO B 1 348 ? 9.478 52.407 59.656 1.00 10.68 348 PRO B O 1
ATOM 5340 N N . GLN B 1 349 ? 11.676 52.154 60.088 1.00 11.10 349 GLN B N 1
ATOM 5341 C CA . GLN B 1 349 ? 12.015 51.763 58.713 1.00 12.55 349 GLN B CA 1
ATOM 5342 C C . GLN B 1 349 ? 12.299 50.260 58.558 1.00 13.07 349 GLN B C 1
ATOM 5343 O O . GLN B 1 349 ? 11.922 49.665 57.547 1.00 14.77 349 GLN B O 1
ATOM 5349 N N . ILE B 1 350 ? 12.952 49.656 59.551 1.00 11.85 350 ILE B N 1
ATOM 5350 C CA . ILE B 1 350 ? 13.282 48.222 59.515 1.00 11.39 350 ILE B CA 1
ATOM 5351 C C . ILE B 1 350 ? 12.731 47.536 60.768 1.00 10.60 350 ILE B C 1
ATOM 5352 O O . ILE B 1 350 ? 12.360 48.209 61.730 1.00 10.68 350 ILE B O 1
ATOM 5357 N N . ALA B 1 351 ? 12.693 46.203 60.766 1.00 10.28 351 ALA B N 1
ATOM 5358 C CA . ALA B 1 351 ? 12.063 45.447 61.859 1.00 10.57 351 ALA B CA 1
ATOM 5359 C C . ALA B 1 351 ? 12.634 45.785 63.255 1.00 10.20 351 ALA B C 1
ATOM 5360 O O . ALA B 1 351 ? 11.897 45.849 64.244 1.00 10.31 351 ALA B O 1
ATOM 5362 N N . GLU B 1 352 ? 13.946 46.009 63.346 1.00 10.03 352 GLU B N 1
ATOM 5363 C CA . GLU B 1 352 ? 14.537 46.373 64.642 1.00 10.20 352 GLU B CA 1
ATOM 5364 C C . GLU B 1 352 ? 13.834 47.621 65.211 1.00 9.43 352 GLU B C 1
ATOM 5365 O O . GLU B 1 352 ? 13.481 47.686 66.395 1.00 8.75 352 GLU B O 1
ATOM 5371 N N . GLN B 1 353 ? 13.638 48.610 64.344 1.00 7.80 353 GLN B N 1
ATOM 5372 C CA . GLN B 1 353 ? 13.035 49.879 64.749 1.00 8.19 353 GLN B CA 1
ATOM 5373 C C . GLN B 1 353 ? 11.574 49.665 65.114 1.00 8.15 353 GLN B C 1
ATOM 5374 O O . GLN B 1 353 ? 11.049 50.278 66.055 1.00 7.56 353 GLN B O 1
ATOM 5380 N N . THR B 1 354 ? 10.927 48.771 64.381 1.00 7.83 354 THR B N 1
ATOM 5381 C CA . THR B 1 354 ? 9.550 48.413 64.711 1.00 8.79 354 THR B CA 1
ATOM 5382 C C . THR B 1 354 ? 9.456 47.813 66.123 1.00 8.89 354 THR B C 1
ATOM 5383 O O . THR B 1 354 ? 8.574 48.179 66.903 1.00 8.27 354 THR B O 1
ATOM 5387 N N . MET B 1 355 ? 10.390 46.936 66.470 1.00 8.67 355 MET B N 1
ATOM 5388 C CA . MET B 1 355 ? 10.424 46.388 67.830 1.00 10.18 355 MET B CA 1
ATOM 5389 C C . MET B 1 355 ? 10.693 47.480 68.871 1.00 9.55 355 MET B C 1
ATOM 5390 O O . MET B 1 355 ? 10.084 47.481 69.956 1.00 9.87 355 MET B O 1
ATOM 5395 N N . ASN B 1 356 ? 11.542 48.451 68.528 1.00 8.94 356 ASN B N 1
ATOM 5396 C CA . ASN B 1 356 ? 11.813 49.579 69.431 1.00 8.82 356 ASN B CA 1
ATOM 5397 C C . ASN B 1 356 ? 10.575 50.436 69.608 1.00 8.40 356 ASN B C 1
ATOM 5398 O O . ASN B 1 356 ? 10.231 50.828 70.731 1.00 9.54 356 ASN B O 1
ATOM 5403 N N . ALA B 1 357 ? 9.886 50.692 68.505 1.00 9.09 357 ALA B N 1
ATOM 5404 C CA . ALA B 1 357 ? 8.645 51.467 68.542 1.00 9.00 357 ALA B CA 1
ATOM 5405 C C . ALA B 1 357 ? 7.595 50.773 69.436 1.00 9.44 357 ALA B C 1
ATOM 5406 O O . ALA B 1 357 ? 6.890 51.429 70.202 1.00 9.19 357 ALA B O 1
ATOM 5408 N N . GLU B 1 358 ? 7.497 49.453 69.304 1.00 9.44 358 GLU B N 1
ATOM 5409 C CA . GLU B 1 358 ? 6.587 48.646 70.138 1.00 11.00 358 GLU B CA 1
ATOM 5410 C C . GLU B 1 358 ? 6.899 48.808 71.623 1.00 11.48 358 GLU B C 1
ATOM 5411 O O . GLU B 1 358 ? 5.979 48.959 72.448 1.00 11.63 358 GLU B O 1
ATOM 5417 N N . ARG B 1 359 ? 8.185 48.821 71.977 1.00 10.53 359 ARG B N 1
ATOM 5418 C CA . ARG B 1 359 ? 8.563 49.043 73.392 1.00 11.06 359 ARG B CA 1
ATOM 5419 C C . ARG B 1 359 ? 8.177 50.431 73.868 1.00 10.69 359 ARG B C 1
ATOM 5420 O O . ARG B 1 359 ? 7.727 50.612 75.007 1.00 10.77 359 ARG B O 1
ATOM 5428 N N . ILE B 1 360 ? 8.341 51.422 72.985 1.00 10.07 360 ILE B N 1
ATOM 5429 C CA . ILE B 1 360 ? 7.950 52.798 73.288 1.00 9.88 360 ILE B CA 1
ATOM 5430 C C . ILE B 1 360 ? 6.459 52.855 73.650 1.00 10.42 360 ILE B C 1
ATOM 5431 O O . ILE B 1 360 ? 6.077 53.490 74.637 1.00 10.69 360 ILE B O 1
ATOM 5436 N N . VAL B 1 361 ? 5.647 52.163 72.864 1.00 9.67 361 VAL B N 1
ATOM 5437 C CA . VAL B 1 361 ? 4.195 52.120 73.089 1.00 10.47 361 VAL B CA 1
ATOM 5438 C C . VAL B 1 361 ? 3.849 51.341 74.367 1.00 11.33 361 VAL B C 1
ATOM 5439 O O . VAL B 1 361 ? 3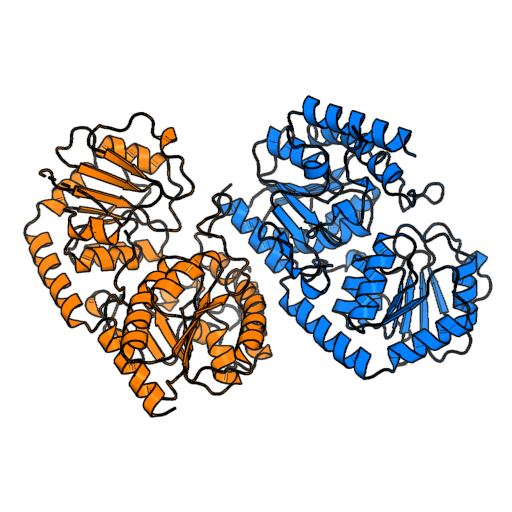.029 51.808 75.179 1.00 11.24 361 VAL B O 1
ATOM 5443 N N . GLU B 1 362 ? 4.496 50.187 74.554 1.00 11.58 362 GLU B N 1
ATOM 5444 C CA . GLU B 1 362 ? 4.291 49.348 75.739 1.00 14.19 362 GLU B CA 1
ATOM 5445 C C . GLU B 1 362 ? 4.665 50.041 77.050 1.00 13.83 362 GLU B C 1
ATOM 5446 O O . GLU B 1 362 ? 4.077 49.769 78.107 1.00 15.35 362 GLU B O 1
ATOM 5452 N N . LEU B 1 363 ? 5.643 50.933 76.994 1.00 13.63 363 LEU B N 1
ATOM 5453 C CA . LEU B 1 363 ? 6.054 51.683 78.171 1.00 14.26 363 LEU B CA 1
ATOM 5454 C C . LEU B 1 363 ? 5.328 53.024 78.314 1.00 13.96 363 LEU B C 1
ATOM 5455 O O . LEU B 1 363 ? 5.620 53.787 79.235 1.00 15.04 363 LEU B O 1
ATOM 5460 N N . GLY B 1 364 ? 4.412 53.320 77.394 1.00 13.80 364 GLY B N 1
ATOM 5461 C CA . GLY B 1 364 ? 3.623 54.554 77.453 1.00 13.22 364 GLY B CA 1
ATOM 5462 C C . GLY B 1 364 ? 4.445 55.822 77.287 1.00 12.96 364 GLY B C 1
ATOM 5463 O O . GLY B 1 364 ? 4.190 56.824 77.970 1.00 13.50 364 GLY B O 1
ATOM 5464 N N . LEU B 1 365 ? 5.406 55.794 76.356 1.00 11.98 365 LEU B N 1
ATOM 5465 C CA . LEU B 1 365 ? 6.353 56.909 76.136 1.00 11.37 365 LEU B CA 1
ATOM 5466 C C . LEU B 1 365 ? 6.205 57.650 74.799 1.00 11.05 365 LEU B C 1
ATOM 5467 O O . LEU B 1 365 ? 6.932 58.611 74.511 1.00 11.07 365 LEU B O 1
ATOM 5472 N N . GLY B 1 366 ? 5.296 57.179 73.964 1.00 10.53 366 GLY B N 1
ATOM 5473 C CA . GLY B 1 366 ? 5.077 57.838 72.702 1.00 10.71 366 GLY B CA 1
ATOM 5474 C C . GLY B 1 366 ? 4.060 57.105 71.869 1.00 10.31 366 GLY B C 1
ATOM 5475 O O . GLY B 1 366 ? 3.308 56.258 72.383 1.00 10.09 366 GLY B O 1
ATOM 5476 N N . ARG B 1 367 ? 4.041 57.437 70.586 1.00 9.86 367 ARG B N 1
ATOM 5477 C CA . ARG B 1 367 ? 3.152 56.812 69.630 1.00 10.21 367 ARG B CA 1
ATOM 5478 C C . ARG B 1 367 ? 3.929 56.157 68.505 1.00 10.50 367 ARG B C 1
ATOM 5479 O O . ARG B 1 367 ? 5.071 56.535 68.224 1.00 12.08 367 ARG B O 1
ATOM 5487 N N . HIS B 1 368 ? 3.297 55.175 67.871 1.00 9.80 368 HIS B N 1
ATOM 5488 C CA . HIS B 1 368 ? 3.889 54.431 66.776 1.00 10.61 368 HIS B CA 1
ATOM 5489 C C . HIS B 1 368 ? 2.959 54.530 65.577 1.00 10.67 368 HIS B C 1
ATOM 5490 O O . HIS B 1 368 ? 1.781 54.143 65.663 1.00 10.44 368 HIS B O 1
ATOM 5497 N N . ILE B 1 369 ? 3.478 55.061 64.469 1.00 9.81 369 ILE B N 1
ATOM 5498 C CA . ILE B 1 369 ? 2.735 55.066 63.216 1.00 11.13 369 ILE B CA 1
ATOM 5499 C C . ILE B 1 369 ? 3.564 54.363 62.145 1.00 11.33 369 ILE B C 1
ATOM 5500 O O . ILE B 1 369 ? 4.589 54.903 61.708 1.00 11.49 369 ILE B O 1
ATOM 5505 N N . PRO B 1 370 ? 3.139 53.169 61.715 1.00 12.85 370 PRO B N 1
ATOM 5506 C CA . PRO B 1 370 ? 3.894 52.445 60.686 1.00 13.39 370 PRO B CA 1
ATOM 5507 C C . PRO B 1 370 ? 4.030 53.266 59.407 1.00 14.02 370 PRO B C 1
ATOM 5508 O O . PRO B 1 370 ? 3.119 54.030 59.061 1.00 13.96 370 PRO B O 1
ATOM 5512 N N . ARG B 1 371 ? 5.159 53.124 58.718 1.00 14.74 371 ARG B N 1
ATOM 5513 C CA . ARG B 1 371 ? 5.475 54.018 57.606 1.00 16.27 371 ARG B CA 1
ATOM 5514 C C . ARG B 1 371 ? 4.405 54.019 56.500 1.00 17.71 371 ARG B C 1
ATOM 5515 O O . ARG B 1 371 ? 4.105 55.075 55.906 1.00 17.81 371 ARG B O 1
ATOM 5523 N N . ASP B 1 372 ? 3.775 52.864 56.277 1.00 18.68 372 ASP B N 1
ATOM 5524 C CA . ASP B 1 372 ? 2.739 52.753 55.242 1.00 20.37 372 ASP B CA 1
ATOM 5525 C C . ASP B 1 372 ? 1.366 53.303 55.666 1.00 20.47 372 ASP B C 1
ATOM 5526 O O . ASP B 1 372 ? 0.413 53.284 54.876 1.00 20.93 372 ASP B O 1
ATOM 5531 N N . GLN B 1 373 ? 1.273 53.784 56.906 1.00 19.75 373 GLN B N 1
ATOM 5532 C CA . GLN B 1 373 ? 0.038 54.357 57.451 1.00 19.99 373 GLN B CA 1
ATOM 5533 C C . GLN B 1 373 ? 0.140 55.872 57.701 1.00 18.13 373 GLN B C 1
ATOM 5534 O O . GLN B 1 373 ? -0.823 56.504 58.155 1.00 18.09 373 GLN B O 1
ATOM 5540 N N . VAL B 1 374 ? 1.306 56.448 57.412 1.00 16.64 374 VAL B N 1
ATOM 5541 C CA . VAL B 1 374 ? 1.555 57.869 57.665 1.00 15.37 374 VAL B CA 1
ATOM 5542 C C . VAL B 1 374 ? 0.640 58.767 56.834 1.00 15.02 374 VAL B C 1
ATOM 5543 O O . VAL B 1 374 ? 0.480 58.553 55.634 1.00 14.14 374 VAL B O 1
ATOM 5547 N N . THR B 1 375 ? 0.056 59.769 57.488 1.00 13.73 375 THR B N 1
ATOM 5548 C CA . THR B 1 375 ? -0.598 60.891 56.787 1.00 14.30 375 THR B CA 1
ATOM 5549 C C . THR B 1 375 ? -0.220 62.168 57.523 1.00 13.87 375 THR B C 1
ATOM 5550 O O . THR B 1 375 ? 0.190 62.109 58.694 1.00 13.32 375 THR B O 1
ATOM 5554 N N . ALA B 1 376 ? -0.371 63.317 56.852 1.00 13.41 376 ALA B N 1
ATOM 5555 C CA . ALA B 1 376 ? -0.085 64.610 57.474 1.00 13.92 376 ALA B CA 1
ATOM 5556 C C . ALA B 1 376 ? -0.904 64.807 58.753 1.00 14.35 376 ALA B C 1
ATOM 5557 O O . ALA B 1 376 ? -0.367 65.229 59.785 1.00 13.71 376 ALA B O 1
ATOM 5559 N N . GLU B 1 377 ? -2.189 64.454 58.693 1.00 13.87 377 GLU B N 1
ATOM 5560 C CA . GLU B 1 377 ? -3.088 64.627 59.827 1.00 14.70 377 GLU B CA 1
ATOM 5561 C C . GLU B 1 377 ? -2.698 63.752 61.013 1.00 13.55 377 GLU B C 1
ATOM 5562 O O . GLU B 1 377 ? -2.746 64.197 62.166 1.00 13.03 377 GLU B O 1
ATOM 5568 N N . LYS B 1 378 ? -2.345 62.507 60.720 1.00 12.45 378 LYS B N 1
ATOM 5569 C CA A LYS B 1 378 ? -1.939 61.577 61.762 0.50 12.30 378 LYS B CA 1
ATOM 5570 C CA B LYS B 1 378 ? -1.923 61.568 61.755 0.50 12.38 378 LYS B CA 1
ATOM 5571 C C . LYS B 1 378 ? -0.668 62.043 62.444 1.00 11.93 378 LYS B C 1
ATOM 5572 O O . LYS B 1 378 ? -0.567 61.976 63.669 1.00 11.81 378 LYS B O 1
ATOM 5583 N N . LEU B 1 379 ? 0.295 62.533 61.659 1.00 11.34 379 LEU B N 1
ATOM 5584 C CA . LEU B 1 379 ? 1.522 63.058 62.269 1.00 10.81 379 LEU B CA 1
ATOM 5585 C C . LEU B 1 379 ? 1.232 64.256 63.169 1.00 11.27 379 LEU B C 1
ATOM 5586 O O . LEU B 1 379 ? 1.703 64.303 64.296 1.00 10.97 379 LEU B O 1
ATOM 5591 N N . ARG B 1 380 ? 0.444 65.209 62.683 1.00 11.16 380 ARG B N 1
ATOM 5592 C CA . ARG B 1 380 ? 0.110 66.390 63.474 1.00 11.82 380 ARG B CA 1
ATOM 5593 C C . ARG B 1 380 ? -0.580 66.019 64.798 1.00 11.60 380 ARG B C 1
ATOM 5594 O O . ARG B 1 380 ? -0.165 66.462 65.882 1.00 11.97 380 ARG B O 1
ATOM 5602 N N . GLU B 1 381 ? -1.617 65.198 64.694 1.00 12.29 381 GLU B N 1
ATOM 5603 C CA . GLU B 1 381 ? -2.395 64.735 65.851 1.00 12.02 381 GLU B CA 1
ATOM 5604 C C . GLU B 1 381 ? -1.516 63.989 66.850 1.00 11.57 381 GLU B C 1
ATOM 5605 O O . GLU B 1 381 ? -1.606 64.234 68.048 1.00 10.46 381 GLU B O 1
ATOM 5611 N N . ALA B 1 382 ? -0.670 63.091 66.344 1.00 10.12 382 ALA B N 1
ATOM 5612 C CA . ALA B 1 382 ? 0.254 62.353 67.209 1.00 10.76 382 ALA B CA 1
ATOM 5613 C C . ALA B 1 382 ? 1.219 63.265 67.968 1.00 10.60 382 ALA B C 1
ATOM 5614 O O . ALA B 1 382 ? 1.370 63.145 69.191 1.00 10.91 382 ALA B O 1
ATOM 5616 N N . VAL B 1 383 ? 1.854 64.203 67.269 1.00 10.05 383 VAL B N 1
ATOM 5617 C CA . VAL B 1 383 ? 2.779 65.122 67.925 1.00 10.67 383 VAL B CA 1
ATOM 5618 C C . VAL B 1 383 ? 2.064 65.928 69.022 1.00 10.60 383 VAL B C 1
ATOM 5619 O O . VAL B 1 383 ? 2.546 66.004 70.148 1.00 10.46 383 VAL B O 1
ATOM 5623 N N . LEU B 1 384 ? 0.921 66.532 68.687 1.00 10.47 384 LEU B N 1
ATOM 5624 C CA . LEU B 1 384 ? 0.195 67.352 69.653 1.00 11.32 384 LEU B CA 1
ATOM 5625 C C . LEU B 1 384 ? -0.291 66.547 70.867 1.00 11.99 384 LEU B C 1
ATOM 5626 O O . LEU B 1 384 ? -0.275 67.064 71.999 1.00 12.99 384 LEU B O 1
ATOM 5631 N N . ALA B 1 385 ? -0.696 65.296 70.627 1.00 12.21 385 ALA B N 1
ATOM 5632 C CA . ALA B 1 385 ? -1.172 64.410 71.696 1.00 12.67 385 ALA B CA 1
ATOM 5633 C C . ALA B 1 385 ? -0.030 64.050 72.657 1.00 12.98 385 ALA B C 1
ATOM 5634 O O . ALA B 1 385 ? -0.138 64.257 73.867 1.00 13.51 385 ALA B O 1
ATOM 5636 N N . VAL B 1 386 ? 1.084 63.557 72.121 1.00 12.78 386 VAL B N 1
ATOM 5637 C CA . VAL B 1 386 ? 2.179 63.124 73.009 1.00 12.93 386 VAL B CA 1
ATOM 5638 C C . VAL B 1 386 ? 2.849 64.286 73.729 1.00 13.43 386 VAL B C 1
ATOM 5639 O O . VAL B 1 386 ? 3.377 64.108 74.817 1.00 13.31 386 VAL B O 1
ATOM 5643 N N . ALA B 1 387 ? 2.844 65.473 73.123 1.00 13.34 387 ALA B N 1
ATOM 5644 C CA . ALA B 1 387 ? 3.504 66.624 73.732 1.00 14.90 387 ALA B CA 1
ATOM 5645 C C . ALA B 1 387 ? 2.717 67.214 74.900 1.00 15.93 387 ALA B C 1
ATOM 5646 O O . ALA B 1 387 ? 3.281 67.932 75.715 1.00 16.68 387 ALA B O 1
ATOM 5648 N N . SER B 1 388 ? 1.419 66.935 74.955 1.00 17.00 388 SER B N 1
ATOM 5649 C CA . SER B 1 388 ? 0.538 67.553 75.953 1.00 18.49 388 SER B CA 1
ATOM 5650 C C . SER B 1 388 ? -0.001 66.564 76.979 1.00 18.70 388 SER B C 1
ATOM 5651 O O . SER B 1 388 ? -0.720 66.963 77.896 1.00 19.83 388 SER B O 1
ATOM 5654 N N . ASP B 1 389 ? 0.317 65.286 76.828 1.00 18.53 389 ASP B N 1
ATOM 5655 C CA . ASP B 1 389 ? -0.240 64.268 77.718 1.00 18.57 389 ASP B CA 1
ATOM 5656 C C . ASP B 1 389 ? 0.532 64.241 79.054 1.00 18.14 389 ASP B C 1
ATOM 5657 O O . ASP B 1 389 ? 1.742 63.972 79.082 1.00 17.28 389 ASP B O 1
ATOM 5662 N N . PRO B 1 390 ? -0.154 64.569 80.164 1.00 17.42 390 PRO B N 1
ATOM 5663 C CA . PRO B 1 390 ? 0.517 64.570 81.466 1.00 16.66 390 PRO B CA 1
ATOM 5664 C C . PRO B 1 390 ? 1.031 63.196 81.909 1.00 15.81 390 PRO B C 1
ATOM 5665 O O . PRO B 1 390 ? 2.054 63.128 82.594 1.00 15.52 390 PRO B O 1
ATOM 5669 N N . GLY B 1 391 ? 0.336 62.128 81.525 1.00 14.49 391 GLY B N 1
ATOM 5670 C CA . GLY B 1 391 ? 0.767 60.763 81.857 1.00 14.32 391 GLY B CA 1
ATOM 5671 C C . GLY B 1 391 ? 2.069 60.435 81.130 1.00 14.12 391 GLY B C 1
ATOM 5672 O O . GLY B 1 391 ? 2.997 59.875 81.721 1.00 13.30 391 GLY B O 1
ATOM 5673 N N . VAL B 1 392 ? 2.124 60.779 79.844 1.00 13.34 392 VAL B N 1
ATOM 5674 C CA . VAL B 1 392 ? 3.375 60.632 79.072 1.00 12.91 392 VAL B CA 1
ATOM 5675 C C . VAL B 1 392 ? 4.514 61.395 79.735 1.00 12.35 392 VAL B C 1
ATOM 5676 O O . VAL B 1 392 ? 5.584 60.831 79.958 1.00 12.33 392 VAL B O 1
ATOM 5680 N N . ALA B 1 393 ? 4.271 62.660 80.078 1.00 12.01 393 ALA B N 1
ATOM 5681 C CA . ALA B 1 393 ? 5.264 63.481 80.763 1.00 12.44 393 ALA B CA 1
ATOM 5682 C C . ALA B 1 393 ? 5.760 62.779 82.037 1.00 12.84 393 ALA B C 1
ATOM 5683 O O . ALA B 1 393 ? 6.959 62.763 82.311 1.00 11.76 393 ALA B O 1
ATOM 5685 N N . GLU B 1 394 ? 4.838 62.182 82.798 1.00 13.20 394 GLU B N 1
ATOM 5686 C CA . GLU B 1 394 ? 5.218 61.537 84.056 1.00 14.76 394 GLU B CA 1
ATOM 5687 C C . GLU B 1 394 ? 6.092 60.312 83.803 1.00 13.49 394 GLU B C 1
ATOM 5688 O O . GLU B 1 394 ? 7.120 60.114 84.480 1.00 13.33 394 GLU B O 1
ATOM 5694 N N . ARG B 1 395 ? 5.681 59.482 82.853 1.00 12.18 395 ARG B N 1
ATOM 5695 C CA . ARG B 1 395 ? 6.445 58.260 82.554 1.00 11.55 395 ARG B CA 1
ATOM 5696 C C . ARG B 1 395 ? 7.802 58.597 81.951 1.00 11.32 395 ARG B C 1
ATOM 5697 O O . ARG B 1 395 ? 8.808 57.920 82.240 1.00 10.84 395 ARG B O 1
ATOM 5705 N N . LEU B 1 396 ? 7.849 59.655 81.143 1.00 9.91 396 LEU B N 1
ATOM 5706 C CA . LEU B 1 396 ? 9.139 60.131 80.616 1.00 9.90 396 LEU B CA 1
ATOM 5707 C C . LEU B 1 396 ? 10.066 60.636 81.712 1.00 9.85 396 LEU B C 1
ATOM 5708 O O . LEU B 1 396 ? 11.259 60.343 81.685 1.00 10.15 396 LEU B O 1
ATOM 5713 N N . ALA B 1 397 ? 9.524 61.385 82.678 1.00 9.47 397 ALA B N 1
ATOM 5714 C CA . ALA B 1 397 ? 10.332 61.839 83.819 1.00 10.45 397 ALA B CA 1
ATOM 5715 C C . ALA B 1 397 ? 10.969 60.656 84.569 1.00 10.52 397 ALA B C 1
ATOM 5716 O O . ALA B 1 397 ? 12.149 60.703 84.938 1.00 11.17 397 ALA B O 1
ATOM 5718 N N . ALA B 1 398 ? 10.179 59.606 84.778 1.00 11.03 398 ALA B N 1
ATOM 5719 C CA . ALA B 1 398 ? 10.619 58.411 85.504 1.00 11.26 398 ALA B CA 1
ATOM 5720 C C . ALA B 1 398 ? 11.697 57.653 84.733 1.00 11.58 398 ALA B C 1
ATOM 5721 O O . ALA B 1 398 ? 12.671 57.199 85.321 1.00 11.80 398 ALA B O 1
ATOM 5723 N N . VAL B 1 399 ? 11.504 57.510 83.425 1.00 11.06 399 VAL B N 1
ATOM 5724 C CA . VAL B 1 399 ? 12.489 56.842 82.568 1.00 12.06 399 VAL B CA 1
ATOM 5725 C C . VAL B 1 399 ? 13.793 57.628 82.496 1.00 11.41 399 VAL B C 1
ATOM 5726 O O . VAL B 1 399 ? 14.881 57.036 82.527 1.00 12.01 399 VAL B O 1
ATOM 5730 N N . ARG B 1 400 ? 13.702 58.952 82.417 1.00 11.26 400 ARG B N 1
ATOM 5731 C CA . ARG B 1 400 ? 14.903 59.779 82.464 1.00 11.69 400 ARG B CA 1
ATOM 5732 C C . ARG B 1 400 ? 15.715 59.508 83.735 1.00 11.13 400 ARG B C 1
ATOM 5733 O O . ARG B 1 400 ? 16.937 59.393 83.683 1.00 10.62 400 ARG B O 1
ATOM 5741 N N . GLN B 1 401 ? 15.034 59.391 84.872 1.00 10.89 401 GLN B N 1
ATOM 5742 C CA . GLN B 1 401 ? 15.736 59.119 86.126 1.00 11.59 401 GLN B CA 1
ATOM 5743 C C . GLN B 1 401 ? 16.328 57.714 86.107 1.00 11.46 401 GLN B C 1
ATOM 5744 O O . GLN B 1 401 ? 17.450 57.502 86.587 1.00 11.15 401 GLN B O 1
ATOM 5750 N N . GLU B 1 402 ? 15.584 56.752 85.563 1.00 11.65 402 GLU B N 1
ATOM 5751 C CA . GLU B 1 402 ? 16.101 55.384 85.435 1.00 13.86 402 GLU B CA 1
ATOM 5752 C C . GLU B 1 402 ? 17.418 55.381 84.649 1.00 12.79 402 GLU B C 1
ATOM 5753 O O . GLU B 1 402 ? 18.378 54.676 85.007 1.00 11.86 402 GLU B O 1
ATOM 5759 N N . ILE B 1 403 ? 17.460 56.181 83.579 1.00 11.45 403 ILE B N 1
ATOM 5760 C CA . ILE B 1 403 ? 18.660 56.284 82.756 1.00 10.78 403 ILE B CA 1
ATOM 5761 C C . ILE B 1 403 ? 19.816 56.897 83.551 1.00 11.10 403 ILE B C 1
ATOM 5762 O O . ILE B 1 403 ? 20.946 56.395 83.498 1.00 10.58 403 ILE B O 1
ATOM 5767 N N . ARG B 1 404 ? 19.518 57.946 84.314 1.00 10.95 404 ARG B N 1
ATOM 5768 C CA . ARG B 1 404 ? 20.514 58.591 85.164 1.00 11.96 404 ARG B CA 1
ATOM 5769 C C . ARG B 1 404 ? 21.125 57.610 86.183 1.00 11.78 404 ARG B C 1
ATOM 5770 O O . ARG B 1 404 ? 22.283 57.791 86.588 1.00 12.57 404 ARG B O 1
ATOM 5778 N N . GLU B 1 405 ? 20.350 56.580 86.549 1.00 11.31 405 GLU B N 1
ATOM 5779 C CA . GLU B 1 405 ? 20.753 55.560 87.539 1.00 12.50 405 GLU B CA 1
ATOM 5780 C C . GLU B 1 405 ? 21.331 54.298 86.910 1.00 12.27 405 GLU B C 1
ATOM 5781 O O . GLU B 1 405 ? 21.772 53.389 87.640 1.00 12.62 405 GLU B O 1
ATOM 5787 N N . ALA B 1 406 ? 21.326 54.219 85.579 1.00 10.82 406 ALA B N 1
ATOM 5788 C CA . ALA B 1 406 ? 21.630 52.944 84.925 1.00 11.01 406 ALA B CA 1
ATOM 5789 C C . ALA B 1 406 ? 23.128 52.628 84.902 1.00 10.93 406 ALA B C 1
ATOM 5790 O O . ALA B 1 406 ? 23.498 51.453 84.707 1.00 11.54 406 ALA B O 1
ATOM 5792 N N . GLY B 1 407 ? 23.965 53.661 85.072 1.00 10.18 407 GLY B N 1
ATOM 5793 C CA . GLY B 1 407 ? 25.438 53.499 85.195 1.00 10.93 407 GLY B CA 1
ATOM 5794 C C . GLY B 1 407 ? 26.219 54.179 84.077 1.00 9.67 407 GLY B C 1
ATOM 5795 O O . GLY B 1 407 ? 27.306 54.734 84.302 1.00 10.44 407 GLY B O 1
ATOM 5796 N N . GLY B 1 408 ? 25.683 54.107 82.859 1.00 9.45 408 GLY B N 1
ATOM 5797 C CA . GLY B 1 408 ? 26.291 54.777 81.700 1.00 7.89 408 GLY B CA 1
ATOM 5798 C C . GLY B 1 408 ? 27.748 54.417 81.444 1.00 8.17 408 GLY B C 1
ATOM 5799 O O . GLY B 1 408 ? 28.192 53.285 81.727 1.00 7.16 408 GLY B O 1
ATOM 5800 N N . ALA B 1 409 ? 28.494 55.394 80.922 1.00 7.79 409 ALA B N 1
ATOM 5801 C CA . ALA B 1 409 ? 29.887 55.190 80.539 1.00 7.03 409 ALA B CA 1
ATOM 5802 C C . ALA B 1 409 ? 30.758 54.870 81.771 1.00 7.38 409 ALA B C 1
ATOM 5803 O O . ALA B 1 409 ? 31.720 54.099 81.677 1.00 7.17 409 ALA B O 1
ATOM 5805 N N . ARG B 1 410 ? 30.428 55.476 82.919 1.00 7.21 410 ARG B N 1
ATOM 5806 C CA . ARG B 1 410 ? 31.158 55.201 84.169 1.00 8.03 410 ARG B CA 1
ATOM 5807 C C . ARG B 1 410 ? 31.075 53.731 84.559 1.00 7.54 410 ARG B C 1
ATOM 5808 O O . ARG B 1 410 ? 32.100 53.098 84.846 1.00 7.33 410 ARG B O 1
ATOM 5816 N N . ALA B 1 411 ? 29.865 53.178 84.531 1.00 7.47 411 ALA B N 1
ATOM 5817 C CA . ALA B 1 411 ? 29.673 51.763 84.854 1.00 7.40 411 ALA B CA 1
ATOM 5818 C C . ALA B 1 411 ? 30.351 50.890 83.811 1.00 8.39 411 ALA B C 1
ATOM 5819 O O . ALA B 1 411 ? 31.002 49.912 84.160 1.00 7.44 411 ALA B O 1
ATOM 5821 N N . ALA B 1 412 ? 30.220 51.261 82.535 1.00 7.24 412 ALA B N 1
ATOM 5822 C CA . ALA B 1 412 ? 30.860 50.493 81.468 1.00 7.44 412 ALA B CA 1
ATOM 5823 C C . ALA B 1 412 ? 32.372 50.437 81.650 1.00 6.45 412 ALA B C 1
ATOM 5824 O O . ALA B 1 412 ? 32.965 49.348 81.552 1.00 7.62 412 ALA B O 1
ATOM 5826 N N . ALA B 1 413 ? 32.972 51.575 81.999 1.00 6.53 413 ALA B N 1
ATOM 5827 C CA . ALA B 1 413 ? 34.413 51.664 82.214 1.00 7.39 413 ALA B CA 1
ATOM 5828 C C . ALA B 1 413 ? 34.824 50.820 83.419 1.00 7.68 413 ALA B C 1
ATOM 5829 O O . ALA B 1 413 ? 35.843 50.146 83.388 1.00 8.25 413 ALA B O 1
ATOM 5831 N N . ASP B 1 414 ? 34.003 50.820 84.472 1.00 7.12 414 ASP B N 1
ATOM 5832 C CA . ASP B 1 414 ? 34.275 49.999 85.650 1.00 7.66 414 ASP B CA 1
ATOM 5833 C C . ASP B 1 414 ? 34.346 48.503 85.297 1.00 7.63 414 ASP B C 1
ATOM 5834 O O . ASP B 1 414 ? 35.253 47.805 85.762 1.00 7.32 414 ASP B O 1
ATOM 5839 N N . ILE B 1 415 ? 33.384 48.030 84.499 1.00 6.82 415 ILE B N 1
ATOM 5840 C CA . ILE B 1 415 ? 33.319 46.628 84.099 1.00 8.09 415 ILE B CA 1
ATOM 5841 C C . ILE B 1 415 ? 34.592 46.254 83.341 1.00 7.13 415 ILE B C 1
ATOM 5842 O O . ILE B 1 415 ? 35.210 45.194 83.597 1.00 7.19 415 ILE B O 1
ATOM 5847 N N . LEU B 1 416 ? 34.997 47.134 82.424 1.00 6.24 416 LEU B N 1
ATOM 5848 C CA . LEU B 1 416 ? 36.203 46.909 81.615 1.00 6.72 416 LEU B CA 1
ATOM 5849 C C . LEU B 1 416 ? 37.451 46.879 82.496 1.00 7.18 416 LEU B C 1
ATOM 5850 O O . LEU B 1 416 ? 38.343 46.035 82.322 1.00 7.97 416 LEU B O 1
ATOM 5855 N N . GLU B 1 417 ? 37.495 47.768 83.473 1.00 7.82 417 GLU B N 1
ATOM 5856 C CA . GLU B 1 417 ? 38.633 47.816 84.373 1.00 8.71 417 GLU B CA 1
ATOM 5857 C C . GLU B 1 417 ? 38.771 46.558 85.231 1.00 7.64 417 GLU B C 1
ATOM 5858 O O . GLU B 1 417 ? 39.898 46.146 85.551 1.00 8.86 417 GLU B O 1
ATOM 5864 N N . GLY B 1 418 ? 37.644 45.960 85.609 1.00 7.67 418 GLY B N 1
ATOM 5865 C CA . GLY B 1 418 ? 37.659 44.702 86.388 1.00 7.55 418 GLY B CA 1
ATOM 5866 C C . GLY B 1 418 ? 38.258 43.568 85.564 1.00 8.10 418 GLY B C 1
ATOM 5867 O O . GLY B 1 418 ? 38.996 42.733 86.078 1.00 7.57 418 GLY B O 1
ATOM 5868 N N . ILE B 1 419 ? 37.944 43.562 84.272 1.00 8.30 419 ILE B N 1
ATOM 5869 C CA . ILE B 1 419 ? 38.500 42.572 83.345 1.00 10.07 419 ILE B CA 1
ATOM 5870 C C . ILE B 1 419 ? 40.004 42.812 83.152 1.00 10.71 419 ILE B C 1
ATOM 5871 O O . ILE B 1 419 ? 40.813 41.869 83.199 1.00 11.01 419 ILE B O 1
ATOM 5876 N N . LEU B 1 420 ? 40.391 44.070 83.008 1.00 11.48 420 LEU B N 1
ATOM 5877 C CA . LEU B 1 420 ? 41.808 44.441 82.942 1.00 12.65 420 LEU B CA 1
ATOM 5878 C C . LEU B 1 420 ? 42.592 44.077 84.199 1.00 13.97 420 LEU B C 1
ATOM 5879 O O . LEU B 1 420 ? 43.755 43.684 84.108 1.00 14.71 420 LEU B O 1
ATOM 5884 N N . ALA B 1 421 ? 41.951 44.193 85.361 1.00 13.99 421 ALA B N 1
ATOM 5885 C CA . ALA B 1 421 ? 42.602 43.909 86.637 1.00 15.84 421 ALA B CA 1
ATOM 5886 C C . ALA B 1 421 ? 43.101 42.460 86.650 1.00 17.28 421 ALA B C 1
ATOM 5887 O O . ALA B 1 421 ? 44.168 42.173 87.185 1.00 18.47 421 ALA B O 1
ATOM 5889 N N . GLU B 1 422 ? 42.333 41.561 86.046 1.00 18.23 422 GLU B N 1
ATOM 5890 C CA . GLU B 1 422 ? 42.710 40.154 86.017 1.00 20.30 422 GLU B CA 1
ATOM 5891 C C . GLU B 1 422 ? 43.639 39.799 84.867 1.00 21.57 422 GLU B C 1
ATOM 5892 O O . GLU B 1 422 ? 44.429 38.858 84.986 1.00 22.39 422 GLU B O 1
ATOM 5898 N N . ALA B 1 423 ? 43.549 40.536 83.762 1.00 23.20 423 ALA B N 1
ATOM 5899 C CA . ALA B 1 423 ? 44.230 40.160 82.517 1.00 24.78 423 ALA B CA 1
ATOM 5900 C C . ALA B 1 423 ? 45.758 40.251 82.599 1.00 25.48 423 ALA B C 1
ATOM 5901 O O . ALA B 1 423 ? 46.308 41.223 83.127 1.00 27.02 423 ALA B O 1
#

Sequence (776 aa):
TPRHISFFNIPGHGHVNPSLGIVQELVARGHRVSYAITDEFAAQVKAAGATPVVYDSILPKESNPEESSWPEDQESAMGLLFLDEAVRVLPQLEDDAYADDRPDLLIVYDIASWPAPVLGRKWDIPFVQLSPTFVAYEGFEEDVPAVQDPTAEDGLVRFFTRLSAFLEEHGVDTPATEFLIAPNRCIVALPRTFQIKGDTVGDNYTFVGPTYGDRSHQGTWEGPGDGRPVLLIALGSAFTDHLDFYRTCLSAVDGLDWHVVLSVGRFVDPADLGEVPPNVEVHQWVPQLDILTKASAFITHAGMGSTMEALSNAVPMVAVPQIAEQTMNAERIVELGLGRHIPRDQVTAEKLREAVLAVASDPGVAERLAAVRQEIREAGGARAAADILEGILAEAVTPRHISFFNIPGHGHVNPSLGIVQELVARGHRVSYAITDEFAAQVKAAGATPVVYDSILPKESNPEESSWPEDQESAMGLLFLDEAVRVLPQLEDAYADDRPDLLIVYDIASWPAPVLGRKWDIPFVQLSPTFVAYEGFEEDVPAVQDPTADGLVRFFTRLSAFLEEHGVDTPATEFLIAPNRCIVALPRTFQIKGDDTVGDNYTFVGPTYGDRSWEGRPVLLIALGSAFTDHLDFYRTCLSAVDGLDWHVVLSVGRFVDPADLGEVPPNVEVHQWVPQLDILTKASAFITHAGMGSTMEALSNAVPMVAVPQIAEQTMNAERIVELGLGRHIPRDQVTAEKKLREAVLAVASDPGVAERLAAVRQEIREAGGARAAADILEGILAEA